Protein AF-A0A9D7GTZ3-F1 (afdb_monomer)

pLDDT: mean 78.83, std 20.71, range [21.31, 98.38]

Structure (mmCIF, N/CA/C/O backbone):
data_AF-A0A9D7GTZ3-F1
#
_entry.id   AF-A0A9D7GTZ3-F1
#
loop_
_atom_site.group_PDB
_atom_site.id
_atom_site.type_symbol
_atom_site.label_atom_id
_atom_site.label_alt_id
_atom_site.label_comp_id
_atom_site.label_asym_id
_atom_site.label_entity_id
_atom_site.label_seq_id
_atom_site.pdbx_PDB_ins_code
_atom_site.Cartn_x
_atom_site.Cartn_y
_atom_site.Cartn_z
_atom_site.occupancy
_atom_site.B_iso_or_equiv
_atom_site.auth_seq_id
_atom_site.auth_comp_id
_atom_site.auth_asym_id
_atom_site.auth_atom_id
_atom_site.pdbx_PDB_model_num
ATOM 1 N N . MET A 1 1 ? -19.240 57.177 21.775 1.00 29.88 1 MET A N 1
ATOM 2 C CA . MET A 1 1 ? -18.521 58.411 22.147 1.00 29.88 1 MET A CA 1
ATOM 3 C C . MET A 1 1 ? -17.030 58.165 21.947 1.00 29.88 1 MET A C 1
ATOM 5 O O . MET A 1 1 ? -16.512 57.206 22.497 1.00 29.88 1 MET A O 1
ATOM 9 N N . THR A 1 2 ? -16.426 58.945 21.044 1.00 29.31 2 THR A N 1
ATOM 10 C CA . THR A 1 2 ? -15.067 59.550 21.077 1.00 29.31 2 THR A CA 1
ATOM 11 C C . THR A 1 2 ? -14.258 59.345 22.376 1.00 29.31 2 THR A C 1
ATOM 13 O O . THR A 1 2 ? -14.855 59.404 23.440 1.00 29.31 2 THR A O 1
ATOM 16 N N . ALA A 1 3 ? -12.923 59.204 22.438 1.00 29.69 3 ALA A N 1
ATOM 17 C CA . ALA A 1 3 ? -11.792 59.521 21.546 1.00 29.69 3 ALA A CA 1
ATOM 18 C C . ALA A 1 3 ? -10.472 58.990 22.204 1.00 29.69 3 ALA A C 1
ATOM 20 O O . ALA A 1 3 ? -10.414 58.931 23.425 1.00 29.69 3 ALA A O 1
ATOM 21 N N . TYR A 1 4 ? -9.501 58.446 21.437 1.00 26.66 4 TYR A N 1
ATOM 22 C CA . TYR A 1 4 ? -8.110 58.944 21.180 1.00 26.66 4 TYR A CA 1
ATOM 23 C C . TYR A 1 4 ? -7.232 59.296 22.428 1.00 26.66 4 TYR A C 1
ATOM 25 O O . TYR A 1 4 ? -7.710 59.976 23.315 1.00 26.66 4 TYR A O 1
ATOM 33 N N . SER A 1 5 ? -5.912 59.031 22.561 1.00 33.28 5 SER A N 1
ATOM 34 C CA . SER A 1 5 ? -4.860 58.510 21.662 1.00 33.28 5 SER A CA 1
ATOM 35 C C . SER A 1 5 ? -3.433 58.562 22.273 1.00 33.28 5 SER A C 1
ATOM 37 O O . SER A 1 5 ? -3.200 59.406 23.129 1.00 33.28 5 SER A O 1
ATOM 39 N N . ARG A 1 6 ? -2.491 57.824 21.635 1.00 34.19 6 ARG A N 1
ATOM 40 C CA . ARG A 1 6 ? -1.047 58.124 21.352 1.00 34.19 6 ARG A CA 1
ATOM 41 C C . ARG A 1 6 ? -0.028 58.114 22.517 1.00 34.19 6 ARG A C 1
ATOM 43 O O . ARG A 1 6 ? -0.330 58.559 23.607 1.00 34.19 6 ARG A O 1
ATOM 50 N N . GLY A 1 7 ? 1.239 57.711 22.332 1.00 28.44 7 GLY A N 1
ATOM 51 C CA . GLY A 1 7 ? 1.984 57.286 21.134 1.00 28.44 7 GLY A CA 1
ATOM 52 C C . GLY A 1 7 ? 3.521 57.344 21.317 1.00 28.44 7 GLY A C 1
ATOM 53 O O . GLY A 1 7 ? 3.991 57.584 22.425 1.00 28.44 7 GLY A O 1
ATOM 54 N N . ARG A 1 8 ? 4.229 57.231 20.171 1.00 27.75 8 ARG A N 1
ATOM 55 C CA . ARG A 1 8 ? 5.656 57.502 19.803 1.00 27.75 8 ARG A CA 1
ATOM 56 C C . ARG A 1 8 ? 6.461 56.236 19.460 1.00 27.75 8 ARG A C 1
ATOM 58 O O . ARG A 1 8 ? 6.557 55.354 20.294 1.00 27.75 8 ARG A O 1
ATOM 65 N N . HIS A 1 9 ? 6.900 55.990 18.218 1.00 29.23 9 HIS A N 1
ATOM 66 C CA . HIS A 1 9 ? 7.729 56.714 17.217 1.00 29.23 9 HIS A CA 1
ATOM 67 C C . HIS A 1 9 ? 9.206 56.298 17.264 1.00 29.23 9 HIS A C 1
ATOM 69 O O . HIS A 1 9 ? 9.870 56.592 18.249 1.00 29.23 9 HIS A O 1
ATOM 75 N N . LEU A 1 10 ? 9.699 55.742 16.147 1.00 27.44 10 LEU A N 1
ATOM 76 C CA . LEU A 1 10 ? 10.904 56.171 15.418 1.00 27.44 10 LEU A CA 1
ATOM 77 C C . LEU A 1 10 ? 10.803 55.705 13.939 1.00 27.44 10 LEU A C 1
ATOM 79 O O . LEU A 1 10 ? 10.237 54.658 13.645 1.00 27.44 10 LEU A O 1
ATOM 83 N N . ASP A 1 11 ? 11.292 56.571 13.054 1.00 28.55 11 ASP A N 1
ATOM 84 C CA . ASP A 1 11 ? 11.279 56.668 11.569 1.00 28.55 11 ASP A CA 1
ATOM 85 C C . ASP A 1 11 ? 12.788 56.695 11.120 1.00 28.55 11 ASP A C 1
ATOM 87 O O . ASP A 1 11 ? 13.614 56.586 12.037 1.00 28.55 11 ASP A O 1
ATOM 91 N N . PRO A 1 12 ? 13.279 56.958 9.868 1.00 50.56 12 PRO A N 1
ATOM 92 C CA . PRO A 1 12 ? 12.653 57.120 8.536 1.00 50.56 12 PRO A CA 1
ATOM 93 C C . PRO A 1 12 ? 13.415 56.574 7.279 1.00 50.56 12 PRO A C 1
ATOM 95 O O . PRO A 1 12 ? 14.581 56.193 7.333 1.00 50.56 12 PRO A O 1
ATOM 98 N N . ARG A 1 13 ? 12.762 56.773 6.107 1.00 27.91 13 ARG A N 1
ATOM 99 C CA . ARG A 1 13 ? 13.237 56.873 4.684 1.00 27.91 13 ARG A CA 1
ATOM 100 C C . ARG A 1 13 ? 13.425 55.554 3.900 1.00 27.91 13 ARG A C 1
ATOM 102 O O . ARG A 1 13 ? 14.178 54.698 4.321 1.00 27.91 13 ARG A O 1
ATOM 109 N N . GLY A 1 14 ? 12.866 55.313 2.704 1.00 26.08 14 GLY A N 1
ATOM 110 C CA . GLY A 1 14 ? 12.036 56.105 1.782 1.00 26.08 14 GLY A CA 1
ATOM 111 C C . GLY A 1 14 ? 12.631 56.159 0.359 1.00 26.08 14 GLY A C 1
ATOM 112 O O . GLY A 1 14 ? 13.640 56.826 0.159 1.00 26.08 14 GLY A O 1
ATOM 113 N N . GLY A 1 15 ? 11.984 55.518 -0.627 1.00 24.06 15 GLY A N 1
ATOM 114 C CA . GLY A 1 15 ? 12.290 55.635 -2.066 1.00 24.06 15 GLY A CA 1
ATOM 115 C C . GLY A 1 15 ? 11.364 54.773 -2.943 1.00 24.06 15 GLY A C 1
ATOM 116 O O . GLY A 1 15 ? 11.439 53.553 -2.908 1.00 24.06 15 GLY A O 1
ATOM 117 N N . ALA A 1 16 ? 10.461 55.414 -3.691 1.00 31.44 16 ALA A N 1
ATOM 118 C CA . ALA A 1 16 ? 9.342 54.829 -4.443 1.00 31.44 16 ALA A CA 1
ATOM 119 C C . ALA A 1 16 ? 9.592 54.756 -5.964 1.00 31.44 16 ALA A C 1
ATOM 121 O O . ALA A 1 16 ? 10.418 55.518 -6.451 1.00 31.44 16 ALA A O 1
ATOM 122 N N . GLN A 1 17 ? 8.780 53.982 -6.715 1.00 25.81 17 GLN A N 1
ATOM 123 C CA . GLN A 1 17 ? 8.098 54.441 -7.951 1.00 25.81 17 GLN A CA 1
ATOM 124 C C . GLN A 1 17 ? 7.031 53.454 -8.504 1.00 25.81 17 GLN A C 1
ATOM 126 O O . GLN A 1 17 ? 7.331 52.337 -8.897 1.00 25.81 17 GLN A O 1
ATOM 131 N N . ARG A 1 18 ? 5.796 53.980 -8.562 1.00 26.61 18 ARG A N 1
ATOM 132 C CA . ARG A 1 18 ? 4.778 54.017 -9.644 1.00 26.61 18 ARG A CA 1
ATOM 133 C C . ARG A 1 18 ? 4.150 52.763 -10.301 1.00 26.61 18 ARG A C 1
ATOM 135 O O . ARG A 1 18 ? 4.780 51.863 -10.830 1.00 26.61 18 ARG A O 1
ATOM 142 N N . THR A 1 19 ? 2.823 52.890 -10.363 1.00 25.92 19 THR A N 1
ATOM 143 C CA . THR A 1 19 ? 1.714 52.132 -10.960 1.00 25.92 19 THR A CA 1
ATOM 144 C C . THR A 1 19 ? 1.722 52.031 -12.494 1.00 25.92 19 THR A C 1
ATOM 146 O O . THR A 1 19 ? 1.923 53.052 -13.145 1.00 25.92 19 THR A O 1
ATOM 149 N N . VAL A 1 20 ? 1.292 50.887 -13.059 1.00 24.05 20 VAL A N 1
ATOM 150 C CA . VAL A 1 20 ? 0.496 50.811 -14.310 1.00 24.05 20 VAL A CA 1
ATOM 151 C C . VAL A 1 20 ? -0.511 49.650 -14.233 1.00 24.05 20 VAL A C 1
ATOM 153 O O . VAL A 1 20 ? -0.171 48.519 -13.904 1.00 24.05 20 VAL A O 1
ATOM 156 N N . VAL A 1 21 ? -1.766 49.953 -14.562 1.00 25.61 21 VAL A N 1
ATOM 157 C CA . VAL A 1 21 ? -2.905 49.036 -14.728 1.00 25.61 21 VAL A CA 1
ATOM 158 C C . VAL A 1 21 ? -2.879 48.410 -16.128 1.00 25.61 21 VAL A C 1
ATOM 160 O O . VAL A 1 21 ? -2.779 49.162 -17.096 1.00 25.61 21 VAL A O 1
ATOM 163 N N . ARG A 1 22 ? -3.108 47.089 -16.268 1.00 23.92 22 ARG A N 1
ATOM 164 C CA . ARG A 1 22 ? -3.927 46.500 -17.359 1.00 23.92 22 ARG A CA 1
ATOM 165 C C . ARG A 1 22 ? -4.278 45.013 -17.144 1.00 23.92 22 ARG A C 1
ATOM 167 O O . ARG A 1 22 ? -3.445 44.193 -16.792 1.00 23.92 22 ARG A O 1
ATOM 174 N N . ARG A 1 23 ? -5.566 44.738 -17.391 1.00 23.34 23 ARG A N 1
ATOM 175 C CA . ARG A 1 23 ? -6.353 43.484 -17.378 1.00 23.34 23 ARG A CA 1
ATOM 176 C C . ARG A 1 23 ? -5.654 42.226 -17.906 1.00 23.34 23 ARG A C 1
ATOM 178 O O . ARG A 1 23 ? -5.116 42.306 -19.000 1.00 23.34 23 ARG A O 1
ATOM 185 N N . TRP A 1 24 ? -5.934 41.064 -17.295 1.00 22.38 24 TRP A N 1
ATOM 186 C CA . TRP A 1 24 ? -6.117 39.782 -18.004 1.00 22.38 24 TRP A CA 1
ATOM 187 C C . TRP A 1 24 ? -7.204 38.897 -17.361 1.00 22.38 24 TRP A C 1
ATOM 189 O O . TRP A 1 24 ? -7.456 38.939 -16.161 1.00 22.38 24 TRP A O 1
ATOM 199 N N . LYS A 1 25 ? -7.894 38.162 -18.240 1.00 24.05 25 LYS A N 1
ATOM 200 C CA . LYS A 1 25 ? -9.083 37.316 -18.052 1.00 24.05 25 LYS A CA 1
ATOM 201 C C . LYS A 1 25 ? -8.856 36.166 -17.056 1.00 24.05 25 LYS A C 1
ATOM 203 O O . LYS A 1 25 ? -7.951 35.368 -17.265 1.00 24.05 25 LYS A O 1
ATOM 208 N N . MET A 1 26 ? -9.762 35.987 -16.089 1.00 22.94 26 MET A N 1
ATOM 209 C CA . MET A 1 26 ? -9.951 34.704 -15.394 1.00 22.94 26 MET A CA 1
ATOM 210 C C . MET A 1 26 ? -11.082 33.914 -16.059 1.00 22.94 26 MET A C 1
ATOM 212 O O . MET A 1 26 ? -12.224 34.374 -16.112 1.00 22.94 26 MET A O 1
ATOM 216 N N . ARG A 1 27 ? -10.760 32.713 -16.553 1.00 24.64 27 ARG A N 1
ATOM 217 C CA . ARG A 1 27 ? -11.737 31.654 -16.825 1.00 24.64 27 ARG A CA 1
ATOM 218 C C . ARG A 1 27 ? -12.031 30.930 -15.510 1.00 24.64 27 ARG A C 1
ATOM 220 O O . ARG A 1 27 ? -11.111 30.485 -14.834 1.00 24.64 27 ARG A O 1
ATOM 227 N N . ARG A 1 28 ? -13.317 30.855 -15.166 1.00 24.70 28 ARG A N 1
ATOM 228 C CA . ARG A 1 28 ? -13.871 30.059 -14.066 1.00 24.70 28 ARG A CA 1
ATOM 229 C C . ARG A 1 28 ? -13.892 28.582 -14.466 1.00 24.70 28 ARG A C 1
ATOM 231 O O . ARG A 1 28 ? -14.376 28.276 -15.553 1.00 24.70 28 ARG A O 1
ATOM 238 N N . SER A 1 29 ? -13.463 27.703 -13.564 1.00 24.67 29 SER A N 1
ATOM 239 C CA . SER A 1 29 ? -13.856 26.291 -13.553 1.00 24.67 29 SER A CA 1
ATOM 240 C C . SER A 1 29 ? -14.623 26.016 -12.264 1.00 24.67 29 SER A C 1
ATOM 242 O O . SER A 1 29 ? -14.191 26.393 -11.176 1.00 24.67 29 SER A O 1
ATOM 244 N N . ASN A 1 30 ? -15.804 25.432 -12.445 1.00 24.86 30 ASN A N 1
ATOM 245 C CA . ASN A 1 30 ? -16.840 25.201 -11.451 1.00 24.86 30 ASN A CA 1
ATOM 246 C C . ASN A 1 30 ? -16.551 23.950 -10.607 1.00 24.86 30 ASN A C 1
ATOM 248 O O . ASN A 1 30 ? -16.283 22.885 -11.156 1.00 24.86 30 ASN A O 1
ATOM 252 N N . PHE A 1 31 ? -16.727 24.075 -9.291 1.00 23.77 31 PHE A N 1
ATOM 253 C CA . PHE A 1 31 ? -17.089 22.978 -8.392 1.00 23.77 31 PHE A CA 1
ATOM 254 C C . PHE A 1 31 ? -18.626 22.897 -8.350 1.00 23.77 31 PHE A C 1
ATOM 256 O O . PHE A 1 31 ? -19.276 23.903 -8.069 1.00 23.77 31 PHE A O 1
ATOM 263 N N . CYS A 1 32 ? -19.211 21.731 -8.637 1.00 22.72 32 CYS A N 1
ATOM 264 C CA . CYS A 1 32 ? -20.640 21.461 -8.446 1.00 22.72 32 CYS A CA 1
ATOM 265 C C . CYS A 1 32 ? -20.833 20.515 -7.259 1.00 22.72 32 CYS A C 1
ATOM 267 O O . CYS A 1 32 ? -20.429 19.356 -7.312 1.00 22.72 32 CYS A O 1
ATOM 269 N N . PHE A 1 33 ? -21.480 21.025 -6.211 1.00 23.94 33 PHE A N 1
ATOM 270 C CA . PHE A 1 33 ? -22.213 20.235 -5.228 1.00 23.94 33 PHE A CA 1
ATOM 271 C C . PHE A 1 33 ? -23.620 19.970 -5.774 1.00 23.94 33 PHE A C 1
ATOM 273 O O . PHE A 1 33 ? -24.271 20.880 -6.285 1.00 23.94 33 PHE A O 1
ATOM 280 N N . VAL A 1 34 ? -24.089 18.731 -5.642 1.00 23.81 34 VAL A N 1
ATOM 281 C CA . VAL A 1 34 ? -25.485 18.350 -5.874 1.00 23.81 34 VAL A CA 1
ATOM 282 C C . VAL A 1 34 ? -26.270 18.628 -4.592 1.00 23.81 34 VAL A C 1
ATOM 284 O O . VAL A 1 34 ? -26.026 17.995 -3.568 1.00 23.81 34 VAL A O 1
ATOM 287 N N . LEU A 1 35 ? -27.223 19.556 -4.663 1.00 23.62 35 LEU A N 1
ATOM 288 C CA . LEU A 1 35 ? -28.354 19.647 -3.741 1.00 23.62 35 LEU A CA 1
ATOM 289 C C . LEU A 1 35 ? -29.615 19.925 -4.577 1.00 23.62 35 LEU A C 1
ATOM 291 O O . LEU A 1 35 ? -29.715 20.956 -5.235 1.00 23.62 35 LEU A O 1
ATOM 295 N N . ALA A 1 36 ? -30.562 18.992 -4.557 1.00 26.09 36 ALA A N 1
ATOM 296 C CA . ALA A 1 36 ? -31.961 19.169 -4.953 1.00 26.09 36 ALA A CA 1
ATOM 297 C C . ALA A 1 36 ? -32.789 18.791 -3.706 1.00 26.09 36 ALA A C 1
ATOM 299 O O . ALA A 1 36 ? -32.384 17.886 -2.985 1.00 26.09 36 ALA A O 1
ATOM 300 N N . ALA A 1 37 ? -33.899 19.423 -3.328 1.00 25.03 37 ALA A N 1
ATOM 301 C CA . ALA A 1 37 ? -34.877 20.220 -4.057 1.00 25.03 37 ALA A CA 1
ATOM 302 C C . ALA A 1 37 ? -35.631 21.161 -3.085 1.00 25.03 37 ALA A C 1
ATOM 304 O O . ALA A 1 37 ? -35.521 20.978 -1.874 1.00 25.03 37 ALA A O 1
ATOM 305 N N . VAL A 1 38 ? -36.437 22.092 -3.628 1.00 24.27 38 VAL A N 1
ATOM 306 C CA . VAL A 1 38 ? -37.851 22.405 -3.268 1.00 24.27 38 VAL A CA 1
ATOM 307 C C . VAL A 1 38 ? -38.206 23.876 -3.611 1.00 24.27 38 VAL A C 1
ATOM 309 O O . VAL A 1 38 ? -37.494 24.795 -3.225 1.00 24.27 38 VAL A O 1
ATOM 312 N N . LEU A 1 39 ? -39.351 24.038 -4.309 1.00 25.73 39 LEU A N 1
ATOM 313 C CA . LEU A 1 39 ? -40.134 25.245 -4.695 1.00 25.73 39 LEU A CA 1
ATOM 314 C C . LEU A 1 39 ? -39.903 25.890 -6.087 1.00 25.73 39 LEU A C 1
ATOM 316 O O . LEU A 1 39 ? -39.113 26.806 -6.256 1.00 25.73 39 LEU A O 1
ATOM 320 N N . GLY A 1 40 ? -40.695 25.438 -7.073 1.00 23.89 40 GLY A N 1
ATOM 321 C CA . GLY A 1 40 ? -41.905 26.153 -7.528 1.00 23.89 40 GLY A CA 1
ATOM 322 C C . GLY A 1 40 ? -41.799 27.425 -8.397 1.00 23.89 40 GLY A C 1
ATOM 323 O O . GLY A 1 40 ? -41.656 28.512 -7.860 1.00 23.89 40 GLY A O 1
ATOM 324 N N . LEU A 1 41 ? -42.121 27.251 -9.693 1.00 25.55 41 LEU A N 1
ATOM 325 C CA . LEU A 1 41 ? -42.832 28.164 -10.625 1.00 25.55 41 LEU A CA 1
ATOM 326 C C . LEU A 1 41 ? -42.148 29.466 -11.117 1.00 25.55 41 LEU A C 1
ATOM 328 O O . LEU A 1 41 ? -41.934 30.396 -10.353 1.00 25.55 41 LEU A O 1
ATOM 332 N N . VAL A 1 42 ? -41.945 29.571 -12.444 1.00 24.73 42 VAL A N 1
ATOM 333 C CA . VAL A 1 42 ? -42.594 30.514 -13.404 1.00 24.73 42 VAL A CA 1
ATOM 334 C C . VAL A 1 42 ? -41.969 30.332 -14.809 1.00 24.73 42 VAL A C 1
ATOM 336 O O . VAL A 1 42 ? -40.791 30.018 -14.947 1.00 24.73 42 VAL A O 1
ATOM 339 N N . ALA A 1 43 ? -42.809 30.463 -15.842 1.00 23.75 43 ALA A N 1
ATOM 340 C CA . ALA A 1 43 ? -42.617 30.090 -17.247 1.00 23.75 43 ALA A CA 1
ATOM 341 C C . ALA A 1 43 ? -42.044 31.191 -18.175 1.00 23.75 43 ALA A C 1
ATOM 343 O O . ALA A 1 43 ? -42.173 32.372 -17.867 1.00 23.75 43 ALA A O 1
ATOM 344 N N . CYS A 1 44 ? -41.480 30.763 -19.323 1.00 21.31 44 CYS A N 1
ATOM 345 C CA . CYS A 1 44 ? -41.633 31.255 -20.724 1.00 21.31 44 CYS A CA 1
ATOM 346 C C . CYS A 1 44 ? -40.398 30.831 -21.559 1.00 21.31 44 CYS A C 1
ATOM 348 O O . CYS A 1 44 ? -39.279 31.176 -21.194 1.00 21.31 44 CYS A O 1
ATOM 350 N N . GLN A 1 45 ? -40.534 29.892 -22.513 1.00 24.42 45 GLN A N 1
ATOM 351 C CA . GLN A 1 45 ? -40.825 30.082 -23.961 1.00 24.42 45 GLN A CA 1
ATOM 352 C C . GLN A 1 45 ? -39.678 30.749 -24.750 1.00 24.42 45 GLN A C 1
ATOM 354 O O . GLN A 1 45 ? -39.109 31.721 -24.278 1.00 24.42 45 GLN A O 1
ATOM 359 N N . ASP A 1 46 ? -39.330 30.416 -25.995 1.00 25.42 46 ASP A N 1
ATOM 360 C CA . ASP A 1 46 ? -39.571 29.315 -26.952 1.00 25.42 46 ASP A CA 1
ATOM 361 C C . ASP A 1 46 ? -38.741 29.712 -28.206 1.00 25.42 46 ASP A C 1
ATOM 363 O O . ASP A 1 46 ? -38.564 30.906 -28.471 1.00 25.42 46 ASP A O 1
ATOM 367 N N . THR A 1 47 ? -38.098 28.808 -28.947 1.00 25.86 47 THR A N 1
ATOM 368 C CA . THR A 1 47 ? -38.404 28.395 -30.343 1.00 25.86 47 THR A CA 1
ATOM 369 C C . THR A 1 47 ? -37.064 27.932 -30.970 1.00 25.86 47 THR A C 1
ATOM 371 O O . THR A 1 47 ? -36.025 28.500 -30.636 1.00 25.86 47 THR A O 1
ATOM 374 N N . ARG A 1 48 ? -36.913 26.910 -31.830 1.00 25.53 48 ARG A N 1
ATOM 375 C CA . ARG A 1 48 ? -37.749 26.279 -32.879 1.00 25.53 48 ARG A CA 1
ATOM 376 C C . ARG A 1 48 ? -37.414 24.769 -32.971 1.00 25.53 48 ARG A C 1
ATOM 378 O O . ARG A 1 48 ? -36.239 24.423 -32.888 1.00 25.53 48 ARG A O 1
ATOM 385 N N . GLU A 1 49 ? -38.401 23.868 -32.877 1.00 26.05 49 GLU A N 1
ATOM 386 C CA . GLU A 1 49 ? -39.145 23.136 -33.948 1.00 26.05 49 GLU A CA 1
ATOM 387 C C . GLU A 1 49 ? -38.292 22.149 -34.795 1.00 26.05 49 GLU A C 1
ATOM 389 O O . GLU A 1 49 ? -37.386 22.599 -35.486 1.00 26.05 49 GLU A O 1
ATOM 394 N N . SER A 1 50 ? -38.395 20.801 -34.710 1.00 25.31 50 SER A N 1
ATOM 395 C CA . SER A 1 50 ? -39.504 19.807 -34.917 1.00 25.31 50 SER A CA 1
ATOM 396 C C . SER A 1 50 ? -39.567 19.270 -36.375 1.00 25.31 50 SER A C 1
ATOM 398 O O . SER A 1 50 ? -39.074 19.979 -37.248 1.00 25.31 50 SER A O 1
ATOM 400 N N . PRO A 1 51 ? -40.176 18.092 -36.716 1.00 37.41 51 PRO A N 1
ATOM 401 C CA . PRO A 1 51 ? -40.977 17.145 -35.903 1.00 37.41 51 PRO A CA 1
ATOM 402 C C . PRO A 1 51 ? -40.740 15.611 -36.146 1.00 37.41 51 PRO A C 1
ATOM 404 O O . PRO A 1 51 ? -40.066 15.213 -37.094 1.00 37.41 51 PRO A O 1
ATOM 407 N N . PRO A 1 52 ? -41.399 14.731 -35.353 1.00 32.31 52 PRO A N 1
ATOM 408 C CA . PRO A 1 52 ? -41.750 13.339 -35.682 1.00 32.31 52 PRO A CA 1
ATOM 409 C C . PRO A 1 52 ? -43.259 13.161 -36.020 1.00 32.31 52 PRO A C 1
ATOM 411 O O . PRO A 1 52 ? -44.082 14.015 -35.690 1.00 32.31 52 PRO A O 1
ATOM 414 N N . ARG A 1 53 ? -43.652 12.032 -36.637 1.00 26.33 53 ARG A N 1
ATOM 415 C CA . ARG A 1 53 ? -45.056 11.565 -36.811 1.00 26.33 53 ARG A CA 1
ATOM 416 C C . ARG A 1 53 ? -45.126 10.046 -36.559 1.00 26.33 53 ARG A C 1
ATOM 418 O O . ARG A 1 53 ? -44.322 9.326 -37.131 1.00 26.33 53 ARG A O 1
ATOM 425 N N . LEU A 1 54 ? -45.847 9.585 -35.529 1.00 25.56 54 LEU A N 1
ATOM 426 C CA . LEU A 1 54 ? -47.263 9.138 -35.448 1.00 25.56 54 LEU A CA 1
ATOM 427 C C . LEU A 1 54 ? -47.463 7.621 -35.689 1.00 25.56 54 LEU A C 1
ATOM 429 O O . LEU A 1 54 ? -47.176 7.114 -36.766 1.00 25.56 54 LEU A O 1
ATOM 433 N N . LEU A 1 55 ? -48.001 6.941 -34.663 1.00 29.25 55 LEU A N 1
ATOM 434 C CA . LEU A 1 55 ? -48.631 5.603 -34.689 1.00 29.25 55 LEU A CA 1
ATOM 435 C C . LEU A 1 55 ? -50.019 5.665 -35.366 1.00 29.25 55 LEU A C 1
ATOM 437 O O . LEU A 1 55 ? -50.552 6.772 -35.510 1.00 29.25 55 LEU A O 1
ATOM 441 N N . PRO A 1 56 ? -50.641 4.515 -35.723 1.00 36.16 56 PRO A N 1
ATOM 442 C CA . PRO A 1 56 ? -51.750 4.035 -34.870 1.00 36.16 56 PRO A CA 1
ATOM 443 C C . PRO A 1 56 ? -52.030 2.497 -34.823 1.00 36.16 56 PRO A C 1
ATOM 445 O O . PRO A 1 56 ? -51.831 1.778 -35.794 1.00 36.16 56 PRO A O 1
ATOM 448 N N . THR A 1 57 ? -52.553 2.075 -33.656 1.00 27.77 57 THR A N 1
ATOM 449 C CA . THR A 1 57 ? -53.667 1.128 -33.334 1.00 27.77 57 THR A CA 1
ATOM 450 C C . THR A 1 57 ? -53.737 -0.357 -33.763 1.00 27.77 57 THR A C 1
ATOM 452 O O . THR A 1 57 ? -53.766 -0.678 -34.943 1.00 27.77 57 THR A O 1
ATOM 455 N N . ASP A 1 58 ? -54.001 -1.174 -32.722 1.00 27.91 58 ASP A N 1
ATOM 456 C CA . ASP A 1 58 ? -54.901 -2.344 -32.571 1.00 27.91 58 ASP A CA 1
ATOM 457 C C . ASP A 1 58 ? -54.681 -3.672 -33.330 1.00 27.91 58 ASP A C 1
ATOM 459 O O . ASP A 1 58 ? -54.613 -3.711 -34.551 1.00 27.91 58 ASP A O 1
ATOM 463 N N . VAL A 1 59 ? -54.698 -4.792 -32.573 1.00 27.00 59 VAL A N 1
ATOM 464 C CA . VAL A 1 59 ? -55.694 -5.901 -32.633 1.00 27.00 59 VAL A CA 1
ATOM 465 C C . VAL A 1 59 ? -55.193 -7.170 -31.883 1.00 27.00 59 VAL A C 1
ATOM 467 O O . VAL A 1 59 ? -54.162 -7.742 -32.203 1.00 27.00 59 VAL A O 1
ATOM 470 N N . GLN A 1 60 ? -55.983 -7.576 -30.874 1.00 25.27 60 GLN A N 1
ATOM 471 C CA . GLN A 1 60 ? -56.357 -8.922 -30.363 1.00 25.27 60 GLN A CA 1
ATOM 472 C C . GLN A 1 60 ? -55.345 -10.077 -30.069 1.00 25.27 60 GLN A C 1
ATOM 474 O O . GLN A 1 60 ? -54.545 -10.508 -30.886 1.00 25.27 60 GLN A O 1
ATOM 479 N N . ARG A 1 61 ? -55.551 -10.653 -28.863 1.00 25.72 61 ARG A N 1
ATOM 480 C CA . ARG A 1 61 ? -55.250 -12.012 -28.312 1.00 25.72 61 ARG A CA 1
ATOM 481 C C . ARG A 1 61 ? -55.572 -13.193 -29.279 1.00 25.72 61 ARG A C 1
ATOM 483 O O . ARG A 1 61 ? -56.337 -12.931 -30.201 1.00 25.72 61 ARG A O 1
ATOM 490 N N . PRO A 1 62 ? -55.179 -14.487 -29.042 1.00 34.06 62 PRO A N 1
ATOM 491 C CA . PRO A 1 62 ? -55.013 -15.158 -27.730 1.00 34.06 62 PRO A CA 1
ATOM 492 C C . PRO A 1 62 ? -53.919 -16.256 -27.573 1.00 34.06 62 PRO A C 1
ATOM 494 O O . PRO A 1 62 ? -53.261 -16.691 -28.509 1.00 34.06 62 PRO A O 1
ATOM 497 N N . LEU A 1 63 ? -53.792 -16.720 -26.320 1.00 32.47 63 LEU A N 1
ATOM 498 C CA . LEU A 1 63 ? -53.177 -17.976 -25.855 1.00 32.47 63 LEU A CA 1
ATOM 499 C C . LEU A 1 63 ? -54.007 -19.213 -26.251 1.00 32.47 63 LEU A C 1
ATOM 501 O O . LEU A 1 63 ? -55.231 -19.113 -26.284 1.00 32.47 63 LEU A O 1
ATOM 505 N N . THR A 1 64 ? -53.347 -20.366 -26.442 1.00 27.59 64 THR A N 1
ATOM 506 C CA . THR A 1 64 ? -53.777 -21.788 -26.254 1.00 27.59 64 THR A CA 1
ATOM 507 C C . THR A 1 64 ? -52.738 -22.671 -26.980 1.00 27.59 64 THR A C 1
ATOM 509 O O . THR A 1 64 ? -52.186 -22.224 -27.974 1.00 27.59 64 THR A O 1
ATOM 512 N N . SER A 1 65 ? -52.344 -23.896 -26.622 1.00 26.56 65 SER A N 1
ATOM 513 C CA . SER A 1 65 ? -52.625 -24.870 -25.555 1.00 26.56 65 SER A CA 1
ATOM 514 C C . SER A 1 65 ? -51.794 -26.142 -25.872 1.00 26.56 65 SER A C 1
ATOM 516 O O . SER A 1 65 ? -51.348 -26.291 -27.006 1.00 26.56 65 SER A O 1
ATOM 518 N N . VAL A 1 66 ? -51.745 -27.091 -24.923 1.00 26.28 66 VAL A N 1
ATOM 519 C CA . VAL A 1 66 ? -51.524 -28.556 -25.084 1.00 26.28 66 VAL A CA 1
ATOM 520 C C . VAL A 1 66 ? -50.123 -29.120 -24.731 1.00 26.28 66 VAL A C 1
ATOM 522 O O . VAL A 1 66 ? -49.124 -28.853 -25.388 1.00 26.28 66 VAL A O 1
ATOM 525 N N . ALA A 1 67 ? -50.117 -29.953 -23.679 1.00 27.91 67 ALA A N 1
ATOM 526 C CA . ALA A 1 67 ? -49.168 -31.028 -23.309 1.00 27.91 67 ALA A CA 1
ATOM 527 C C . ALA A 1 67 ? -49.859 -32.402 -23.599 1.00 27.91 67 ALA A C 1
ATOM 529 O O . ALA A 1 67 ? -50.954 -32.334 -24.162 1.00 27.91 67 ALA A O 1
ATOM 530 N N . PRO A 1 68 ? -49.458 -33.615 -23.124 1.00 51.81 68 PRO A N 1
ATOM 531 C CA . PRO A 1 68 ? -48.198 -34.211 -22.610 1.00 51.81 68 PRO A CA 1
ATOM 532 C C . PRO A 1 68 ? -47.947 -35.679 -23.145 1.00 51.81 68 PRO A C 1
ATOM 534 O O . PRO A 1 68 ? -48.557 -36.074 -24.130 1.00 51.81 68 PRO A O 1
ATOM 537 N N . GLU A 1 69 ? -47.108 -36.466 -22.430 1.00 28.00 69 GLU A N 1
ATOM 538 C CA . GLU A 1 69 ? -46.973 -37.962 -22.364 1.00 28.00 69 GLU A CA 1
ATOM 539 C C . GLU A 1 69 ? -46.101 -38.687 -23.430 1.00 28.00 69 GLU A C 1
ATOM 541 O O . GLU A 1 69 ? -46.013 -38.238 -24.563 1.00 28.00 69 GLU A O 1
ATOM 546 N N . GLU A 1 70 ? -45.312 -39.747 -23.151 1.00 28.55 70 GLU A N 1
ATOM 547 C CA . GLU A 1 70 ? -45.455 -40.913 -22.241 1.00 28.55 70 GLU A CA 1
ATOM 548 C C . GLU A 1 70 ? -44.117 -41.465 -21.657 1.00 28.55 70 GLU A C 1
ATOM 550 O O . GLU A 1 70 ? -43.022 -41.169 -22.137 1.00 28.55 70 GLU A O 1
ATOM 555 N N . ALA A 1 71 ? -44.235 -42.335 -20.637 1.00 28.12 71 ALA A N 1
ATOM 556 C CA . ALA A 1 71 ? -43.199 -43.091 -19.912 1.00 28.12 71 ALA A CA 1
ATOM 557 C C . ALA A 1 71 ? -43.562 -44.595 -19.796 1.00 28.12 71 ALA A C 1
ATOM 559 O O . ALA A 1 71 ? -44.750 -44.882 -19.718 1.00 28.12 71 ALA A O 1
ATOM 560 N N . ILE A 1 72 ? -42.593 -45.534 -19.667 1.00 24.14 72 ILE A N 1
ATOM 561 C CA . ILE A 1 72 ? -42.773 -46.968 -19.252 1.00 24.14 72 ILE A CA 1
ATOM 562 C C . ILE A 1 72 ? -41.462 -47.486 -18.561 1.00 24.14 72 ILE A C 1
ATOM 564 O O . ILE A 1 72 ? -40.413 -47.412 -19.193 1.00 24.14 72 ILE A O 1
ATOM 568 N N . GLN A 1 73 ? -41.381 -47.701 -17.220 1.00 26.09 73 GLN A N 1
ATOM 569 C CA . GLN A 1 73 ? -41.529 -48.924 -16.342 1.00 26.09 73 GLN A CA 1
ATOM 570 C C . GLN A 1 73 ? -40.461 -50.067 -16.466 1.00 26.09 73 GLN A C 1
ATOM 572 O O . GLN A 1 73 ? -40.031 -50.320 -17.577 1.00 26.09 73 GLN A O 1
ATOM 577 N N . ILE A 1 74 ? -40.061 -50.938 -15.495 1.00 23.72 74 ILE A N 1
ATOM 578 C CA . ILE A 1 74 ? -39.845 -51.027 -14.009 1.00 23.72 74 ILE A CA 1
ATOM 579 C C . ILE A 1 74 ? -39.371 -52.498 -13.640 1.00 23.72 74 ILE A C 1
ATOM 581 O O . ILE A 1 74 ? -40.047 -53.426 -14.061 1.00 23.72 74 ILE A O 1
ATOM 585 N N . ILE A 1 75 ? -38.284 -52.680 -12.825 1.00 30.45 75 ILE A N 1
ATOM 586 C CA . ILE A 1 75 ? -37.964 -53.698 -11.724 1.00 30.45 75 ILE A CA 1
ATOM 587 C C . ILE A 1 75 ? -37.785 -55.236 -12.056 1.00 30.45 75 ILE A C 1
ATOM 589 O O . ILE A 1 75 ? -38.414 -55.642 -13.026 1.00 30.45 75 ILE A O 1
ATOM 593 N N . PRO A 1 76 ? -37.027 -56.150 -11.322 1.00 30.14 76 PRO A N 1
ATOM 594 C CA . PRO A 1 76 ? -36.519 -56.187 -9.903 1.00 30.14 76 PRO A CA 1
ATOM 595 C C . PRO A 1 76 ? -35.069 -56.696 -9.572 1.00 30.14 76 PRO A C 1
ATOM 597 O O . PRO A 1 76 ? -34.363 -57.247 -10.406 1.00 30.14 76 PRO A O 1
ATOM 600 N N . ALA A 1 77 ? -34.679 -56.581 -8.280 1.00 35.34 77 ALA A N 1
ATOM 601 C CA . ALA A 1 77 ? -33.507 -57.189 -7.583 1.00 35.34 77 ALA A CA 1
ATOM 602 C C . ALA A 1 77 ? -33.848 -58.532 -6.860 1.00 35.34 77 ALA A C 1
ATOM 604 O O . ALA A 1 77 ? -35.046 -58.816 -6.752 1.00 35.34 77 ALA A O 1
ATOM 605 N N . PRO A 1 78 ? -32.890 -59.353 -6.317 1.00 38.31 78 PRO A N 1
ATOM 606 C CA . PRO A 1 78 ? -32.544 -59.264 -4.863 1.00 38.31 78 PRO A CA 1
ATOM 607 C C . PRO A 1 78 ? -31.189 -59.864 -4.315 1.00 38.31 78 PRO A C 1
ATOM 609 O O . PRO A 1 78 ? -30.641 -60.802 -4.882 1.00 38.31 78 PRO A O 1
ATOM 612 N N . ARG A 1 79 ? -30.828 -59.429 -3.072 1.00 31.27 79 ARG A N 1
ATOM 613 C CA . ARG A 1 79 ? -30.166 -60.128 -1.900 1.00 31.27 79 ARG A CA 1
ATOM 614 C C . ARG A 1 79 ? -28.644 -60.429 -1.913 1.00 31.27 79 ARG A C 1
ATOM 616 O O . ARG A 1 79 ? -28.126 -60.810 -2.945 1.00 31.27 79 ARG A O 1
ATOM 623 N N . SER A 1 80 ? -27.830 -60.335 -0.837 1.00 29.92 80 SER A N 1
ATOM 624 C CA . SER A 1 80 ? -27.907 -60.251 0.658 1.00 29.92 80 SER A CA 1
ATOM 625 C C . SER A 1 80 ? -26.552 -59.679 1.185 1.00 29.92 80 SER A C 1
ATOM 627 O O . SER A 1 80 ? -25.573 -59.801 0.464 1.00 29.92 80 SER A O 1
ATOM 629 N N . GLY A 1 81 ? -26.320 -59.116 2.386 1.00 27.09 81 GLY A N 1
ATOM 630 C CA . GLY A 1 81 ? -27.117 -58.828 3.585 1.00 27.09 81 GLY A CA 1
ATOM 631 C C . GLY A 1 81 ? -26.258 -58.250 4.751 1.00 27.09 81 GLY A C 1
ATOM 632 O O . GLY A 1 81 ? -25.051 -58.449 4.754 1.00 27.09 81 GLY A O 1
ATOM 633 N N . VAL A 1 82 ? -26.945 -57.596 5.719 1.00 26.06 82 VAL A N 1
ATOM 634 C CA . VAL A 1 82 ? -26.730 -57.539 7.205 1.00 26.06 82 VAL A CA 1
ATOM 635 C C . VAL A 1 82 ? -25.420 -56.882 7.738 1.00 26.06 82 VAL A C 1
ATOM 637 O O . VAL A 1 82 ? -24.355 -57.173 7.228 1.00 26.06 82 VAL A O 1
ATOM 640 N N . ALA A 1 83 ? -25.332 -56.020 8.772 1.00 26.02 83 ALA A N 1
ATOM 641 C CA . ALA A 1 83 ? -26.217 -55.520 9.840 1.00 26.02 83 ALA A CA 1
ATOM 642 C C . ALA A 1 83 ? -25.816 -54.092 10.294 1.00 26.02 83 ALA A C 1
ATOM 644 O O . ALA A 1 83 ? -24.684 -53.648 10.127 1.00 26.02 83 ALA A O 1
ATOM 645 N N . VAL A 1 84 ? -26.777 -53.427 10.937 1.00 34.59 84 VAL A N 1
ATOM 646 C CA . VAL A 1 84 ? -26.706 -52.129 11.624 1.00 34.59 84 VAL A CA 1
ATOM 647 C C . VAL A 1 84 ? -26.000 -52.243 12.982 1.00 34.59 84 VAL A C 1
ATOM 649 O O . VAL A 1 84 ? -26.327 -53.130 13.767 1.00 34.59 84 VAL A O 1
ATOM 652 N N . VAL A 1 85 ? -25.150 -51.263 13.307 1.00 26.34 85 VAL A N 1
ATOM 653 C CA . VAL A 1 85 ? -24.920 -50.787 14.683 1.00 26.34 85 VAL A CA 1
ATOM 654 C C . VAL A 1 85 ? -25.063 -49.262 14.673 1.00 26.34 85 VAL A C 1
ATOM 656 O O . VAL A 1 85 ? -24.388 -48.573 13.916 1.00 26.34 85 VAL A O 1
ATOM 659 N N . ALA A 1 86 ? -25.942 -48.733 15.517 1.00 31.28 86 ALA A N 1
ATOM 660 C CA . ALA A 1 86 ? -25.968 -47.335 15.943 1.00 31.28 86 ALA A CA 1
ATOM 661 C C . ALA A 1 86 ? -26.047 -47.332 17.481 1.00 31.28 86 ALA A C 1
ATOM 663 O O . ALA A 1 86 ? -26.545 -48.313 18.035 1.00 31.28 86 ALA A O 1
ATOM 664 N N . PRO A 1 87 ? -25.729 -46.242 18.198 1.00 40.56 87 PRO A N 1
ATOM 665 C CA . PRO A 1 87 ? -24.785 -45.153 17.942 1.00 40.56 87 PRO A CA 1
ATOM 666 C C . PRO A 1 87 ? -23.738 -45.044 19.080 1.00 40.56 87 PRO A C 1
ATOM 668 O O . PRO A 1 87 ? -23.979 -45.479 20.202 1.00 40.56 87 PRO A O 1
ATOM 671 N N . VAL A 1 88 ? -22.619 -44.352 18.852 1.00 23.83 88 VAL A N 1
ATOM 672 C CA . VAL A 1 88 ? -21.879 -43.709 19.953 1.00 23.83 88 VAL A CA 1
ATOM 673 C C . VAL A 1 88 ? -21.915 -42.210 19.702 1.00 23.83 88 VAL A C 1
ATOM 675 O O . VAL A 1 88 ? -21.220 -41.681 18.841 1.00 23.83 88 VAL A O 1
ATOM 678 N N . ARG A 1 89 ? -22.785 -41.521 20.446 1.00 41.38 89 ARG A N 1
ATOM 679 C CA . ARG A 1 89 ? -22.590 -40.101 20.720 1.00 41.38 89 ARG A CA 1
ATOM 680 C C . ARG A 1 89 ? -21.437 -40.008 21.709 1.00 41.38 89 ARG A C 1
ATOM 682 O O . ARG A 1 89 ? -21.607 -40.370 22.868 1.00 41.38 89 ARG A O 1
ATOM 689 N N . THR A 1 90 ? -20.315 -39.460 21.275 1.00 27.22 90 THR A N 1
ATOM 690 C CA . THR A 1 90 ? -19.346 -38.832 22.173 1.00 27.22 90 THR A CA 1
ATOM 691 C C . THR A 1 90 ? -19.105 -37.416 21.685 1.00 27.22 90 THR A C 1
ATOM 693 O O . THR A 1 90 ? -18.460 -37.197 20.669 1.00 27.22 90 THR A O 1
ATOM 696 N N . SER A 1 91 ? -19.710 -36.488 22.429 1.00 31.66 91 SER A N 1
ATOM 697 C CA . SER A 1 91 ? -19.331 -35.085 22.579 1.00 31.66 91 SER A CA 1
ATOM 698 C C . SER A 1 91 ? -19.059 -34.300 21.293 1.00 31.66 91 SER A C 1
ATOM 700 O O . SER A 1 91 ? -17.915 -34.023 20.951 1.00 31.66 91 SER A O 1
ATOM 702 N N . ALA A 1 92 ? -20.130 -33.825 20.652 1.00 30.30 92 ALA A N 1
ATOM 703 C CA . ALA A 1 92 ? -20.030 -32.593 19.881 1.00 30.30 92 ALA A CA 1
ATOM 704 C C . ALA A 1 92 ? -19.622 -31.462 20.842 1.00 30.30 92 ALA A C 1
ATOM 706 O O . ALA A 1 92 ? -20.398 -31.106 21.734 1.00 30.30 92 ALA A O 1
ATOM 707 N N . ALA A 1 93 ? -18.415 -30.923 20.679 1.00 34.28 93 ALA A N 1
ATOM 708 C CA . ALA A 1 93 ? -18.108 -29.601 21.207 1.00 34.28 93 ALA A CA 1
ATOM 709 C C . ALA A 1 93 ? -18.996 -28.574 20.470 1.00 34.28 93 ALA A C 1
ATOM 711 O O . ALA A 1 93 ? -19.286 -28.757 19.282 1.00 34.28 93 ALA A O 1
ATOM 712 N N . PRO A 1 94 ? -19.515 -27.547 21.162 1.00 30.02 94 PRO A N 1
ATOM 713 C CA . PRO A 1 94 ? -20.481 -26.631 20.572 1.00 30.02 94 PRO A CA 1
ATOM 714 C C . PRO A 1 94 ? -19.857 -25.811 19.426 1.00 30.02 94 PRO A C 1
ATOM 716 O O . PRO A 1 94 ? -18.658 -25.536 19.445 1.00 30.02 94 PRO A O 1
ATOM 719 N N . PRO A 1 95 ? -20.667 -25.400 18.433 1.00 30.53 95 PRO A N 1
ATOM 720 C CA . PRO A 1 95 ? -20.205 -24.622 17.287 1.00 30.53 95 PRO A CA 1
ATOM 721 C C . PRO A 1 95 ? -19.612 -23.290 17.751 1.00 30.53 95 PRO A C 1
ATOM 723 O O . PRO A 1 95 ? -20.267 -22.562 18.501 1.00 30.53 95 PRO A O 1
ATOM 726 N N . ILE A 1 96 ? -18.414 -22.930 17.280 1.00 42.72 96 ILE A N 1
ATOM 727 C CA . ILE A 1 96 ? -17.863 -21.597 17.545 1.00 42.72 96 ILE A CA 1
ATOM 728 C C . ILE A 1 96 ? -18.539 -20.600 16.600 1.00 42.72 96 ILE A C 1
ATOM 730 O O . ILE A 1 96 ? -18.108 -20.334 15.481 1.00 42.72 96 ILE A O 1
ATOM 734 N N . ALA A 1 97 ? -19.661 -20.085 17.086 1.00 47.66 97 ALA A N 1
ATOM 735 C CA . ALA A 1 97 ? -20.262 -18.831 16.671 1.00 47.66 97 ALA A CA 1
ATOM 736 C C . ALA A 1 97 ? -19.407 -17.649 17.185 1.00 47.66 97 ALA A C 1
ATOM 738 O O . ALA A 1 97 ? -18.354 -17.838 17.796 1.00 47.66 97 ALA A O 1
ATOM 739 N N . LEU A 1 98 ? -19.882 -16.406 17.050 1.00 58.88 98 LEU A N 1
ATOM 740 C CA . LEU A 1 98 ? -19.552 -15.350 18.027 1.00 58.88 98 LEU A CA 1
ATOM 741 C C . LEU A 1 98 ? -20.135 -15.753 19.394 1.00 58.88 98 LEU A C 1
ATOM 743 O O . LEU A 1 98 ? -21.143 -15.214 19.849 1.00 58.88 98 LEU A O 1
ATOM 747 N N . SER A 1 99 ? -19.561 -16.795 19.977 1.00 64.31 99 SER A N 1
ATOM 748 C CA . SER A 1 99 ? -19.821 -17.348 21.294 1.00 64.31 99 SER A CA 1
ATOM 749 C C . SER A 1 99 ? -18.541 -17.193 22.097 1.00 64.31 99 SER A C 1
ATOM 751 O O . SER A 1 99 ? -17.449 -17.383 21.560 1.00 64.31 99 SER A O 1
ATOM 753 N N . GLY A 1 100 ? -18.667 -16.829 23.370 1.00 77.88 100 GLY A N 1
ATOM 754 C CA . GLY A 1 100 ? -17.504 -16.507 24.194 1.00 77.88 100 GLY A CA 1
ATOM 755 C C . GLY A 1 100 ? -16.870 -15.160 23.843 1.00 77.88 100 GLY A C 1
ATOM 756 O O . GLY A 1 100 ? -15.665 -15.010 23.999 1.00 77.88 100 GLY A O 1
ATOM 757 N N . ILE A 1 101 ? -17.651 -14.190 23.347 1.00 89.69 101 ILE A N 1
ATOM 758 C CA . ILE A 1 101 ? -17.206 -12.792 23.298 1.00 89.69 101 ILE A CA 1
ATOM 759 C C . ILE A 1 101 ? -17.061 -12.280 24.731 1.00 89.69 101 ILE A C 1
ATOM 761 O O . ILE A 1 101 ? -17.949 -12.489 25.557 1.00 89.69 101 ILE A O 1
ATOM 765 N N . VAL A 1 102 ? -15.928 -11.640 25.002 1.00 91.94 102 VAL A N 1
ATOM 766 C CA . VAL A 1 102 ? -15.532 -11.108 26.313 1.00 91.94 102 VAL A CA 1
ATOM 767 C C . VAL A 1 102 ? -15.278 -9.601 26.289 1.00 91.94 102 VAL A C 1
ATOM 769 O O . VAL A 1 102 ? -14.992 -9.038 27.335 1.00 91.94 102 VAL A O 1
ATOM 772 N N . GLY A 1 103 ? -15.363 -8.964 25.117 1.00 92.38 103 GLY A N 1
ATOM 773 C CA . GLY A 1 103 ? -15.222 -7.517 24.979 1.00 92.38 103 GLY A CA 1
ATOM 774 C C . GLY A 1 103 ? -15.820 -6.995 23.679 1.00 92.38 103 GLY A C 1
ATOM 775 O O . GLY A 1 103 ? -15.877 -7.721 22.679 1.00 92.38 103 GLY A O 1
ATOM 776 N N . VAL A 1 104 ? -16.260 -5.739 23.679 1.00 95.44 104 VAL A N 1
ATOM 777 C CA . VAL A 1 104 ? -16.802 -5.054 22.495 1.00 95.44 104 VAL A CA 1
ATOM 778 C C . VAL A 1 104 ? -16.235 -3.645 22.375 1.00 95.44 104 VAL A C 1
ATOM 780 O O . VAL A 1 104 ? -15.938 -2.989 23.362 1.00 95.44 104 VAL A O 1
ATOM 783 N N . GLY A 1 105 ? -16.098 -3.153 21.148 1.00 95.00 105 GLY A N 1
ATOM 784 C CA . GLY A 1 105 ? -15.656 -1.789 20.890 1.00 95.00 105 GLY A CA 1
ATOM 785 C C . GLY A 1 105 ? -16.342 -1.196 19.669 1.00 95.00 105 GLY A C 1
ATOM 786 O O . GLY A 1 105 ? -16.644 -1.904 18.708 1.00 95.00 105 GLY A O 1
ATOM 787 N N . SER A 1 106 ? -16.573 0.111 19.705 1.00 94.25 106 SER A N 1
ATOM 788 C CA . SER A 1 106 ? -17.277 0.851 18.658 1.00 94.25 106 SER A CA 1
ATOM 789 C C . SER A 1 106 ? -16.406 2.017 18.206 1.00 94.25 106 SER A C 1
ATOM 791 O O . SER A 1 106 ? -16.016 2.843 19.021 1.00 94.25 106 SER A O 1
ATOM 793 N N . GLY A 1 107 ? -16.092 2.076 16.915 1.00 92.56 107 GLY A N 1
ATOM 794 C CA . GLY A 1 107 ? -15.366 3.188 16.307 1.00 92.56 107 GLY A CA 1
ATOM 795 C C . GLY A 1 107 ? -16.310 4.198 15.656 1.00 92.56 107 GLY A C 1
ATOM 796 O O . GLY A 1 107 ? -17.480 4.322 16.022 1.00 92.56 107 GLY A O 1
ATOM 797 N N . ASN A 1 108 ? -15.825 4.905 14.633 1.00 90.31 108 ASN A N 1
ATOM 798 C CA . ASN A 1 108 ? -16.634 5.900 13.927 1.00 90.31 108 ASN A CA 1
ATOM 799 C C . ASN A 1 108 ? -17.781 5.246 13.134 1.00 90.31 108 ASN A C 1
ATOM 801 O O . ASN A 1 108 ? -18.952 5.478 13.410 1.00 90.31 108 ASN A O 1
ATOM 805 N N . ASN A 1 109 ? -17.425 4.383 12.179 1.00 92.62 109 ASN A N 1
ATOM 806 C CA . ASN A 1 109 ? -18.362 3.663 11.308 1.00 92.62 109 ASN A CA 1
ATOM 807 C C . ASN A 1 109 ? -18.025 2.166 11.247 1.00 92.62 109 ASN A C 1
ATOM 809 O O . ASN A 1 109 ? -18.244 1.515 10.227 1.00 92.62 109 ASN A O 1
ATOM 813 N N . PHE A 1 110 ? -17.411 1.634 12.301 1.00 96.62 110 PHE A N 1
ATOM 814 C CA . PHE A 1 110 ? -17.030 0.232 12.421 1.00 96.62 110 PHE A CA 1
ATOM 815 C C . PHE A 1 110 ? -17.138 -0.200 13.885 1.00 96.62 110 PHE A C 1
ATOM 817 O O . PHE A 1 110 ? -17.231 0.643 14.777 1.00 96.62 110 PHE A O 1
ATOM 824 N N . SER A 1 111 ? -17.132 -1.502 14.122 1.00 96.88 111 SER A N 1
ATOM 825 C CA . SER A 1 111 ? -17.221 -2.106 15.449 1.00 96.88 111 SER A CA 1
ATOM 826 C C . SER A 1 111 ? -16.311 -3.323 15.507 1.00 96.88 111 SER A C 1
ATOM 828 O O . SER A 1 111 ? -16.015 -3.922 14.471 1.00 96.88 111 SER A O 1
ATOM 830 N N . CYS A 1 112 ? -15.889 -3.701 16.707 1.00 96.69 112 CYS A N 1
ATOM 831 C CA . CYS A 1 112 ? -15.106 -4.899 16.951 1.00 96.69 112 CYS A CA 1
ATOM 832 C C . CYS A 1 112 ? -15.606 -5.661 18.182 1.00 96.69 112 CYS A C 1
ATOM 834 O O . CYS A 1 112 ? -16.252 -5.103 19.068 1.00 96.69 112 CYS A O 1
ATOM 836 N N . ALA A 1 113 ? -15.269 -6.943 18.248 1.00 94.56 113 ALA A N 1
ATOM 837 C CA . ALA A 1 113 ? -15.510 -7.820 19.380 1.00 94.56 113 ALA A CA 1
ATOM 838 C C . ALA A 1 113 ? -14.263 -8.666 19.661 1.00 94.56 113 ALA A C 1
ATOM 840 O O . ALA A 1 113 ? -13.636 -9.176 18.731 1.00 94.56 113 ALA A O 1
ATOM 841 N N . LEU A 1 114 ? -13.930 -8.828 20.940 1.00 93.94 114 LEU A N 1
ATOM 842 C CA . LEU A 1 114 ? -12.868 -9.699 21.433 1.00 93.94 114 LEU A CA 1
ATOM 843 C C . LEU A 1 114 ? -13.481 -11.012 21.918 1.00 93.94 114 LEU A C 1
ATOM 845 O O . LEU A 1 114 ? -14.381 -11.010 22.758 1.00 93.94 114 LEU A O 1
ATOM 849 N N . ARG A 1 115 ? -12.988 -12.137 21.413 1.00 89.75 115 ARG A N 1
ATOM 850 C CA . ARG A 1 115 ? -13.360 -13.473 21.877 1.00 89.75 115 ARG A CA 1
ATOM 851 C C . ARG A 1 115 ? -12.408 -13.936 22.979 1.00 89.75 115 ARG A C 1
ATOM 853 O O . ARG A 1 115 ? -11.259 -13.516 23.023 1.00 89.75 115 ARG A O 1
ATOM 860 N N . GLY A 1 116 ? -12.883 -14.788 23.885 1.00 86.31 116 GLY A N 1
ATOM 861 C CA . GLY A 1 116 ? -12.140 -15.226 25.073 1.00 86.31 116 GLY A CA 1
ATOM 862 C C . GLY A 1 116 ? -10.859 -16.020 24.792 1.00 86.31 116 GLY A C 1
ATOM 863 O O . GLY A 1 116 ? -10.033 -16.160 25.685 1.00 86.31 116 GLY A O 1
ATOM 864 N N . ASP A 1 117 ? -10.670 -16.507 23.566 1.00 82.94 117 ASP A N 1
ATOM 865 C CA . ASP A 1 117 ? -9.417 -17.107 23.085 1.00 82.94 117 ASP A CA 1
ATOM 866 C C . ASP A 1 117 ? -8.417 -16.070 22.538 1.00 82.94 117 ASP A C 1
ATOM 868 O O . ASP A 1 117 ? -7.314 -16.421 22.125 1.00 82.94 117 ASP A O 1
ATOM 872 N N . GLY A 1 118 ? -8.793 -14.792 22.541 1.00 87.81 118 GLY A N 1
ATOM 873 C CA . GLY A 1 118 ? -7.976 -13.656 22.144 1.00 87.81 118 GLY A CA 1
ATOM 874 C C . GLY A 1 118 ? -8.072 -13.262 20.673 1.00 87.81 118 GLY A C 1
ATOM 875 O O . GLY A 1 118 ? -7.310 -12.395 20.238 1.00 87.81 118 GLY A O 1
ATOM 876 N N . LEU A 1 119 ? -8.985 -13.859 19.902 1.00 88.06 119 LEU A N 1
ATOM 877 C CA . LEU A 1 119 ? -9.270 -13.413 18.538 1.00 88.06 119 LEU A CA 1
ATOM 878 C C . LEU A 1 119 ? -10.150 -12.165 18.521 1.00 88.06 119 LEU A C 1
ATOM 880 O O . LEU A 1 119 ? -11.076 -12.017 19.321 1.00 88.06 119 LEU A O 1
ATOM 884 N N . VAL A 1 120 ? -9.889 -11.285 17.558 1.00 91.62 120 VAL A N 1
ATOM 885 C CA . VAL A 1 120 ? -10.632 -10.038 17.370 1.00 91.62 120 VAL A CA 1
ATOM 886 C C . VAL A 1 120 ? -11.396 -10.107 16.061 1.00 91.62 120 VAL A C 1
ATOM 888 O O . VAL A 1 120 ? -10.830 -10.420 15.019 1.00 91.62 120 VAL A O 1
ATOM 891 N N . PHE A 1 121 ? -12.681 -9.775 16.106 1.00 92.38 121 PHE A N 1
ATOM 892 C CA . PHE A 1 121 ? -13.539 -9.689 14.933 1.00 92.38 121 PHE A CA 1
ATOM 893 C C . PHE A 1 121 ? -14.023 -8.260 14.767 1.00 92.38 121 PHE A C 1
ATOM 895 O O . PHE A 1 121 ? -14.643 -7.732 15.680 1.00 92.38 121 PHE A O 1
ATOM 902 N N . CYS A 1 122 ? -13.803 -7.656 13.606 1.00 95.88 122 CYS A N 1
ATOM 903 C CA . CYS A 1 122 ? -14.238 -6.302 13.290 1.00 95.88 122 CYS A CA 1
ATOM 904 C C . CYS A 1 122 ? -15.154 -6.277 12.056 1.00 95.88 122 CYS A C 1
ATOM 906 O O . CYS A 1 122 ? -15.058 -7.125 11.167 1.00 95.88 122 CYS A O 1
ATOM 908 N N . TRP A 1 123 ? -16.068 -5.312 11.997 1.00 95.94 123 TRP A N 1
ATOM 909 C CA . TRP A 1 123 ? -16.995 -5.094 10.883 1.00 95.94 123 TRP A CA 1
ATOM 910 C C . TRP A 1 123 ? -17.363 -3.619 10.731 1.00 95.94 123 TRP A C 1
ATOM 912 O O . TRP A 1 123 ? -17.119 -2.811 11.618 1.00 95.94 123 TRP A O 1
ATOM 922 N N . GLY A 1 124 ? -17.978 -3.270 9.609 1.00 96.12 124 GLY A N 1
ATOM 923 C CA . GLY A 1 124 ? -18.302 -1.911 9.194 1.00 96.12 124 GLY A CA 1
ATOM 924 C C . GLY A 1 124 ? -17.300 -1.365 8.176 1.00 96.12 124 GLY A C 1
ATOM 925 O O . GLY A 1 124 ? -16.761 -2.104 7.347 1.00 96.12 124 GLY A O 1
ATOM 926 N N . SER A 1 125 ? -17.051 -0.059 8.234 1.00 93.81 125 SER A N 1
ATOM 927 C CA . SER A 1 125 ? -16.087 0.643 7.382 1.00 93.81 125 SER A CA 1
ATOM 928 C C . SER A 1 125 ? -14.655 0.151 7.604 1.00 93.81 125 SER A C 1
ATOM 930 O O . SER A 1 125 ? -14.241 -0.102 8.733 1.00 93.81 125 SER A O 1
ATOM 932 N N . ASN A 1 126 ? -13.883 0.077 6.519 1.00 94.00 126 ASN A N 1
ATOM 933 C CA . ASN A 1 126 ? -12.487 -0.363 6.537 1.00 94.00 126 ASN A CA 1
ATOM 934 C C . ASN A 1 126 ? -11.556 0.535 5.701 1.00 94.00 126 ASN A C 1
ATOM 936 O O . ASN A 1 126 ? -10.453 0.135 5.342 1.00 94.00 126 ASN A O 1
ATOM 940 N N . ALA A 1 127 ? -11.980 1.762 5.378 1.00 88.50 127 ALA A N 1
ATOM 941 C CA . ALA A 1 127 ? -11.195 2.673 4.535 1.00 88.50 127 ALA A CA 1
ATOM 942 C C . ALA A 1 127 ? -9.823 3.043 5.142 1.00 88.50 127 ALA A C 1
ATOM 944 O O . ALA A 1 127 ? -8.901 3.396 4.409 1.00 88.50 127 ALA A O 1
ATOM 945 N N . SER A 1 128 ? -9.684 2.925 6.466 1.00 88.88 128 SER A N 1
ATOM 946 C CA . SER A 1 128 ? -8.424 3.129 7.188 1.00 88.88 128 SER A CA 1
ATOM 947 C C . SER A 1 128 ? -7.709 1.823 7.556 1.00 88.88 128 SER A C 1
ATOM 949 O O . SER A 1 128 ? -6.709 1.877 8.256 1.00 88.88 128 SER A O 1
ATOM 951 N N . GLY A 1 129 ? -8.193 0.650 7.128 1.00 91.75 129 GLY A N 1
ATOM 952 C CA . GLY A 1 129 ? -7.645 -0.648 7.548 1.00 91.75 129 GLY A CA 1
ATOM 953 C C . GLY A 1 129 ? -8.061 -1.090 8.955 1.00 91.75 129 GLY A C 1
ATOM 954 O O . GLY A 1 129 ? -7.441 -1.979 9.531 1.00 91.75 129 GLY A O 1
ATOM 955 N N . THR A 1 130 ? -9.100 -0.476 9.525 1.00 94.88 130 THR A N 1
ATOM 956 C CA . THR A 1 130 ? -9.597 -0.696 10.895 1.00 94.88 130 THR A CA 1
ATOM 957 C C . THR A 1 130 ? -10.050 -2.123 11.184 1.00 94.88 130 THR A C 1
ATOM 959 O O . THR A 1 130 ? -10.079 -2.513 12.349 1.00 94.88 130 THR A O 1
ATOM 962 N N . LEU A 1 131 ? -10.366 -2.930 10.164 1.00 93.38 131 LEU A N 1
ATOM 963 C CA . LEU A 1 131 ? -10.721 -4.333 10.394 1.00 93.38 131 LEU A CA 1
ATOM 964 C C . LEU A 1 131 ? -9.496 -5.234 10.593 1.00 93.38 131 LEU A C 1
ATOM 966 O O . LEU A 1 131 ? -9.656 -6.367 11.030 1.00 93.38 131 LEU A O 1
ATOM 970 N N . GLY A 1 132 ? -8.286 -4.756 10.280 1.00 88.00 132 GLY A N 1
ATOM 971 C CA . GLY A 1 132 ? -7.040 -5.471 10.571 1.00 88.00 132 GLY A CA 1
ATOM 972 C C . GLY A 1 132 ? -6.825 -6.751 9.759 1.00 88.00 132 GLY A C 1
ATOM 973 O O . GLY A 1 132 ? -5.957 -7.545 10.097 1.00 88.00 132 GLY A O 1
ATOM 974 N N . ASN A 1 133 ? -7.607 -6.985 8.704 1.00 79.81 133 ASN A N 1
ATOM 975 C CA . ASN A 1 133 ? -7.644 -8.243 7.949 1.00 79.81 133 ASN A CA 1
ATOM 976 C C . ASN A 1 133 ? -6.832 -8.222 6.638 1.00 79.81 133 ASN A C 1
ATOM 978 O O . ASN A 1 133 ? -7.071 -9.038 5.749 1.00 79.81 133 ASN A O 1
ATOM 982 N N . GLY A 1 134 ? -5.917 -7.263 6.476 1.00 81.06 134 GLY A N 1
ATOM 983 C CA . GLY A 1 134 ? -5.107 -7.098 5.264 1.00 81.06 134 GLY A CA 1
ATOM 984 C C . GLY A 1 134 ? -5.858 -6.504 4.066 1.00 81.06 134 GLY A C 1
ATOM 985 O O . GLY A 1 134 ? -5.287 -6.395 2.984 1.00 81.06 134 GLY A O 1
ATOM 986 N N . SER A 1 135 ? -7.119 -6.099 4.240 1.00 80.94 135 SER A N 1
ATOM 987 C CA . SER A 1 135 ? -7.956 -5.484 3.207 1.00 80.94 135 SER A CA 1
ATOM 988 C C . SER A 1 135 ? -8.361 -4.059 3.592 1.00 80.94 135 SER A C 1
ATOM 990 O O . SER A 1 135 ? -8.304 -3.677 4.757 1.00 80.94 135 SER A O 1
ATOM 992 N N . LEU A 1 136 ? -8.804 -3.284 2.600 1.00 82.44 136 LEU A N 1
ATOM 993 C CA . LEU A 1 136 ? -9.492 -1.994 2.767 1.00 82.44 136 LEU A CA 1
ATOM 994 C C . LEU A 1 136 ? -11.009 -2.105 2.535 1.00 82.44 136 LEU A C 1
ATOM 996 O O . LEU A 1 136 ? -11.743 -1.123 2.659 1.00 82.44 136 LEU A O 1
ATOM 1000 N N . ALA A 1 137 ? -11.499 -3.292 2.169 1.00 79.88 137 ALA A N 1
ATOM 1001 C CA . ALA A 1 137 ? -12.920 -3.529 1.965 1.00 79.88 137 ALA A CA 1
ATOM 1002 C C . ALA A 1 137 ? -13.649 -3.589 3.314 1.00 79.88 137 ALA A C 1
ATOM 1004 O O . ALA A 1 137 ? -13.228 -4.313 4.220 1.00 79.88 137 ALA A O 1
ATOM 1005 N N . GLY A 1 138 ? -14.734 -2.821 3.438 1.00 79.50 138 GLY A N 1
ATOM 1006 C CA . GLY A 1 138 ? -15.651 -2.909 4.574 1.00 79.50 138 GLY A CA 1
ATOM 1007 C C . GLY A 1 138 ? -16.386 -4.247 4.624 1.00 79.50 138 GLY A C 1
ATOM 1008 O O . GLY A 1 138 ? -16.360 -5.022 3.666 1.00 79.50 138 GLY A O 1
ATOM 1009 N N . SER A 1 139 ? -17.064 -4.518 5.737 1.00 87.62 139 SER A N 1
ATOM 1010 C CA . SER A 1 139 ? -17.826 -5.756 5.915 1.00 87.62 139 SER A CA 1
ATOM 1011 C C . SER A 1 139 ? -19.126 -5.521 6.674 1.00 87.62 139 SER A C 1
ATOM 1013 O O . SER A 1 139 ? -19.117 -4.923 7.740 1.00 87.62 139 SER A O 1
ATOM 1015 N N . LEU A 1 140 ? -20.243 -6.048 6.166 1.00 88.12 140 LEU A N 1
ATOM 1016 C CA . LEU A 1 140 ? -21.552 -5.977 6.840 1.00 88.12 140 LEU A CA 1
ATOM 1017 C C . LEU A 1 140 ? -21.716 -7.024 7.954 1.00 88.12 140 LEU A C 1
ATOM 1019 O O . LEU A 1 140 ? -22.722 -7.039 8.664 1.00 88.12 140 LEU A O 1
ATOM 1023 N N . THR A 1 141 ? -20.747 -7.927 8.079 1.00 86.75 141 THR A N 1
ATOM 1024 C CA . THR A 1 141 ? -20.681 -8.973 9.102 1.00 86.75 141 THR A CA 1
ATOM 1025 C C . THR A 1 141 ? -19.293 -8.987 9.739 1.00 86.75 141 THR A C 1
ATOM 1027 O O . THR A 1 141 ? -18.333 -8.572 9.082 1.00 86.75 141 THR A O 1
ATOM 1030 N N . PRO A 1 142 ? -19.139 -9.513 10.962 1.00 89.50 142 PRO A N 1
ATOM 1031 C CA . PRO A 1 142 ? -17.834 -9.676 11.610 1.00 89.50 142 PRO A CA 1
ATOM 1032 C C . PRO A 1 142 ? -16.811 -10.372 10.706 1.00 89.50 142 PRO A C 1
ATOM 1034 O O . PRO A 1 142 ? -17.154 -11.296 9.969 1.00 89.50 142 PRO A O 1
ATOM 1037 N N . LYS A 1 143 ? -15.563 -9.900 10.723 1.00 85.81 143 LYS A N 1
ATOM 1038 C CA . LYS A 1 143 ? -14.400 -10.500 10.058 1.00 85.81 143 LYS A CA 1
ATOM 1039 C C . LYS A 1 143 ? -13.231 -10.501 11.025 1.00 85.81 143 LYS A C 1
ATOM 1041 O O . LYS A 1 143 ? -13.014 -9.511 11.710 1.00 85.81 143 LYS A O 1
ATOM 1046 N N . GLU A 1 144 ? -12.504 -11.605 11.086 1.00 85.75 144 GLU A N 1
ATOM 1047 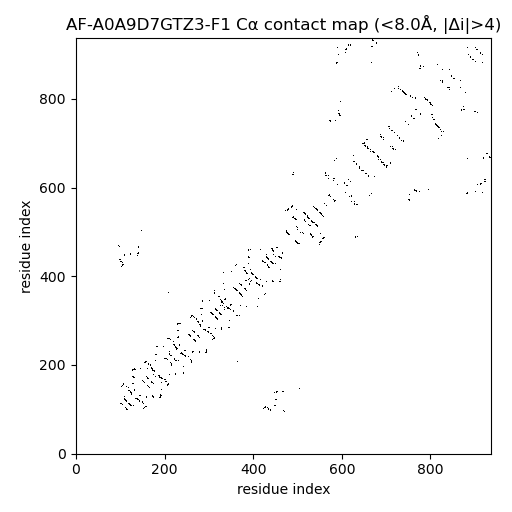C CA . GLU A 1 144 ? -11.332 -11.718 11.951 1.00 85.75 144 GLU A CA 1
ATOM 1048 C C . GLU A 1 144 ? -10.244 -10.720 11.522 1.00 85.75 144 GLU A C 1
ATOM 1050 O O . GLU A 1 144 ? -9.962 -10.584 10.327 1.00 85.75 144 GLU A O 1
ATOM 1055 N N . ALA A 1 145 ? -9.661 -10.015 12.491 1.00 80.56 145 ALA A N 1
ATOM 1056 C CA . ALA A 1 145 ? -8.438 -9.252 12.296 1.00 80.56 145 ALA A CA 1
ATOM 1057 C C . ALA A 1 145 ? -7.278 -10.244 12.117 1.00 80.56 145 ALA A C 1
ATOM 1059 O O . ALA A 1 145 ? -7.112 -11.161 12.912 1.00 80.56 145 ALA A O 1
ATOM 1060 N N . GLY A 1 146 ? -6.501 -10.094 11.048 1.00 67.25 146 GLY A N 1
ATOM 1061 C CA . GLY A 1 146 ? -5.446 -11.035 10.683 1.00 67.25 146 GLY A CA 1
ATOM 1062 C C . GLY A 1 146 ? -4.216 -10.965 11.593 1.00 67.25 146 GLY A C 1
ATOM 1063 O O . GLY A 1 146 ? -4.030 -10.026 12.363 1.00 67.25 146 GLY A O 1
ATOM 1064 N N . GLY A 1 147 ? -3.329 -11.949 11.441 1.00 63.50 147 GLY A N 1
ATOM 1065 C CA . GLY A 1 147 ? -2.061 -12.050 12.169 1.00 63.50 147 GLY A CA 1
ATOM 1066 C C . GLY A 1 147 ? -2.070 -13.126 13.266 1.00 63.50 147 GLY A C 1
ATOM 1067 O O . GLY A 1 147 ? -3.125 -13.625 13.645 1.00 63.50 147 GLY A O 1
ATOM 1068 N N . PRO A 1 148 ? -0.893 -13.517 13.787 1.00 72.31 148 PRO A N 1
ATOM 1069 C CA . PRO A 1 148 ? -0.780 -14.629 14.736 1.00 72.31 148 PRO A CA 1
ATOM 1070 C C . PRO A 1 148 ? -1.112 -14.242 16.187 1.00 72.31 148 PRO A C 1
ATOM 1072 O O . PRO A 1 148 ? -1.104 -15.094 17.070 1.00 72.31 148 PRO A O 1
ATOM 1075 N N . GLN A 1 149 ? -1.362 -12.961 16.467 1.00 82.88 149 GLN A N 1
ATOM 1076 C CA . GLN A 1 149 ? -1.477 -12.468 17.838 1.00 82.88 149 GLN A CA 1
ATOM 1077 C C . GLN A 1 149 ? -2.785 -12.916 18.502 1.00 82.88 149 GLN A C 1
ATOM 1079 O O . GLN A 1 149 ? -3.812 -13.108 17.848 1.00 82.88 149 GLN A O 1
ATOM 1084 N N . ARG A 1 150 ? -2.737 -13.070 19.827 1.00 89.44 150 ARG A N 1
ATOM 1085 C CA . ARG A 1 150 ? -3.904 -13.280 20.689 1.00 89.44 150 ARG A CA 1
ATOM 1086 C C . ARG A 1 150 ? -3.934 -12.184 21.739 1.00 89.44 150 ARG A C 1
ATOM 1088 O O . ARG A 1 150 ? -2.924 -11.925 22.399 1.00 89.44 150 ARG A O 1
ATOM 1095 N N . PHE A 1 151 ? -5.085 -11.542 21.875 1.00 94.94 151 PHE A N 1
ATOM 1096 C CA . PHE A 1 151 ? -5.254 -10.365 22.712 1.00 94.94 151 PHE A CA 1
ATOM 1097 C C . PHE A 1 151 ? -5.995 -10.698 24.009 1.00 94.94 151 PHE A C 1
ATOM 1099 O O . PHE A 1 151 ? -6.974 -11.431 24.008 1.00 94.94 151 PHE A O 1
ATOM 1106 N N . SER A 1 152 ? -5.527 -10.160 25.130 1.00 95.38 152 SER A N 1
ATOM 1107 C CA . SER A 1 152 ? -6.203 -10.213 26.429 1.00 95.38 152 SER A CA 1
ATOM 1108 C C . SER A 1 152 ? -7.156 -9.033 26.628 1.00 95.38 152 SER A C 1
ATOM 1110 O O . SER A 1 152 ? -8.104 -9.132 27.402 1.00 95.38 152 SER A O 1
ATOM 1112 N N . SER A 1 153 ? -6.924 -7.922 25.925 1.00 94.88 153 SER A N 1
ATOM 1113 C CA . SER A 1 153 ? -7.804 -6.757 25.913 1.00 94.88 153 SER A CA 1
ATOM 1114 C C . SER A 1 153 ? -7.757 -6.037 24.569 1.00 94.88 153 SER A C 1
ATOM 1116 O O . SER A 1 153 ? -6.798 -6.164 23.802 1.00 94.88 153 SER A O 1
ATOM 1118 N N . LEU A 1 154 ? -8.822 -5.288 24.284 1.00 95.31 154 LEU A N 1
ATOM 1119 C CA . LEU A 1 154 ? -9.023 -4.553 23.043 1.00 95.31 154 LEU A CA 1
ATOM 1120 C C . LEU A 1 154 ? -9.514 -3.144 23.369 1.00 95.31 154 LEU A C 1
ATOM 1122 O O . LEU A 1 154 ? -10.408 -2.970 24.191 1.00 95.31 154 LEU A O 1
ATOM 1126 N N . VAL A 1 155 ? -8.966 -2.152 22.680 1.00 94.44 155 VAL A N 1
ATOM 1127 C CA . VAL A 1 155 ? -9.457 -0.775 22.679 1.00 94.44 155 VAL A CA 1
ATOM 1128 C C . VAL A 1 155 ? -9.694 -0.333 21.244 1.00 94.44 155 VAL A C 1
ATOM 1130 O O . VAL A 1 155 ? -8.876 -0.573 20.354 1.00 94.44 155 VAL A O 1
ATOM 1133 N N . VAL A 1 156 ? -10.835 0.305 21.015 1.00 93.62 156 VAL A N 1
ATOM 1134 C CA . VAL A 1 156 ? -11.269 0.763 19.695 1.00 93.62 156 VAL A CA 1
ATOM 1135 C C . VAL A 1 156 ? -11.385 2.277 19.739 1.00 93.62 156 VAL A C 1
ATOM 1137 O O . VAL A 1 156 ? -12.097 2.816 20.579 1.00 93.62 156 VAL A O 1
ATOM 1140 N N . GLY A 1 157 ? -10.664 2.952 18.850 1.00 90.50 157 GLY A N 1
ATOM 1141 C CA . GLY A 1 157 ? -10.836 4.373 18.581 1.00 90.50 157 GLY A CA 1
ATOM 1142 C C . GLY A 1 157 ? -11.675 4.620 17.337 1.00 90.50 157 GLY A C 1
ATOM 1143 O O . GLY A 1 157 ? -12.123 3.702 16.649 1.00 90.50 157 GLY A O 1
ATOM 1144 N N . ASP A 1 158 ? -11.815 5.893 16.980 1.00 86.75 158 ASP A N 1
ATOM 1145 C CA . ASP A 1 158 ? -12.634 6.298 15.836 1.00 86.75 158 ASP A CA 1
ATOM 1146 C C . ASP A 1 158 ? -12.102 5.770 14.496 1.00 86.75 158 ASP A C 1
ATOM 1148 O O . ASP A 1 158 ? -12.895 5.487 13.594 1.00 86.75 158 ASP A O 1
ATOM 1152 N N . PHE A 1 159 ? -10.777 5.632 14.359 1.00 91.19 159 PHE A N 1
ATOM 1153 C CA . PHE A 1 159 ? -10.113 5.245 13.105 1.00 91.19 159 PHE A CA 1
ATOM 1154 C C . PHE A 1 159 ? -8.987 4.217 13.270 1.00 91.19 159 PHE A C 1
ATOM 1156 O O . PHE A 1 159 ? -8.298 3.896 12.300 1.00 91.19 159 PHE A O 1
ATOM 1163 N N . ASN A 1 160 ? -8.778 3.699 14.476 1.00 94.50 160 ASN A N 1
ATOM 1164 C CA . ASN A 1 160 ? -7.733 2.729 14.774 1.00 94.50 160 ASN A CA 1
ATOM 1165 C C . ASN A 1 160 ? -8.168 1.809 15.914 1.00 94.50 160 ASN A C 1
ATOM 1167 O O . ASN A 1 160 ? -9.082 2.120 16.675 1.00 94.50 160 ASN A O 1
ATOM 1171 N N . VAL A 1 161 ? -7.502 0.671 16.022 1.00 96.69 161 VAL A N 1
ATOM 1172 C CA . VAL A 1 161 ? -7.757 -0.347 17.039 1.00 96.69 161 VAL A CA 1
ATOM 1173 C C . VAL A 1 161 ? -6.418 -0.758 17.622 1.00 96.69 161 VAL A C 1
ATOM 1175 O O . VAL A 1 161 ? -5.437 -0.845 16.883 1.00 96.69 161 VAL A O 1
ATOM 1178 N N . CYS A 1 162 ? -6.367 -1.008 18.925 1.00 96.94 162 CYS A N 1
ATOM 1179 C CA . CYS A 1 162 ? -5.206 -1.626 19.546 1.00 96.94 162 CYS A CA 1
ATOM 1180 C C . CYS A 1 162 ? -5.617 -2.754 20.478 1.00 96.94 162 CYS A C 1
ATOM 1182 O O . CYS A 1 162 ? -6.637 -2.671 21.157 1.00 96.94 162 CYS A O 1
ATOM 1184 N N . GLY A 1 163 ? -4.796 -3.792 20.538 1.00 96.19 163 GLY A N 1
ATOM 1185 C CA . GLY A 1 163 ? -4.939 -4.887 21.483 1.00 96.19 163 GLY A CA 1
ATOM 1186 C C . GLY A 1 163 ? -3.674 -5.077 22.308 1.00 96.19 163 GLY A C 1
ATOM 1187 O O . GLY A 1 163 ? -2.565 -4.812 21.834 1.00 96.19 163 GLY A O 1
ATOM 1188 N N . LEU A 1 164 ? -3.846 -5.555 23.538 1.00 97.00 164 LEU A N 1
ATOM 1189 C CA . LEU A 1 164 ? -2.752 -6.023 24.386 1.00 97.00 164 LEU A CA 1
ATOM 1190 C C . LEU A 1 164 ? -2.705 -7.542 24.359 1.00 97.00 164 LEU A C 1
ATOM 1192 O O . LEU A 1 164 ? -3.744 -8.187 24.453 1.00 97.00 164 LEU A O 1
ATOM 1196 N N . THR A 1 165 ? -1.518 -8.127 24.247 1.00 96.12 165 THR A N 1
ATOM 1197 C CA . THR A 1 165 ? -1.345 -9.568 24.471 1.00 96.12 165 THR A CA 1
ATOM 1198 C C . THR A 1 165 ? -1.386 -9.887 25.966 1.00 96.12 165 THR A C 1
ATOM 1200 O O . THR A 1 165 ? -1.289 -8.999 26.814 1.00 96.12 165 THR A O 1
ATOM 1203 N N . ALA A 1 166 ? -1.458 -11.172 26.325 1.00 91.75 166 ALA A N 1
ATOM 1204 C CA . ALA A 1 166 ? -1.352 -11.599 27.725 1.00 91.75 166 ALA A CA 1
ATOM 1205 C C . ALA A 1 166 ? -0.041 -11.147 28.406 1.00 91.75 166 ALA A C 1
ATOM 1207 O O . ALA A 1 166 ? -0.014 -10.954 29.616 1.00 91.75 166 ALA A O 1
ATOM 1208 N N . ALA A 1 167 ? 1.029 -10.935 27.630 1.00 91.94 167 ALA A N 1
ATOM 1209 C CA . ALA A 1 167 ? 2.307 -10.413 28.118 1.00 91.94 167 ALA A CA 1
ATOM 1210 C C . ALA A 1 167 ? 2.344 -8.873 28.237 1.00 91.94 167 ALA A C 1
ATOM 1212 O O . ALA A 1 167 ? 3.370 -8.315 28.622 1.00 91.94 167 ALA A O 1
ATOM 1213 N N . GLY A 1 168 ? 1.259 -8.177 27.881 1.00 94.81 168 GLY A N 1
ATOM 1214 C CA . GLY A 1 168 ? 1.173 -6.715 27.884 1.00 94.81 168 GLY A CA 1
ATOM 1215 C C . GLY A 1 168 ? 1.764 -6.039 26.643 1.00 94.81 168 GLY A C 1
ATOM 1216 O O . GLY A 1 168 ? 1.820 -4.814 26.594 1.00 94.81 168 GLY A O 1
ATOM 1217 N N . ALA A 1 169 ? 2.193 -6.791 25.624 1.00 95.81 169 ALA A N 1
ATOM 1218 C CA . ALA A 1 169 ? 2.689 -6.194 24.384 1.00 95.81 169 ALA A CA 1
ATOM 1219 C C . ALA A 1 169 ? 1.529 -5.571 23.592 1.00 95.81 169 ALA A C 1
ATOM 1221 O O . ALA A 1 169 ? 0.525 -6.242 23.338 1.00 95.81 169 ALA A O 1
ATOM 1222 N N . ALA A 1 170 ? 1.673 -4.308 23.188 1.00 96.88 170 ALA A N 1
ATOM 1223 C CA . ALA A 1 170 ? 0.653 -3.585 22.437 1.00 96.88 170 ALA A CA 1
ATOM 1224 C C . ALA A 1 170 ? 0.833 -3.744 20.924 1.00 96.88 170 ALA A C 1
ATOM 1226 O O . ALA A 1 170 ? 1.931 -3.565 20.394 1.00 96.88 170 ALA A O 1
ATOM 1227 N N . TYR A 1 171 ? -0.269 -4.016 20.227 1.00 97.25 171 TYR A N 1
ATOM 1228 C CA . TYR A 1 171 ? -0.348 -3.979 18.770 1.00 97.25 171 TYR A CA 1
ATOM 1229 C C . TYR A 1 171 ? -1.484 -3.062 18.349 1.00 97.25 171 TYR A C 1
ATOM 1231 O O . TYR A 1 171 ? -2.582 -3.170 18.887 1.00 97.25 171 TYR A O 1
ATOM 1239 N N . CYS A 1 172 ? -1.240 -2.204 17.368 1.00 97.06 172 CYS A N 1
ATOM 1240 C CA . CYS A 1 172 ? -2.209 -1.250 16.849 1.00 97.06 172 CYS A CA 1
ATOM 1241 C C . CYS A 1 172 ? -2.377 -1.409 15.335 1.00 97.06 172 CYS A C 1
ATOM 1243 O O . CYS A 1 172 ? -1.445 -1.800 14.641 1.00 97.06 172 CYS A O 1
ATOM 1245 N N . TRP A 1 173 ? -3.555 -1.104 14.799 1.00 97.12 173 TRP A N 1
ATOM 1246 C CA . TRP A 1 173 ? -3.819 -1.049 13.359 1.00 97.12 173 TRP A CA 1
ATOM 1247 C C . TRP A 1 173 ? -4.885 -0.008 13.025 1.00 97.12 173 TRP A C 1
ATOM 1249 O O . TRP A 1 173 ? -5.557 0.516 13.914 1.00 97.12 173 TRP A O 1
ATOM 1259 N N . GLY A 1 174 ? -5.035 0.315 11.743 1.00 96.12 174 GLY A N 1
ATOM 1260 C CA . GLY A 1 174 ? -5.878 1.408 11.270 1.00 96.12 174 GLY A CA 1
ATOM 1261 C C . GLY A 1 174 ? -5.076 2.647 10.856 1.00 96.12 174 GLY A C 1
ATOM 1262 O O . GLY A 1 174 ? -3.969 2.540 10.327 1.00 96.12 174 GLY A O 1
ATOM 1263 N N . ASP A 1 175 ? -5.641 3.829 11.095 1.00 95.19 175 ASP A N 1
ATOM 1264 C CA . ASP A 1 175 ? -5.082 5.135 10.722 1.00 95.19 175 ASP A CA 1
ATOM 1265 C C . ASP A 1 175 ? -3.781 5.472 11.476 1.00 95.19 175 ASP A C 1
ATOM 1267 O O . ASP A 1 175 ? -3.725 5.336 12.698 1.00 95.19 175 ASP A O 1
ATOM 1271 N N . ASN A 1 176 ? -2.752 5.957 10.767 1.00 95.81 176 ASN A N 1
ATOM 1272 C CA . ASN A 1 176 ? -1.483 6.411 11.357 1.00 95.81 176 ASN A CA 1
ATOM 1273 C C . ASN A 1 176 ? -1.059 7.825 10.906 1.00 95.81 176 ASN A C 1
ATOM 1275 O O . ASN A 1 176 ? 0.119 8.194 10.990 1.00 95.81 176 ASN A O 1
ATOM 1279 N N . PHE A 1 177 ? -1.978 8.654 10.404 1.00 92.56 177 PHE A N 1
ATOM 1280 C CA . PHE A 1 177 ? -1.609 9.975 9.872 1.00 92.56 177 PHE A CA 1
ATOM 1281 C C . PHE A 1 177 ? -1.066 10.936 10.938 1.00 92.56 177 PHE A C 1
ATOM 1283 O O . PHE A 1 177 ? -0.324 11.859 10.605 1.00 92.56 177 PHE A O 1
ATOM 1290 N N . SER A 1 178 ? -1.387 10.711 12.213 1.00 93.06 178 SER A N 1
ATOM 1291 C CA . SER A 1 178 ? -0.868 11.472 13.354 1.00 93.06 178 SER A CA 1
ATOM 1292 C C . SER A 1 178 ? 0.101 10.666 14.222 1.00 93.06 178 SER A C 1
ATOM 1294 O O . SER A 1 178 ? 0.404 11.088 15.333 1.00 93.06 178 SER A O 1
ATOM 1296 N N . GLY A 1 179 ? 0.592 9.517 13.743 1.00 93.94 179 GLY A N 1
ATOM 1297 C CA . GLY A 1 179 ? 1.483 8.647 14.517 1.00 93.94 179 GLY A CA 1
ATOM 1298 C C . GLY A 1 179 ? 0.780 7.880 15.637 1.00 93.94 179 GLY A C 1
ATOM 1299 O O . GLY A 1 179 ? 1.448 7.372 16.536 1.00 93.94 179 GLY A O 1
ATOM 1300 N N . GLN A 1 180 ? -0.556 7.808 15.623 1.00 93.75 180 GLN A N 1
ATOM 1301 C CA . GLN A 1 180 ? -1.331 7.201 16.704 1.00 93.75 180 GLN A CA 1
ATOM 1302 C C . GLN A 1 180 ? -1.118 5.688 16.839 1.00 93.75 180 GLN A C 1
ATOM 1304 O O . GLN A 1 180 ? -1.430 5.145 17.888 1.00 93.75 180 GLN A O 1
ATOM 1309 N N . LEU A 1 181 ? -0.527 4.998 15.855 1.00 96.06 181 LEU A N 1
ATOM 1310 C CA . LEU A 1 181 ? -0.153 3.589 16.033 1.00 96.06 181 LEU A CA 1
ATOM 1311 C C . LEU A 1 181 ? 1.123 3.411 16.871 1.00 96.06 181 LEU A C 1
ATOM 1313 O O . LEU A 1 181 ? 1.403 2.300 17.302 1.00 96.06 181 LEU A O 1
ATOM 1317 N N . GLY A 1 182 ? 1.901 4.472 17.114 1.00 96.38 182 GLY A N 1
ATOM 1318 C CA . GLY A 1 182 ? 3.069 4.415 18.002 1.00 96.38 182 GLY A CA 1
ATOM 1319 C C . GLY A 1 182 ? 4.256 3.618 17.448 1.00 96.38 182 GLY A C 1
ATOM 1320 O O . GLY A 1 182 ? 5.098 3.158 18.214 1.00 96.38 182 GLY A O 1
ATOM 1321 N N . ILE A 1 183 ? 4.323 3.427 16.127 1.00 94.69 183 ILE A N 1
ATOM 1322 C CA . ILE A 1 183 ? 5.289 2.541 15.453 1.00 94.69 183 ILE A CA 1
ATOM 1323 C C . ILE A 1 183 ? 6.563 3.247 14.956 1.00 94.69 183 ILE A C 1
ATOM 1325 O O . ILE A 1 183 ? 7.320 2.691 14.164 1.00 94.69 183 ILE A O 1
ATOM 1329 N N . GLY A 1 184 ? 6.820 4.488 15.377 1.00 93.75 184 GLY A N 1
ATOM 1330 C CA . GLY A 1 184 ? 8.000 5.254 14.949 1.00 93.75 184 GLY A CA 1
ATOM 1331 C C . GLY A 1 184 ? 7.891 5.888 13.561 1.00 93.75 184 GLY A C 1
ATOM 1332 O O . GLY A 1 184 ? 8.872 6.420 13.046 1.00 93.75 184 GLY A O 1
ATOM 1333 N N . SER A 1 185 ? 6.700 5.895 12.960 1.00 89.50 185 SER A N 1
ATOM 1334 C CA . SER A 1 185 ? 6.413 6.568 11.689 1.00 89.50 185 SER A CA 1
ATOM 1335 C C . SER A 1 185 ? 5.078 7.314 11.735 1.00 89.50 185 SER A C 1
ATOM 1337 O O . SER A 1 185 ? 4.224 7.040 12.580 1.00 89.50 185 SER A O 1
ATOM 1339 N N . THR A 1 186 ? 4.914 8.290 10.845 1.00 90.25 186 THR A N 1
ATOM 1340 C CA . THR A 1 186 ? 3.647 8.988 10.588 1.00 90.25 186 THR A CA 1
ATOM 1341 C C . THR A 1 186 ? 3.282 8.848 9.113 1.00 90.25 186 THR A C 1
ATOM 1343 O O . THR A 1 186 ? 4.157 8.688 8.262 1.00 90.25 186 THR A O 1
ATOM 1346 N N . GLY A 1 187 ? 1.988 8.939 8.808 1.00 75.38 187 GLY A N 1
ATOM 1347 C CA . GLY A 1 187 ? 1.475 8.856 7.442 1.00 75.38 187 GLY A CA 1
ATOM 1348 C C . GLY A 1 187 ? 1.188 7.418 7.006 1.00 75.38 187 GLY A C 1
ATOM 1349 O O . GLY A 1 187 ? 2.002 6.517 7.188 1.00 75.38 187 GLY A O 1
ATOM 1350 N N . GLY A 1 188 ? 0.008 7.211 6.418 1.00 85.06 188 GLY A N 1
ATOM 1351 C CA . GLY A 1 188 ? -0.464 5.899 5.974 1.00 85.06 188 GLY A CA 1
ATOM 1352 C C . GLY A 1 188 ? -1.343 5.178 6.998 1.00 85.06 188 GLY A C 1
ATOM 1353 O O . GLY A 1 188 ? -1.634 5.698 8.073 1.00 85.06 188 GLY A O 1
ATOM 1354 N N . ASN A 1 189 ? -1.765 3.971 6.624 1.00 90.06 189 ASN A N 1
ATOM 1355 C CA . ASN A 1 189 ? -2.614 3.080 7.410 1.00 90.06 189 ASN A CA 1
ATOM 1356 C C . ASN A 1 189 ? -1.891 1.746 7.620 1.00 90.06 189 ASN A C 1
ATOM 1358 O O . ASN A 1 189 ? -1.153 1.311 6.733 1.00 90.06 189 ASN A O 1
ATOM 1362 N N . SER A 1 190 ? -2.168 1.057 8.724 1.00 91.19 190 SER A N 1
ATOM 1363 C CA . SER A 1 190 ? -1.826 -0.357 8.872 1.00 91.19 190 SER A CA 1
ATOM 1364 C C . SER A 1 190 ? -3.070 -1.216 8.691 1.00 91.19 190 SER A C 1
ATOM 1366 O O . SER A 1 190 ? -4.040 -1.065 9.430 1.00 91.19 190 SER A O 1
ATOM 1368 N N . LEU A 1 191 ? -3.039 -2.131 7.721 1.00 91.69 191 LEU A N 1
ATOM 1369 C CA . LEU A 1 191 ? -4.162 -3.033 7.430 1.00 91.69 191 LEU A CA 1
ATOM 1370 C C . LEU A 1 191 ? -4.153 -4.299 8.294 1.00 91.69 191 LEU A C 1
ATOM 1372 O O . LEU A 1 191 ? -5.041 -5.132 8.149 1.00 91.69 191 LEU A O 1
ATOM 1376 N N . VAL A 1 192 ? -3.141 -4.465 9.146 1.00 90.50 192 VAL A N 1
ATOM 1377 C CA . VAL A 1 192 ? -2.952 -5.595 10.066 1.00 90.50 192 VAL A CA 1
ATOM 1378 C C . VAL A 1 192 ? -2.396 -5.088 11.404 1.00 90.50 192 VAL A C 1
ATOM 1380 O O . VAL A 1 192 ? -1.773 -4.019 11.418 1.00 90.50 192 VAL A O 1
ATOM 1383 N N . PRO A 1 193 ? -2.583 -5.813 12.523 1.00 94.19 193 PRO A N 1
ATOM 1384 C CA . PRO A 1 193 ? -1.966 -5.478 13.807 1.00 94.19 193 PRO A CA 1
ATOM 1385 C C . PRO A 1 193 ? -0.440 -5.351 13.699 1.00 94.19 193 PRO A C 1
ATOM 1387 O O . PRO A 1 193 ? 0.242 -6.298 13.308 1.00 94.19 193 PRO A O 1
ATOM 1390 N N . VAL A 1 194 ? 0.105 -4.189 14.069 1.00 94.75 194 VAL A N 1
ATOM 1391 C CA . VAL A 1 194 ? 1.552 -3.922 14.117 1.00 94.75 194 VAL A CA 1
ATOM 1392 C C . VAL A 1 194 ? 1.989 -3.582 15.535 1.00 94.75 194 VAL A C 1
ATOM 1394 O O . VAL A 1 194 ? 1.275 -2.892 16.257 1.00 94.75 194 VAL A O 1
ATOM 1397 N N . ALA A 1 195 ? 3.151 -4.089 15.943 1.00 95.56 195 ALA A N 1
ATOM 1398 C CA . ALA A 1 195 ? 3.669 -3.884 17.291 1.00 95.56 195 ALA A CA 1
ATOM 1399 C C . ALA A 1 195 ? 3.994 -2.404 17.538 1.00 95.56 195 ALA A C 1
ATOM 1401 O O . ALA A 1 195 ? 4.646 -1.764 16.711 1.00 95.56 195 ALA A O 1
ATOM 1402 N N . VAL A 1 196 ? 3.569 -1.883 18.688 1.00 97.31 196 VAL A N 1
ATOM 1403 C CA . VAL A 1 196 ? 3.930 -0.538 19.152 1.00 97.31 196 VAL A CA 1
ATOM 1404 C C . VAL A 1 196 ? 5.426 -0.507 19.491 1.00 97.31 196 VAL A C 1
ATOM 1406 O O . VAL A 1 196 ? 5.950 -1.416 20.137 1.00 97.31 196 VAL A O 1
ATOM 1409 N N . SER A 1 197 ? 6.128 0.540 19.054 1.00 93.12 197 SER A N 1
ATOM 1410 C CA . SER A 1 197 ? 7.572 0.686 19.261 1.00 93.12 197 SER A CA 1
ATOM 1411 C C . SER A 1 197 ? 7.927 0.990 20.721 1.00 93.12 197 SER A C 1
ATOM 1413 O O . SER A 1 197 ? 7.105 1.458 21.503 1.00 93.12 197 SER A O 1
ATOM 1415 N N . GLY A 1 198 ? 9.189 0.756 21.091 1.00 88.06 198 GLY A N 1
ATOM 1416 C CA . GLY A 1 198 ? 9.729 1.100 22.416 1.00 88.06 198 GLY A CA 1
ATOM 1417 C C . GLY A 1 198 ? 9.756 -0.048 23.427 1.00 88.06 198 GLY A C 1
ATOM 1418 O O . GLY A 1 198 ? 10.396 0.085 24.462 1.00 88.06 198 GLY A O 1
ATOM 1419 N N . GLY A 1 199 ? 9.137 -1.196 23.123 1.00 87.44 199 GLY A N 1
ATOM 1420 C CA . GLY A 1 199 ? 9.269 -2.411 23.941 1.00 87.44 199 GLY A CA 1
ATOM 1421 C C . GLY A 1 199 ? 8.620 -2.327 25.328 1.00 87.44 199 GLY A C 1
ATOM 1422 O O . GLY A 1 199 ? 8.977 -3.099 26.213 1.00 87.44 199 GLY A O 1
ATOM 1423 N N . HIS A 1 200 ? 7.684 -1.397 25.525 1.00 93.38 200 HIS A N 1
ATOM 1424 C CA . HIS A 1 200 ? 6.927 -1.272 26.767 1.00 93.38 200 HIS A CA 1
ATOM 1425 C C . HIS A 1 200 ? 5.846 -2.354 26.866 1.00 93.38 200 HIS A C 1
ATOM 1427 O O . HIS A 1 200 ? 5.167 -2.662 25.883 1.00 93.38 200 HIS A O 1
ATOM 1433 N N . SER A 1 201 ? 5.649 -2.875 28.076 1.00 95.88 201 SER A N 1
ATOM 1434 C CA . SER A 1 201 ? 4.519 -3.739 28.416 1.00 95.88 201 SER A CA 1
ATOM 1435 C C . SER A 1 201 ? 3.462 -2.922 29.147 1.00 95.88 201 SER A C 1
ATOM 1437 O O . SER A 1 201 ? 3.769 -2.235 30.120 1.00 95.88 201 SER A O 1
ATOM 1439 N N . PHE A 1 202 ? 2.217 -2.999 28.692 1.00 97.38 202 PHE A N 1
ATOM 1440 C CA . PHE A 1 202 ? 1.093 -2.224 29.202 1.00 97.38 202 PHE A CA 1
ATOM 1441 C C . PHE A 1 202 ? 0.107 -3.096 29.975 1.00 97.38 202 PHE A C 1
ATOM 1443 O O . PHE A 1 202 ? -0.154 -4.240 29.61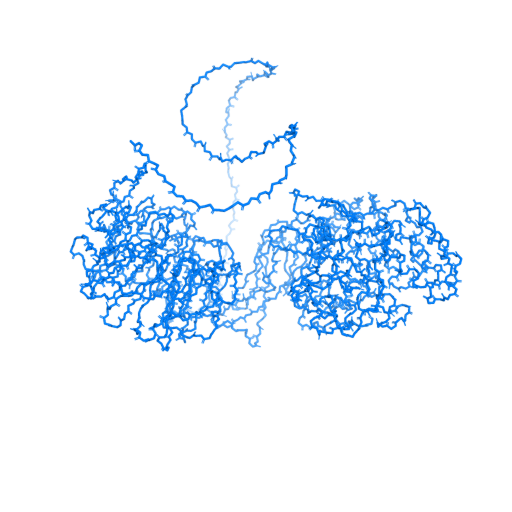0 1.00 97.38 202 PHE A O 1
ATOM 1450 N N . THR A 1 203 ? -0.468 -2.530 31.034 1.00 96.38 203 THR A N 1
ATOM 1451 C CA . THR A 1 203 ? -1.595 -3.118 31.776 1.00 96.38 203 THR A CA 1
ATOM 1452 C C . THR A 1 203 ? -2.934 -2.667 31.207 1.00 96.38 203 THR A C 1
ATOM 1454 O O . THR A 1 203 ? -3.924 -3.390 31.286 1.00 96.38 203 THR A O 1
ATOM 1457 N N . SER A 1 204 ? -2.974 -1.469 30.624 1.00 94.62 204 SER A N 1
ATOM 1458 C CA . SER A 1 204 ? -4.163 -0.896 30.003 1.00 94.62 204 SER A CA 1
ATOM 1459 C C . SER A 1 204 ? -3.786 0.109 28.921 1.00 94.62 204 SER A C 1
ATOM 1461 O O . SER A 1 204 ? -2.729 0.743 28.978 1.00 94.62 204 SER A O 1
ATOM 1463 N N . LEU A 1 205 ? -4.678 0.255 27.945 1.00 96.31 205 LEU A N 1
ATOM 1464 C CA . LEU A 1 205 ? -4.636 1.286 26.916 1.00 96.31 205 LEU A CA 1
ATOM 1465 C C . LEU A 1 205 ? -5.945 2.077 26.941 1.00 96.31 205 LEU A C 1
ATOM 1467 O O . LEU A 1 205 ? -6.974 1.591 27.404 1.00 96.31 205 LEU A O 1
ATOM 1471 N N . SER A 1 206 ? -5.905 3.281 26.392 1.00 94.06 206 SER A N 1
ATOM 1472 C CA . SER A 1 206 ? -7.060 4.110 26.086 1.00 94.06 206 SER A CA 1
ATOM 1473 C C . SER A 1 206 ? -6.786 4.878 24.800 1.00 94.06 206 SER A C 1
ATOM 1475 O O . SER A 1 206 ? -5.712 5.459 24.630 1.00 94.06 206 SER A O 1
ATOM 1477 N N . ILE A 1 207 ? -7.747 4.858 23.880 1.00 91.00 207 ILE A N 1
ATOM 1478 C CA . ILE A 1 207 ? -7.630 5.484 22.565 1.00 91.00 207 ILE A CA 1
ATOM 1479 C C . ILE A 1 207 ? -8.581 6.681 22.500 1.00 91.00 207 ILE A C 1
ATOM 1481 O O . ILE A 1 207 ? -9.783 6.523 22.679 1.00 91.00 207 ILE A O 1
ATOM 1485 N N . GLY A 1 208 ? -8.031 7.858 22.204 1.00 85.81 208 GLY A N 1
ATOM 1486 C CA . GLY A 1 208 ? -8.777 9.029 21.740 1.00 85.81 208 GLY A CA 1
ATOM 1487 C C . GLY A 1 208 ? -8.810 9.089 20.207 1.00 85.81 208 GLY A C 1
ATOM 1488 O O . GLY A 1 208 ? -8.420 8.146 19.530 1.00 85.81 208 GLY A O 1
ATOM 1489 N N . LEU A 1 209 ? -9.214 10.213 19.600 1.00 82.00 209 LEU A N 1
ATOM 1490 C CA . LEU A 1 209 ? -9.376 10.271 18.129 1.00 82.00 209 LEU A CA 1
ATOM 1491 C C . LEU A 1 209 ? -8.093 9.938 17.349 1.00 82.00 209 LEU A C 1
ATOM 1493 O O . LEU A 1 209 ? -8.117 9.269 16.320 1.00 82.00 209 LEU A O 1
ATOM 1497 N N . ARG A 1 210 ? -6.987 10.541 17.785 1.00 87.44 210 ARG A N 1
ATOM 1498 C CA . ARG A 1 210 ? -5.680 10.510 17.112 1.00 87.44 210 ARG A CA 1
ATOM 1499 C C . ARG A 1 210 ? -4.540 10.424 18.118 1.00 87.44 210 ARG A C 1
ATOM 1501 O O . ARG A 1 210 ? -3.415 10.790 17.797 1.00 87.44 210 ARG A O 1
ATOM 1508 N N . SER A 1 211 ? -4.838 10.012 19.341 1.00 91.62 211 SER A N 1
ATOM 1509 C CA . SER A 1 211 ? -3.882 9.873 20.433 1.00 91.62 211 SER A CA 1
ATOM 1510 C C . SER A 1 211 ? -4.215 8.625 21.228 1.00 91.62 211 SER A C 1
ATOM 1512 O O . SER A 1 211 ? -5.385 8.286 21.384 1.00 91.62 211 SER A O 1
ATOM 1514 N N . ILE A 1 212 ? -3.193 7.958 21.736 1.00 95.25 212 ILE A N 1
ATOM 1515 C CA . ILE A 1 212 ? -3.326 6.782 22.586 1.00 95.25 212 ILE A CA 1
ATOM 1516 C C . ILE A 1 212 ? -2.533 7.049 23.848 1.00 95.25 212 ILE A C 1
ATOM 1518 O O . ILE A 1 212 ? -1.433 7.595 23.782 1.00 95.25 212 ILE A O 1
ATOM 1522 N N . CYS A 1 213 ? -3.099 6.662 24.980 1.00 96.56 213 CYS A N 1
ATOM 1523 C CA . CYS A 1 213 ? -2.412 6.630 26.254 1.00 96.56 213 CYS A CA 1
ATOM 1524 C C . CYS A 1 213 ? -2.482 5.220 26.837 1.00 96.56 213 CYS A C 1
ATOM 1526 O O . CYS A 1 213 ? -3.458 4.505 26.629 1.00 96.56 213 CYS A O 1
ATOM 1528 N N . GLY A 1 214 ? -1.467 4.819 27.586 1.00 96.38 214 GLY A N 1
ATOM 1529 C CA . GLY A 1 214 ? -1.406 3.518 28.231 1.00 96.38 214 GLY A CA 1
ATOM 1530 C C . GLY A 1 214 ? -0.637 3.575 29.535 1.00 96.38 214 GLY A C 1
ATOM 1531 O O . GLY A 1 214 ? 0.293 4.367 29.675 1.00 96.38 214 GLY A O 1
ATOM 1532 N N . ILE A 1 215 ? -1.019 2.726 30.483 1.00 96.88 215 ILE A N 1
ATOM 1533 C CA . ILE A 1 215 ? -0.289 2.552 31.741 1.00 96.88 215 ILE A CA 1
ATOM 1534 C C . ILE A 1 215 ? 0.611 1.336 31.578 1.00 96.88 215 ILE A C 1
ATOM 1536 O O . ILE A 1 215 ? 0.133 0.228 31.321 1.00 96.88 215 ILE A O 1
ATOM 1540 N N . ALA A 1 216 ? 1.916 1.552 31.679 1.00 96.19 216 ALA A N 1
ATOM 1541 C CA . ALA A 1 216 ? 2.906 0.494 31.610 1.00 96.19 216 ALA A CA 1
ATOM 1542 C C . ALA A 1 216 ? 2.959 -0.309 32.922 1.00 96.19 216 ALA A C 1
ATOM 1544 O O . ALA A 1 216 ? 2.500 0.134 33.977 1.00 96.19 216 ALA A O 1
ATOM 1545 N N . THR A 1 217 ? 3.511 -1.520 32.867 1.00 92.94 217 THR A N 1
ATOM 1546 C CA . THR A 1 217 ? 3.660 -2.409 34.034 1.00 92.94 217 THR A CA 1
ATOM 1547 C C . THR A 1 217 ? 4.592 -1.850 35.111 1.00 92.94 217 THR A C 1
ATOM 1549 O O . THR A 1 217 ? 4.554 -2.312 36.247 1.00 92.94 217 THR A O 1
ATOM 1552 N N . ASP A 1 218 ? 5.417 -0.860 34.769 1.00 90.62 218 ASP A N 1
ATOM 1553 C CA . ASP A 1 218 ? 6.265 -0.101 35.695 1.00 90.62 218 ASP A CA 1
ATOM 1554 C C . ASP A 1 218 ? 5.528 1.072 36.382 1.00 90.62 218 ASP A C 1
ATOM 1556 O O . ASP A 1 218 ? 6.118 1.781 37.196 1.00 90.62 218 ASP A O 1
ATOM 1560 N N . GLY A 1 219 ? 4.239 1.273 36.079 1.00 89.88 219 GLY A N 1
ATOM 1561 C CA . GLY A 1 219 ? 3.402 2.343 36.627 1.00 89.88 219 GLY A CA 1
ATOM 1562 C C . GLY A 1 219 ? 3.536 3.690 35.910 1.00 89.88 219 GLY A C 1
ATOM 1563 O O . GLY A 1 219 ? 2.840 4.643 36.267 1.00 89.88 219 GLY A O 1
ATOM 1564 N N . VAL A 1 220 ? 4.392 3.800 34.889 1.00 95.94 220 VAL A N 1
ATOM 1565 C CA . VAL A 1 220 ? 4.518 5.016 34.079 1.00 95.94 220 VAL A CA 1
ATOM 1566 C C . VAL A 1 220 ? 3.368 5.070 33.074 1.00 95.94 220 VAL A C 1
ATOM 1568 O O . VAL A 1 220 ? 3.027 4.083 32.424 1.00 95.94 220 VAL A O 1
ATOM 1571 N N . THR A 1 221 ? 2.753 6.242 32.915 1.00 97.50 221 THR A N 1
ATOM 1572 C CA . THR A 1 221 ? 1.781 6.459 31.835 1.00 97.50 221 THR A CA 1
ATOM 1573 C C . THR A 1 221 ? 2.510 6.983 30.608 1.00 97.50 221 THR A C 1
ATOM 1575 O O . THR A 1 221 ? 3.236 7.970 30.702 1.00 97.50 221 THR A O 1
ATOM 1578 N N . TYR A 1 222 ? 2.294 6.355 29.458 1.00 97.62 222 TYR A N 1
ATOM 1579 C CA . TYR A 1 222 ? 2.818 6.796 28.170 1.00 97.62 222 TYR A CA 1
ATOM 1580 C C . TYR A 1 222 ? 1.681 7.250 27.269 1.00 97.62 222 TYR A C 1
ATOM 1582 O O . TYR A 1 222 ? 0.654 6.582 27.206 1.00 97.62 222 TYR A O 1
ATOM 1590 N N . CYS A 1 223 ? 1.881 8.338 26.532 1.00 97.25 223 CYS A N 1
ATOM 1591 C CA . CYS A 1 223 ? 0.961 8.794 25.499 1.00 97.25 223 CYS A CA 1
ATOM 1592 C C . CYS A 1 223 ? 1.701 9.066 24.182 1.00 97.25 223 CYS A C 1
ATOM 1594 O O . CYS A 1 223 ? 2.872 9.451 24.176 1.00 97.25 223 CYS A O 1
ATOM 1596 N N . TRP A 1 224 ? 1.019 8.858 23.059 1.00 97.12 224 TRP A N 1
ATOM 1597 C CA . TRP A 1 224 ? 1.523 9.114 21.708 1.00 97.12 224 TRP A CA 1
ATOM 1598 C C . TRP A 1 224 ? 0.381 9.480 20.749 1.00 97.12 224 TRP A C 1
ATOM 1600 O O . TRP A 1 224 ? -0.798 9.329 21.062 1.00 97.12 224 TRP A O 1
ATOM 1610 N N . GLY A 1 225 ? 0.729 9.992 19.575 1.00 95.62 225 GLY A N 1
ATOM 1611 C C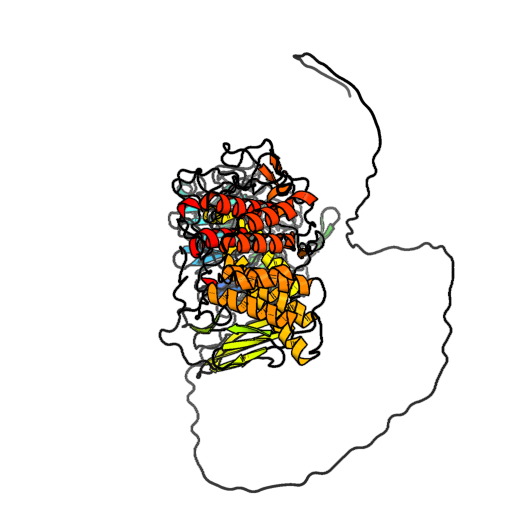A . GLY A 1 225 ? -0.159 10.474 18.524 1.00 95.62 225 GLY A CA 1
ATOM 1612 C C . GLY A 1 225 ? -0.153 12.000 18.394 1.00 95.62 225 GLY A C 1
ATOM 1613 O O . GLY A 1 225 ? 0.887 12.657 18.451 1.00 95.62 225 GLY A O 1
ATOM 1614 N N . ASN A 1 226 ? -1.332 12.584 18.197 1.00 93.00 226 ASN A N 1
ATOM 1615 C CA . ASN A 1 226 ? -1.533 14.022 18.052 1.00 93.00 226 ASN A CA 1
ATOM 1616 C C . ASN A 1 226 ? -1.269 14.778 19.362 1.00 93.00 226 ASN A C 1
ATOM 1618 O O . ASN A 1 226 ? -1.888 14.464 20.374 1.00 93.00 226 ASN A O 1
ATOM 1622 N N . ASN A 1 227 ? -0.435 15.824 19.314 1.00 93.44 227 ASN A N 1
ATOM 1623 C CA . ASN A 1 227 ? -0.125 16.681 20.463 1.00 93.44 227 ASN A CA 1
ATOM 1624 C C . ASN A 1 227 ? -0.458 18.169 20.238 1.00 93.44 227 ASN A C 1
ATOM 1626 O O . ASN A 1 227 ? 0.034 19.048 20.948 1.00 93.44 227 ASN A O 1
ATOM 1630 N N . GLY A 1 228 ? -1.284 18.491 19.237 1.00 90.50 228 GLY A N 1
ATOM 1631 C CA . GLY A 1 228 ? -1.607 19.878 18.877 1.00 90.50 228 GLY A CA 1
ATOM 1632 C C . GLY A 1 228 ? -2.216 20.726 20.005 1.00 90.50 228 GLY A C 1
ATOM 1633 O O . GLY A 1 228 ? -2.154 21.949 19.941 1.00 90.50 228 GLY A O 1
ATOM 1634 N N . SER A 1 229 ? -2.782 20.102 21.039 1.00 88.06 229 SER A N 1
ATOM 1635 C CA . SER A 1 229 ? -3.390 20.764 22.200 1.00 88.06 229 SER A CA 1
ATOM 1636 C C . SER A 1 229 ? -2.740 20.382 23.534 1.00 88.06 229 SER A C 1
ATOM 1638 O O . SER A 1 229 ? -3.287 20.721 24.578 1.00 88.06 229 SER A O 1
ATOM 1640 N N . GLY A 1 230 ? -1.611 19.664 23.517 1.00 91.56 230 GLY A N 1
ATOM 1641 C CA . GLY A 1 230 ? -0.982 19.129 24.729 1.00 91.56 230 GLY A CA 1
ATOM 1642 C C . GLY A 1 230 ? -1.666 17.878 25.287 1.00 91.56 230 GLY A C 1
ATOM 1643 O O . GLY A 1 230 ? -1.387 17.490 26.417 1.00 91.56 230 GLY A O 1
ATOM 1644 N N . GLN A 1 231 ? -2.564 17.229 24.530 1.00 90.94 231 GLN A N 1
ATOM 1645 C CA . GLN A 1 231 ? -3.362 16.079 24.997 1.00 90.94 231 GLN A CA 1
ATOM 1646 C C . GLN A 1 231 ? -2.540 14.819 25.320 1.00 90.94 231 GLN A C 1
ATOM 1648 O O . GLN A 1 231 ? -3.089 13.850 25.849 1.00 90.94 231 GLN A O 1
ATOM 1653 N N . LEU A 1 232 ? -1.235 14.829 25.029 1.00 94.94 232 LEU A N 1
ATOM 1654 C CA . LEU A 1 232 ? -0.318 13.763 25.422 1.00 94.94 232 LEU A CA 1
ATOM 1655 C C . LEU A 1 232 ? 0.310 13.986 26.802 1.00 94.94 232 LEU A C 1
ATOM 1657 O O . LEU A 1 232 ? 0.827 13.033 27.364 1.00 94.94 232 LEU A O 1
ATOM 1661 N N . GLY A 1 233 ? 0.269 15.194 27.374 1.00 95.25 233 GLY A N 1
ATOM 1662 C CA . GLY A 1 233 ? 0.719 15.414 28.757 1.00 95.25 233 GLY A CA 1
ATOM 1663 C C . GLY A 1 233 ? 2.237 15.308 28.953 1.00 95.25 233 GLY A C 1
ATOM 1664 O O . GLY A 1 233 ? 2.706 15.065 30.065 1.00 95.25 233 GLY A O 1
ATOM 1665 N N . VAL A 1 234 ? 3.007 15.440 27.869 1.00 96.06 234 VAL A N 1
ATOM 1666 C CA . VAL A 1 234 ? 4.465 15.229 27.832 1.00 96.06 234 VAL A CA 1
ATOM 1667 C C . VAL A 1 234 ? 5.282 16.512 28.074 1.00 96.06 234 VAL A C 1
ATOM 1669 O O . VAL A 1 234 ? 6.473 16.546 27.780 1.00 96.06 234 VAL A O 1
ATOM 1672 N N . GLY A 1 235 ? 4.660 17.591 28.563 1.00 94.88 235 GLY A N 1
ATOM 1673 C CA . GLY A 1 235 ? 5.332 18.875 28.820 1.00 94.88 235 GLY A CA 1
ATOM 1674 C C . GLY A 1 235 ? 5.698 19.656 27.556 1.00 94.88 235 GLY A C 1
ATOM 1675 O O . GLY A 1 235 ? 6.654 20.430 27.552 1.00 94.88 235 GLY A O 1
ATOM 1676 N N . SER A 1 236 ? 4.986 19.401 26.457 1.00 93.19 236 SER A N 1
ATOM 1677 C CA . SER A 1 236 ? 5.103 20.166 25.217 1.00 93.19 236 SER A CA 1
ATOM 1678 C C . SER A 1 236 ? 3.772 20.207 24.468 1.00 93.19 236 SER A C 1
ATOM 1680 O O . SER A 1 236 ? 2.913 19.340 24.650 1.00 93.19 236 SER A O 1
ATOM 1682 N N . THR A 1 237 ? 3.618 21.192 23.580 1.00 90.44 237 THR A N 1
ATOM 1683 C CA . THR A 1 237 ? 2.476 21.320 22.661 1.00 90.44 237 THR A CA 1
ATOM 1684 C C . THR A 1 237 ? 2.950 21.408 21.211 1.00 90.44 237 THR A C 1
ATOM 1686 O O . THR A 1 237 ? 4.049 21.884 20.929 1.00 90.44 237 THR A O 1
ATOM 1689 N N . GLY A 1 238 ? 2.100 20.971 20.279 1.00 84.12 238 GLY A N 1
ATOM 1690 C CA . GLY A 1 238 ? 2.369 21.014 18.841 1.00 84.12 238 GLY A CA 1
ATOM 1691 C C . GLY A 1 238 ? 2.971 19.718 18.285 1.00 84.12 238 GLY A C 1
ATOM 1692 O O . GLY A 1 238 ? 3.637 18.959 18.983 1.00 84.12 238 GLY A O 1
ATOM 1693 N N . GLY A 1 239 ? 2.715 19.463 16.999 1.00 87.94 239 GLY A N 1
ATOM 1694 C CA . GLY A 1 239 ? 3.241 18.301 16.277 1.00 87.94 239 GLY A CA 1
ATOM 1695 C C . GLY A 1 239 ? 2.579 16.959 16.617 1.00 87.94 239 GLY A C 1
ATOM 1696 O O . GLY A 1 239 ? 1.514 16.892 17.238 1.00 87.94 239 GLY A O 1
ATOM 1697 N N . PHE A 1 240 ? 3.224 15.888 16.152 1.00 93.69 240 PHE A N 1
ATOM 1698 C CA . PHE A 1 240 ? 2.843 14.492 16.365 1.00 93.69 240 PHE A CA 1
ATOM 1699 C C . PHE A 1 240 ? 3.995 13.758 17.051 1.00 93.69 240 PHE A C 1
ATOM 1701 O O . PHE A 1 240 ? 5.146 13.917 16.647 1.00 93.69 240 PHE A O 1
ATOM 1708 N N . ILE A 1 241 ? 3.684 12.938 18.049 1.00 95.69 241 ILE A N 1
ATOM 1709 C CA . ILE A 1 241 ? 4.644 12.075 18.736 1.00 95.69 241 ILE A CA 1
ATOM 1710 C C . ILE A 1 241 ? 4.311 10.640 18.354 1.00 95.69 241 ILE A C 1
ATOM 1712 O O . ILE A 1 241 ? 3.295 10.107 18.763 1.00 95.69 241 ILE A O 1
ATOM 1716 N N . ASN A 1 242 ? 5.131 10.004 17.534 1.00 95.56 242 ASN A N 1
ATOM 1717 C CA . ASN A 1 242 ? 4.809 8.727 16.889 1.00 95.56 242 ASN A CA 1
ATOM 1718 C C . ASN A 1 242 ? 5.371 7.489 17.608 1.00 95.56 242 ASN A C 1
ATOM 1720 O O . ASN A 1 242 ? 5.403 6.405 17.026 1.00 95.56 242 ASN A O 1
ATOM 1724 N N . VAL A 1 243 ? 5.818 7.648 18.853 1.00 96.31 243 VAL A N 1
ATOM 1725 C CA . VAL A 1 243 ? 6.271 6.576 19.749 1.00 96.31 243 VAL A CA 1
ATOM 1726 C C . VAL A 1 243 ? 5.764 6.852 21.166 1.00 96.31 243 VAL A C 1
ATOM 1728 O O . VAL A 1 243 ? 5.624 8.027 21.521 1.00 96.31 243 VAL A O 1
ATOM 1731 N N . PRO A 1 244 ? 5.509 5.820 21.990 1.00 97.62 244 PRO A N 1
ATOM 1732 C CA . PRO A 1 244 ? 5.132 6.012 23.387 1.00 97.62 244 PRO A CA 1
ATOM 1733 C C . PRO A 1 244 ? 6.092 6.959 24.112 1.00 97.62 244 PRO A C 1
ATOM 1735 O O . PRO A 1 244 ? 7.296 6.719 24.156 1.00 97.62 244 PRO A O 1
ATOM 1738 N N . SER A 1 245 ? 5.563 8.053 24.664 1.00 96.69 245 SER A N 1
ATOM 1739 C CA . SER A 1 245 ? 6.342 9.053 25.403 1.00 96.69 245 SER A CA 1
ATOM 1740 C C . SER A 1 245 ? 5.763 9.266 26.802 1.00 96.69 245 SER A C 1
ATOM 1742 O O . SER A 1 245 ? 4.539 9.295 26.946 1.00 96.69 245 SER A O 1
ATOM 1744 N N . PRO A 1 246 ? 6.603 9.377 27.846 1.00 97.25 246 PRO A N 1
ATOM 1745 C CA . PRO A 1 246 ? 6.135 9.397 29.226 1.00 97.25 246 PRO A CA 1
ATOM 1746 C C . PRO A 1 246 ? 5.387 10.693 29.553 1.00 97.25 246 PRO A C 1
ATOM 1748 O O . PRO A 1 246 ? 5.873 11.796 29.298 1.00 97.25 246 PRO A O 1
ATOM 1751 N N . VAL A 1 247 ? 4.218 10.553 30.175 1.00 97.81 247 VAL A N 1
ATOM 1752 C CA . VAL A 1 247 ? 3.437 11.661 30.732 1.00 97.81 247 VAL A CA 1
ATOM 1753 C C . VAL A 1 247 ? 4.170 12.224 31.947 1.00 97.81 247 VAL A C 1
ATOM 1755 O O . VAL A 1 247 ? 4.575 11.474 32.847 1.00 97.81 247 VAL A O 1
ATOM 1758 N N . VAL A 1 248 ? 4.305 13.549 31.997 1.00 97.25 248 VAL A N 1
ATOM 1759 C CA . VAL A 1 248 ? 5.036 14.265 33.049 1.00 97.25 248 VAL A CA 1
ATOM 1760 C C . VAL A 1 248 ? 4.468 13.922 34.428 1.00 97.25 248 VAL A C 1
ATOM 1762 O O . VAL A 1 248 ? 3.263 13.990 34.652 1.00 97.25 248 VAL A O 1
ATOM 1765 N N . ASN A 1 249 ? 5.350 13.554 35.364 1.00 93.94 249 ASN A N 1
ATOM 1766 C CA . ASN A 1 249 ? 5.034 13.211 36.760 1.00 93.94 249 ASN A CA 1
ATOM 1767 C C . ASN A 1 249 ? 4.055 12.033 36.961 1.00 93.94 249 ASN A C 1
ATOM 1769 O O . ASN A 1 249 ? 3.619 11.796 38.090 1.00 93.94 249 ASN A O 1
ATOM 1773 N N . SER A 1 250 ? 3.726 11.261 35.917 1.00 93.75 250 SER A N 1
ATOM 1774 C CA . SER A 1 250 ? 2.731 10.177 36.008 1.00 93.75 250 SER A CA 1
ATOM 1775 C C . SER A 1 250 ? 3.087 9.104 37.041 1.00 93.75 250 SER A C 1
ATOM 1777 O O . SER A 1 250 ? 2.235 8.727 37.842 1.00 93.75 250 SER A O 1
ATOM 1779 N N . ALA A 1 251 ? 4.355 8.685 37.102 1.00 90.31 251 ALA A N 1
ATOM 1780 C CA . ALA A 1 251 ? 4.822 7.705 38.084 1.00 90.31 251 ALA A CA 1
ATOM 1781 C C . ALA A 1 251 ? 4.707 8.216 39.531 1.00 90.31 251 ALA A C 1
ATOM 1783 O O . ALA A 1 251 ? 4.273 7.484 40.414 1.00 90.31 251 ALA A O 1
ATOM 1784 N N . SER A 1 252 ? 5.043 9.489 39.780 1.00 91.88 252 SER A N 1
ATOM 1785 C CA . SER A 1 252 ? 4.929 10.091 41.118 1.00 91.88 252 SER A CA 1
ATOM 1786 C C . SER A 1 252 ? 3.484 10.322 41.556 1.00 91.88 252 SER A C 1
ATOM 1788 O O . SER A 1 252 ? 3.193 10.275 42.747 1.00 91.88 252 SER A O 1
ATOM 1790 N N . LEU A 1 253 ? 2.580 10.576 40.604 1.00 92.69 253 LEU A N 1
ATOM 1791 C CA . LEU A 1 253 ? 1.150 10.725 40.873 1.00 92.69 253 LEU A CA 1
ATOM 1792 C C . LEU A 1 253 ? 0.454 9.364 41.049 1.00 92.69 253 LEU A C 1
ATOM 1794 O O . LEU A 1 253 ? -0.587 9.300 41.699 1.00 92.69 253 LEU A O 1
ATOM 1798 N N . GLY A 1 254 ? 1.032 8.284 40.512 1.00 92.88 254 GLY A N 1
ATOM 1799 C CA . GLY A 1 254 ? 0.553 6.915 40.702 1.00 92.88 254 GLY A CA 1
ATOM 1800 C C . GLY A 1 254 ? -0.781 6.653 40.004 1.00 92.88 254 GLY A C 1
ATOM 1801 O O . GLY A 1 254 ? -1.754 6.244 40.645 1.00 92.88 254 GLY A O 1
ATOM 1802 N N . PHE A 1 255 ? -0.851 6.933 38.701 1.00 95.06 255 PHE A N 1
ATOM 1803 C CA . PHE A 1 255 ? -2.058 6.684 37.914 1.00 95.06 255 PHE A CA 1
ATOM 1804 C C . PHE A 1 255 ? -2.339 5.185 37.754 1.00 95.06 255 PHE A C 1
ATOM 1806 O O . PHE A 1 255 ? -1.446 4.402 37.445 1.00 95.06 255 PHE A O 1
ATOM 1813 N N . VAL A 1 256 ? -3.604 4.800 37.936 1.00 93.81 256 VAL A N 1
ATOM 1814 C CA . VAL A 1 256 ? -4.091 3.414 37.794 1.00 93.81 256 VAL A CA 1
ATOM 1815 C C . VAL A 1 256 ? -5.112 3.254 36.667 1.00 93.81 256 VAL A C 1
ATOM 1817 O O . VAL A 1 256 ? -5.378 2.138 36.234 1.00 93.81 256 VAL A O 1
ATOM 1820 N N . THR A 1 257 ? -5.668 4.359 36.164 1.00 92.56 257 THR A N 1
ATOM 1821 C CA . THR A 1 257 ? -6.519 4.380 34.963 1.00 92.56 257 THR A CA 1
ATOM 1822 C C . THR A 1 257 ? -6.211 5.629 34.147 1.00 92.56 257 THR A C 1
ATOM 1824 O O . THR A 1 257 ? -5.947 6.683 34.732 1.00 92.56 257 THR A O 1
ATOM 1827 N N . VAL A 1 258 ? -6.304 5.532 32.822 1.00 94.75 258 VAL A N 1
ATOM 1828 C CA . VAL A 1 258 ? -6.206 6.668 31.901 1.00 94.75 258 VAL A CA 1
ATOM 1829 C C . VAL A 1 258 ? -7.341 6.609 30.881 1.00 94.75 258 VAL A C 1
ATOM 1831 O O . VAL A 1 258 ? -7.716 5.535 30.421 1.00 94.75 258 VAL A O 1
ATOM 1834 N N . SER A 1 259 ? -7.890 7.769 30.536 1.00 92.12 259 SER A N 1
ATOM 1835 C CA . SER A 1 259 ? -8.933 7.960 29.535 1.00 92.12 259 SER A CA 1
ATOM 1836 C C . SER A 1 259 ? -8.493 9.058 28.567 1.00 92.12 259 SER A C 1
ATOM 1838 O O . SER A 1 259 ? -8.387 10.227 28.949 1.00 92.12 259 SER A O 1
ATOM 1840 N N . ALA A 1 260 ? -8.199 8.674 27.327 1.00 91.06 260 ALA A N 1
ATOM 1841 C CA . ALA A 1 260 ? -7.801 9.577 26.256 1.00 91.06 260 ALA A CA 1
ATOM 1842 C C . ALA A 1 260 ? -9.037 10.059 25.481 1.00 91.06 260 ALA A C 1
ATOM 1844 O O . ALA A 1 260 ? -9.757 9.258 24.895 1.00 91.06 260 ALA A O 1
ATOM 1845 N N . GLY A 1 261 ? -9.271 11.370 25.461 1.00 85.75 261 GLY A N 1
ATOM 1846 C CA . GLY A 1 261 ? -10.308 12.007 24.648 1.00 85.75 261 GLY A CA 1
ATOM 1847 C C . GLY A 1 261 ? -9.742 12.617 23.363 1.00 85.75 261 GLY A C 1
ATOM 1848 O O . GLY A 1 261 ? -8.625 12.326 22.934 1.00 85.75 261 GLY A O 1
ATOM 1849 N N . PHE A 1 262 ? -10.508 13.502 22.719 1.00 81.06 262 PHE A N 1
ATOM 1850 C CA . PHE A 1 262 ? -10.062 14.144 21.471 1.00 81.06 262 PHE A CA 1
ATOM 1851 C C . PHE A 1 262 ? -9.017 15.243 21.688 1.00 81.06 262 PHE A C 1
ATOM 1853 O O . PHE A 1 262 ? -7.974 15.284 21.028 1.00 81.06 262 PHE A O 1
ATOM 1860 N N . PHE A 1 263 ? -9.326 16.156 22.604 1.00 83.19 263 PHE A N 1
ATOM 1861 C CA . PHE A 1 263 ? -8.501 17.326 22.897 1.00 83.19 263 PHE A CA 1
ATOM 1862 C C . PHE A 1 263 ? -7.869 17.295 24.282 1.00 83.19 263 PHE A C 1
ATOM 1864 O O . PHE A 1 263 ? -6.997 18.113 24.559 1.00 83.19 263 PHE A O 1
ATOM 1871 N N . ALA A 1 264 ? -8.321 16.395 25.146 1.00 87.75 264 ALA A N 1
ATOM 1872 C CA . ALA A 1 264 ? -7.853 16.260 26.508 1.00 87.75 264 ALA A CA 1
ATOM 1873 C C . ALA A 1 264 ? -7.803 14.786 26.885 1.00 87.75 264 ALA A C 1
ATOM 1875 O O . ALA A 1 264 ? -8.579 13.985 26.365 1.00 87.75 264 ALA A O 1
ATOM 1876 N N . SER A 1 265 ? -6.908 14.460 27.801 1.00 91.88 265 SER A N 1
ATOM 1877 C CA . SER A 1 265 ? -6.818 13.149 28.425 1.00 91.88 265 SER A CA 1
ATOM 1878 C C . SER A 1 265 ? -6.866 13.342 29.930 1.00 91.88 265 SER A C 1
ATOM 1880 O O . SER A 1 265 ? -6.453 14.382 30.447 1.00 91.88 265 SER A O 1
ATOM 1882 N N . CYS A 1 266 ? -7.378 12.344 30.632 1.00 91.94 266 CYS A N 1
ATOM 1883 C CA . CYS A 1 266 ? -7.465 12.374 32.077 1.00 91.94 266 CYS A CA 1
ATOM 1884 C C . CYS A 1 266 ? -7.071 11.026 32.672 1.00 91.94 266 CYS A C 1
ATOM 1886 O O . CYS A 1 266 ? -7.264 9.984 32.054 1.00 91.94 266 CYS A O 1
ATOM 1888 N N . ALA A 1 267 ? -6.551 11.037 33.890 1.00 93.62 267 ALA A N 1
ATOM 1889 C CA . ALA A 1 267 ? -6.146 9.856 34.629 1.00 93.62 267 ALA A CA 1
ATOM 1890 C C . ALA A 1 267 ? -6.636 9.910 36.075 1.00 93.62 267 ALA A C 1
ATOM 1892 O O . ALA A 1 267 ? -6.921 10.980 36.619 1.00 93.62 267 ALA A O 1
ATOM 1893 N N . LEU A 1 268 ? -6.726 8.734 36.692 1.00 93.25 268 LEU A N 1
ATOM 1894 C CA . LEU A 1 268 ? -7.128 8.559 38.084 1.00 93.25 268 LEU A CA 1
ATOM 1895 C C . LEU A 1 268 ? -5.992 7.933 38.882 1.00 93.25 268 LEU A C 1
ATOM 1897 O O . LEU A 1 268 ? -5.356 6.984 38.421 1.00 93.25 268 LEU A O 1
ATOM 1901 N N . THR A 1 269 ? -5.777 8.426 40.097 1.00 93.31 269 THR A N 1
ATOM 1902 C CA . THR A 1 269 ? -4.924 7.767 41.093 1.00 93.31 269 THR A CA 1
ATOM 1903 C C . THR A 1 269 ? -5.681 6.638 41.795 1.00 93.31 269 THR A C 1
ATOM 1905 O O . THR A 1 269 ? -6.912 6.581 41.761 1.00 93.31 269 THR A O 1
ATOM 1908 N N . ALA A 1 270 ? -4.967 5.769 42.515 1.00 89.75 270 ALA A N 1
ATOM 1909 C CA . ALA A 1 270 ? -5.582 4.715 43.333 1.00 89.75 270 ALA A CA 1
ATOM 1910 C C . ALA A 1 270 ? -6.545 5.245 44.420 1.00 89.75 270 ALA A C 1
ATOM 1912 O O . ALA A 1 270 ? -7.432 4.523 44.869 1.00 89.75 270 ALA A O 1
ATOM 1913 N N . THR A 1 271 ? -6.398 6.509 44.836 1.00 89.81 271 THR A N 1
ATOM 1914 C CA . THR A 1 271 ? -7.287 7.171 45.807 1.00 89.81 271 THR A CA 1
ATOM 1915 C C . THR A 1 271 ? -8.539 7.779 45.166 1.00 89.81 271 THR A C 1
ATOM 1917 O O . THR A 1 271 ? -9.351 8.376 45.870 1.00 89.81 271 THR A O 1
ATOM 1920 N N . GLY A 1 272 ? -8.696 7.665 43.843 1.00 88.31 272 GLY A N 1
ATOM 1921 C CA . GLY A 1 272 ? -9.818 8.232 43.093 1.00 88.31 272 GLY A CA 1
ATOM 1922 C C . GLY A 1 272 ? -9.697 9.731 42.810 1.00 88.31 272 GLY A C 1
ATOM 1923 O O . GLY A 1 272 ? -10.709 10.363 42.502 1.00 88.31 272 GLY A O 1
ATOM 1924 N N . SER A 1 273 ? -8.491 10.303 42.920 1.00 90.75 273 SER A N 1
ATOM 1925 C CA . SER A 1 273 ? -8.212 11.693 42.537 1.00 90.75 273 SER A CA 1
ATOM 1926 C C . SER A 1 273 ? -8.004 11.783 41.026 1.00 90.75 273 SER A C 1
ATOM 1928 O O . SER A 1 273 ? -7.234 10.998 40.470 1.00 90.75 273 SER A O 1
ATOM 1930 N N . ALA A 1 274 ? -8.659 12.739 40.362 1.00 91.06 274 ALA A N 1
ATOM 1931 C CA . ALA A 1 274 ? -8.555 12.920 38.917 1.00 91.06 274 ALA A CA 1
ATOM 1932 C C . ALA A 1 274 ? -7.543 13.999 38.530 1.00 91.06 274 ALA A C 1
ATOM 1934 O O . ALA A 1 274 ? -7.465 15.061 39.150 1.00 91.06 274 ALA A O 1
ATOM 1935 N N . TYR A 1 275 ? -6.814 13.731 37.452 1.00 92.25 275 TYR A N 1
ATOM 1936 C CA . TYR A 1 275 ? -5.910 14.673 36.810 1.00 92.25 275 TYR A CA 1
ATOM 1937 C C . TYR A 1 275 ? -6.202 14.711 35.317 1.00 92.25 275 TYR A C 1
ATOM 1939 O O . TYR A 1 275 ? -6.357 13.660 34.709 1.00 92.25 275 TYR A O 1
ATOM 1947 N N . CYS A 1 276 ? -6.260 15.895 34.718 1.00 91.75 276 CYS A N 1
ATOM 1948 C CA . CYS A 1 276 ? -6.496 16.075 33.288 1.00 91.75 276 CYS A CA 1
ATOM 1949 C C . CYS A 1 276 ? -5.416 16.957 32.661 1.00 91.75 276 CYS A C 1
ATOM 1951 O O . CYS A 1 276 ? -4.781 17.755 33.345 1.00 91.75 276 CYS A O 1
ATOM 1953 N N . TRP A 1 277 ? -5.214 16.810 31.357 1.00 92.88 277 TRP A N 1
ATOM 1954 C CA . TRP A 1 277 ? -4.322 17.627 30.536 1.00 92.88 277 TRP A CA 1
ATOM 1955 C C . TRP A 1 277 ? -4.871 17.721 29.104 1.00 92.88 277 TRP A C 1
ATOM 1957 O O . TRP A 1 277 ? -5.762 16.968 28.713 1.00 92.88 277 TRP A O 1
ATOM 1967 N N . GLY A 1 278 ? -4.366 18.662 28.316 1.00 90.94 278 GLY A N 1
ATOM 1968 C CA . GLY A 1 278 ? -4.801 18.995 26.963 1.00 90.94 278 GLY A CA 1
ATOM 1969 C C . GLY A 1 278 ? -5.472 20.367 26.859 1.00 90.94 278 GLY A C 1
ATOM 1970 O O . GLY A 1 278 ? -5.134 21.301 27.587 1.00 90.94 278 GLY A O 1
ATOM 1971 N N . ALA A 1 279 ? -6.413 20.505 25.922 1.00 82.62 279 ALA A N 1
ATOM 1972 C CA . ALA A 1 279 ? -7.024 21.782 25.557 1.00 82.62 279 ALA A CA 1
ATOM 1973 C C . ALA A 1 279 ? -7.803 22.460 26.697 1.00 82.62 279 ALA A C 1
ATOM 1975 O O . ALA A 1 279 ? -8.394 21.812 27.560 1.00 82.62 279 ALA A O 1
ATOM 1976 N N . ALA A 1 280 ? -7.855 23.792 26.618 1.00 65.75 280 ALA A N 1
ATOM 1977 C CA . ALA A 1 280 ? -8.557 24.667 27.551 1.00 65.75 280 ALA A CA 1
ATOM 1978 C C . ALA A 1 280 ? -10.080 24.427 27.571 1.00 65.75 280 ALA A C 1
ATOM 1980 O O . ALA A 1 280 ? -10.676 24.112 26.538 1.00 65.75 280 ALA A O 1
ATOM 1981 N N . GLY A 1 281 ? -10.731 24.679 28.712 1.00 69.31 281 GLY A N 1
ATOM 1982 C CA . GLY A 1 281 ? -12.190 24.783 28.808 1.00 69.31 281 GLY A CA 1
ATOM 1983 C C . GLY A 1 281 ? -12.808 24.156 30.058 1.00 69.31 281 GLY A C 1
ATOM 1984 O O . GLY A 1 281 ? -12.175 24.030 31.102 1.00 69.31 281 GLY A O 1
ATOM 1985 N N . ALA A 1 282 ? -14.083 23.776 29.941 1.00 67.25 282 ALA A N 1
ATOM 1986 C CA . ALA A 1 282 ? -14.875 23.180 31.020 1.00 67.25 282 ALA A CA 1
ATOM 1987 C C . ALA A 1 282 ? -14.575 21.685 31.261 1.00 67.25 282 ALA A C 1
ATOM 1989 O O . ALA A 1 282 ? -15.056 21.128 32.241 1.00 67.25 282 ALA A O 1
ATOM 1990 N N . ASN A 1 283 ? -13.766 21.041 30.411 1.00 75.06 283 ASN A N 1
ATOM 1991 C CA . ASN A 1 283 ? -13.528 19.587 30.396 1.00 75.06 283 ASN A CA 1
ATOM 1992 C C . ASN A 1 283 ? -12.807 19.048 31.637 1.00 75.06 283 ASN A C 1
ATOM 1994 O O . ASN A 1 283 ? -12.798 17.842 31.858 1.00 75.06 283 ASN A O 1
ATOM 1998 N N . PHE A 1 284 ? -12.198 19.911 32.454 1.00 85.00 284 PHE A N 1
ATOM 1999 C CA . PHE A 1 284 ? -11.483 19.479 33.661 1.00 85.00 284 PHE A CA 1
ATOM 2000 C C . PHE A 1 284 ? -12.388 19.439 34.898 1.00 85.00 284 PHE A C 1
ATOM 2002 O O . PHE A 1 284 ? -12.003 18.863 35.909 1.00 85.00 284 PHE A O 1
ATOM 2009 N N . GLY A 1 285 ? -13.588 20.027 34.861 1.00 81.75 285 GLY A N 1
ATOM 2010 C CA . GLY A 1 285 ? -14.535 19.907 35.975 1.00 81.75 285 GLY A CA 1
ATOM 2011 C C . GLY A 1 285 ? -14.059 20.562 37.283 1.00 81.75 285 GLY A C 1
ATOM 2012 O O . GLY A 1 285 ? -14.390 20.085 38.365 1.00 81.75 285 GLY A O 1
ATOM 2013 N N . ASN A 1 286 ? -13.238 21.613 37.226 1.00 80.88 286 ASN A N 1
ATOM 2014 C CA . ASN A 1 286 ? -12.674 22.276 38.411 1.00 80.88 286 ASN A CA 1
ATOM 2015 C C . ASN A 1 286 ? -13.303 23.652 38.712 1.00 80.88 286 ASN A C 1
ATOM 2017 O O . ASN A 1 286 ? -12.775 24.405 39.528 1.00 80.88 286 ASN A O 1
ATOM 2021 N N . GLY A 1 287 ? -14.446 23.973 38.096 1.00 72.88 287 GLY A N 1
ATOM 2022 C CA . GLY A 1 287 ? -15.244 25.169 38.389 1.00 72.88 287 GLY A CA 1
ATOM 2023 C C . GLY A 1 287 ? -14.801 26.457 37.697 1.00 72.88 287 GLY A C 1
ATOM 2024 O O . GLY A 1 287 ? -15.564 27.420 37.692 1.00 72.88 287 GLY A O 1
ATOM 2025 N N . ALA A 1 288 ? -13.634 26.469 37.049 1.00 69.31 288 ALA A N 1
ATOM 2026 C CA . ALA A 1 288 ? -13.191 27.544 36.165 1.00 69.31 288 ALA A CA 1
ATOM 2027 C C . ALA A 1 288 ? -13.010 27.015 34.732 1.00 69.31 288 ALA A C 1
ATOM 2029 O O . ALA A 1 288 ? -12.775 25.827 34.523 1.00 69.31 288 ALA A O 1
ATOM 2030 N N . LEU A 1 289 ? -13.094 27.895 33.727 1.00 72.88 289 LEU A N 1
ATOM 2031 C CA . LEU A 1 289 ? -12.585 27.572 32.392 1.00 72.88 289 LEU A CA 1
ATOM 2032 C C . LEU A 1 289 ? -11.058 27.483 32.501 1.00 72.88 289 LEU A C 1
ATOM 2034 O O . LEU A 1 289 ? -10.376 28.507 32.528 1.00 72.88 289 LEU A O 1
ATOM 2038 N N . HIS A 1 290 ? -10.533 26.268 32.648 1.00 69.94 290 HIS A N 1
ATOM 2039 C CA . HIS A 1 290 ? -9.105 26.058 32.854 1.00 69.94 290 HIS A CA 1
ATOM 2040 C C . HIS A 1 290 ? -8.345 26.330 31.543 1.00 69.94 290 HIS A C 1
ATOM 2042 O O . HIS A 1 290 ? -8.833 25.933 30.478 1.00 69.94 290 HIS A O 1
ATOM 2048 N N . PRO A 1 291 ? -7.174 26.998 31.570 1.00 78.00 291 PRO A N 1
ATOM 2049 C CA . PRO A 1 291 ? -6.324 27.117 30.387 1.00 78.00 291 PRO A CA 1
ATOM 2050 C C . PRO A 1 291 ? -5.852 25.737 29.906 1.00 78.00 291 PRO A C 1
ATOM 2052 O O . PRO A 1 291 ? -5.912 24.752 30.641 1.00 78.00 291 PRO A O 1
ATOM 2055 N N . ALA A 1 292 ? -5.376 25.649 28.665 1.00 83.81 292 ALA A N 1
ATOM 2056 C CA . ALA A 1 292 ? -4.778 24.411 28.178 1.00 83.81 292 ALA A CA 1
ATOM 2057 C C . ALA A 1 292 ? -3.556 24.064 29.041 1.00 83.81 292 ALA A C 1
ATOM 2059 O O . ALA A 1 292 ? -2.850 24.964 29.501 1.00 83.81 292 ALA A O 1
ATOM 2060 N N . SER A 1 293 ? -3.314 22.777 29.265 1.00 90.69 293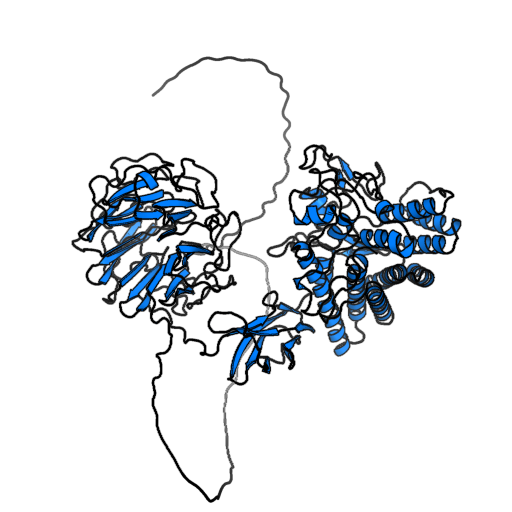 SER A N 1
ATOM 2061 C CA . SER A 1 293 ? -2.159 22.303 30.023 1.00 90.69 293 SER A CA 1
ATOM 2062 C C . SER A 1 293 ? -1.532 21.116 29.318 1.00 90.69 293 SER A C 1
ATOM 2064 O O . SER A 1 293 ? -2.220 20.172 28.962 1.00 90.69 293 SER A O 1
ATOM 2066 N N . ASP A 1 294 ? -0.229 21.148 29.107 1.00 92.56 294 ASP A N 1
ATOM 2067 C CA . ASP A 1 294 ? 0.550 20.057 28.523 1.00 92.56 294 ASP A CA 1
ATOM 2068 C C . ASP A 1 294 ? 1.135 19.109 29.577 1.00 92.56 294 ASP A C 1
ATOM 2070 O O . ASP A 1 294 ? 1.948 18.245 29.251 1.00 92.56 294 ASP A O 1
ATOM 2074 N N . VAL A 1 295 ? 0.701 19.246 30.831 1.00 94.12 295 VAL A N 1
ATOM 2075 C CA . VAL A 1 295 ? 1.059 18.392 31.965 1.00 94.12 295 VAL A CA 1
ATOM 2076 C C . VAL A 1 295 ? -0.188 18.087 32.805 1.00 94.12 295 VAL A C 1
ATOM 2078 O O . VAL A 1 295 ? -1.153 18.851 32.762 1.00 94.12 295 VAL A O 1
ATOM 2081 N N . PRO A 1 296 ? -0.213 16.991 33.583 1.00 94.38 296 PRO A N 1
ATOM 2082 C CA . PRO A 1 296 ? -1.367 16.669 34.420 1.00 94.38 296 PRO A CA 1
ATOM 2083 C C . PRO A 1 296 ? -1.668 17.741 35.481 1.00 94.38 296 PRO A C 1
ATOM 2085 O O . PRO A 1 296 ? -0.797 18.104 36.273 1.00 94.38 296 PRO A O 1
ATOM 2088 N N . VAL A 1 297 ? -2.927 18.186 35.556 1.00 91.62 297 VAL A N 1
ATOM 2089 C CA . VAL A 1 297 ? -3.440 19.098 36.595 1.00 91.62 297 VAL A CA 1
ATOM 2090 C C . VAL A 1 297 ? -4.667 18.518 37.290 1.00 91.62 297 VAL A C 1
ATOM 2092 O O . VAL A 1 297 ? -5.430 17.775 36.681 1.00 91.62 297 VAL A O 1
ATOM 2095 N N . ALA A 1 298 ? -4.874 18.858 38.564 1.00 90.19 298 ALA A N 1
ATOM 2096 C CA . ALA A 1 298 ? -6.012 18.362 39.337 1.00 90.19 298 ALA A CA 1
ATOM 2097 C C . ALA A 1 298 ? -7.362 18.751 38.696 1.00 90.19 298 ALA A C 1
ATOM 2099 O O . ALA A 1 298 ? -7.575 19.895 38.279 1.00 90.19 298 ALA A O 1
ATOM 2100 N N . ALA A 1 299 ? -8.270 17.779 38.635 1.00 88.69 299 ALA A N 1
ATOM 2101 C CA . ALA A 1 299 ? -9.549 17.847 37.941 1.00 88.69 299 ALA A CA 1
ATOM 2102 C C . ALA A 1 299 ? -10.684 17.246 38.792 1.00 88.69 299 ALA A C 1
ATOM 2104 O O . ALA A 1 299 ? -10.441 16.566 39.787 1.00 88.69 299 ALA A O 1
ATOM 2105 N N . ALA A 1 300 ? -11.933 17.495 38.385 1.00 82.94 300 ALA A N 1
ATOM 2106 C CA . ALA A 1 300 ? -13.156 16.974 39.007 1.00 82.94 300 ALA A CA 1
ATOM 2107 C C . ALA A 1 300 ? -13.236 17.197 40.534 1.00 82.94 300 ALA A C 1
ATOM 2109 O O . ALA A 1 300 ? -13.532 16.282 41.308 1.00 82.94 300 ALA A O 1
ATOM 2110 N N . ASN A 1 301 ? -12.968 18.434 40.967 1.00 76.38 301 ASN A N 1
ATOM 2111 C CA . ASN A 1 301 ? -12.888 18.798 42.383 1.00 76.38 301 ASN A CA 1
ATOM 2112 C C . ASN A 1 301 ? -14.147 18.369 43.159 1.00 76.38 301 ASN A C 1
ATOM 2114 O O . ASN A 1 301 ? -15.267 18.722 42.790 1.00 76.38 301 ASN A O 1
ATOM 2118 N N . GLY A 1 302 ? -13.947 17.655 44.271 1.00 70.62 302 GLY A N 1
ATOM 2119 C CA . GLY A 1 302 ? -15.022 17.251 45.184 1.00 70.62 302 GLY A CA 1
ATOM 2120 C C . GLY A 1 302 ? -15.648 15.879 44.910 1.00 70.62 302 GLY A C 1
ATOM 2121 O O . GLY A 1 302 ? -16.614 15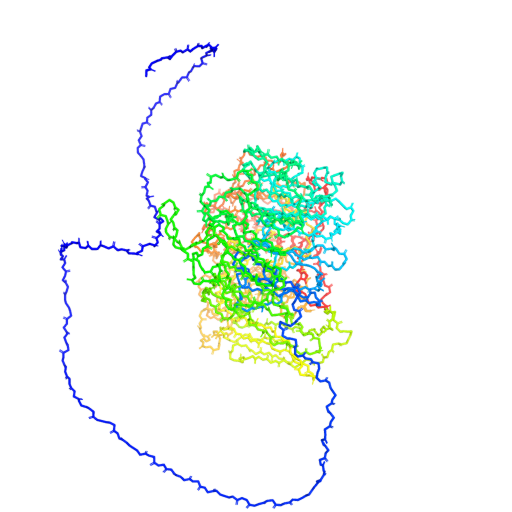.528 45.586 1.00 70.62 302 GLY A O 1
ATOM 2122 N N . LEU A 1 303 ? -15.109 15.088 43.973 1.00 75.75 303 LEU A N 1
ATOM 2123 C CA . LEU A 1 303 ? -15.533 13.706 43.731 1.00 75.75 303 LEU A CA 1
ATOM 2124 C C . LEU A 1 303 ? -14.407 12.702 44.003 1.00 75.75 303 LEU A C 1
ATOM 2126 O O . LEU A 1 303 ? -13.270 12.902 43.591 1.00 75.75 303 LEU A O 1
ATOM 2130 N N . THR A 1 304 ? -14.754 11.577 44.629 1.00 84.12 304 THR A N 1
ATOM 2131 C CA . THR A 1 304 ? -13.925 10.363 44.620 1.00 84.12 304 THR A CA 1
ATOM 2132 C C . THR A 1 304 ? -14.410 9.471 43.485 1.00 84.12 304 THR A C 1
ATOM 2134 O O . THR A 1 304 ? -15.521 8.929 43.538 1.00 84.12 304 THR A O 1
ATOM 2137 N N . ILE A 1 305 ? -13.600 9.369 42.435 1.00 88.62 305 ILE A N 1
ATOM 2138 C CA . ILE A 1 305 ? -13.990 8.760 41.163 1.00 88.62 305 ILE A CA 1
ATOM 2139 C C . ILE A 1 305 ? -13.475 7.320 41.086 1.00 88.62 305 ILE A C 1
ATOM 2141 O O . ILE A 1 305 ? -12.318 7.049 41.388 1.00 88.62 305 ILE A O 1
ATOM 2145 N N . ALA A 1 306 ? -14.348 6.406 40.666 1.00 89.00 306 ALA A N 1
ATOM 2146 C CA . ALA A 1 306 ? -14.037 5.005 40.394 1.00 89.00 306 ALA A CA 1
ATOM 2147 C C . ALA A 1 306 ? -13.838 4.719 38.894 1.00 89.00 306 ALA A C 1
ATOM 2149 O O . ALA A 1 306 ? -13.091 3.814 38.543 1.00 89.00 306 ALA A O 1
ATOM 2150 N N . GLN A 1 307 ? -14.481 5.490 38.012 1.00 90.50 307 GLN A N 1
ATOM 2151 C CA . GLN A 1 307 ? -14.296 5.402 36.561 1.00 90.50 307 GLN A CA 1
ATOM 2152 C C . GLN A 1 307 ? -14.423 6.785 35.930 1.00 90.50 307 GLN A C 1
ATOM 2154 O O . GLN A 1 307 ? -15.275 7.574 36.338 1.00 90.50 307 GLN A O 1
ATOM 2159 N N . LEU A 1 308 ? -13.619 7.050 34.905 1.00 90.56 308 LEU A N 1
ATOM 2160 C CA . LEU A 1 308 ? -13.661 8.271 34.112 1.00 90.56 308 LEU A CA 1
ATOM 2161 C C . LEU A 1 308 ? -13.732 7.917 32.622 1.00 90.56 308 LEU A C 1
ATOM 2163 O O . LEU A 1 308 ? -12.980 7.063 32.160 1.00 90.56 308 LEU A O 1
ATOM 2167 N N . SER A 1 309 ? -14.618 8.581 31.884 1.00 90.56 309 SER A N 1
ATOM 2168 C CA . SER A 1 309 ? -14.708 8.512 30.425 1.00 90.56 309 SER A CA 1
ATOM 2169 C C . SER A 1 309 ? -14.669 9.932 29.858 1.00 90.56 309 SER A C 1
ATOM 2171 O O . SER A 1 309 ? -15.520 10.771 30.171 1.00 90.56 309 SER A O 1
ATOM 2173 N N . THR A 1 310 ? -13.627 10.220 29.080 1.00 88.94 310 THR A N 1
ATOM 2174 C CA . THR A 1 310 ? -13.375 11.523 28.457 1.00 88.94 310 THR A CA 1
ATOM 2175 C C . THR A 1 310 ? -13.825 11.480 27.003 1.00 88.94 310 THR A C 1
ATOM 2177 O O . THR A 1 310 ? -13.228 10.787 26.184 1.00 88.94 310 THR A O 1
ATOM 2180 N N . GLY A 1 311 ? -14.865 12.243 26.673 1.00 84.44 311 GLY A N 1
ATOM 2181 C CA . GLY A 1 311 ? -15.388 12.358 25.317 1.00 84.44 311 GLY A CA 1
ATOM 2182 C C . GLY A 1 311 ? -14.677 13.430 24.482 1.00 84.44 311 GLY A C 1
ATOM 2183 O O . GLY A 1 311 ? -13.511 13.782 24.683 1.00 84.44 311 GLY A O 1
ATOM 2184 N N . SER A 1 312 ? -15.401 13.988 23.511 1.00 78.38 312 SER A N 1
ATOM 2185 C CA . SER A 1 312 ? -14.852 14.971 22.565 1.00 78.38 312 SER A CA 1
ATOM 2186 C C . SER A 1 312 ? -14.544 16.338 23.181 1.00 78.38 312 SER A C 1
ATOM 2188 O O . SER A 1 312 ? -13.533 16.969 22.866 1.00 78.38 312 SER A O 1
ATOM 2190 N N . SER A 1 313 ? -15.445 16.839 24.022 1.00 81.75 313 SER A N 1
ATOM 2191 C CA . SER A 1 313 ? -15.367 18.141 24.704 1.00 81.75 313 SER A CA 1
ATOM 2192 C C . SER A 1 313 ? -16.204 18.140 25.987 1.00 81.75 313 SER A C 1
ATOM 2194 O O . SER A 1 313 ? -16.791 19.152 26.357 1.00 81.75 313 SER A O 1
ATOM 2196 N N . TYR A 1 314 ? -16.328 16.976 26.614 1.00 87.56 314 TYR A N 1
ATOM 2197 C CA . TYR A 1 314 ? -16.984 16.767 27.897 1.00 87.56 314 TYR A CA 1
ATOM 2198 C C . TYR A 1 314 ? -16.441 15.474 28.506 1.00 87.56 314 TYR A C 1
ATOM 2200 O O . TYR A 1 314 ? -15.858 14.653 27.794 1.00 87.56 314 TYR A O 1
ATOM 2208 N N . SER A 1 315 ? -16.642 15.294 29.803 1.00 89.81 315 SER A N 1
ATOM 2209 C CA . SER A 1 315 ? -16.247 14.085 30.515 1.00 89.81 315 SER A CA 1
ATOM 2210 C C . SER A 1 315 ? -17.372 13.633 31.429 1.00 89.81 315 SER A C 1
ATOM 2212 O O . SER A 1 315 ? -18.141 14.445 31.950 1.00 89.81 315 SER A O 1
ATOM 2214 N N . CYS A 1 316 ? -17.442 12.328 31.641 1.00 92.06 316 CYS A N 1
ATOM 2215 C CA . CYS A 1 316 ? -18.327 11.698 32.602 1.00 92.06 316 CYS A CA 1
ATOM 2216 C C . CYS A 1 316 ? -17.508 10.846 33.563 1.00 92.06 316 CYS A C 1
ATOM 2218 O O . CYS A 1 316 ? -16.548 10.185 33.173 1.00 92.06 316 CYS A O 1
ATOM 2220 N N . ALA A 1 317 ? -17.909 10.836 34.824 1.00 92.06 317 ALA A N 1
ATOM 2221 C CA . ALA A 1 317 ? -17.303 10.015 35.851 1.00 92.06 317 ALA A CA 1
ATOM 2222 C C . ALA A 1 317 ? -18.351 9.251 36.643 1.00 92.06 317 ALA A C 1
ATOM 2224 O O . ALA A 1 317 ? -19.487 9.698 36.813 1.00 92.06 317 ALA A O 1
ATOM 2225 N N . LEU A 1 318 ? -17.923 8.120 37.184 1.00 92.69 318 LEU A N 1
ATOM 2226 C CA . LEU A 1 318 ? -18.671 7.309 38.122 1.00 92.69 318 LEU A CA 1
ATOM 2227 C C . LEU A 1 318 ? -18.003 7.391 39.493 1.00 92.69 318 LEU A C 1
ATOM 2229 O O . LEU A 1 318 ? -16.803 7.167 39.623 1.00 92.69 318 LEU A O 1
ATOM 2233 N N . THR A 1 319 ? -18.777 7.682 40.530 1.00 91.25 319 THR A N 1
ATOM 2234 C CA . THR A 1 319 ? -18.322 7.543 41.924 1.00 91.25 319 THR A CA 1
ATOM 2235 C C . THR A 1 319 ? -18.285 6.072 42.346 1.00 91.25 319 THR A C 1
ATOM 2237 O O . THR A 1 319 ? -18.968 5.235 41.757 1.00 91.25 319 THR A O 1
ATOM 2240 N N . SER A 1 320 ? -17.574 5.743 43.427 1.00 85.94 320 SER A N 1
ATOM 2241 C CA . SER A 1 320 ? -17.519 4.370 43.972 1.00 85.94 320 SER A CA 1
ATOM 2242 C C . SER A 1 320 ? -18.885 3.776 44.354 1.00 85.94 320 SER A C 1
ATOM 2244 O O . SER A 1 320 ? -19.045 2.561 44.396 1.00 85.94 320 SER A O 1
ATOM 2246 N N . VAL A 1 321 ? -19.897 4.619 44.592 1.00 88.00 321 VAL A N 1
ATOM 2247 C CA . VAL A 1 321 ? -21.280 4.201 44.891 1.00 88.00 321 VAL A CA 1
ATOM 2248 C C . VAL A 1 321 ? -22.174 4.081 43.647 1.00 88.00 321 VAL A C 1
ATOM 2250 O O . VAL A 1 321 ? -23.386 3.881 43.778 1.00 88.00 321 VAL A O 1
ATOM 2253 N N . GLY A 1 322 ? -21.603 4.224 42.447 1.00 90.62 322 GLY A N 1
ATOM 2254 C CA . GLY A 1 322 ? -22.299 4.077 41.168 1.00 90.62 322 GLY A CA 1
ATOM 2255 C C . GLY A 1 322 ? -23.099 5.305 40.723 1.00 90.62 322 GLY A C 1
ATOM 2256 O O . GLY A 1 322 ? -23.931 5.192 39.828 1.00 90.62 322 GLY A O 1
ATOM 2257 N N . ARG A 1 323 ? -22.902 6.483 41.334 1.00 91.69 323 ARG A N 1
ATOM 2258 C CA . ARG A 1 323 ? -23.526 7.729 40.844 1.00 91.69 323 ARG A CA 1
ATOM 2259 C C . ARG A 1 323 ? -22.679 8.330 39.731 1.00 91.69 323 ARG A C 1
ATOM 2261 O O . ARG A 1 323 ? -21.490 8.560 39.960 1.00 91.69 323 ARG A O 1
ATOM 2268 N N . ALA A 1 324 ? -23.298 8.585 38.580 1.00 93.25 324 ALA A N 1
ATOM 2269 C CA . ALA A 1 324 ? -22.660 9.233 37.443 1.00 93.25 324 ALA A CA 1
ATOM 2270 C C . ALA A 1 324 ? -22.779 10.762 37.537 1.00 93.25 324 ALA A C 1
ATOM 2272 O O . ALA A 1 324 ? -23.820 11.293 37.935 1.00 93.25 324 ALA A O 1
ATOM 2273 N N . GLY A 1 325 ? -21.720 11.466 37.154 1.00 92.56 325 GLY A N 1
ATOM 2274 C CA . GLY A 1 325 ? -21.717 12.913 36.986 1.00 92.56 325 GLY A CA 1
ATOM 2275 C C . GLY A 1 325 ? -20.917 13.304 35.753 1.00 92.56 325 GLY A C 1
ATOM 2276 O O . GLY A 1 325 ? -19.858 12.733 35.507 1.00 92.56 325 GLY A O 1
ATOM 2277 N N . CYS A 1 326 ? -21.422 14.265 34.988 1.00 92.69 326 CYS A N 1
ATOM 2278 C CA . CYS A 1 326 ? -20.809 14.718 33.745 1.00 92.69 326 CYS A CA 1
ATOM 2279 C C . CYS A 1 326 ? -20.617 16.241 33.753 1.00 92.69 326 CYS A C 1
ATOM 2281 O O . CYS A 1 326 ? -21.327 16.971 34.451 1.00 92.69 326 CYS A O 1
ATOM 2283 N N . TRP A 1 327 ? -19.631 16.721 33.000 1.00 91.00 327 TRP A N 1
ATOM 2284 C CA . TRP A 1 327 ? -19.274 18.136 32.878 1.00 91.00 327 TRP A CA 1
ATOM 2285 C C . TRP A 1 327 ? -18.612 18.410 31.524 1.00 91.00 327 TRP A C 1
ATOM 2287 O O . TRP A 1 327 ? -18.119 17.496 30.871 1.00 91.00 327 TRP A O 1
ATOM 2297 N N . GLY A 1 328 ? -18.563 19.672 31.111 1.00 89.31 328 GLY A N 1
ATOM 2298 C CA . GLY A 1 328 ? -18.001 20.121 29.840 1.00 89.31 328 GLY A CA 1
ATOM 2299 C C . GLY A 1 328 ? -19.052 20.748 28.928 1.00 89.31 328 GLY A C 1
ATOM 2300 O O . GLY A 1 328 ? -19.932 21.480 29.388 1.00 89.31 328 GLY A O 1
ATOM 2301 N N . ALA A 1 329 ? -18.927 20.507 27.625 1.00 85.88 329 ALA A N 1
ATOM 2302 C CA . ALA A 1 329 ? -19.892 20.950 26.628 1.00 85.88 329 ALA A CA 1
ATOM 2303 C C . ALA A 1 329 ? -21.232 20.209 26.771 1.00 85.88 329 ALA A C 1
ATOM 2305 O O . ALA A 1 329 ? -21.267 19.015 27.056 1.00 85.88 329 ALA A O 1
ATOM 2306 N N . GLN A 1 330 ? -22.327 20.935 26.546 1.00 85.88 330 GLN A N 1
ATOM 2307 C CA . GLN A 1 330 ? -23.686 20.402 26.565 1.00 85.88 330 GLN A CA 1
ATOM 2308 C C . GLN A 1 330 ? -24.498 20.983 25.398 1.00 85.88 330 GLN A C 1
ATOM 2310 O O . GLN A 1 330 ? -25.040 22.081 25.484 1.00 85.88 330 GLN A O 1
ATOM 2315 N N . ARG A 1 331 ? -24.561 20.281 24.266 1.00 81.62 331 ARG A N 1
ATOM 2316 C CA . ARG A 1 331 ? -25.276 20.724 23.053 1.00 81.62 331 ARG A CA 1
ATOM 2317 C C . ARG A 1 331 ? -26.609 20.012 22.838 1.00 81.62 331 ARG A C 1
ATOM 2319 O O . ARG A 1 331 ? -27.508 20.594 22.241 1.00 81.62 331 ARG A O 1
ATOM 2326 N N . ALA A 1 332 ? -26.745 18.781 23.320 1.00 81.12 332 ALA A N 1
ATOM 2327 C CA . ALA A 1 332 ? -27.944 17.953 23.169 1.00 81.12 332 ALA A CA 1
ATOM 2328 C C . ALA A 1 332 ? -28.307 17.166 24.427 1.00 81.12 332 ALA A C 1
ATOM 2330 O O . ALA A 1 332 ? -29.022 16.169 24.360 1.00 81.12 332 ALA A O 1
ATOM 2331 N N . GLY A 1 333 ? -27.824 17.618 25.581 1.00 89.06 333 GLY A N 1
ATOM 2332 C CA . GLY A 1 333 ? -28.130 16.967 26.843 1.00 89.06 333 GLY A CA 1
ATOM 2333 C C . GLY A 1 333 ? -27.257 15.746 27.127 1.00 89.06 333 GLY A C 1
ATOM 2334 O O . GLY A 1 333 ? -27.615 14.951 27.984 1.00 89.06 333 GLY A O 1
ATOM 2335 N N . GLU A 1 334 ? -26.098 15.626 26.475 1.00 89.88 334 GLU A N 1
ATOM 2336 C CA . GLU A 1 334 ? -25.077 14.584 26.665 1.00 89.88 334 GLU A CA 1
ATOM 2337 C C . GLU A 1 334 ? -24.545 14.478 28.107 1.00 89.88 334 GLU A C 1
ATOM 2339 O O . GLU A 1 334 ? -23.971 13.458 28.483 1.00 89.88 334 GLU A O 1
ATOM 2344 N N . LEU A 1 335 ? -24.787 15.484 28.956 1.00 92.94 335 LEU A N 1
ATOM 2345 C CA . LEU A 1 335 ? -24.483 15.408 30.390 1.00 92.94 335 LEU A CA 1
ATOM 2346 C C . LEU A 1 335 ? -25.586 14.724 31.214 1.00 92.94 335 LEU A C 1
ATOM 2348 O O . LEU A 1 335 ? -25.358 14.380 32.369 1.00 92.94 335 LEU A O 1
ATOM 2352 N N . GLY A 1 336 ? -26.784 14.536 30.656 1.00 94.19 336 GLY A N 1
ATOM 2353 C CA . GLY A 1 336 ? -27.858 13.753 31.272 1.00 94.19 336 GLY A CA 1
ATOM 2354 C C . GLY A 1 336 ? -28.519 14.394 32.495 1.00 94.19 336 GLY A C 1
ATOM 2355 O O . GLY A 1 336 ? -29.242 13.714 33.216 1.00 94.19 336 GLY A O 1
ATOM 2356 N N . ASN A 1 337 ? -28.282 15.680 32.765 1.00 93.25 337 ASN A N 1
ATOM 2357 C CA . ASN A 1 337 ? -28.721 16.391 33.977 1.00 93.25 337 ASN A CA 1
ATOM 2358 C C . ASN A 1 337 ? -30.132 17.019 33.889 1.00 93.25 337 ASN A C 1
ATOM 2360 O O . ASN A 1 337 ? -30.528 17.766 34.781 1.00 93.25 337 ASN A O 1
ATOM 2364 N N . GLY A 1 338 ? -30.889 16.758 32.821 1.00 91.94 338 GLY A N 1
ATOM 2365 C CA . GLY A 1 338 ? -32.211 17.349 32.574 1.00 91.94 338 GLY A CA 1
ATOM 2366 C C . GLY A 1 338 ? -32.192 18.810 32.112 1.00 91.94 338 GLY A C 1
ATOM 2367 O O . GLY A 1 338 ? -33.246 19.437 32.045 1.00 91.94 338 GLY A O 1
ATOM 2368 N N . SER A 1 339 ? -31.018 19.357 31.794 1.00 89.38 339 SER A N 1
ATOM 2369 C CA . SER A 1 339 ? -30.820 20.730 31.324 1.00 89.38 339 SER A CA 1
ATOM 2370 C C . SER A 1 339 ? -30.176 20.757 29.930 1.00 89.38 339 SER A C 1
ATOM 2372 O O . SER A 1 339 ? -29.734 19.738 29.406 1.00 89.38 339 SER A O 1
ATOM 2374 N N . PHE A 1 340 ? -30.105 21.944 29.330 1.00 87.38 340 PHE A N 1
ATOM 2375 C CA . PHE A 1 340 ? -29.302 22.242 28.135 1.00 87.38 340 PHE A CA 1
ATOM 2376 C C . PHE A 1 340 ? -28.340 23.421 28.382 1.00 87.38 340 PHE A C 1
ATOM 2378 O O . PHE A 1 340 ? -27.863 24.055 27.443 1.00 87.38 340 PHE A O 1
ATOM 2385 N N . ALA A 1 341 ? -28.082 23.754 29.652 1.00 86.31 341 ALA A N 1
ATOM 2386 C CA . ALA A 1 341 ? -27.139 24.803 30.029 1.00 86.31 341 ALA A CA 1
ATOM 2387 C C . ALA A 1 341 ? -25.713 24.436 29.587 1.00 86.31 341 ALA A C 1
ATOM 2389 O O . ALA A 1 341 ? -25.261 23.324 29.832 1.00 86.31 341 ALA A O 1
ATOM 2390 N N . ASN A 1 342 ? -25.005 25.373 28.950 1.00 85.88 342 ASN A N 1
ATOM 2391 C CA . ASN A 1 342 ? -23.718 25.115 28.304 1.00 85.88 342 ASN A CA 1
ATOM 2392 C C . ASN A 1 342 ? -22.767 26.322 28.415 1.00 85.88 342 ASN A C 1
ATOM 2394 O O . ASN A 1 342 ? -23.192 27.431 28.081 1.00 85.88 342 ASN A O 1
ATOM 2398 N N . PRO A 1 343 ? -21.480 26.135 28.767 1.00 86.69 343 PRO A N 1
ATOM 2399 C CA . PRO A 1 343 ? -20.855 24.905 29.265 1.00 86.69 343 PRO A CA 1
ATOM 2400 C C . PRO A 1 343 ? -21.102 24.685 30.767 1.00 86.69 343 PRO A C 1
ATOM 2402 O O . PRO A 1 343 ? -21.418 25.621 31.500 1.00 86.69 343 PRO A O 1
ATOM 2405 N N . VAL A 1 344 ? -20.889 23.457 31.240 1.00 89.69 344 VAL A N 1
ATOM 2406 C CA . VAL A 1 344 ? -20.980 23.084 32.660 1.00 89.69 344 VAL A CA 1
ATOM 2407 C C . VAL A 1 344 ? -19.578 22.774 33.186 1.00 89.69 344 VAL A C 1
ATOM 2409 O O . VAL A 1 344 ? -19.013 21.735 32.876 1.00 89.69 344 VAL A O 1
ATOM 2412 N N . ALA A 1 345 ? -18.982 23.681 33.962 1.00 87.25 345 ALA A N 1
ATOM 2413 C CA . ALA A 1 345 ? -17.573 23.587 34.376 1.00 87.25 345 ALA A CA 1
ATOM 2414 C C . ALA A 1 345 ? -17.319 22.772 35.661 1.00 87.25 345 ALA A C 1
ATOM 2416 O O . ALA A 1 345 ? -16.173 22.657 36.097 1.00 87.25 345 ALA A O 1
ATOM 2417 N N . THR A 1 346 ? -18.361 22.219 36.280 1.00 88.31 346 THR A N 1
ATOM 2418 C CA . THR A 1 346 ? -18.268 21.367 37.473 1.00 88.31 346 THR A CA 1
ATOM 2419 C C . THR A 1 346 ? -19.010 20.050 37.254 1.00 88.31 346 THR A C 1
ATOM 2421 O O . THR A 1 346 ? -20.038 20.042 36.570 1.00 88.31 346 THR A O 1
ATOM 2424 N N . PRO A 1 347 ? -18.539 18.936 37.843 1.00 90.00 347 PRO A N 1
ATOM 2425 C CA . PRO A 1 347 ? -19.236 17.663 37.785 1.00 90.00 347 PRO A CA 1
ATOM 2426 C C . PRO A 1 347 ? -20.682 17.803 38.253 1.00 90.00 347 PRO A C 1
ATOM 2428 O O . PRO A 1 347 ? -20.948 18.094 39.419 1.00 90.00 347 PRO A O 1
ATOM 2431 N N . THR A 1 348 ? -21.620 17.610 37.329 1.00 91.31 348 THR A N 1
ATOM 2432 C CA . THR A 1 348 ? -23.051 17.715 37.607 1.00 91.31 348 THR A CA 1
ATOM 2433 C C . THR A 1 348 ? -23.665 16.322 37.600 1.00 91.31 348 THR A C 1
ATOM 2435 O O . THR A 1 348 ? -23.410 15.566 36.659 1.00 91.31 348 THR A O 1
ATOM 2438 N N . PRO A 1 349 ? -24.457 15.948 38.621 1.00 92.69 349 PRO A N 1
ATOM 2439 C CA . PRO A 1 349 ? -25.102 14.643 38.662 1.00 92.69 349 PRO A CA 1
ATOM 2440 C C . PRO A 1 349 ? -25.967 14.386 37.426 1.00 92.69 349 PRO A C 1
ATOM 2442 O O . PRO A 1 349 ? -26.749 15.246 37.013 1.00 92.69 349 PRO A O 1
ATOM 2445 N N . VAL A 1 350 ? -25.857 13.178 36.875 1.00 95.06 350 VAL A N 1
ATOM 2446 C CA . VAL A 1 350 ? -26.813 12.671 35.887 1.00 95.06 350 VAL A CA 1
ATOM 2447 C C . VAL A 1 350 ? -28.180 12.534 36.568 1.00 95.06 350 VAL A C 1
ATOM 2449 O O . VAL A 1 350 ? -28.273 12.088 37.713 1.00 95.06 350 VAL A O 1
ATOM 2452 N N . SER A 1 351 ? -29.241 12.951 35.880 1.00 93.12 351 SER A N 1
ATOM 2453 C CA . SER A 1 351 ? -30.605 12.997 36.405 1.00 93.12 351 SER A CA 1
ATOM 2454 C C . SER A 1 351 ? -31.144 11.605 36.743 1.00 93.12 351 SER A C 1
ATOM 2456 O O . SER A 1 351 ? -30.848 10.611 36.076 1.00 93.12 351 SER A O 1
ATOM 2458 N N . GLY A 1 352 ? -31.989 11.548 37.772 1.00 90.69 352 GLY A N 1
ATOM 2459 C CA . GLY A 1 352 ? -32.603 10.321 38.268 1.00 90.69 352 GLY A CA 1
ATOM 2460 C C . GLY A 1 352 ? -31.802 9.634 39.376 1.00 90.69 352 GLY A C 1
ATOM 2461 O O . GLY A 1 352 ? -30.897 10.198 39.985 1.00 90.69 352 GLY A O 1
ATOM 2462 N N . THR A 1 353 ? -32.191 8.397 39.686 1.00 90.81 353 THR A N 1
ATOM 2463 C CA . THR A 1 353 ? -31.648 7.615 40.814 1.00 90.81 353 THR A CA 1
ATOM 2464 C C . THR A 1 353 ? -30.902 6.359 40.363 1.00 90.81 353 THR A C 1
ATOM 2466 O O . THR A 1 353 ? -30.651 5.463 41.172 1.00 90.81 353 THR A O 1
ATOM 2469 N N . ILE A 1 354 ? -30.590 6.257 39.069 1.00 93.56 354 ILE A N 1
ATOM 2470 C CA . ILE A 1 354 ? -29.956 5.076 38.481 1.00 93.56 354 ILE A CA 1
ATOM 2471 C C . ILE A 1 354 ? -28.516 4.985 38.988 1.00 93.56 354 ILE A C 1
ATOM 2473 O O . ILE A 1 354 ? -27.761 5.955 38.940 1.00 93.56 354 ILE A O 1
ATOM 2477 N N . LYS A 1 355 ? -28.141 3.800 39.474 1.00 94.62 355 LYS A N 1
ATOM 2478 C CA . LYS A 1 355 ? -26.752 3.473 39.793 1.00 94.62 355 LYS A CA 1
ATOM 2479 C C . LYS A 1 355 ? -26.139 2.700 38.639 1.00 94.62 355 LYS A C 1
ATOM 2481 O O . LYS A 1 355 ? -26.677 1.662 38.245 1.00 94.62 355 LYS A O 1
ATOM 2486 N N . PHE A 1 356 ? -25.020 3.193 38.135 1.00 95.75 356 PHE A N 1
ATOM 2487 C CA . PHE A 1 356 ? -24.301 2.621 37.007 1.00 95.75 356 PHE A CA 1
ATOM 2488 C C . PHE A 1 356 ? -23.104 1.787 37.474 1.00 95.75 356 PHE A C 1
ATOM 2490 O O . PHE A 1 356 ? -22.542 2.036 38.541 1.00 95.75 356 PHE A O 1
ATOM 2497 N N . THR A 1 357 ? -22.748 0.774 36.688 1.00 94.75 357 THR A N 1
ATOM 2498 C CA . THR A 1 357 ? -21.471 0.048 36.758 1.00 94.75 357 THR A CA 1
ATOM 2499 C C . THR A 1 357 ? -20.457 0.620 35.784 1.00 94.75 357 THR A C 1
ATOM 2501 O O . THR A 1 357 ? -19.266 0.526 36.051 1.00 94.75 357 THR A O 1
ATOM 2504 N N . MET A 1 358 ? -20.924 1.235 34.693 1.00 94.00 358 MET A N 1
ATOM 2505 C CA . MET A 1 358 ? -20.082 2.001 33.786 1.00 94.00 358 MET A CA 1
ATOM 2506 C C . MET A 1 358 ? -20.828 3.146 33.111 1.00 94.00 358 MET A C 1
ATOM 2508 O O . MET A 1 358 ? -22.049 3.093 32.950 1.00 94.00 358 MET A O 1
ATOM 2512 N N . VAL A 1 359 ? -20.069 4.161 32.699 1.00 94.94 359 VAL A N 1
ATOM 2513 C CA . VAL A 1 359 ? -20.508 5.250 31.821 1.00 94.94 359 VAL A CA 1
ATOM 2514 C C . VAL A 1 359 ? -19.491 5.418 30.698 1.00 94.94 359 VAL A C 1
ATOM 2516 O O . VAL A 1 359 ? -18.288 5.337 30.944 1.00 94.94 359 VAL A O 1
ATOM 2519 N N . ASP A 1 360 ? -19.975 5.640 29.484 1.00 92.75 360 ASP A N 1
ATOM 2520 C CA . ASP A 1 360 ? -19.151 5.796 28.296 1.00 92.75 360 ASP A CA 1
ATOM 2521 C C . ASP A 1 360 ? -19.617 6.986 27.446 1.00 92.75 360 ASP A C 1
ATOM 2523 O O . ASP A 1 360 ? -20.820 7.213 27.274 1.00 92.75 360 ASP A O 1
ATOM 2527 N N . ALA A 1 361 ? -18.650 7.767 26.968 1.00 89.94 361 ALA A N 1
ATOM 2528 C CA . ALA A 1 361 ? -18.829 9.081 26.367 1.00 89.94 361 ALA A CA 1
ATOM 2529 C C . ALA A 1 361 ? -18.203 9.124 24.966 1.00 89.94 361 ALA A C 1
ATOM 2531 O O . ALA A 1 361 ? -17.022 8.837 24.792 1.00 89.94 361 ALA A O 1
ATOM 2532 N N . SER A 1 362 ? -18.964 9.551 23.953 1.00 86.38 362 SER A N 1
ATOM 2533 C CA . SER A 1 362 ? -18.471 9.601 22.567 1.00 86.38 362 SER A CA 1
ATOM 2534 C C . SER A 1 362 ? -17.309 10.595 22.358 1.00 86.38 362 SER A C 1
ATOM 2536 O O . SER A 1 362 ? -17.383 11.752 22.799 1.00 86.38 362 SER A O 1
ATOM 2538 N N . ALA A 1 363 ? -16.291 10.195 21.588 1.00 73.00 363 ALA A N 1
ATOM 2539 C CA . ALA A 1 363 ? -15.010 10.902 21.481 1.00 73.00 363 ALA A CA 1
ATOM 2540 C C . ALA A 1 363 ? -14.861 11.924 20.324 1.00 73.00 363 ALA A C 1
ATOM 2542 O O . ALA A 1 363 ? -13.933 12.727 20.366 1.00 73.00 363 ALA A O 1
ATOM 2543 N N . MET A 1 364 ? -15.749 12.007 19.321 1.00 72.56 364 MET A N 1
ATOM 2544 C CA . MET A 1 364 ? -15.571 12.923 18.163 1.00 72.56 364 MET A CA 1
ATOM 2545 C C . MET A 1 364 ? -16.288 14.289 18.307 1.00 72.56 364 MET A C 1
ATOM 2547 O O . MET A 1 364 ? -17.416 14.358 18.783 1.00 72.56 364 MET A O 1
ATOM 2551 N N . ASN A 1 365 ? -15.675 15.399 17.852 1.00 67.06 365 ASN A N 1
ATOM 2552 C CA . ASN A 1 365 ? -16.221 16.777 17.987 1.00 67.06 365 ASN A CA 1
ATOM 2553 C C . ASN A 1 365 ? -17.100 17.256 16.803 1.00 67.06 365 ASN A C 1
ATOM 2555 O O . ASN A 1 365 ? -17.757 18.292 16.893 1.00 67.06 365 ASN A O 1
ATOM 2559 N N . ILE A 1 366 ? -17.107 16.554 15.664 1.00 64.88 366 ILE A N 1
ATOM 2560 C CA . ILE A 1 366 ? -17.850 17.012 14.467 1.00 64.88 366 ILE A CA 1
ATOM 2561 C C . ILE A 1 366 ? -19.358 16.742 14.601 1.00 64.88 366 ILE A C 1
ATOM 2563 O O . ILE A 1 366 ? -20.171 17.428 13.984 1.00 64.88 366 ILE A O 1
ATOM 2567 N N . VAL A 1 367 ? -19.737 15.766 15.426 1.00 69.50 367 VAL A N 1
ATOM 2568 C CA . VAL A 1 367 ? -21.124 15.348 15.646 1.00 69.50 367 VAL A CA 1
ATOM 2569 C C . VAL A 1 367 ? -21.525 15.668 17.083 1.00 69.50 367 VAL A C 1
ATOM 2571 O O . VAL A 1 367 ? -20.687 15.748 17.979 1.00 69.50 367 VAL A O 1
ATOM 2574 N N . ILE A 1 368 ? -22.819 15.885 17.298 1.00 78.00 368 ILE A N 1
ATOM 2575 C CA . ILE A 1 368 ? -23.388 16.060 18.629 1.00 78.00 368 ILE A CA 1
ATOM 2576 C C . ILE A 1 368 ? -23.247 14.733 19.408 1.00 78.00 368 ILE A C 1
ATOM 2578 O O . ILE A 1 368 ? -23.693 13.697 18.902 1.00 78.00 368 ILE A O 1
ATOM 2582 N N . PRO A 1 369 ? -22.628 14.751 20.603 1.00 85.75 369 PRO A N 1
ATOM 2583 C CA . PRO A 1 369 ? -22.230 13.542 21.314 1.00 85.75 369 PRO A CA 1
ATOM 2584 C C . PRO A 1 369 ? -23.404 12.757 21.911 1.00 85.75 369 PRO A C 1
ATOM 2586 O O . PRO A 1 369 ? -24.499 13.279 22.142 1.00 85.75 369 PRO A O 1
ATOM 2589 N N . THR A 1 370 ? -23.136 11.479 22.168 1.00 91.12 370 THR A N 1
ATOM 2590 C CA . THR A 1 370 ? -24.032 10.542 22.857 1.00 91.12 370 THR A CA 1
ATOM 2591 C C . THR A 1 370 ? -23.299 9.949 24.049 1.00 91.12 370 THR A C 1
ATOM 2593 O O . THR A 1 370 ? -22.089 9.714 23.981 1.00 91.12 370 THR A O 1
ATOM 2596 N N . THR A 1 371 ? -24.042 9.696 25.119 1.00 94.31 371 THR A N 1
ATOM 2597 C CA . THR A 1 371 ? -23.530 9.092 26.345 1.00 94.31 371 THR A CA 1
ATOM 2598 C C . THR A 1 371 ? -24.421 7.921 26.709 1.00 94.31 371 THR A C 1
ATOM 2600 O O . THR A 1 371 ? -25.649 8.032 26.660 1.00 94.31 371 THR A O 1
ATOM 2603 N N . CYS A 1 372 ? -23.820 6.807 27.102 1.00 96.12 372 CYS A N 1
ATOM 2604 C CA . CYS A 1 372 ? -24.557 5.661 27.611 1.00 96.12 372 CYS A CA 1
ATOM 2605 C C . CYS A 1 372 ? -23.950 5.176 28.921 1.00 96.12 372 CYS A C 1
ATOM 2607 O O . CYS A 1 372 ? -22.756 5.309 29.171 1.00 96.12 372 CYS A O 1
ATOM 2609 N N . GLY A 1 373 ? -24.781 4.584 29.766 1.00 95.94 373 GLY A N 1
ATOM 2610 C CA . GLY A 1 373 ? -24.365 3.941 30.997 1.00 95.94 373 GLY A CA 1
ATOM 2611 C C . GLY A 1 373 ? -25.053 2.599 31.178 1.00 95.94 373 GLY A C 1
ATOM 2612 O O . GLY A 1 373 ? -26.217 2.417 30.815 1.00 95.94 373 GLY A O 1
ATOM 2613 N N . LEU A 1 374 ? -24.329 1.654 31.769 1.00 96.25 374 LEU A N 1
ATOM 2614 C CA . LEU A 1 374 ? -24.863 0.352 32.148 1.00 96.25 374 LEU A CA 1
ATOM 2615 C C . LEU A 1 374 ? -25.269 0.396 33.618 1.00 96.25 374 LEU A C 1
ATOM 2617 O O . LEU A 1 374 ? -24.441 0.678 34.481 1.00 96.25 374 LEU A O 1
ATOM 2621 N N . ALA A 1 375 ? -26.543 0.167 33.922 1.00 96.12 375 ALA A N 1
ATOM 2622 C CA . ALA A 1 375 ? -27.019 0.134 35.300 1.00 96.12 375 ALA A CA 1
ATOM 2623 C C . ALA A 1 375 ? -26.504 -1.116 36.036 1.00 96.12 375 ALA A C 1
ATOM 2625 O O . ALA A 1 375 ? -26.295 -2.159 35.423 1.00 96.12 375 ALA A O 1
ATOM 2626 N N . GLN A 1 376 ? -26.439 -1.075 37.370 1.00 93.44 376 GLN A N 1
ATOM 2627 C CA . GLN A 1 376 ? -26.149 -2.255 38.212 1.00 93.44 376 GLN A CA 1
ATOM 2628 C C . GLN A 1 376 ? -27.135 -3.417 38.002 1.00 93.44 376 GLN A C 1
ATOM 2630 O O . GLN A 1 376 ? -26.827 -4.563 38.310 1.00 93.44 376 GLN A O 1
ATOM 2635 N N . SER A 1 377 ? -28.319 -3.136 37.455 1.00 92.06 377 SER A N 1
ATOM 2636 C CA . SER A 1 377 ? -29.301 -4.149 37.058 1.00 92.06 377 SER A CA 1
ATOM 2637 C C . SER A 1 377 ? -28.992 -4.832 35.714 1.00 92.06 377 SER A C 1
ATOM 2639 O O . SER A 1 377 ? -29.724 -5.741 35.321 1.00 92.06 377 SER A O 1
ATOM 2641 N N . GLY A 1 378 ? -27.964 -4.374 34.994 1.00 93.25 378 GLY A N 1
ATOM 2642 C CA . GLY A 1 378 ? -27.597 -4.791 33.640 1.00 93.25 378 GLY A CA 1
ATOM 2643 C C . GLY A 1 378 ? -28.346 -4.058 32.522 1.00 93.25 378 GLY A C 1
ATOM 2644 O O . GLY A 1 378 ? -28.076 -4.308 31.356 1.00 93.25 378 GLY A O 1
ATOM 2645 N N . HIS A 1 379 ? -29.291 -3.162 32.815 1.00 95.44 379 HIS A N 1
ATOM 2646 C CA . HIS A 1 379 ? -30.000 -2.424 31.761 1.00 95.44 379 HIS A CA 1
ATOM 2647 C C . HIS A 1 379 ? -29.160 -1.247 31.256 1.00 95.44 379 HIS A C 1
ATOM 2649 O O . HIS A 1 379 ? -28.620 -0.490 32.064 1.00 95.44 379 HIS A O 1
ATOM 2655 N N . ALA A 1 380 ? -29.084 -1.072 29.937 1.00 96.38 380 ALA A N 1
ATOM 2656 C CA . ALA A 1 380 ? -28.430 0.080 29.326 1.00 96.38 380 ALA A CA 1
ATOM 2657 C C . ALA A 1 380 ? -29.362 1.302 29.306 1.00 96.38 380 ALA A C 1
ATOM 2659 O O . ALA A 1 380 ? -30.562 1.182 29.040 1.00 96.38 380 ALA A O 1
ATOM 2660 N N . TRP A 1 381 ? -28.791 2.474 29.570 1.00 97.00 381 TRP A N 1
ATOM 2661 C CA . TRP A 1 381 ? -29.464 3.765 29.488 1.00 97.00 381 TRP A CA 1
ATOM 2662 C C . TRP A 1 381 ? -28.613 4.730 28.680 1.00 97.00 381 TRP A C 1
ATOM 2664 O O . TRP A 1 381 ? -27.423 4.850 28.953 1.00 97.00 381 TRP A O 1
ATOM 2674 N N . CYS A 1 382 ? -29.212 5.436 27.729 1.00 96.31 382 CYS A N 1
ATOM 2675 C CA . CYS A 1 382 ? -28.508 6.376 26.863 1.00 96.31 382 CYS A CA 1
ATOM 2676 C C . CYS A 1 382 ? -29.182 7.751 26.875 1.00 96.31 382 CYS A C 1
ATOM 2678 O O . CYS A 1 382 ? -30.396 7.863 27.061 1.00 96.31 382 CYS A O 1
ATOM 2680 N N . TRP A 1 383 ? -28.390 8.802 26.689 1.00 94.94 383 TRP A N 1
ATOM 2681 C CA . TRP A 1 383 ? -28.834 10.192 26.591 1.00 94.94 383 TRP A CA 1
ATOM 2682 C C . TRP A 1 383 ? -27.909 10.999 25.665 1.00 94.94 383 TRP A C 1
ATOM 2684 O O . TRP A 1 383 ? -26.857 10.524 25.236 1.00 94.94 383 TRP A O 1
ATOM 2694 N N . GLY A 1 384 ? -28.307 12.223 25.326 1.00 92.62 384 GLY A N 1
ATOM 2695 C CA . GLY A 1 384 ? -27.668 13.034 24.292 1.00 92.62 384 GLY A CA 1
ATOM 2696 C C . GLY A 1 384 ? -28.367 12.903 22.938 1.00 92.62 384 GLY A C 1
ATOM 2697 O O . GLY A 1 384 ? -29.594 12.840 22.869 1.00 92.62 384 GLY A O 1
ATOM 2698 N N . ASN A 1 385 ? -27.588 12.899 21.858 1.00 91.00 385 ASN A N 1
ATOM 2699 C CA . ASN A 1 385 ? -28.076 12.873 20.477 1.00 91.00 385 ASN A CA 1
ATOM 2700 C C . ASN A 1 385 ? -28.762 11.544 20.091 1.00 91.00 385 ASN A C 1
ATOM 2702 O O . ASN A 1 385 ? -28.296 10.473 20.464 1.00 91.00 385 ASN A O 1
ATOM 2706 N N . ASN A 1 386 ? -29.830 11.607 19.289 1.00 92.06 386 ASN A N 1
ATOM 2707 C CA . ASN A 1 386 ? -30.539 10.456 18.719 1.00 92.06 386 ASN A CA 1
ATOM 2708 C C . ASN A 1 386 ? -30.837 10.593 17.212 1.00 92.06 386 ASN A C 1
ATOM 2710 O O . ASN A 1 386 ? -31.717 9.901 16.700 1.00 92.06 386 ASN A O 1
ATOM 2714 N N . ASP A 1 387 ? -30.127 11.457 16.479 1.00 89.25 387 ASP A N 1
ATOM 2715 C CA . ASP A 1 387 ? -30.362 11.713 15.046 1.00 89.25 387 ASP A CA 1
ATOM 2716 C C . ASP A 1 387 ? -30.278 10.471 14.134 1.00 89.25 387 ASP A C 1
ATOM 2718 O O . ASP A 1 387 ? -30.761 10.496 13.000 1.00 89.25 387 ASP A O 1
ATOM 2722 N N . ARG A 1 388 ? -29.668 9.380 14.610 1.00 91.19 388 ARG A N 1
ATOM 2723 C CA . ARG A 1 388 ? -29.540 8.087 13.922 1.00 91.19 388 ARG A CA 1
ATOM 2724 C C . ARG A 1 388 ? -30.079 6.904 14.732 1.00 91.19 388 ARG A C 1
ATOM 2726 O O . ARG A 1 388 ? -29.890 5.763 14.320 1.00 91.19 388 ARG A O 1
ATOM 2733 N N . GLY A 1 389 ? -30.762 7.144 15.853 1.00 92.38 389 GLY A N 1
ATOM 2734 C CA . GLY A 1 389 ? -31.283 6.081 16.721 1.00 92.38 389 GLY A CA 1
ATOM 2735 C C . GLY A 1 389 ? -30.290 5.530 17.749 1.00 92.38 389 GLY A C 1
ATOM 2736 O O . GLY A 1 389 ? -30.534 4.473 18.330 1.00 92.38 389 GLY A O 1
ATOM 2737 N N . GLN A 1 390 ? -29.164 6.206 17.977 1.00 93.25 390 GLN A N 1
ATOM 2738 C CA . GLN A 1 390 ? -28.084 5.755 18.859 1.00 93.25 390 GLN A CA 1
ATOM 2739 C C . GLN A 1 390 ? -28.441 5.717 20.356 1.00 93.25 390 GLN A C 1
ATOM 2741 O O . GLN A 1 390 ? -27.726 5.081 21.128 1.00 93.25 390 GLN A O 1
ATOM 2746 N N . LEU A 1 391 ? -29.580 6.283 20.775 1.00 94.94 391 LEU A N 1
ATOM 2747 C CA . LEU A 1 391 ? -30.115 6.063 22.126 1.00 94.94 391 LEU A CA 1
ATOM 2748 C C . LEU A 1 391 ? -30.759 4.680 22.299 1.00 94.94 391 LEU A C 1
ATOM 2750 O O . LEU A 1 391 ? -31.059 4.285 23.423 1.00 94.94 391 LEU A O 1
ATOM 2754 N N . GLY A 1 392 ? -30.998 3.942 21.210 1.00 95.19 392 GLY A N 1
ATOM 2755 C CA . GLY A 1 392 ? -31.568 2.594 21.271 1.00 95.19 392 GLY A CA 1
ATOM 2756 C C . GLY A 1 392 ? -33.022 2.576 21.740 1.00 95.19 392 GLY A C 1
ATOM 2757 O O . GLY A 1 392 ? -33.484 1.585 22.312 1.00 95.19 392 GLY A O 1
ATOM 2758 N N . THR A 1 393 ? -33.742 3.682 21.542 1.00 92.62 393 THR A N 1
ATOM 2759 C CA . THR A 1 393 ? -35.146 3.830 21.915 1.00 92.62 393 THR A CA 1
ATOM 2760 C C . THR A 1 393 ? -35.921 4.702 20.933 1.00 92.62 393 THR A C 1
ATOM 2762 O O . THR A 1 393 ? -35.367 5.604 20.303 1.00 92.62 393 THR A O 1
ATOM 2765 N N . THR A 1 394 ? -37.227 4.450 20.844 1.00 87.81 394 THR A N 1
ATOM 2766 C CA . THR A 1 394 ? -38.191 5.264 20.088 1.00 87.81 394 THR A CA 1
ATOM 2767 C C . THR A 1 394 ? -38.792 6.398 20.926 1.00 87.81 394 THR A C 1
ATOM 2769 O O . THR A 1 394 ? -39.586 7.176 20.413 1.00 87.81 394 THR A O 1
ATOM 2772 N N . SER A 1 395 ? -38.449 6.489 22.215 1.00 87.75 395 SER A N 1
ATOM 2773 C CA . SER A 1 395 ? -39.023 7.459 23.165 1.00 87.75 395 SER A CA 1
ATOM 2774 C C . SER A 1 395 ? -38.213 8.755 23.297 1.00 87.75 395 SER A C 1
ATOM 2776 O O . SER A 1 395 ? -38.343 9.452 24.302 1.00 87.75 395 SER A O 1
ATOM 2778 N N . ALA A 1 396 ? -37.327 9.053 22.345 1.00 87.31 396 ALA A N 1
ATOM 2779 C CA . ALA A 1 396 ? -36.537 10.280 22.375 1.00 87.31 396 ALA A CA 1
ATOM 2780 C C . ALA A 1 396 ? -37.419 11.514 22.136 1.00 87.31 396 ALA A C 1
ATOM 2782 O O . ALA A 1 396 ? -38.394 11.466 21.389 1.00 87.31 396 ALA A O 1
ATOM 2783 N N . SER A 1 397 ? -37.059 12.623 22.776 1.00 86.88 397 SER A N 1
ATOM 2784 C CA . SER A 1 397 ? -37.727 13.910 22.583 1.00 86.88 397 SER A CA 1
ATOM 2785 C C . SER A 1 397 ? -37.141 14.627 21.371 1.00 86.88 397 SER A C 1
ATOM 2787 O O . SER A 1 397 ? -35.985 14.417 21.024 1.00 86.88 397 SER A O 1
ATOM 2789 N N . THR A 1 398 ? -37.887 15.546 20.765 1.00 87.56 398 THR A N 1
ATOM 2790 C CA . THR A 1 398 ? -37.327 16.439 19.742 1.00 87.56 398 THR A CA 1
ATOM 2791 C C . THR A 1 398 ? -36.623 17.626 20.397 1.00 87.56 398 THR A C 1
ATOM 2793 O O . THR A 1 398 ? -37.175 18.281 21.283 1.00 87.56 398 THR A O 1
ATOM 2796 N N . CYS A 1 399 ? -35.410 17.920 19.941 1.00 84.69 399 CYS A N 1
ATOM 2797 C CA . CYS A 1 399 ? -34.552 18.979 20.449 1.00 84.69 399 CYS A CA 1
ATOM 2798 C C . CYS A 1 399 ? -34.150 19.941 19.331 1.00 84.69 399 CYS A C 1
ATOM 2800 O O . CYS A 1 399 ? -34.026 19.556 18.167 1.00 84.69 399 CYS A O 1
ATOM 2802 N N . THR A 1 400 ? -33.898 21.197 19.699 1.00 80.44 400 THR A N 1
ATOM 2803 C CA . THR A 1 400 ? -33.436 22.229 18.766 1.00 80.44 400 THR A CA 1
ATOM 2804 C C . THR A 1 400 ? -32.123 22.807 19.265 1.00 80.44 400 THR A C 1
ATOM 2806 O O . THR A 1 400 ? -32.070 23.387 20.348 1.00 80.44 400 THR A O 1
ATOM 2809 N N . PHE A 1 401 ? -31.067 22.686 18.460 1.00 71.75 401 PHE A N 1
ATOM 2810 C CA . PHE A 1 401 ? -29.787 23.344 18.711 1.00 71.75 401 PHE A CA 1
ATOM 2811 C C . PHE A 1 401 ? -29.496 24.332 17.584 1.00 71.75 401 PHE A C 1
ATOM 2813 O O . PHE A 1 401 ? -29.321 23.943 16.427 1.00 71.75 401 PHE A O 1
ATOM 2820 N N . SER A 1 402 ? -29.444 25.624 17.920 1.00 75.31 402 SER A N 1
ATOM 2821 C CA . SER A 1 402 ? -29.404 26.710 16.934 1.00 75.31 402 SER A CA 1
ATOM 2822 C C . SER A 1 402 ? -30.574 26.590 15.939 1.00 75.31 402 SER A C 1
ATOM 2824 O O . SER A 1 402 ? -31.718 26.792 16.336 1.00 75.31 402 SER A O 1
ATOM 2826 N N . THR A 1 403 ? -30.317 26.242 14.676 1.00 78.81 403 THR A N 1
ATOM 2827 C CA . THR A 1 403 ? -31.332 26.042 13.626 1.00 78.81 403 THR A CA 1
ATOM 2828 C C . THR A 1 403 ? -31.602 24.572 13.293 1.00 78.81 403 THR A C 1
ATOM 2830 O O . THR A 1 403 ? -32.450 24.289 12.451 1.00 78.81 403 THR A O 1
ATOM 2833 N N . THR A 1 404 ? -30.889 23.628 13.914 1.00 78.75 404 THR A N 1
ATOM 2834 C CA . THR A 1 404 ? -31.013 22.194 13.607 1.00 78.75 404 THR A CA 1
ATOM 2835 C C . THR A 1 404 ? -31.987 21.527 14.571 1.00 78.75 404 THR A C 1
ATOM 2837 O O . THR A 1 404 ? -31.830 21.650 15.786 1.00 78.75 404 THR A O 1
ATOM 2840 N N . VAL A 1 405 ? -32.968 20.808 14.024 1.00 85.50 405 VAL A N 1
ATOM 2841 C CA . VAL A 1 405 ? -33.950 20.010 14.771 1.00 85.50 405 VAL A CA 1
ATOM 2842 C C . VAL A 1 405 ? -33.594 18.535 14.626 1.00 85.50 405 VAL A C 1
ATOM 2844 O O . VAL A 1 405 ? -33.389 18.063 13.508 1.00 85.50 405 VAL A O 1
ATOM 2847 N N . PHE A 1 406 ? -33.488 17.821 15.742 1.00 87.19 406 PHE A N 1
ATOM 2848 C CA . PHE A 1 406 ? -33.136 16.401 15.786 1.00 87.19 406 PHE A CA 1
ATOM 2849 C C . PHE A 1 406 ? -33.639 15.773 17.089 1.00 87.19 406 PHE A C 1
ATOM 2851 O O . PHE A 1 406 ? -33.897 16.477 18.065 1.00 87.19 406 PHE A O 1
ATOM 2858 N N . ASP A 1 407 ? -33.770 14.451 17.120 1.00 91.44 407 ASP A N 1
ATOM 2859 C CA . ASP A 1 407 ? -34.180 13.749 18.333 1.00 91.44 407 ASP A CA 1
ATOM 2860 C C . ASP A 1 407 ? -33.019 13.672 19.330 1.00 91.44 407 ASP A C 1
ATOM 2862 O O . ASP A 1 407 ? -31.871 13.440 18.950 1.00 91.44 407 ASP A O 1
ATOM 2866 N N . CYS A 1 408 ? -33.298 13.878 20.613 1.00 92.19 408 CYS A N 1
ATOM 2867 C CA . CYS A 1 408 ? -32.313 13.845 21.683 1.00 92.19 408 CYS A CA 1
ATOM 2868 C C . CYS A 1 408 ? -32.957 13.546 23.050 1.00 92.19 408 CYS A C 1
ATOM 2870 O O . CYS A 1 408 ? -34.179 13.443 23.189 1.00 92.19 408 CYS A O 1
ATOM 2872 N N . SER A 1 409 ? -32.134 13.416 24.091 1.00 93.75 409 SER A N 1
ATOM 2873 C CA . SER A 1 409 ? -32.611 13.411 25.473 1.00 93.75 409 SER A CA 1
ATOM 2874 C C . SER A 1 409 ? -31.604 14.034 26.431 1.00 93.75 409 SER A C 1
ATOM 2876 O O . SER A 1 409 ? -30.451 13.620 26.478 1.00 93.75 409 SER A O 1
ATOM 2878 N N . ALA A 1 410 ? -32.060 14.968 27.269 1.00 93.12 410 ALA A N 1
ATOM 2879 C CA . ALA A 1 410 ? -31.265 15.515 28.370 1.00 93.12 410 ALA A CA 1
ATOM 2880 C C . ALA A 1 410 ? -31.307 14.669 29.648 1.00 93.12 410 ALA A C 1
ATOM 2882 O O . ALA A 1 410 ? -30.677 15.036 30.636 1.00 93.12 410 ALA A O 1
ATOM 2883 N N . VAL A 1 411 ? -32.042 13.556 29.656 1.00 94.38 411 VAL A N 1
ATOM 2884 C CA . VAL A 1 411 ? -32.099 12.601 30.772 1.00 94.38 411 VAL A CA 1
ATOM 2885 C C . VAL A 1 411 ? -31.842 11.178 30.266 1.00 94.38 411 VAL A C 1
ATOM 2887 O O . VAL A 1 411 ? -32.148 10.893 29.105 1.00 94.38 411 VAL A O 1
ATOM 2890 N N . PRO A 1 412 ? -31.318 10.265 31.100 1.00 95.94 412 PRO A N 1
ATOM 2891 C CA . PRO A 1 412 ? -31.146 8.869 30.709 1.00 95.94 412 PRO A CA 1
ATOM 2892 C C . PRO A 1 412 ? -32.464 8.229 30.261 1.00 95.94 412 PRO A C 1
ATOM 2894 O O . PRO A 1 412 ? -33.438 8.207 31.014 1.00 95.94 412 PRO A O 1
ATOM 2897 N N . LEU A 1 413 ? -32.480 7.664 29.053 1.00 95.81 413 LEU A N 1
ATOM 2898 C CA . LEU A 1 413 ? -33.578 6.844 28.544 1.00 95.81 413 LEU A CA 1
ATOM 2899 C C . LEU A 1 413 ? -33.168 5.377 28.527 1.00 95.81 413 LEU A C 1
ATOM 2901 O O . LEU A 1 413 ? -32.055 5.044 28.124 1.00 95.81 413 LEU A O 1
ATOM 2905 N N . ALA A 1 414 ? -34.073 4.496 28.948 1.00 95.31 414 ALA A N 1
ATOM 2906 C CA . ALA A 1 414 ? -33.832 3.063 28.892 1.00 95.31 414 ALA A CA 1
ATOM 2907 C C . ALA A 1 414 ? -33.754 2.598 27.432 1.00 95.31 414 ALA A C 1
ATOM 2909 O O . ALA A 1 414 ? -34.630 2.916 26.620 1.00 95.31 414 ALA A O 1
ATOM 2910 N N . VAL A 1 415 ? -32.730 1.803 27.122 1.00 96.38 415 VAL A N 1
ATOM 2911 C CA . VAL A 1 415 ? -32.616 1.120 25.832 1.00 96.38 415 VAL A CA 1
ATOM 2912 C C . VAL A 1 415 ? -33.753 0.099 25.698 1.00 96.38 415 VAL A C 1
ATOM 2914 O O . VAL A 1 415 ? -34.093 -0.626 26.639 1.00 96.38 415 VAL A O 1
ATOM 2917 N N . SER A 1 416 ? -34.362 0.046 24.516 1.00 91.31 416 SER A N 1
ATOM 2918 C CA . SER A 1 416 ? -35.545 -0.771 24.241 1.00 91.31 416 SER A CA 1
ATOM 2919 C C . SER A 1 416 ? -35.273 -2.272 24.346 1.00 91.31 416 SER A C 1
ATOM 2921 O O . SER A 1 416 ? -34.179 -2.761 24.068 1.00 91.31 416 SER A O 1
ATOM 2923 N N . GLY A 1 417 ? -36.310 -3.028 24.714 1.00 86.62 417 GLY A N 1
ATOM 2924 C CA . GLY A 1 417 ? -36.280 -4.494 24.759 1.00 86.62 417 GLY A CA 1
ATOM 2925 C C . GLY A 1 417 ? -35.868 -5.107 26.100 1.00 86.62 417 GLY A C 1
ATOM 2926 O O . GLY A 1 417 ? -35.862 -6.329 26.210 1.00 86.62 417 GLY A O 1
ATOM 2927 N N . GLY A 1 418 ? -35.540 -4.299 27.119 1.00 85.06 418 GLY A N 1
ATOM 2928 C CA . GLY A 1 418 ? -35.322 -4.779 28.495 1.00 85.06 418 GLY A CA 1
ATOM 2929 C C . GLY A 1 418 ? -34.166 -5.776 28.650 1.00 85.06 418 GLY A C 1
ATOM 2930 O O . GLY A 1 418 ? -34.135 -6.556 29.602 1.00 85.06 418 GLY A O 1
ATOM 2931 N N . ARG A 1 419 ? -33.233 -5.798 27.692 1.00 90.75 419 ARG A N 1
ATOM 2932 C CA . ARG A 1 419 ? -32.102 -6.725 27.695 1.00 90.75 419 ARG A CA 1
ATOM 2933 C C . ARG A 1 419 ? -31.078 -6.311 28.747 1.00 90.75 419 ARG A C 1
ATOM 2935 O O . ARG A 1 419 ? -30.866 -5.124 28.992 1.00 90.75 419 ARG A O 1
ATOM 2942 N N . ARG A 1 420 ? -30.441 -7.314 29.350 1.00 94.00 420 ARG A N 1
ATOM 2943 C CA . ARG A 1 420 ? -29.337 -7.121 30.287 1.00 94.00 420 ARG A CA 1
ATOM 2944 C C . ARG A 1 420 ? -28.005 -7.320 29.581 1.00 94.00 420 ARG A C 1
ATOM 2946 O O . ARG A 1 420 ? -27.801 -8.351 28.943 1.00 94.00 420 ARG A O 1
ATOM 2953 N N . PHE A 1 421 ? -27.124 -6.349 29.738 1.00 95.44 421 PHE A N 1
ATOM 2954 C CA . PHE A 1 421 ? -25.777 -6.327 29.200 1.00 95.44 421 PHE A CA 1
ATOM 2955 C C . PHE A 1 421 ? -24.751 -6.389 30.334 1.00 95.44 421 PHE A C 1
ATOM 2957 O O . PHE A 1 421 ? -25.053 -6.038 31.477 1.00 95.44 421 PHE A O 1
ATOM 2964 N N . SER A 1 422 ? -23.558 -6.875 30.017 1.00 93.75 422 SER A N 1
ATOM 2965 C CA . SER A 1 422 ? -22.379 -6.872 30.886 1.00 93.75 422 SER A CA 1
ATOM 2966 C C . SER A 1 422 ? -21.381 -5.780 30.504 1.00 93.75 422 SER A C 1
ATOM 2968 O O . SER A 1 422 ? -20.596 -5.368 31.350 1.00 93.75 422 SER A O 1
ATOM 2970 N N . GLU A 1 423 ? -21.435 -5.294 29.262 1.00 93.88 423 GLU A N 1
ATOM 2971 C CA . GLU A 1 423 ? -20.542 -4.269 28.718 1.00 93.88 423 GLU A CA 1
ATOM 2972 C C . GLU A 1 423 ? -21.245 -3.498 27.593 1.00 93.88 423 GLU A C 1
ATOM 2974 O O . GLU A 1 423 ? -22.128 -4.042 26.919 1.00 93.88 423 GLU A O 1
ATOM 2979 N N . LEU A 1 424 ? -20.855 -2.240 27.384 1.00 95.56 424 LEU A N 1
ATOM 2980 C CA . LEU A 1 424 ? -21.261 -1.430 26.237 1.00 95.56 424 LEU A CA 1
ATOM 2981 C C . LEU A 1 424 ? -20.098 -0.567 25.742 1.00 95.56 424 LEU A C 1
ATOM 2983 O O . LEU A 1 424 ? -19.222 -0.215 26.525 1.00 95.56 424 LEU A O 1
ATOM 2987 N N . ALA A 1 425 ? -20.132 -0.209 24.462 1.00 94.94 425 ALA A N 1
ATOM 2988 C CA . ALA A 1 425 ? -19.168 0.671 23.818 1.00 94.94 425 ALA A CA 1
ATOM 2989 C C . ALA A 1 425 ? -19.889 1.668 22.904 1.00 94.94 425 ALA A C 1
ATOM 2991 O O . ALA A 1 425 ? -20.612 1.274 21.975 1.00 94.94 425 ALA A O 1
ATOM 2992 N N . VAL A 1 426 ? -19.682 2.957 23.160 1.00 93.44 426 VAL A N 1
ATOM 2993 C CA . VAL A 1 426 ? -20.293 4.072 22.431 1.00 93.44 426 VAL A CA 1
ATOM 2994 C C . VAL A 1 426 ? -19.379 4.504 21.286 1.00 93.44 426 VAL A C 1
ATOM 2996 O O . VAL A 1 426 ? -18.273 4.983 21.505 1.00 93.44 426 VAL A O 1
ATOM 2999 N N . GLY A 1 427 ? -19.855 4.348 20.049 1.00 91.38 427 GLY A N 1
ATOM 3000 C CA . GLY A 1 427 ? -19.198 4.868 18.849 1.00 91.38 427 GLY A CA 1
ATOM 3001 C C . GLY A 1 427 ? -19.648 6.292 18.518 1.00 91.38 427 GLY A C 1
ATOM 3002 O O . GLY A 1 427 ? -20.240 6.995 19.340 1.00 91.38 427 GLY A O 1
ATOM 3003 N N . LEU A 1 428 ? -19.417 6.733 17.277 1.00 87.75 428 LEU A N 1
ATOM 3004 C CA . LEU A 1 428 ? -19.814 8.086 16.861 1.00 87.75 428 LEU A CA 1
ATOM 3005 C C . LEU A 1 428 ? -21.339 8.267 16.813 1.00 87.75 428 LEU A C 1
ATOM 3007 O O . LEU A 1 428 ? -21.877 9.259 17.305 1.00 87.75 428 LEU A O 1
ATOM 3011 N N . ARG A 1 429 ? -22.027 7.334 16.151 1.00 90.81 429 ARG A N 1
ATOM 3012 C CA . ARG A 1 429 ? -23.477 7.374 15.881 1.00 90.81 429 ARG A CA 1
ATOM 3013 C C . ARG A 1 429 ? -24.143 6.008 16.045 1.00 90.81 429 ARG A C 1
ATOM 3015 O O . ARG A 1 429 ? -25.269 5.814 15.595 1.00 90.81 429 ARG A O 1
ATOM 3022 N N . HIS A 1 430 ? -23.463 5.062 16.680 1.00 95.25 430 HIS A N 1
ATOM 3023 C CA . HIS A 1 430 ? -23.982 3.741 17.014 1.00 95.25 430 HIS A CA 1
ATOM 3024 C C . HIS A 1 430 ? -23.387 3.272 18.340 1.00 95.25 430 HIS A C 1
ATOM 3026 O O . HIS A 1 430 ? -22.368 3.787 18.800 1.00 95.25 430 HIS A O 1
ATOM 3032 N N . VAL A 1 431 ? -24.039 2.300 18.963 1.00 96.50 431 VAL A N 1
ATOM 3033 C CA . VAL A 1 431 ? -23.613 1.698 20.227 1.00 96.50 431 VAL A CA 1
ATOM 3034 C C . VAL A 1 431 ? -23.677 0.191 20.062 1.00 96.50 431 VAL A C 1
ATOM 3036 O O . VAL A 1 431 ? -24.621 -0.320 19.457 1.00 96.50 431 VAL A O 1
ATOM 3039 N N . CYS A 1 432 ? -22.687 -0.513 20.601 1.00 96.88 432 CYS A N 1
ATOM 3040 C CA . CYS A 1 432 ? -22.685 -1.966 20.697 1.00 96.88 432 CYS A CA 1
ATOM 3041 C C . CYS A 1 432 ? -22.610 -2.388 22.166 1.00 96.88 432 CYS A C 1
ATOM 3043 O O . CYS A 1 432 ? -21.988 -1.714 22.981 1.00 96.88 432 CYS A O 1
ATOM 3045 N N . ALA A 1 433 ? -23.250 -3.498 22.511 1.00 95.94 433 ALA A N 1
ATOM 3046 C CA . ALA A 1 433 ? -23.294 -4.033 23.862 1.00 95.94 433 ALA A CA 1
ATOM 3047 C C . ALA A 1 433 ? -23.229 -5.563 23.864 1.00 95.94 433 ALA A C 1
ATOM 3049 O O . ALA A 1 433 ? -23.747 -6.229 22.961 1.00 95.94 433 ALA A O 1
ATOM 3050 N N . LEU A 1 434 ? -22.601 -6.105 24.904 1.00 94.19 434 LEU A N 1
ATOM 3051 C CA . LEU A 1 434 ? -22.414 -7.533 25.140 1.00 94.19 434 LEU A CA 1
ATOM 3052 C C . LEU A 1 434 ? -23.408 -8.010 26.199 1.00 94.19 434 LEU A C 1
ATOM 3054 O O . LEU A 1 434 ? -23.486 -7.421 27.276 1.00 94.19 434 LEU A O 1
ATOM 3058 N N . ASP A 1 435 ? -24.189 -9.051 25.911 1.00 90.38 435 ASP A N 1
ATOM 3059 C CA . ASP A 1 435 ? -25.061 -9.680 26.907 1.00 90.38 435 ASP A CA 1
ATOM 3060 C C . ASP A 1 435 ? -24.331 -10.743 27.742 1.00 90.38 435 ASP A C 1
ATOM 3062 O O . ASP A 1 435 ? -23.268 -11.239 27.373 1.00 90.38 435 ASP A O 1
ATOM 3066 N N . GLY A 1 436 ? -24.929 -11.134 28.872 1.00 83.50 436 GLY A N 1
ATOM 3067 C CA . GLY A 1 436 ? -24.342 -12.134 29.774 1.00 83.50 436 GLY A CA 1
ATOM 3068 C C . GLY A 1 436 ? -24.200 -13.547 29.184 1.00 83.50 436 GLY A C 1
ATOM 3069 O O . GLY A 1 436 ? -23.626 -14.411 29.837 1.00 83.50 436 GLY A O 1
ATOM 3070 N N . ASN A 1 437 ? -24.708 -13.796 27.972 1.00 81.19 437 ASN A N 1
ATOM 3071 C CA . ASN A 1 437 ? -24.530 -15.052 27.239 1.00 81.19 437 ASN A CA 1
ATOM 3072 C C . ASN A 1 437 ? -23.451 -14.937 26.147 1.00 81.19 437 ASN A C 1
ATOM 3074 O O . ASN A 1 437 ? -23.322 -15.836 25.313 1.00 81.19 437 ASN A O 1
ATOM 3078 N N . GLY A 1 438 ? -22.708 -13.828 26.109 1.00 80.94 438 GLY A N 1
ATOM 3079 C CA . GLY A 1 438 ? -21.664 -13.585 25.122 1.00 80.94 438 GLY A CA 1
ATOM 3080 C C . GLY A 1 438 ? -22.190 -13.176 23.744 1.00 80.94 438 GLY A C 1
ATOM 3081 O O . GLY A 1 438 ? -21.465 -13.330 22.761 1.00 80.94 438 GLY A O 1
ATOM 3082 N N . LYS A 1 439 ? -23.441 -12.699 23.631 1.00 87.50 439 LYS A N 1
ATOM 3083 C CA . LYS A 1 439 ? -24.004 -12.201 22.364 1.00 87.50 439 LYS A CA 1
ATOM 3084 C C . LYS A 1 439 ? -23.842 -10.692 22.247 1.00 87.50 439 LYS A C 1
ATOM 3086 O O . LYS A 1 439 ? -24.125 -9.956 23.189 1.00 87.50 439 LYS A O 1
ATOM 3091 N N . VAL A 1 440 ? -23.477 -10.238 21.051 1.00 93.50 440 VAL A N 1
ATOM 3092 C CA . VAL A 1 440 ? -23.311 -8.815 20.738 1.00 93.50 440 VAL A CA 1
ATOM 3093 C C . VAL A 1 440 ? -24.566 -8.264 20.067 1.00 93.50 440 VAL A C 1
ATOM 3095 O O . VAL A 1 440 ? -25.112 -8.873 19.141 1.00 93.50 440 VAL A O 1
ATOM 3098 N N . TYR A 1 441 ? -24.999 -7.093 20.522 1.00 95.06 441 TYR A N 1
ATOM 3099 C CA . TYR A 1 441 ? -26.082 -6.318 19.928 1.00 95.06 441 TYR A CA 1
ATOM 3100 C C . TYR A 1 441 ? -25.590 -4.913 19.629 1.00 95.06 441 TYR A C 1
ATOM 3102 O O . TYR A 1 441 ? -24.896 -4.334 20.454 1.00 95.06 441 TYR A O 1
ATOM 3110 N N . CYS A 1 442 ? -25.993 -4.351 18.497 1.00 97.25 442 CYS A N 1
ATOM 3111 C CA . CYS A 1 442 ? -25.678 -2.974 18.139 1.00 97.25 442 CYS A CA 1
ATOM 3112 C C . CYS A 1 442 ? -26.946 -2.213 17.729 1.00 97.25 442 CYS A C 1
ATOM 3114 O O . CYS A 1 442 ? -27.929 -2.822 17.307 1.00 97.25 442 CYS A O 1
ATOM 3116 N N . TRP A 1 443 ? -26.949 -0.888 17.856 1.00 97.38 443 TRP A N 1
ATOM 3117 C CA . TRP A 1 443 ? -28.024 -0.003 17.387 1.00 97.38 443 TRP A CA 1
ATOM 3118 C C . TRP A 1 443 ? -27.483 1.382 17.018 1.00 97.38 443 TRP A C 1
ATOM 3120 O O . TRP A 1 443 ? -26.360 1.730 17.367 1.00 97.38 443 TRP A O 1
ATOM 3130 N N . GLY A 1 444 ? -28.287 2.177 16.321 1.00 96.12 444 GLY A N 1
ATOM 3131 C CA . GLY A 1 444 ? -27.938 3.479 15.763 1.00 96.12 444 GLY A CA 1
ATOM 3132 C C . GLY A 1 444 ? -27.707 3.424 14.254 1.00 96.12 444 GLY A C 1
ATOM 3133 O O . GLY A 1 444 ? -28.379 2.680 13.531 1.00 96.12 444 GLY A O 1
ATOM 3134 N N . ASP A 1 445 ? -26.756 4.226 13.780 1.00 94.81 445 ASP A N 1
ATOM 3135 C CA . ASP A 1 445 ? -26.380 4.310 12.372 1.00 94.81 445 ASP A CA 1
ATOM 3136 C C . ASP A 1 445 ? -25.830 2.984 11.832 1.00 94.81 445 ASP A C 1
ATOM 3138 O O . ASP A 1 445 ? -25.144 2.248 12.536 1.00 94.81 445 ASP A O 1
ATOM 3142 N N . ASN A 1 446 ? -26.110 2.692 10.560 1.00 94.94 446 ASN A N 1
ATOM 3143 C CA . ASN A 1 446 ? -25.657 1.459 9.908 1.00 94.94 446 ASN A CA 1
ATOM 3144 C C . ASN A 1 446 ? -25.221 1.660 8.449 1.00 94.94 446 ASN A C 1
ATOM 3146 O O . ASN A 1 446 ? -25.112 0.692 7.702 1.00 94.94 446 ASN A O 1
ATOM 3150 N N . GLY A 1 447 ? -24.982 2.900 8.006 1.00 90.75 447 GLY A N 1
ATOM 3151 C CA . GLY A 1 447 ? -24.679 3.182 6.597 1.00 90.75 447 GLY A CA 1
ATOM 3152 C C . GLY A 1 447 ? -23.428 2.471 6.055 1.00 90.75 447 GLY A C 1
ATOM 3153 O O . GLY A 1 447 ? -23.303 2.303 4.845 1.00 90.75 447 GLY A O 1
ATOM 3154 N N . ALA A 1 448 ? -22.525 2.027 6.935 1.00 88.31 448 ALA A N 1
ATOM 3155 C CA . ALA A 1 448 ? -21.330 1.258 6.597 1.00 88.31 448 ALA A CA 1
ATOM 3156 C C . ALA A 1 448 ? -21.413 -0.224 7.012 1.00 88.31 448 ALA A C 1
ATOM 3158 O O . ALA A 1 448 ? -20.432 -0.950 6.859 1.00 88.31 448 ALA A O 1
ATOM 3159 N N . GLY A 1 449 ? -22.549 -0.678 7.552 1.00 93.56 449 GLY A N 1
ATOM 3160 C CA . GLY A 1 449 ? -22.704 -2.023 8.109 1.00 93.56 449 GLY A CA 1
ATOM 3161 C C . GLY A 1 449 ? -22.166 -2.188 9.532 1.00 93.56 449 GLY A C 1
ATOM 3162 O O . GLY A 1 449 ? -21.953 -3.319 9.965 1.00 93.56 449 GLY A O 1
ATOM 3163 N N . GLN A 1 450 ? -21.921 -1.098 10.269 1.00 95.25 450 GLN A N 1
ATOM 3164 C CA . GLN A 1 450 ? -21.341 -1.118 11.620 1.00 95.25 450 GLN A CA 1
ATOM 3165 C C . GLN A 1 450 ? -22.204 -1.820 12.685 1.00 95.25 450 GLN A C 1
ATOM 3167 O O . GLN A 1 450 ? -21.703 -2.133 13.768 1.00 95.25 450 GLN A O 1
ATOM 3172 N N . LEU A 1 451 ? -23.469 -2.136 12.383 1.00 96.00 451 LEU A N 1
ATOM 3173 C CA . LEU A 1 451 ? -24.307 -2.977 13.244 1.00 96.00 451 LEU A CA 1
ATOM 3174 C C . LEU A 1 451 ? -24.050 -4.479 13.055 1.00 96.00 451 LEU A C 1
ATOM 3176 O O . LEU A 1 451 ? -24.522 -5.276 13.858 1.00 96.00 451 LEU A O 1
ATOM 3180 N N . GLY A 1 452 ? -23.320 -4.886 12.010 1.00 92.88 452 GLY A N 1
ATOM 3181 C CA . GLY A 1 452 ? -22.864 -6.269 11.825 1.00 92.88 452 GLY A CA 1
ATOM 3182 C C . GLY A 1 452 ? -23.983 -7.281 11.569 1.00 92.88 452 GLY A C 1
ATOM 3183 O O . GLY A 1 452 ? -23.777 -8.487 11.704 1.00 92.88 452 GLY A O 1
ATOM 3184 N N . ASN A 1 453 ? -25.179 -6.800 11.229 1.00 87.31 453 ASN A N 1
ATOM 3185 C CA . ASN A 1 453 ? -26.394 -7.589 11.049 1.00 87.31 453 ASN A CA 1
ATOM 3186 C C . ASN A 1 453 ? -26.652 -7.964 9.573 1.00 87.31 453 ASN A C 1
ATOM 3188 O O . ASN A 1 453 ? -27.790 -8.251 9.203 1.00 87.31 453 ASN A O 1
ATOM 3192 N N . ASN A 1 454 ? -25.610 -7.941 8.727 1.00 86.25 454 ASN A N 1
ATOM 3193 C CA . ASN A 1 454 ? -25.693 -8.162 7.278 1.00 86.25 454 ASN A CA 1
ATOM 3194 C C . ASN A 1 454 ? -26.685 -7.216 6.568 1.00 86.25 454 ASN A C 1
ATOM 3196 O O . ASN A 1 454 ? -27.366 -7.587 5.614 1.00 86.25 454 ASN A O 1
ATOM 3200 N N . SER A 1 455 ? -26.791 -5.986 7.064 1.00 86.44 455 SER A N 1
ATOM 3201 C CA . SER A 1 455 ? -27.642 -4.930 6.523 1.00 86.44 455 SER A CA 1
ATOM 3202 C C . SER A 1 455 ? -26.904 -3.597 6.601 1.00 86.44 455 SER A C 1
ATOM 3204 O O . SER A 1 455 ? -25.938 -3.459 7.348 1.00 86.44 455 SER A O 1
ATOM 3206 N N . VAL A 1 456 ? -27.382 -2.616 5.838 1.00 90.19 456 VAL A N 1
ATOM 3207 C CA . VAL A 1 456 ? -26.970 -1.202 5.923 1.00 90.19 456 VAL A CA 1
ATOM 3208 C C . VAL A 1 456 ? -28.070 -0.308 6.508 1.00 90.19 456 VAL A C 1
ATOM 3210 O O . VAL A 1 456 ? -27.984 0.917 6.484 1.00 90.19 456 VAL A O 1
ATOM 3213 N N . THR A 1 457 ? -29.150 -0.913 7.007 1.00 91.81 457 THR A N 1
ATOM 3214 C CA . THR A 1 457 ? -30.306 -0.186 7.548 1.00 91.81 457 THR A CA 1
ATOM 3215 C C . THR A 1 457 ? -30.036 0.206 9.001 1.00 91.81 457 THR A C 1
ATOM 3217 O O . THR A 1 457 ? -29.752 -0.697 9.798 1.00 91.81 457 THR A O 1
ATOM 3220 N N . PRO A 1 458 ? -30.094 1.505 9.363 1.00 91.56 458 PRO A N 1
ATOM 3221 C CA . PRO A 1 458 ? -30.002 1.952 10.752 1.00 91.56 458 PRO A CA 1
ATOM 3222 C C . PRO A 1 458 ? -31.075 1.303 11.629 1.00 91.56 458 PRO A C 1
ATOM 3224 O O . PRO A 1 458 ? -32.145 0.942 11.139 1.00 91.56 458 PRO A O 1
ATOM 3227 N N . SER A 1 459 ? -30.816 1.186 12.929 1.00 94.06 459 SER A N 1
ATOM 3228 C CA . SER A 1 459 ? -31.777 0.613 13.873 1.00 94.06 459 SER A CA 1
ATOM 3229 C C . SER A 1 459 ? -31.914 1.472 15.119 1.00 94.06 459 SER A C 1
ATOM 3231 O O . SER A 1 459 ? -30.939 1.708 15.818 1.00 94.06 459 SER A O 1
ATOM 3233 N N . GLN A 1 460 ? -33.137 1.874 15.457 1.00 92.94 460 GLN A N 1
ATOM 3234 C CA . GLN A 1 460 ? -33.425 2.600 16.699 1.00 92.94 460 GLN A CA 1
ATOM 3235 C C . GLN A 1 460 ? -33.527 1.683 17.925 1.00 92.94 460 GLN A C 1
ATOM 3237 O O . GLN A 1 460 ? -33.785 2.158 19.023 1.00 92.94 460 GLN A O 1
ATOM 3242 N N . VAL A 1 461 ? -33.361 0.371 17.757 1.00 94.00 461 VAL A N 1
ATOM 3243 C CA . VAL A 1 461 ? -33.400 -0.624 18.838 1.00 94.00 461 VAL A CA 1
ATOM 3244 C C . VAL A 1 461 ? -32.250 -1.626 18.680 1.00 94.00 461 VAL A C 1
ATOM 3246 O O . VAL A 1 461 ? -31.764 -1.806 17.558 1.00 94.00 461 VAL A O 1
ATOM 3249 N N . PRO A 1 462 ? -31.806 -2.305 19.754 1.00 95.88 462 PRO A N 1
ATOM 3250 C CA . PRO A 1 462 ? -30.732 -3.296 19.664 1.00 95.88 462 PRO A CA 1
ATOM 3251 C C . PRO A 1 462 ? -31.039 -4.418 18.664 1.00 95.88 462 PRO A C 1
ATOM 3253 O O . PRO A 1 462 ? -32.012 -5.156 18.826 1.00 95.88 462 PRO A O 1
ATOM 3256 N N . VAL A 1 463 ? -30.174 -4.584 17.662 1.00 95.06 463 VAL A N 1
ATOM 3257 C CA . VAL A 1 463 ? -30.179 -5.719 16.727 1.00 95.06 463 VAL A CA 1
ATOM 3258 C C . VAL A 1 463 ? -28.991 -6.623 17.007 1.00 95.06 463 VAL A C 1
ATOM 3260 O O . VAL A 1 463 ? -27.904 -6.152 17.329 1.00 95.06 463 VAL A O 1
ATOM 3263 N N . GLN A 1 464 ? -29.193 -7.935 16.912 1.00 92.38 464 GLN A N 1
ATOM 3264 C CA . GLN A 1 464 ? -28.116 -8.892 17.143 1.00 92.38 464 GLN A CA 1
ATOM 3265 C C . GLN A 1 464 ? -27.143 -8.895 15.955 1.00 92.38 464 GLN A C 1
ATOM 3267 O O . GLN A 1 464 ? -27.569 -8.931 14.798 1.00 92.38 464 GLN A O 1
ATOM 3272 N N . VAL A 1 465 ? -25.844 -8.904 16.246 1.00 92.06 465 VAL A N 1
ATOM 3273 C CA . VAL A 1 465 ? -24.785 -9.097 15.246 1.00 92.06 465 VAL A CA 1
ATOM 3274 C C . VAL A 1 465 ? -24.872 -10.524 14.679 1.00 92.06 465 VAL A C 1
ATOM 3276 O O . VAL A 1 465 ? -25.086 -11.478 15.437 1.00 92.06 465 VAL A O 1
ATOM 3279 N N . VAL A 1 466 ? -24.709 -10.697 13.358 1.00 82.56 466 VAL A N 1
ATOM 3280 C CA . VAL A 1 466 ? -24.742 -12.030 12.724 1.00 82.56 466 VAL A CA 1
ATOM 3281 C C . VAL A 1 466 ? -23.613 -12.893 13.274 1.00 82.56 466 VAL A C 1
ATOM 3283 O O . VAL A 1 466 ? -22.446 -12.512 13.221 1.00 82.56 466 VAL A O 1
ATOM 3286 N N . GLN A 1 467 ? -23.956 -14.090 13.751 1.00 65.50 467 GLN A N 1
ATOM 3287 C CA . GLN A 1 467 ? -22.975 -15.102 14.126 1.00 65.50 467 GLN A CA 1
ATOM 3288 C C . GLN A 1 467 ? -22.425 -15.775 12.864 1.00 65.50 467 GLN A C 1
ATOM 3290 O O . GLN A 1 467 ? -23.179 -16.365 12.092 1.00 65.50 467 GLN A O 1
ATOM 3295 N N . LEU A 1 468 ? -21.111 -15.688 12.652 1.00 49.56 468 LEU A N 1
ATOM 3296 C CA . LEU A 1 468 ? -20.434 -16.509 11.651 1.00 49.56 468 LEU A CA 1
ATOM 3297 C C . LEU A 1 468 ? -20.428 -17.970 12.118 1.00 49.56 468 LEU A C 1
ATOM 3299 O O . LEU A 1 468 ? -20.134 -18.235 13.280 1.00 49.56 468 LEU A O 1
ATOM 3303 N N . ALA A 1 469 ? -20.722 -18.912 11.222 1.00 37.41 469 ALA A N 1
ATOM 3304 C CA . ALA A 1 469 ? -20.361 -20.311 11.428 1.00 37.41 469 ALA A CA 1
ATOM 3305 C C . ALA A 1 469 ? -18.836 -20.456 11.265 1.00 37.41 469 ALA A C 1
ATOM 3307 O O . ALA A 1 469 ? -18.278 -19.915 10.307 1.00 37.41 469 ALA A O 1
ATOM 3308 N N . ALA A 1 470 ? -18.165 -21.146 12.192 1.00 41.25 470 ALA A N 1
ATOM 3309 C CA . ALA A 1 470 ? -16.723 -21.375 12.107 1.00 41.25 470 ALA A CA 1
ATOM 3310 C C . ALA A 1 470 ? -16.319 -22.252 10.897 1.00 41.25 470 ALA A C 1
ATOM 3312 O O . ALA A 1 470 ? -17.068 -23.158 10.516 1.00 41.25 470 ALA A O 1
ATOM 3313 N N . PRO A 1 471 ? -15.122 -22.015 10.325 1.00 38.38 471 PRO A N 1
ATOM 3314 C CA . PRO A 1 471 ? -14.426 -22.947 9.435 1.00 38.38 471 PRO A CA 1
ATOM 3315 C C . PRO A 1 471 ? -13.827 -24.149 10.210 1.00 38.38 471 PRO A C 1
ATOM 3317 O O . PRO A 1 471 ? -13.624 -24.069 11.417 1.00 38.38 471 PRO A O 1
ATOM 3320 N N . ALA A 1 472 ? -13.604 -25.274 9.516 1.00 34.56 472 ALA A N 1
ATOM 3321 C CA . ALA A 1 472 ? -13.331 -26.618 10.064 1.00 34.56 472 ALA A CA 1
ATOM 3322 C C . ALA A 1 472 ? -11.933 -26.831 10.712 1.00 34.56 472 ALA A C 1
ATOM 3324 O O . ALA A 1 472 ? -10.977 -26.152 10.360 1.00 34.56 472 ALA A O 1
ATOM 3325 N N . GLU A 1 473 ? -11.842 -27.826 11.612 1.00 38.66 473 GLU A N 1
ATOM 3326 C CA . GLU A 1 473 ? -10.788 -28.129 12.616 1.00 38.66 473 GLU A CA 1
ATOM 3327 C C . GLU A 1 473 ? -9.349 -28.455 12.161 1.00 38.66 473 GLU A C 1
ATOM 3329 O O . GLU A 1 473 ? -8.519 -28.808 12.989 1.00 38.66 473 GLU A O 1
ATOM 3334 N N . ASP A 1 474 ? -8.981 -28.360 10.895 1.00 45.44 474 ASP A N 1
ATOM 3335 C CA . ASP A 1 474 ? -7.836 -29.151 10.411 1.00 45.44 474 ASP A CA 1
ATOM 3336 C C . ASP A 1 474 ? -6.586 -28.280 10.090 1.00 45.44 474 ASP A C 1
ATOM 3338 O O . ASP A 1 474 ? -5.665 -28.644 9.355 1.00 45.44 474 ASP A O 1
ATOM 3342 N N . GLY A 1 475 ? -6.519 -27.103 10.723 1.00 53.91 475 GLY A N 1
ATOM 3343 C CA . GLY A 1 475 ? -5.584 -26.035 10.373 1.00 53.91 475 GLY A CA 1
ATOM 3344 C C . GLY A 1 475 ? -6.128 -25.177 9.228 1.00 53.91 475 GLY A C 1
ATOM 3345 O O . GLY A 1 475 ? -7.304 -25.255 8.872 1.00 53.91 475 GLY A O 1
ATOM 3346 N N . SER A 1 476 ? -5.299 -24.316 8.642 1.00 61.84 476 SER A N 1
ATOM 3347 C CA . SER A 1 476 ? -5.710 -23.497 7.491 1.00 61.84 476 SER A CA 1
ATOM 3348 C C . SER A 1 476 ? -4.803 -23.745 6.300 1.00 61.84 476 SER A C 1
ATOM 3350 O O . SER A 1 476 ? -3.621 -24.028 6.453 1.00 61.84 476 SER A O 1
ATOM 3352 N N . ILE A 1 477 ? -5.350 -23.645 5.092 1.00 72.50 477 ILE A N 1
ATOM 3353 C CA . ILE A 1 477 ? -4.551 -23.693 3.870 1.00 72.50 477 ILE A CA 1
ATOM 3354 C C . ILE A 1 477 ? -4.403 -22.261 3.377 1.00 72.50 477 ILE A C 1
ATOM 3356 O O . ILE A 1 477 ? -5.371 -21.647 2.923 1.00 72.50 477 ILE A O 1
ATOM 3360 N N . VAL A 1 478 ? -3.185 -21.736 3.449 1.00 73.56 478 VAL A N 1
ATOM 3361 C CA . VAL A 1 478 ? -2.842 -20.451 2.843 1.00 73.56 478 VAL A CA 1
ATOM 3362 C C . VAL A 1 478 ? -2.384 -20.700 1.419 1.00 73.56 478 VAL A C 1
ATOM 3364 O O . VAL A 1 478 ? -1.565 -21.579 1.165 1.00 73.56 478 VAL A O 1
ATOM 3367 N N . ILE A 1 479 ? -2.921 -19.919 0.487 1.00 76.12 479 ILE A N 1
ATOM 3368 C CA . ILE A 1 479 ? -2.513 -19.941 -0.913 1.00 76.12 479 ILE A CA 1
ATOM 3369 C C . ILE A 1 479 ? -1.720 -18.663 -1.208 1.00 76.12 479 ILE A C 1
ATOM 3371 O O . ILE A 1 479 ? -2.204 -17.565 -0.939 1.00 76.12 479 ILE A O 1
ATOM 3375 N N . ALA A 1 480 ? -0.511 -18.806 -1.748 1.00 70.06 480 ALA A N 1
ATOM 3376 C CA . ALA A 1 480 ? 0.407 -17.716 -2.080 1.00 70.06 480 ALA A CA 1
ATOM 3377 C C . ALA A 1 480 ? 0.801 -17.744 -3.574 1.00 70.06 480 ALA A C 1
ATOM 3379 O O . ALA A 1 480 ? 0.797 -18.828 -4.158 1.00 70.06 480 ALA A O 1
ATOM 3380 N N . PRO A 1 481 ? 1.185 -16.603 -4.186 1.00 50.75 481 PRO A N 1
ATOM 3381 C CA . PRO A 1 481 ? 1.299 -15.266 -3.587 1.00 50.75 481 PRO A CA 1
ATOM 3382 C C . PRO A 1 481 ? -0.068 -14.610 -3.304 1.00 50.75 481 PRO A C 1
ATOM 3384 O O . PRO A 1 481 ? -1.002 -14.765 -4.077 1.00 50.75 481 PRO A O 1
ATOM 3387 N N . LEU A 1 482 ? -0.178 -13.873 -2.185 1.00 48.38 482 LEU A N 1
ATOM 3388 C CA . LEU A 1 482 ? -1.384 -13.105 -1.802 1.00 48.38 482 LEU A CA 1
ATOM 3389 C C . LEU A 1 482 ? -1.433 -11.711 -2.461 1.00 48.38 482 LEU A C 1
ATOM 3391 O O . LEU A 1 482 ? -2.489 -11.085 -2.558 1.00 48.38 482 LEU A O 1
ATOM 3395 N N . SER A 1 483 ? -0.276 -11.213 -2.900 1.00 38.44 483 SER A N 1
ATOM 3396 C CA . SER A 1 483 ? -0.119 -9.929 -3.579 1.00 38.44 483 SER A CA 1
ATOM 3397 C C . SER A 1 483 ? -0.417 -10.092 -5.066 1.00 38.44 483 SER A C 1
ATOM 3399 O O . SER A 1 483 ? 0.257 -10.861 -5.746 1.00 38.44 483 SER A O 1
ATOM 3401 N N . GLY A 1 484 ? -1.363 -9.315 -5.597 1.00 49.84 484 GLY A N 1
ATOM 3402 C CA . GLY A 1 484 ? -1.552 -9.226 -7.045 1.00 49.84 484 GLY A CA 1
ATOM 3403 C C . GLY A 1 484 ? -2.407 -10.333 -7.658 1.00 49.84 484 GLY A C 1
ATOM 3404 O O . GLY A 1 484 ? -2.182 -10.693 -8.806 1.00 49.84 484 GLY A O 1
ATOM 3405 N N . ASN A 1 485 ? -3.457 -10.791 -6.968 1.00 54.12 485 ASN A N 1
ATOM 3406 C CA . ASN A 1 485 ? -4.452 -11.710 -7.539 1.00 54.12 485 ASN A CA 1
ATOM 3407 C C . ASN A 1 485 ? -5.219 -11.150 -8.755 1.00 54.12 485 ASN A C 1
ATOM 3409 O O . ASN A 1 485 ? -6.164 -11.772 -9.226 1.00 54.12 485 ASN A O 1
ATOM 3413 N N . ILE A 1 486 ? -4.844 -9.978 -9.267 1.00 50.53 486 ILE A N 1
ATOM 3414 C CA . ILE A 1 486 ? -5.251 -9.538 -10.590 1.00 50.53 486 ILE A CA 1
ATOM 3415 C C . ILE A 1 486 ? -4.283 -10.165 -11.593 1.00 50.53 486 ILE A C 1
ATOM 3417 O O . ILE A 1 486 ? -3.163 -9.684 -11.757 1.00 50.53 486 ILE A O 1
ATOM 3421 N N . ILE A 1 487 ? -4.721 -11.224 -12.263 1.00 55.31 487 ILE A N 1
ATOM 3422 C CA . ILE A 1 487 ? -4.012 -11.771 -13.418 1.00 55.31 487 ILE A CA 1
ATOM 3423 C C . ILE A 1 487 ? -4.644 -11.193 -14.675 1.00 55.31 487 ILE A C 1
ATOM 3425 O O . ILE A 1 487 ? -5.835 -10.894 -14.727 1.00 55.31 487 ILE A O 1
ATOM 3429 N N . PHE A 1 488 ? -3.854 -10.970 -15.707 1.00 61.03 488 PHE A N 1
ATOM 3430 C CA . PHE A 1 488 ? -4.391 -10.436 -16.952 1.00 61.03 488 PHE A CA 1
ATOM 3431 C C . PHE A 1 488 ? -4.928 -11.585 -17.761 1.00 61.03 488 PHE A C 1
ATOM 3433 O O . PHE A 1 488 ? -4.441 -12.709 -17.621 1.00 61.03 488 PHE A O 1
ATOM 3440 N N . ARG A 1 489 ? -5.946 -11.319 -18.579 1.00 59.81 489 ARG A N 1
ATOM 3441 C CA . ARG A 1 489 ? -6.425 -12.309 -19.543 1.00 59.81 489 ARG A CA 1
ATOM 3442 C C . ARG A 1 489 ? -5.187 -12.918 -20.227 1.00 59.81 489 ARG A C 1
ATOM 3444 O O . ARG A 1 489 ? -4.341 -12.148 -20.672 1.00 59.81 489 ARG A O 1
ATOM 3451 N N . GLY A 1 490 ? -5.017 -14.244 -20.155 1.00 53.47 490 GLY A N 1
ATOM 3452 C CA . GLY A 1 490 ? -3.849 -14.962 -20.674 1.00 53.47 490 GLY A CA 1
ATOM 3453 C C . GLY A 1 490 ? -2.604 -15.187 -19.869 1.00 53.47 490 GLY A C 1
ATOM 3454 O O . GLY A 1 490 ? -1.778 -16.009 -20.261 1.00 53.47 490 GLY A O 1
ATOM 3455 N N . ALA A 1 491 ? -2.424 -14.425 -18.803 1.00 59.75 491 ALA A N 1
ATOM 3456 C CA . ALA A 1 491 ? -1.307 -14.648 -17.916 1.00 59.75 491 ALA A CA 1
ATOM 3457 C C . ALA A 1 491 ? -1.514 -15.966 -17.164 1.00 59.75 491 ALA A C 1
ATOM 3459 O O . ALA A 1 491 ? -2.649 -16.396 -16.912 1.00 59.75 491 ALA A O 1
ATOM 3460 N N . THR A 1 492 ? -0.403 -16.573 -16.763 1.00 71.88 492 THR A N 1
ATOM 3461 C CA . THR A 1 492 ? -0.417 -17.647 -15.779 1.00 71.88 492 THR A CA 1
ATOM 3462 C C . THR A 1 492 ? 0.008 -17.128 -14.411 1.00 71.88 492 THR A C 1
ATOM 3464 O O . THR A 1 492 ? 0.858 -16.244 -14.316 1.00 71.88 492 THR A O 1
ATOM 3467 N N . LEU A 1 493 ? -0.562 -17.687 -13.347 1.00 72.50 493 LEU A N 1
ATOM 3468 C CA . LEU A 1 493 ? -0.186 -17.406 -11.963 1.00 72.50 493 LEU A CA 1
ATOM 3469 C C . LEU A 1 493 ? 0.085 -18.721 -11.251 1.00 72.50 493 LEU A C 1
ATOM 3471 O O . LEU A 1 493 ? -0.812 -19.546 -11.106 1.00 72.50 493 LEU A O 1
ATOM 3475 N N . GLN A 1 494 ? 1.324 -18.905 -10.805 1.00 83.12 494 GLN A N 1
ATOM 3476 C CA . GLN A 1 494 ? 1.678 -20.049 -9.983 1.00 83.12 494 GLN A CA 1
ATOM 3477 C C . GLN A 1 494 ? 1.182 -19.811 -8.560 1.00 83.12 494 GLN A C 1
ATOM 3479 O O . GLN A 1 494 ? 1.657 -18.903 -7.878 1.00 83.12 494 GLN A O 1
ATOM 3484 N N . LEU A 1 495 ? 0.250 -20.647 -8.115 1.00 79.56 495 LEU A N 1
ATOM 3485 C CA . LEU A 1 495 ? -0.186 -20.693 -6.731 1.00 79.56 495 LEU A CA 1
ATOM 3486 C C . LEU A 1 495 ? 0.509 -21.845 -6.006 1.00 79.56 495 LEU A C 1
ATOM 3488 O O . LEU A 1 495 ? 0.668 -22.938 -6.548 1.00 79.56 495 LEU A O 1
ATOM 3492 N N . ALA A 1 496 ? 0.910 -21.595 -4.767 1.00 82.19 496 ALA A N 1
ATOM 3493 C CA . ALA A 1 496 ? 1.399 -22.597 -3.835 1.00 82.19 496 ALA A CA 1
ATOM 3494 C C . ALA A 1 496 ? 0.462 -22.637 -2.629 1.00 82.19 496 ALA A C 1
ATOM 3496 O O . ALA A 1 496 ? 0.090 -21.591 -2.099 1.00 82.19 496 ALA A O 1
ATOM 3497 N N . ALA A 1 497 ? 0.070 -23.838 -2.213 1.00 82.31 497 ALA A N 1
ATOM 3498 C CA . ALA A 1 497 ? -0.724 -24.054 -1.014 1.00 82.31 497 ALA A CA 1
ATOM 3499 C C . ALA A 1 497 ? 0.188 -24.533 0.117 1.00 82.31 497 ALA A C 1
ATOM 3501 O O . ALA A 1 497 ? 0.986 -25.450 -0.076 1.00 82.31 497 ALA A O 1
ATOM 3502 N N . THR A 1 498 ? 0.034 -23.930 1.290 1.00 82.06 498 THR A N 1
ATOM 3503 C CA . THR A 1 498 ? 0.720 -24.322 2.518 1.00 82.06 498 THR A CA 1
ATOM 3504 C C . THR A 1 498 ? -0.333 -24.562 3.587 1.00 82.06 498 THR A C 1
ATOM 3506 O O . THR A 1 498 ? -1.075 -23.647 3.943 1.00 82.06 498 THR A O 1
ATOM 3509 N N . GLN A 1 499 ? -0.407 -25.788 4.097 1.00 81.44 499 GLN A N 1
ATOM 3510 C CA . GLN A 1 499 ? -1.183 -26.096 5.287 1.00 81.44 499 GLN A CA 1
ATOM 3511 C C . GLN A 1 499 ? -0.412 -25.619 6.519 1.00 81.44 499 GLN A C 1
ATOM 3513 O O . GLN A 1 499 ? 0.756 -25.972 6.727 1.00 81.44 499 GLN A O 1
ATOM 3518 N N . LEU A 1 500 ? -1.095 -24.806 7.311 1.00 65.88 500 LEU A N 1
ATOM 3519 C CA . LEU A 1 500 ? -0.682 -24.338 8.618 1.00 65.88 500 LEU A CA 1
ATOM 3520 C C . LEU A 1 500 ? -1.378 -25.168 9.696 1.00 65.88 500 LEU A C 1
ATOM 3522 O O . LEU A 1 500 ? -2.519 -25.591 9.499 1.00 65.88 500 LEU A O 1
ATOM 3526 N N . ASP A 1 501 ? -0.709 -25.369 10.825 1.00 61.97 501 ASP A N 1
ATOM 3527 C CA . ASP A 1 501 ? -1.319 -25.912 12.034 1.00 61.97 501 ASP A CA 1
ATOM 3528 C C . ASP A 1 501 ? -2.289 -24.913 12.695 1.00 61.97 501 ASP A C 1
ATOM 3530 O O . ASP A 1 501 ? -2.510 -23.792 12.222 1.00 61.97 501 ASP A O 1
ATOM 3534 N N . GLU A 1 502 ? -2.882 -25.331 13.811 1.00 50.94 502 GLU A N 1
ATOM 3535 C CA . GLU A 1 502 ? -3.810 -24.535 14.625 1.00 50.94 502 GLU A CA 1
ATOM 3536 C C . GLU A 1 502 ? -3.202 -23.228 15.183 1.00 50.94 502 GLU A C 1
ATOM 3538 O O . GLU A 1 502 ? -3.936 -22.315 15.570 1.00 50.94 502 GLU A O 1
ATOM 3543 N N . TYR A 1 503 ? -1.870 -23.107 15.183 1.00 46.50 503 TYR A N 1
ATOM 3544 C CA . TYR A 1 503 ? -1.124 -21.944 15.664 1.00 46.50 503 TYR A CA 1
ATOM 3545 C C . TYR A 1 503 ? -0.620 -21.042 14.526 1.00 46.50 503 TYR A C 1
ATOM 3547 O O . TYR A 1 503 ? -0.018 -19.998 14.788 1.00 46.50 503 TYR A O 1
ATOM 3555 N N . GLY A 1 504 ? -0.894 -21.395 13.265 1.00 47.94 504 GLY A N 1
ATOM 3556 C CA . GLY A 1 504 ? -0.479 -20.628 12.091 1.00 47.94 504 GLY A CA 1
ATOM 3557 C C . GLY A 1 504 ? 0.958 -20.901 11.637 1.00 47.94 504 GLY A C 1
ATOM 3558 O O . GLY A 1 504 ? 1.479 -20.149 10.810 1.00 47.94 504 GLY A O 1
ATOM 3559 N N . ALA A 1 505 ? 1.604 -21.958 12.139 1.00 54.31 505 ALA A N 1
ATOM 3560 C CA . ALA A 1 505 ? 2.912 -22.396 11.666 1.00 54.31 505 ALA A CA 1
ATOM 3561 C C . ALA A 1 505 ? 2.764 -23.420 10.522 1.00 54.31 505 ALA A C 1
ATOM 3563 O O . ALA A 1 505 ? 1.866 -24.260 10.564 1.00 54.31 505 ALA A O 1
ATOM 3564 N N . PRO A 1 506 ? 3.617 -23.393 9.479 1.00 64.69 506 PRO A N 1
ATOM 3565 C CA . PRO A 1 506 ? 3.579 -24.404 8.424 1.00 64.69 506 PRO A CA 1
ATOM 3566 C C . PRO A 1 506 ? 3.810 -25.809 8.979 1.00 64.69 506 PRO A C 1
ATOM 3568 O O . PRO A 1 506 ? 4.769 -26.032 9.719 1.00 64.69 506 PRO A O 1
ATOM 3571 N N . LEU A 1 507 ? 2.987 -26.776 8.566 1.00 68.38 507 LEU A N 1
ATOM 3572 C CA . LEU A 1 507 ? 3.246 -28.176 8.895 1.00 68.38 507 LEU A CA 1
ATOM 3573 C C . LEU A 1 507 ? 4.616 -28.609 8.365 1.00 68.38 507 LEU A C 1
ATOM 3575 O O . LEU A 1 507 ? 4.965 -28.336 7.212 1.00 68.38 507 LEU A O 1
ATOM 3579 N N . ALA A 1 508 ? 5.352 -29.355 9.193 1.00 69.44 508 ALA A N 1
ATOM 3580 C CA . ALA A 1 508 ? 6.665 -29.900 8.848 1.00 69.44 508 ALA A CA 1
ATOM 3581 C C . ALA A 1 508 ? 6.629 -30.808 7.603 1.00 69.44 508 ALA A C 1
ATOM 3583 O O . ALA A 1 508 ? 7.619 -30.915 6.883 1.00 69.44 508 ALA A O 1
ATOM 3584 N N . VAL A 1 509 ? 5.481 -31.440 7.331 1.00 74.06 509 VAL A N 1
ATOM 3585 C CA . VAL A 1 509 ? 5.221 -32.217 6.115 1.00 74.06 509 VAL A CA 1
ATOM 3586 C C . VAL A 1 509 ? 3.928 -31.714 5.484 1.00 74.06 509 VAL A C 1
ATOM 3588 O O . VAL A 1 509 ? 2.862 -31.800 6.089 1.00 74.06 509 VAL A O 1
ATOM 3591 N N . GLN A 1 510 ? 4.021 -31.195 4.261 1.00 83.19 510 GLN A N 1
ATOM 3592 C CA . GLN A 1 510 ? 2.867 -30.680 3.526 1.00 83.19 510 GLN A CA 1
ATOM 3593 C C . GLN A 1 510 ? 2.073 -31.823 2.871 1.00 83.19 510 GLN A C 1
ATOM 3595 O O . GLN A 1 510 ? 2.676 -32.739 2.299 1.00 83.19 510 GLN A O 1
ATOM 3600 N N . PRO A 1 511 ? 0.729 -31.804 2.926 1.00 79.94 511 PRO A N 1
ATOM 3601 C CA . PRO A 1 511 ? -0.091 -32.799 2.244 1.00 79.94 511 PRO A CA 1
ATOM 3602 C C . PRO A 1 511 ? -0.101 -32.570 0.725 1.00 79.94 511 PRO A C 1
ATOM 3604 O O . PRO A 1 511 ? 0.241 -31.504 0.219 1.00 79.94 511 PRO A O 1
ATOM 3607 N N . ALA A 1 512 ? -0.587 -33.562 -0.023 1.00 83.75 512 ALA A N 1
ATOM 3608 C CA . ALA A 1 512 ? -0.914 -33.362 -1.432 1.00 83.75 512 ALA A CA 1
ATOM 3609 C C . ALA A 1 512 ? -2.209 -32.542 -1.577 1.00 83.75 512 ALA A C 1
ATOM 3611 O O . ALA A 1 512 ? -3.235 -32.894 -0.983 1.00 83.75 512 ALA A O 1
ATOM 3612 N N . PHE A 1 513 ? -2.175 -31.510 -2.421 1.00 88.31 513 PHE A N 1
ATOM 3613 C CA . PHE A 1 513 ? -3.317 -30.638 -2.696 1.00 88.31 513 PHE A CA 1
ATOM 3614 C C . PHE A 1 513 ? -3.983 -30.976 -4.033 1.00 88.31 513 PHE A C 1
ATOM 3616 O O . PHE A 1 513 ? -3.325 -31.260 -5.031 1.00 88.31 513 PHE A O 1
ATOM 3623 N N . ARG A 1 514 ? -5.313 -30.926 -4.059 1.00 92.31 514 ARG A N 1
ATOM 3624 C CA . ARG A 1 514 ? -6.137 -30.993 -5.267 1.00 92.31 514 ARG A CA 1
ATOM 3625 C C . ARG A 1 514 ? -6.649 -29.601 -5.596 1.00 92.31 514 ARG A C 1
ATOM 3627 O O . ARG A 1 514 ? -7.364 -29.011 -4.791 1.00 92.31 514 ARG A O 1
ATOM 3634 N N . TRP A 1 515 ? -6.325 -29.111 -6.783 1.00 92.12 515 TRP A N 1
ATOM 3635 C CA . TRP A 1 515 ? -6.687 -27.769 -7.222 1.00 92.12 515 TRP A CA 1
ATOM 3636 C C . TRP A 1 515 ? -7.971 -27.758 -8.049 1.00 92.12 515 TRP A C 1
ATOM 3638 O O . TRP A 1 515 ? -8.239 -28.684 -8.818 1.00 92.12 515 TRP A O 1
ATOM 3648 N N . ARG A 1 516 ? -8.784 -26.712 -7.880 1.00 91.50 516 ARG A N 1
ATOM 3649 C CA . ARG A 1 516 ? -10.005 -26.464 -8.659 1.00 91.50 516 ARG A CA 1
ATOM 3650 C C . ARG A 1 516 ? -10.219 -24.978 -8.896 1.00 91.50 516 ARG A C 1
ATOM 3652 O O . ARG A 1 516 ? -9.903 -24.160 -8.043 1.00 91.50 516 ARG A O 1
ATOM 3659 N N . THR A 1 517 ? -10.816 -24.657 -10.034 1.00 90.56 517 THR A N 1
ATOM 3660 C CA . THR A 1 517 ? -11.306 -23.318 -10.369 1.00 90.56 517 THR A CA 1
ATOM 3661 C C . THR A 1 517 ? -12.824 -23.264 -10.194 1.00 90.56 517 THR A C 1
ATOM 3663 O O . THR A 1 517 ? -13.504 -24.257 -10.464 1.00 90.56 517 THR A O 1
ATOM 3666 N N . SER A 1 518 ? -13.361 -22.135 -9.723 1.00 85.06 518 SER A N 1
ATOM 3667 C CA . SER A 1 518 ? -14.812 -21.932 -9.614 1.00 85.06 518 SER A CA 1
ATOM 3668 C C . SER A 1 518 ? -15.486 -21.695 -10.965 1.00 85.06 518 SER A C 1
ATOM 3670 O O . SER A 1 518 ? -16.684 -21.928 -11.085 1.00 85.06 518 SER A O 1
ATOM 3672 N N . ASP A 1 519 ? -14.733 -21.228 -11.962 1.00 86.75 519 ASP A N 1
ATOM 3673 C CA . ASP A 1 519 ? -15.223 -20.990 -13.316 1.00 86.75 519 ASP A CA 1
ATOM 3674 C C . ASP A 1 519 ? -14.091 -21.217 -14.337 1.00 86.75 519 ASP 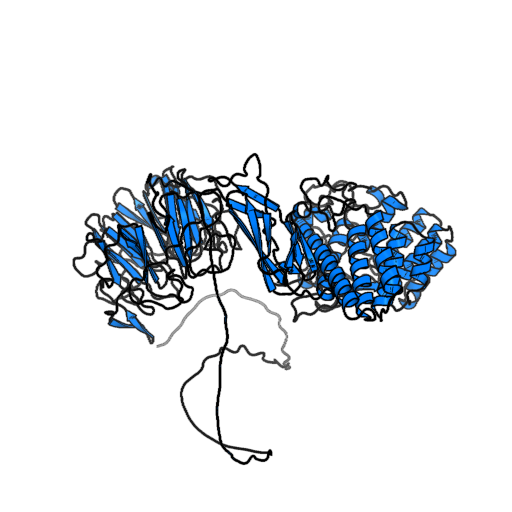A C 1
ATOM 3676 O O . ASP A 1 519 ? -13.238 -20.341 -14.533 1.00 86.75 519 ASP A O 1
ATOM 3680 N N . PRO A 1 520 ? -14.060 -22.387 -15.002 1.00 88.25 520 PRO A N 1
ATOM 3681 C CA . PRO A 1 520 ? -13.050 -22.690 -16.006 1.00 88.25 520 PRO A CA 1
ATOM 3682 C C . PRO A 1 520 ? -13.185 -21.847 -17.280 1.00 88.25 520 PRO A C 1
ATOM 3684 O O . PRO A 1 520 ? -12.274 -21.889 -18.099 1.00 88.25 520 PRO A O 1
ATOM 3687 N N . ALA A 1 521 ? -14.268 -21.082 -17.473 1.00 79.56 521 ALA A N 1
ATOM 3688 C CA . ALA A 1 521 ? -14.360 -20.120 -18.569 1.00 79.56 521 ALA A CA 1
ATOM 3689 C C . ALA A 1 521 ? -13.569 -18.831 -18.279 1.00 79.56 521 ALA A C 1
ATOM 3691 O O . ALA A 1 521 ? -13.115 -18.182 -19.218 1.00 79.56 521 ALA A O 1
ATOM 3692 N N . ILE A 1 522 ? -13.365 -18.482 -17.000 1.00 72.94 522 ILE A N 1
ATOM 3693 C CA . ILE A 1 522 ? -12.614 -17.292 -16.562 1.00 72.94 522 ILE A CA 1
ATOM 3694 C C . ILE A 1 522 ? -11.132 -17.621 -16.358 1.00 72.94 522 ILE A C 1
ATOM 3696 O O . ILE A 1 522 ? -10.282 -16.893 -16.872 1.00 72.94 522 ILE A O 1
ATOM 3700 N N . ALA A 1 523 ? -10.801 -18.715 -15.661 1.00 82.19 523 ALA A N 1
ATOM 3701 C CA . ALA A 1 523 ? -9.434 -19.238 -15.571 1.00 82.19 523 ALA A CA 1
ATOM 3702 C C . ALA A 1 523 ? -9.412 -20.739 -15.241 1.00 82.19 523 ALA A C 1
ATOM 3704 O O . ALA A 1 523 ? -10.228 -21.213 -14.451 1.00 82.19 523 ALA A O 1
ATOM 3705 N N . THR A 1 524 ? -8.443 -21.485 -15.770 1.00 91.12 524 THR A N 1
ATOM 3706 C CA . THR A 1 524 ? -8.172 -22.885 -15.383 1.00 91.12 524 THR A CA 1
ATOM 3707 C C . THR A 1 524 ? -7.086 -22.967 -14.317 1.00 91.12 524 THR A C 1
ATOM 3709 O O . THR A 1 524 ? -6.316 -22.029 -14.167 1.00 91.12 524 THR A O 1
ATOM 3712 N N . VAL A 1 525 ? -6.988 -24.090 -13.601 1.00 93.00 525 VAL A N 1
ATOM 3713 C CA . VAL A 1 525 ? -5.863 -24.394 -12.701 1.00 93.00 525 VAL A CA 1
ATOM 3714 C C . VAL A 1 525 ? -5.438 -25.850 -12.878 1.00 93.00 525 VAL A C 1
ATOM 3716 O O . VAL A 1 525 ? -6.302 -26.724 -12.990 1.00 93.00 525 VAL A O 1
ATOM 3719 N N . ASP A 1 526 ? -4.134 -26.110 -12.941 1.00 88.81 526 ASP A N 1
ATOM 3720 C CA . ASP A 1 526 ? -3.589 -27.465 -13.064 1.00 88.81 526 ASP A CA 1
ATOM 3721 C C . ASP A 1 526 ? -3.348 -28.145 -11.700 1.00 88.81 526 ASP A C 1
ATOM 3723 O O . ASP A 1 526 ? -3.599 -27.583 -10.634 1.00 88.81 526 ASP A O 1
ATOM 3727 N N . GLN A 1 527 ? -2.850 -29.385 -11.722 1.00 86.69 527 GLN A N 1
ATOM 3728 C CA . GLN A 1 527 ? -2.576 -30.165 -10.507 1.00 86.69 527 GLN A CA 1
ATOM 3729 C C . GLN A 1 527 ? -1.453 -29.597 -9.621 1.00 86.69 527 GLN A C 1
ATOM 3731 O O . GLN A 1 527 ? -1.357 -29.980 -8.457 1.00 86.69 527 GLN A O 1
ATOM 3736 N N . ASN A 1 528 ? -0.630 -28.694 -10.154 1.00 83.38 528 ASN A N 1
ATOM 3737 C CA . ASN A 1 528 ? 0.482 -28.057 -9.457 1.00 83.38 528 ASN A CA 1
ATOM 3738 C C . ASN A 1 528 ? 0.117 -26.650 -8.952 1.00 83.38 528 ASN A C 1
ATOM 3740 O O . ASN A 1 528 ? 0.969 -25.986 -8.371 1.00 83.38 528 ASN A O 1
ATOM 3744 N N . GLY A 1 529 ? -1.122 -26.189 -9.156 1.00 81.06 529 GLY A N 1
ATOM 3745 C CA . GLY A 1 529 ? -1.568 -24.854 -8.759 1.00 81.06 529 GLY A CA 1
ATOM 3746 C C . GLY A 1 529 ? -1.263 -23.758 -9.782 1.00 81.06 529 GLY A C 1
ATOM 3747 O O . GLY A 1 529 ? -1.391 -22.580 -9.456 1.00 81.06 529 GLY A O 1
ATOM 3748 N N . LEU A 1 530 ? -0.885 -24.100 -11.018 1.00 85.44 530 LEU A N 1
ATOM 3749 C CA . LEU A 1 530 ? -0.689 -23.120 -12.085 1.00 85.44 530 LEU A CA 1
ATOM 3750 C C . LEU A 1 530 ? -2.043 -22.695 -12.658 1.00 85.44 530 LEU A C 1
ATOM 3752 O O . LEU A 1 530 ? -2.742 -23.479 -13.302 1.00 85.44 530 LEU A O 1
ATOM 3756 N N . VAL A 1 531 ? -2.415 -21.443 -12.420 1.00 82.75 531 VAL A N 1
ATOM 3757 C CA . VAL A 1 531 ? -3.646 -20.824 -12.918 1.00 82.75 531 VAL A CA 1
ATOM 3758 C C . VAL A 1 531 ? -3.392 -20.237 -14.301 1.00 82.75 531 VAL A C 1
ATOM 3760 O O . VAL A 1 531 ? -2.376 -19.578 -14.475 1.00 82.75 531 VAL A O 1
ATOM 3763 N N . ALA A 1 532 ? -4.304 -20.405 -15.259 1.00 80.19 532 ALA A N 1
ATOM 3764 C CA . ALA A 1 532 ? -4.237 -19.787 -16.586 1.00 80.19 532 ALA A CA 1
ATOM 3765 C C . ALA A 1 532 ? -5.511 -18.981 -16.876 1.00 80.19 532 ALA A C 1
ATOM 3767 O O . ALA A 1 532 ? -6.608 -19.538 -16.899 1.00 80.19 532 ALA A O 1
ATOM 3768 N N . ALA A 1 533 ? -5.376 -17.670 -17.085 1.00 78.56 533 ALA A N 1
ATOM 3769 C CA . ALA A 1 533 ? -6.501 -16.772 -17.342 1.00 78.56 533 ALA A CA 1
ATOM 3770 C C . ALA A 1 533 ? -7.063 -16.892 -18.765 1.00 78.56 533 ALA A C 1
ATOM 3772 O O . ALA A 1 533 ? -6.320 -16.850 -19.743 1.00 78.56 533 ALA A O 1
ATOM 3773 N N . ILE A 1 534 ? -8.391 -16.925 -18.890 1.00 73.19 534 ILE A N 1
ATOM 3774 C CA . ILE A 1 534 ? -9.116 -17.149 -20.151 1.00 73.19 534 ILE A CA 1
ATOM 3775 C C . ILE A 1 534 ? -9.985 -15.944 -20.533 1.00 73.19 534 ILE A C 1
ATOM 3777 O O . ILE A 1 534 ? -9.904 -15.462 -21.670 1.00 73.19 534 ILE A O 1
ATOM 3781 N N . SER A 1 535 ? -10.790 -15.404 -19.614 1.00 67.44 535 SER A N 1
ATOM 3782 C CA . SER A 1 535 ? -11.667 -14.249 -19.866 1.00 67.44 535 SER A CA 1
ATOM 3783 C C . SER A 1 535 ? -11.788 -13.352 -18.644 1.00 67.44 535 SER A C 1
ATOM 3785 O O . SER A 1 535 ? -11.544 -13.800 -17.534 1.00 67.44 535 SER A O 1
ATOM 3787 N N . ASN A 1 536 ? -12.191 -12.094 -18.831 1.00 69.94 536 ASN A N 1
ATOM 3788 C CA . ASN A 1 536 ? -12.384 -11.180 -17.707 1.00 69.94 536 ASN A CA 1
ATOM 3789 C C . ASN A 1 536 ? -13.413 -11.710 -16.714 1.00 69.94 536 ASN A C 1
ATOM 3791 O O . ASN A 1 536 ? -14.463 -12.214 -17.113 1.00 69.94 536 ASN A O 1
ATOM 3795 N N . GLY A 1 537 ? -13.148 -11.489 -15.435 1.00 64.69 537 GLY A N 1
ATOM 3796 C CA . GLY A 1 537 ? -14.053 -11.869 -14.365 1.00 64.69 537 GLY A CA 1
ATOM 3797 C C . GLY A 1 537 ? -13.297 -12.275 -13.114 1.00 64.69 537 GLY A C 1
ATOM 3798 O O . GLY A 1 537 ? -12.081 -12.420 -13.119 1.00 64.69 537 GLY A O 1
ATOM 3799 N N . LEU A 1 538 ? -14.023 -12.434 -12.020 1.00 71.94 538 LEU A N 1
ATOM 3800 C CA . LEU A 1 538 ? -13.474 -12.936 -10.770 1.00 71.94 538 LEU A CA 1
ATOM 3801 C C . LEU A 1 538 ? -13.688 -14.449 -10.715 1.00 71.94 538 LEU A C 1
ATOM 3803 O O . LEU A 1 538 ? -14.808 -14.917 -10.899 1.00 71.94 538 LEU A O 1
ATOM 3807 N N . VAL A 1 539 ? -12.633 -15.200 -10.424 1.00 81.69 539 VAL A N 1
ATOM 3808 C CA . VAL A 1 539 ? -12.679 -16.649 -10.215 1.00 81.69 539 VAL A CA 1
ATOM 3809 C C . VAL A 1 539 ? -12.036 -16.992 -8.880 1.00 81.69 539 VAL A C 1
ATOM 3811 O O . VAL A 1 539 ? -11.152 -16.286 -8.416 1.00 81.69 539 VAL A O 1
ATOM 3814 N N . VAL A 1 540 ? -12.470 -18.059 -8.223 1.00 82.94 540 VAL A N 1
ATOM 3815 C CA . VAL A 1 540 ? -11.864 -18.533 -6.976 1.00 82.94 540 VAL A CA 1
ATOM 3816 C C . VAL A 1 540 ? -11.115 -19.823 -7.260 1.00 82.94 540 VAL A C 1
ATOM 3818 O O . VAL A 1 540 ? -11.705 -20.811 -7.703 1.00 82.94 540 VAL A O 1
ATOM 3821 N N . ILE A 1 541 ? -9.815 -19.823 -6.983 1.00 85.00 541 ILE A N 1
ATOM 3822 C CA . ILE A 1 541 ? -8.977 -21.014 -7.057 1.00 85.00 541 ILE A CA 1
ATOM 3823 C C . ILE A 1 541 ? -8.930 -21.666 -5.681 1.00 85.00 541 ILE A C 1
ATOM 3825 O O . ILE A 1 541 ? -8.647 -21.011 -4.684 1.00 85.00 541 ILE A O 1
ATOM 3829 N N . THR A 1 542 ? -9.245 -22.955 -5.624 1.00 86.69 542 THR A N 1
ATOM 3830 C CA . THR A 1 542 ? -9.364 -23.731 -4.388 1.00 86.69 542 THR A CA 1
ATOM 3831 C C . THR A 1 542 ? -8.313 -24.835 -4.359 1.00 86.69 542 THR A C 1
ATOM 3833 O O . THR A 1 542 ? -8.273 -25.646 -5.281 1.00 86.69 542 THR A O 1
ATOM 3836 N N . ALA A 1 543 ? -7.510 -24.904 -3.297 1.00 84.62 543 ALA A N 1
ATOM 3837 C CA . ALA A 1 543 ? -6.631 -26.035 -2.988 1.00 84.62 543 ALA A CA 1
ATOM 3838 C C . ALA A 1 543 ? -7.278 -26.896 -1.899 1.00 84.62 543 ALA A C 1
ATOM 3840 O O . ALA A 1 543 ? -7.692 -26.358 -0.875 1.00 84.62 543 ALA A O 1
ATOM 3841 N N . ARG A 1 544 ? -7.373 -28.215 -2.104 1.00 86.44 544 ARG A N 1
ATOM 3842 C CA . ARG A 1 544 ? -8.061 -29.143 -1.193 1.00 86.44 544 ARG A CA 1
ATOM 3843 C C . ARG A 1 544 ? -7.183 -30.314 -0.749 1.00 86.44 544 ARG A C 1
ATOM 3845 O O . ARG A 1 544 ? -6.548 -30.931 -1.601 1.00 86.44 544 ARG A O 1
ATOM 3852 N N . THR A 1 545 ? -7.165 -30.671 0.534 1.00 82.81 545 THR A N 1
ATOM 3853 C CA . THR A 1 545 ? -6.448 -31.867 1.038 1.00 82.81 545 THR A CA 1
ATOM 3854 C C . THR A 1 545 ? -7.303 -33.140 0.934 1.00 82.81 545 THR A C 1
ATOM 3856 O O . THR A 1 545 ? -8.468 -33.100 0.540 1.00 82.81 545 THR A O 1
ATOM 3859 N N . ARG A 1 546 ? -6.739 -34.307 1.294 1.00 70.19 546 ARG A N 1
ATOM 3860 C CA . ARG A 1 546 ? -7.488 -35.582 1.382 1.00 70.19 546 ARG A CA 1
ATOM 3861 C C . ARG A 1 546 ? -8.491 -35.629 2.539 1.00 70.19 546 ARG A C 1
ATOM 3863 O O . ARG A 1 546 ? -9.445 -36.390 2.449 1.00 70.19 546 ARG A O 1
ATOM 3870 N N . SER A 1 547 ? -8.272 -34.834 3.586 1.00 63.66 547 SER A N 1
ATOM 3871 C CA . SER A 1 547 ? -9.202 -34.627 4.704 1.00 63.66 547 SER A CA 1
ATOM 3872 C C . SER A 1 547 ? -10.286 -33.589 4.388 1.00 63.66 547 SER A C 1
ATOM 3874 O O . SER A 1 547 ? -11.032 -33.179 5.268 1.00 63.66 547 SER A O 1
ATOM 3876 N N . ASP A 1 548 ? -10.403 -33.186 3.117 1.00 65.94 548 ASP A N 1
ATOM 3877 C CA . ASP A 1 548 ? -11.429 -32.289 2.589 1.00 65.94 548 ASP A CA 1
ATOM 3878 C C . ASP A 1 548 ? -11.345 -30.812 3.023 1.00 65.94 548 ASP A C 1
ATOM 3880 O O . ASP A 1 548 ? -12.203 -30.025 2.602 1.00 65.94 548 ASP A O 1
ATOM 3884 N N . MET A 1 549 ? -10.278 -30.399 3.721 1.00 68.25 549 MET A N 1
ATOM 3885 C CA . MET A 1 549 ? -9.967 -28.981 3.956 1.00 68.25 549 MET A CA 1
ATOM 3886 C C . MET A 1 549 ? -9.722 -28.213 2.675 1.00 68.25 549 MET A C 1
ATOM 3888 O O . MET A 1 549 ? -9.110 -28.745 1.752 1.00 68.25 549 MET A O 1
ATOM 3892 N N . ILE A 1 550 ? -10.096 -26.933 2.669 1.00 73.56 550 ILE A N 1
ATOM 3893 C CA . ILE A 1 550 ? -9.939 -26.045 1.521 1.00 73.56 550 ILE A CA 1
ATOM 3894 C C . ILE A 1 550 ? -9.215 -24.745 1.888 1.00 73.56 550 ILE A C 1
ATOM 3896 O O . ILE A 1 550 ? -9.519 -24.111 2.892 1.00 73.56 550 ILE A O 1
ATOM 3900 N N . GLY A 1 551 ? -8.284 -24.329 1.034 1.00 74.06 551 GLY A N 1
ATOM 3901 C CA . GLY A 1 551 ? -7.765 -22.966 0.950 1.00 74.06 551 GLY A CA 1
ATOM 3902 C C . GLY A 1 551 ? -8.297 -22.327 -0.318 1.00 74.06 551 GLY A C 1
ATOM 3903 O O . GLY A 1 551 ? -8.479 -23.022 -1.320 1.00 74.06 551 GLY A O 1
ATOM 3904 N N . GLN A 1 552 ? -8.570 -21.026 -0.294 1.00 79.06 552 GLN A N 1
ATOM 3905 C CA . GLN A 1 552 ? -9.123 -20.319 -1.447 1.00 79.06 552 GLN A CA 1
ATOM 3906 C C . GLN A 1 552 ? -8.347 -19.038 -1.738 1.00 79.06 552 GLN A C 1
ATOM 3908 O O . GLN A 1 552 ? -8.042 -18.267 -0.833 1.00 79.06 552 GLN A O 1
ATOM 3913 N N . ALA A 1 553 ? -8.075 -18.803 -3.017 1.00 75.12 553 ALA A N 1
ATOM 3914 C CA . ALA A 1 553 ? -7.493 -17.576 -3.534 1.00 75.12 553 ALA A CA 1
ATOM 3915 C C . ALA A 1 553 ? -8.448 -16.979 -4.581 1.00 75.12 553 ALA A C 1
ATOM 3917 O O . ALA A 1 553 ? -8.636 -17.582 -5.642 1.00 75.12 553 ALA A O 1
ATOM 3918 N N . PRO A 1 554 ? -9.087 -15.823 -4.312 1.00 71.38 554 PRO A N 1
ATOM 3919 C CA . PRO A 1 554 ? -9.839 -15.108 -5.334 1.00 71.38 554 PRO A CA 1
ATOM 3920 C C . PRO A 1 554 ? -8.856 -14.508 -6.335 1.00 71.38 554 PRO A C 1
ATOM 3922 O O . PRO A 1 554 ? -7.964 -13.780 -5.925 1.00 71.38 554 PRO A O 1
ATOM 3925 N N . VAL A 1 555 ? -9.032 -14.791 -7.617 1.00 69.56 555 VAL A N 1
ATOM 3926 C CA . VAL A 1 555 ? -8.217 -14.343 -8.745 1.00 69.56 555 VAL A CA 1
ATOM 3927 C C . VAL A 1 555 ? -9.095 -13.504 -9.677 1.00 69.56 555 VAL A C 1
ATOM 3929 O O . VAL A 1 555 ? -10.064 -13.990 -10.251 1.00 69.56 555 VAL A O 1
ATOM 3932 N N . THR A 1 556 ? -8.782 -12.222 -9.823 1.00 71.44 556 THR A N 1
ATOM 3933 C CA . THR A 1 556 ? -9.444 -11.311 -10.760 1.00 71.44 556 THR A CA 1
ATOM 3934 C C . THR A 1 556 ? -8.729 -11.365 -12.100 1.00 71.44 556 THR A C 1
ATOM 3936 O O . THR A 1 556 ? -7.571 -10.984 -12.206 1.00 71.44 556 THR A O 1
ATOM 3939 N N . VAL A 1 557 ? -9.427 -11.765 -13.151 1.00 68.56 557 VAL A N 1
ATOM 3940 C CA . VAL A 1 557 ? -8.944 -11.648 -14.521 1.00 68.56 557 VAL A CA 1
ATOM 3941 C C . VAL A 1 557 ? -9.378 -10.298 -15.088 1.00 68.56 557 VAL A C 1
ATOM 3943 O O . VAL A 1 557 ? -10.576 -10.036 -15.216 1.00 68.56 557 VAL A O 1
ATOM 3946 N N . SER A 1 558 ? -8.421 -9.426 -15.416 1.00 62.53 558 SER A N 1
ATOM 3947 C CA . SER A 1 558 ? -8.694 -8.097 -15.989 1.00 62.53 558 SER A CA 1
ATOM 3948 C C . SER A 1 558 ? -8.136 -7.945 -17.406 1.00 62.53 558 SER A C 1
ATOM 3950 O O . SER A 1 558 ? -7.099 -8.521 -17.749 1.00 62.53 558 SER A O 1
ATOM 3952 N N . LEU A 1 559 ? -8.804 -7.122 -18.219 1.00 61.22 559 LEU A N 1
ATOM 3953 C CA . LEU A 1 559 ? -8.284 -6.659 -19.504 1.00 61.22 559 LEU A CA 1
ATOM 3954 C C . LEU A 1 559 ? -7.329 -5.499 -19.223 1.00 61.22 559 LEU A C 1
ATOM 3956 O O . LEU A 1 559 ? -7.754 -4.404 -18.857 1.00 61.22 559 LEU A O 1
ATOM 3960 N N . VAL A 1 560 ? -6.035 -5.749 -19.381 1.00 63.62 560 VAL A N 1
ATOM 3961 C CA . VAL A 1 560 ? -5.046 -4.680 -19.499 1.00 63.62 560 VAL A CA 1
ATOM 3962 C C . VAL A 1 560 ? -4.914 -4.316 -20.963 1.00 63.62 560 VAL A C 1
ATOM 3964 O O . VAL A 1 560 ? -4.793 -5.198 -21.807 1.00 63.62 560 VAL A O 1
ATOM 3967 N N . ASP A 1 561 ? -4.930 -3.015 -21.243 1.00 74.69 561 ASP A N 1
ATOM 3968 C CA . ASP A 1 561 ? -4.429 -2.498 -22.510 1.00 74.69 561 ASP A CA 1
ATOM 3969 C C . ASP A 1 561 ? -2.913 -2.781 -22.554 1.00 74.69 561 ASP A C 1
ATOM 3971 O O . ASP A 1 561 ? -2.158 -2.215 -21.749 1.00 74.69 561 ASP A O 1
ATOM 3975 N N . PRO A 1 562 ? -2.460 -3.699 -23.424 1.00 79.62 562 PRO A N 1
ATOM 3976 C CA . PRO A 1 562 ? -1.082 -4.173 -23.411 1.00 79.62 562 PRO A CA 1
ATOM 3977 C C . PRO A 1 562 ? -0.096 -3.076 -23.841 1.00 79.62 562 PRO A C 1
ATOM 3979 O O . PRO A 1 562 ? 1.022 -3.007 -23.322 1.00 79.62 562 PRO A O 1
ATOM 3982 N N . THR A 1 563 ? -0.527 -2.151 -24.702 1.00 83.38 563 THR A N 1
ATOM 3983 C CA . THR A 1 563 ? 0.272 -1.000 -25.132 1.00 83.38 563 THR A CA 1
ATOM 3984 C C . THR A 1 563 ? 0.432 -0.008 -23.983 1.00 83.38 563 THR A C 1
ATOM 3986 O O . THR A 1 563 ? 1.541 0.463 -23.719 1.00 83.38 563 THR A O 1
ATOM 3989 N N . LEU A 1 564 ? -0.627 0.248 -23.210 1.00 80.19 564 LEU A N 1
ATOM 3990 C CA . LEU A 1 564 ? -0.531 1.081 -22.007 1.00 80.19 564 LEU A CA 1
ATOM 3991 C C . LEU A 1 564 ? 0.369 0.450 -20.931 1.00 80.19 564 LEU A C 1
ATOM 3993 O O . LEU A 1 564 ? 1.134 1.161 -20.279 1.00 80.19 564 LEU A O 1
ATOM 3997 N N . ALA A 1 565 ? 0.318 -0.872 -20.743 1.00 80.06 565 ALA A N 1
ATOM 3998 C CA . ALA A 1 565 ? 1.196 -1.564 -19.796 1.00 80.06 565 ALA A CA 1
ATOM 3999 C C . ALA A 1 565 ? 2.678 -1.398 -20.151 1.00 80.06 565 ALA A C 1
ATOM 4001 O O . ALA A 1 565 ? 3.482 -1.077 -19.272 1.00 80.06 565 ALA A O 1
ATOM 4002 N N . PHE A 1 566 ? 3.026 -1.532 -21.435 1.00 88.81 566 PHE A N 1
ATOM 4003 C CA . PHE A 1 566 ? 4.374 -1.250 -21.926 1.00 88.81 566 PHE A CA 1
ATOM 4004 C C . PHE A 1 566 ? 4.811 0.181 -21.596 1.00 88.81 566 PHE A C 1
ATOM 4006 O O . PHE A 1 566 ? 5.870 0.394 -21.002 1.00 88.81 566 PHE A O 1
ATOM 4013 N N . GLN A 1 567 ? 3.976 1.169 -21.928 1.00 86.25 567 GLN A N 1
ATOM 4014 C CA . GLN A 1 567 ? 4.305 2.576 -21.705 1.00 86.25 567 GLN A CA 1
ATOM 4015 C C . GLN A 1 567 ? 4.554 2.881 -20.215 1.00 86.25 567 GLN A C 1
ATOM 4017 O O . GLN A 1 567 ? 5.505 3.600 -19.883 1.00 86.25 567 GLN A O 1
ATOM 4022 N N . ARG A 1 568 ? 3.756 2.289 -19.314 1.00 80.75 568 ARG A N 1
ATOM 4023 C CA . ARG A 1 568 ? 3.921 2.403 -17.854 1.00 80.75 568 ARG A CA 1
ATOM 4024 C C . ARG A 1 568 ? 5.221 1.786 -17.360 1.00 80.75 568 ARG A C 1
ATOM 4026 O O . ARG A 1 568 ? 5.942 2.434 -16.608 1.00 80.75 568 ARG A O 1
ATOM 4033 N N . ALA A 1 569 ? 5.538 0.572 -17.806 1.00 84.62 569 ALA A N 1
ATOM 4034 C CA . ALA A 1 569 ? 6.777 -0.104 -17.430 1.00 84.62 569 ALA A CA 1
ATOM 4035 C C . ALA A 1 569 ? 8.019 0.691 -17.869 1.00 84.62 569 ALA A C 1
ATOM 4037 O O . ALA A 1 569 ? 9.002 0.790 -17.131 1.00 84.62 569 ALA A O 1
ATOM 4038 N N . TRP A 1 570 ? 7.959 1.302 -19.055 1.00 86.00 570 TRP A N 1
ATOM 4039 C CA . TRP A 1 570 ? 9.083 2.042 -19.615 1.00 86.00 570 TRP A CA 1
ATOM 4040 C C . TRP A 1 570 ? 9.279 3.418 -18.964 1.00 86.00 570 TRP A C 1
ATOM 4042 O O . TRP A 1 570 ? 10.399 3.770 -18.595 1.00 86.00 570 TRP A O 1
ATOM 4052 N N . SER A 1 571 ? 8.201 4.195 -18.803 1.00 80.19 571 SER A N 1
ATOM 4053 C CA . SER A 1 571 ? 8.280 5.628 -18.461 1.00 80.19 571 SER A CA 1
ATOM 4054 C C . SER A 1 571 ? 7.694 6.056 -17.108 1.00 80.19 571 SER A C 1
ATOM 4056 O O . SER A 1 571 ? 7.843 7.224 -16.758 1.00 80.19 571 SER A O 1
ATOM 4058 N N . GLY A 1 572 ? 7.098 5.142 -16.332 1.00 78.19 572 GLY A N 1
ATOM 4059 C CA . GLY A 1 572 ? 6.613 5.409 -14.967 1.00 78.19 572 GLY A CA 1
ATOM 4060 C C . GLY A 1 572 ? 5.179 5.957 -14.874 1.00 78.19 572 GLY A C 1
ATOM 4061 O O . GLY A 1 572 ? 4.536 6.203 -15.886 1.00 78.19 572 GLY A O 1
ATOM 4062 N N . VAL A 1 573 ? 4.633 6.112 -13.658 1.00 69.44 573 VAL A N 1
ATOM 4063 C CA . VAL A 1 573 ? 3.234 6.556 -13.403 1.00 69.44 573 VAL A CA 1
ATOM 4064 C C . VAL A 1 573 ? 3.106 7.458 -12.166 1.00 69.44 573 VAL A C 1
ATOM 4066 O O . VAL A 1 573 ? 3.801 7.251 -11.173 1.00 69.44 573 VAL A O 1
ATOM 4069 N N . ALA A 1 574 ? 2.151 8.404 -12.191 1.00 57.34 574 ALA A N 1
ATOM 4070 C CA . ALA A 1 574 ? 1.960 9.422 -11.146 1.00 57.34 574 ALA A CA 1
ATOM 4071 C C . ALA A 1 574 ? 0.738 9.213 -10.219 1.00 57.34 574 ALA A C 1
ATOM 4073 O O . ALA A 1 574 ? 0.562 9.977 -9.269 1.00 57.34 574 ALA A O 1
ATOM 4074 N N . SER A 1 575 ? -0.134 8.221 -10.457 1.00 43.25 575 SER A N 1
ATOM 4075 C CA . SER A 1 575 ? -1.440 8.145 -9.774 1.00 43.25 575 SER A CA 1
ATOM 4076 C C . SER A 1 575 ? -1.587 7.045 -8.706 1.00 43.25 575 SER A C 1
ATOM 4078 O O . SER A 1 575 ? -1.414 5.850 -8.943 1.00 43.25 575 SER A O 1
ATOM 4080 N N . GLY A 1 576 ? -2.021 7.479 -7.517 1.00 41.75 576 GLY A N 1
ATOM 4081 C CA . GLY A 1 576 ? -3.028 6.801 -6.691 1.00 41.75 576 GLY A CA 1
ATOM 4082 C C . GLY A 1 576 ? -2.584 5.691 -5.743 1.00 41.75 576 GLY A C 1
ATOM 4083 O O . GLY A 1 576 ? -2.906 5.772 -4.564 1.00 41.75 576 GLY A O 1
ATOM 4084 N N . THR A 1 577 ? -1.888 4.655 -6.210 1.00 37.28 577 THR A N 1
ATOM 4085 C CA . THR A 1 577 ? -1.596 3.468 -5.367 1.00 37.28 577 THR A CA 1
ATOM 4086 C C . THR A 1 577 ? -0.312 2.714 -5.735 1.00 37.28 577 THR A C 1
ATOM 4088 O O . THR A 1 577 ? 0.049 1.763 -5.047 1.00 37.28 577 THR A O 1
ATOM 4091 N N . SER A 1 578 ? 0.413 3.125 -6.779 1.00 47.16 578 SER A N 1
ATOM 4092 C CA . SER A 1 578 ? 1.729 2.570 -7.131 1.00 47.16 578 SER A CA 1
ATOM 4093 C C . SER A 1 578 ? 2.539 3.606 -7.912 1.00 47.16 578 SER A C 1
ATOM 4095 O O . SER A 1 578 ? 2.270 3.832 -9.090 1.00 47.16 578 SER A O 1
ATOM 4097 N N . VAL A 1 579 ? 3.507 4.256 -7.266 1.00 57.41 579 VAL A N 1
ATOM 4098 C CA . VAL A 1 579 ? 4.435 5.182 -7.933 1.00 57.41 579 VAL A CA 1
ATOM 4099 C C . VAL A 1 579 ? 5.643 4.372 -8.386 1.00 57.41 579 VAL A C 1
ATOM 4101 O O . VAL A 1 579 ? 6.432 3.971 -7.536 1.00 57.41 579 VAL A O 1
ATOM 4104 N N . SER A 1 580 ? 5.773 4.125 -9.692 1.00 71.50 580 SER A N 1
ATOM 4105 C CA . SER A 1 580 ? 6.989 3.560 -10.285 1.00 71.50 580 SER A CA 1
ATOM 4106 C C . SER A 1 580 ? 7.679 4.629 -11.122 1.00 71.50 580 SER A C 1
ATOM 4108 O O . SER A 1 580 ? 7.030 5.269 -11.951 1.00 71.50 580 SER A O 1
ATOM 4110 N N . ASP A 1 581 ? 8.988 4.792 -10.925 1.00 76.19 581 ASP A N 1
ATOM 4111 C CA . ASP A 1 581 ? 9.807 5.751 -11.675 1.00 76.19 581 ASP A CA 1
ATOM 4112 C C . ASP A 1 581 ? 10.058 5.318 -13.146 1.00 76.19 581 ASP A C 1
ATOM 4114 O O . ASP A 1 581 ? 10.561 6.109 -13.945 1.00 76.19 581 ASP A O 1
ATOM 4118 N N . GLY A 1 582 ? 9.680 4.086 -13.521 1.00 81.75 582 GLY A N 1
ATOM 4119 C CA . GLY A 1 582 ? 9.897 3.512 -14.853 1.00 81.75 582 GLY A CA 1
ATOM 4120 C C . GLY A 1 582 ? 11.358 3.141 -15.139 1.00 81.75 582 GLY A C 1
ATOM 4121 O O . GLY A 1 582 ? 12.293 3.622 -14.492 1.00 81.75 582 GLY A O 1
ATOM 4122 N N . LEU A 1 583 ? 11.575 2.277 -16.135 1.00 85.62 583 LEU A N 1
ATOM 4123 C CA . LEU A 1 583 ? 12.919 1.811 -16.499 1.00 85.62 583 LEU A CA 1
ATOM 4124 C C . LEU A 1 583 ? 13.837 2.948 -16.991 1.00 85.62 583 LEU A C 1
ATOM 4126 O O . LEU A 1 583 ? 15.032 2.947 -16.694 1.00 85.62 583 LEU A O 1
ATOM 4130 N N . VAL A 1 584 ? 13.284 3.933 -17.711 1.00 82.12 584 VAL A N 1
ATOM 4131 C CA . VAL A 1 584 ? 14.047 5.055 -18.293 1.00 82.12 584 VAL A CA 1
ATOM 4132 C C . VAL A 1 584 ? 14.759 5.893 -17.232 1.00 82.12 584 VAL A C 1
ATOM 4134 O O . VAL A 1 584 ? 15.896 6.307 -17.460 1.00 82.12 584 VAL A O 1
ATOM 4137 N N . ALA A 1 585 ? 14.118 6.143 -16.088 1.00 77.12 585 ALA A N 1
ATOM 4138 C CA . ALA A 1 585 ? 14.723 6.915 -15.007 1.00 77.12 585 ALA A CA 1
ATOM 4139 C C . ALA A 1 585 ? 15.796 6.093 -14.275 1.00 77.12 585 ALA A C 1
ATOM 4141 O O . ALA A 1 585 ? 16.908 6.569 -14.068 1.00 77.12 585 ALA A O 1
ATOM 4142 N N . TRP A 1 586 ? 15.493 4.834 -13.946 1.00 77.94 586 TRP A N 1
ATOM 4143 C CA . TRP A 1 586 ? 16.366 3.981 -13.132 1.00 77.94 586 TRP A CA 1
ATOM 4144 C C . TRP A 1 586 ? 17.640 3.522 -13.837 1.00 77.94 586 TRP A C 1
ATOM 4146 O O . TRP A 1 586 ? 18.709 3.528 -13.230 1.00 77.94 586 TRP A O 1
ATOM 4156 N N . GLY A 1 587 ? 17.564 3.185 -15.128 1.00 70.94 587 GLY A N 1
ATOM 4157 C CA . GLY A 1 587 ? 18.754 2.822 -15.903 1.00 70.94 587 GLY A CA 1
ATOM 4158 C C . GLY A 1 587 ? 19.779 3.961 -16.010 1.00 70.94 587 GLY A C 1
ATOM 4159 O O . GLY A 1 587 ? 20.958 3.707 -16.239 1.00 70.94 587 GLY A O 1
ATOM 4160 N N . GLY A 1 588 ? 19.349 5.217 -15.837 1.00 69.19 588 GLY A N 1
ATOM 4161 C CA . GLY A 1 588 ? 20.229 6.385 -15.829 1.00 69.19 588 GLY A CA 1
ATOM 4162 C C . GLY A 1 588 ? 20.951 6.632 -14.500 1.00 69.19 588 GLY A C 1
ATOM 4163 O O . GLY A 1 588 ? 22.034 7.207 -14.531 1.00 69.19 588 GLY A O 1
ATOM 4164 N N . LEU A 1 589 ? 20.384 6.197 -13.369 1.00 68.81 589 LEU A N 1
ATOM 4165 C CA . LEU A 1 589 ? 20.929 6.427 -12.019 1.00 68.81 589 LEU A CA 1
ATOM 4166 C C . LEU A 1 589 ? 22.141 5.537 -11.700 1.00 68.81 589 LEU A C 1
ATOM 4168 O O . LEU A 1 589 ? 23.070 5.965 -11.033 1.00 68.81 589 LEU A O 1
ATOM 4172 N N . LEU A 1 590 ? 22.174 4.304 -12.222 1.00 68.00 590 LEU A N 1
ATOM 4173 C CA . LEU A 1 590 ? 23.342 3.419 -12.073 1.00 68.00 590 LEU A CA 1
ATOM 4174 C C . LEU A 1 590 ? 24.553 3.858 -12.911 1.00 68.00 590 LEU A C 1
ATOM 4176 O O . LEU A 1 590 ? 25.653 3.344 -12.715 1.00 68.00 590 LEU A O 1
ATOM 4180 N N . ALA A 1 591 ? 24.338 4.722 -13.903 1.00 59.12 591 ALA A N 1
ATOM 4181 C CA . ALA A 1 591 ? 25.306 4.995 -14.955 1.00 59.12 591 ALA A CA 1
ATOM 4182 C C . ALA A 1 591 ? 26.233 6.180 -14.670 1.00 59.12 591 ALA A C 1
ATOM 4184 O O . ALA A 1 591 ? 27.306 6.269 -15.263 1.00 59.12 591 ALA A O 1
ATOM 4185 N N . ASP A 1 592 ? 25.806 7.108 -13.826 1.00 58.53 592 ASP A N 1
ATOM 4186 C CA . ASP A 1 592 ? 26.581 8.260 -13.380 1.00 58.53 592 ASP A CA 1
ATOM 4187 C C . ASP A 1 592 ? 25.849 8.891 -12.188 1.00 58.53 592 ASP A C 1
ATOM 4189 O O . ASP A 1 592 ? 24.653 8.667 -11.986 1.00 58.53 592 ASP A O 1
ATOM 4193 N N . GLU A 1 593 ? 26.571 9.685 -11.417 1.00 56.09 593 GLU A N 1
ATOM 4194 C CA . GLU A 1 593 ? 26.071 10.441 -10.287 1.00 56.09 593 GLU A CA 1
ATOM 4195 C C . GLU A 1 593 ? 25.045 11.478 -10.738 1.00 56.09 593 GLU A C 1
ATOM 4197 O O . GLU A 1 593 ? 25.365 12.507 -11.339 1.00 56.09 593 GLU A O 1
ATOM 4202 N N . TRP A 1 594 ? 23.772 11.238 -10.434 1.00 60.34 594 TRP A N 1
ATOM 4203 C CA . TRP A 1 594 ? 22.827 12.338 -10.435 1.00 60.34 594 TRP A CA 1
ATOM 4204 C C . TRP A 1 594 ? 23.161 13.147 -9.181 1.00 60.34 594 TRP A C 1
ATOM 4206 O O . TRP A 1 594 ? 22.902 12.711 -8.061 1.00 60.34 594 TRP A O 1
ATOM 4216 N N . ILE A 1 595 ? 23.737 14.336 -9.391 1.00 54.50 595 ILE A N 1
ATOM 4217 C CA . ILE A 1 595 ? 24.074 15.378 -8.396 1.00 54.50 595 ILE A CA 1
ATOM 4218 C C . ILE A 1 595 ? 23.064 15.496 -7.237 1.00 54.50 595 ILE A C 1
ATOM 4220 O O . ILE A 1 595 ? 23.404 15.941 -6.145 1.00 54.50 595 ILE A O 1
ATOM 4224 N N . HIS A 1 596 ? 21.816 15.052 -7.399 1.00 59.06 596 HIS A N 1
ATOM 4225 C CA . HIS A 1 596 ? 20.813 15.031 -6.350 1.00 59.06 596 HIS A CA 1
ATOM 4226 C C . HIS A 1 596 ? 20.116 13.669 -6.096 1.00 59.06 596 HIS A C 1
ATOM 4228 O O . HIS A 1 596 ? 18.892 13.577 -6.177 1.00 59.06 596 HIS A O 1
ATOM 4234 N N . SER A 1 597 ? 20.804 12.645 -5.578 1.00 54.12 597 SER A N 1
ATOM 4235 C CA . SER A 1 597 ? 20.098 11.605 -4.796 1.00 54.12 597 SER A CA 1
ATOM 4236 C C . SER A 1 597 ? 19.532 12.222 -3.503 1.00 54.12 597 SER A C 1
ATOM 4238 O O . SER A 1 597 ? 20.297 12.670 -2.648 1.00 54.12 597 SER A O 1
ATOM 4240 N N . GLY A 1 598 ? 18.208 12.299 -3.331 1.00 54.91 598 GLY A N 1
ATOM 4241 C CA . GLY A 1 598 ? 17.607 12.695 -2.043 1.00 54.91 598 GLY A CA 1
ATOM 4242 C C . GLY A 1 598 ? 18.012 11.762 -0.883 1.00 54.91 598 GLY A C 1
ATOM 4243 O O . GLY A 1 598 ? 18.635 10.729 -1.102 1.00 54.91 598 GLY A O 1
ATOM 4244 N N . THR A 1 599 ? 17.596 12.052 0.355 1.00 52.16 599 THR A N 1
ATOM 4245 C CA . THR A 1 599 ? 17.844 11.180 1.533 1.00 52.16 599 THR A CA 1
ATOM 4246 C C . THR A 1 599 ? 17.056 9.861 1.515 1.00 52.16 599 THR A C 1
ATOM 4248 O O . THR A 1 599 ? 17.059 9.122 2.496 1.00 52.16 599 THR A O 1
ATOM 4251 N N . PHE A 1 600 ? 16.366 9.550 0.413 1.00 63.47 600 PHE A N 1
ATOM 4252 C CA . PHE A 1 600 ? 15.603 8.317 0.266 1.00 63.47 600 PHE A CA 1
ATOM 4253 C C . PHE A 1 600 ? 16.563 7.132 0.116 1.00 63.47 600 PHE A C 1
ATOM 4255 O O . PHE A 1 600 ? 17.277 7.073 -0.892 1.00 63.47 600 PHE A O 1
ATOM 4262 N N . PRO A 1 601 ? 16.548 6.166 1.052 1.00 69.44 601 PRO A N 1
ATOM 4263 C CA . PRO A 1 601 ? 17.474 5.036 1.034 1.00 69.44 601 PRO A CA 1
ATOM 4264 C C . PRO A 1 601 ? 17.485 4.294 -0.306 1.00 69.44 601 PRO A C 1
ATOM 4266 O O . PRO A 1 601 ? 18.547 4.002 -0.842 1.00 69.44 601 PRO A O 1
ATOM 4269 N N . THR A 1 602 ? 16.312 4.109 -0.918 1.00 72.12 602 THR A N 1
ATOM 4270 C CA . THR A 1 602 ? 16.159 3.375 -2.180 1.00 72.12 602 THR A CA 1
ATOM 4271 C C . THR A 1 602 ? 16.822 4.029 -3.385 1.00 72.12 602 THR A C 1
ATOM 4273 O O . THR A 1 602 ? 17.183 3.304 -4.300 1.00 72.12 602 THR A O 1
ATOM 4276 N N . ARG A 1 603 ? 16.965 5.360 -3.423 1.00 74.06 603 ARG A N 1
ATOM 4277 C CA . ARG A 1 603 ? 17.636 6.073 -4.529 1.00 74.06 603 ARG A CA 1
ATOM 4278 C C . ARG A 1 603 ? 19.125 6.222 -4.268 1.00 74.06 603 ARG A C 1
ATOM 4280 O O . ARG A 1 603 ? 19.923 6.048 -5.178 1.00 74.06 603 ARG A O 1
ATOM 4287 N N . LEU A 1 604 ? 19.490 6.447 -3.007 1.00 76.81 604 LEU A N 1
ATOM 4288 C CA . LEU A 1 604 ? 20.881 6.423 -2.570 1.00 76.81 604 LEU A CA 1
ATOM 4289 C C . LEU A 1 604 ? 21.543 5.065 -2.864 1.00 76.81 604 LEU A C 1
ATOM 4291 O O . LEU A 1 604 ? 22.711 5.026 -3.230 1.00 76.81 604 LEU A O 1
ATOM 4295 N N . GLU A 1 605 ? 20.806 3.960 -2.730 1.00 83.69 605 GLU A N 1
ATOM 4296 C CA . GLU A 1 605 ? 21.265 2.620 -3.116 1.00 83.69 605 GLU A CA 1
ATOM 4297 C C . GLU A 1 605 ? 21.636 2.511 -4.603 1.00 83.69 605 GLU A C 1
ATOM 4299 O O . GLU A 1 605 ? 22.623 1.860 -4.945 1.00 83.69 605 GLU A O 1
ATOM 4304 N N . VAL A 1 606 ? 20.853 3.142 -5.481 1.00 80.38 606 VAL A N 1
ATOM 4305 C CA . VAL A 1 606 ? 21.024 3.064 -6.938 1.00 80.38 606 VAL A CA 1
ATOM 4306 C C . VAL A 1 606 ? 22.191 3.921 -7.386 1.00 80.38 606 VAL A C 1
ATOM 4308 O O . VAL A 1 606 ? 23.087 3.400 -8.037 1.00 80.38 606 VAL A O 1
ATOM 4311 N N . ASP A 1 607 ? 22.255 5.178 -6.957 1.00 77.62 607 ASP A N 1
ATOM 4312 C CA . ASP A 1 607 ? 23.362 6.077 -7.310 1.00 77.62 607 ASP A CA 1
ATOM 4313 C C . ASP A 1 607 ? 24.705 5.540 -6.793 1.00 77.62 607 ASP A C 1
ATOM 4315 O O . ASP A 1 607 ? 25.741 5.646 -7.447 1.00 77.62 607 ASP A O 1
ATOM 4319 N N . ARG A 1 608 ? 24.689 4.867 -5.636 1.00 81.50 608 ARG A N 1
ATOM 4320 C CA . ARG A 1 608 ? 25.872 4.203 -5.081 1.00 81.50 608 ARG A CA 1
ATOM 4321 C C . ARG A 1 608 ? 26.142 2.821 -5.664 1.00 81.50 608 ARG A C 1
ATOM 4323 O O . ARG A 1 608 ? 27.154 2.238 -5.292 1.00 81.50 608 ARG A O 1
ATOM 4330 N N . ARG A 1 609 ? 25.296 2.278 -6.542 1.00 84.69 609 ARG A N 1
ATOM 4331 C CA . ARG A 1 609 ? 25.466 0.946 -7.158 1.00 84.69 609 ARG A CA 1
ATOM 4332 C C . ARG A 1 609 ? 25.566 -0.193 -6.129 1.00 84.69 609 ARG A C 1
ATOM 4334 O O . ARG A 1 609 ? 26.459 -1.037 -6.199 1.00 84.69 609 ARG A O 1
ATOM 4341 N N . ILE A 1 610 ? 24.663 -0.168 -5.148 1.00 86.00 610 ILE A N 1
ATOM 4342 C CA . ILE A 1 610 ? 24.505 -1.177 -4.085 1.00 86.00 610 ILE A CA 1
ATOM 4343 C C . ILE A 1 610 ? 23.025 -1.540 -3.901 1.00 86.00 610 ILE A C 1
ATOM 4345 O O . ILE A 1 610 ? 22.486 -1.521 -2.792 1.00 86.00 610 ILE A O 1
ATOM 4349 N N . VAL A 1 611 ? 22.330 -1.805 -5.006 1.00 87.12 611 VAL A N 1
ATOM 4350 C CA . VAL A 1 611 ? 20.870 -1.943 -4.992 1.00 87.12 611 VAL A CA 1
ATOM 4351 C C . VAL A 1 611 ? 20.465 -3.226 -4.275 1.00 87.12 611 VAL A C 1
ATOM 4353 O O . VAL A 1 611 ? 20.904 -4.326 -4.634 1.00 87.12 611 VAL A O 1
ATOM 4356 N N . SER A 1 612 ? 19.602 -3.087 -3.267 1.00 86.31 612 SER A N 1
ATOM 4357 C CA . SER A 1 612 ? 19.043 -4.226 -2.545 1.00 86.31 612 SER A CA 1
ATOM 4358 C C . SER A 1 612 ? 17.999 -4.958 -3.389 1.00 86.31 612 SER A C 1
ATOM 4360 O O . SER A 1 612 ? 17.152 -4.350 -4.042 1.00 86.31 612 SER A O 1
ATOM 4362 N N . GLU A 1 613 ? 17.993 -6.288 -3.320 1.00 85.81 613 GLU A N 1
ATOM 4363 C CA . GLU A 1 613 ? 16.993 -7.126 -3.998 1.00 85.81 613 GLU A CA 1
ATOM 4364 C C . GLU A 1 613 ? 15.573 -6.942 -3.425 1.00 85.81 613 GLU A C 1
ATOM 4366 O O . GLU A 1 613 ? 14.587 -7.276 -4.082 1.00 85.81 613 GLU A O 1
ATOM 4371 N N . GLY A 1 614 ? 15.460 -6.404 -2.204 1.00 81.62 614 GLY A N 1
ATOM 4372 C CA . GLY A 1 614 ? 14.193 -6.048 -1.557 1.00 81.62 614 GLY A CA 1
ATOM 4373 C C . GLY A 1 614 ? 13.725 -4.618 -1.844 1.00 81.62 614 GLY A C 1
ATOM 4374 O O . GLY A 1 614 ? 12.741 -4.169 -1.255 1.00 81.62 614 GLY A O 1
ATOM 4375 N N . ASN A 1 615 ? 14.425 -3.875 -2.708 1.00 84.50 615 ASN A N 1
ATOM 4376 C CA . ASN A 1 615 ? 14.094 -2.489 -3.012 1.00 84.50 615 ASN A CA 1
ATOM 4377 C C . ASN A 1 615 ? 12.704 -2.394 -3.667 1.00 84.50 615 ASN A C 1
ATOM 4379 O O . ASN A 1 615 ? 12.459 -2.930 -4.748 1.00 84.50 615 ASN A O 1
ATOM 4383 N N . SER A 1 616 ? 11.774 -1.702 -3.007 1.00 79.38 616 SER A N 1
ATOM 4384 C CA . SER A 1 616 ? 10.361 -1.675 -3.404 1.00 79.38 616 SER A CA 1
ATOM 4385 C C . SER A 1 616 ? 10.118 -1.036 -4.773 1.00 79.38 616 SER A C 1
ATOM 4387 O O . SER A 1 616 ? 9.210 -1.455 -5.490 1.00 79.38 616 SER A O 1
ATOM 4389 N N . GLN A 1 617 ? 10.939 -0.062 -5.169 1.00 80.00 617 GLN A N 1
ATOM 4390 C CA . GLN A 1 617 ? 10.857 0.568 -6.488 1.00 80.00 617 GLN A CA 1
ATOM 4391 C C . GLN A 1 617 ? 11.358 -0.376 -7.583 1.00 80.00 617 GLN A C 1
ATOM 4393 O O . GLN A 1 617 ? 10.706 -0.527 -8.617 1.00 80.00 617 GLN A O 1
ATOM 4398 N N . LEU A 1 618 ? 12.457 -1.087 -7.323 1.00 84.75 618 LEU A N 1
ATOM 4399 C CA . LEU A 1 618 ? 12.972 -2.115 -8.223 1.00 84.75 618 LEU A CA 1
ATOM 4400 C C . LEU A 1 618 ? 11.961 -3.255 -8.431 1.00 84.75 618 LEU A C 1
ATOM 4402 O O . LEU A 1 618 ? 11.719 -3.661 -9.569 1.00 84.75 618 LEU A O 1
ATOM 4406 N N . VAL A 1 619 ? 11.327 -3.724 -7.347 1.00 83.81 619 VAL A N 1
ATOM 4407 C CA . VAL A 1 619 ? 10.244 -4.725 -7.390 1.00 83.81 619 VAL A CA 1
ATOM 4408 C C . VAL A 1 619 ? 9.125 -4.264 -8.324 1.00 83.81 619 VAL A C 1
ATOM 4410 O O . VAL A 1 619 ? 8.666 -5.035 -9.164 1.00 83.81 619 VAL A O 1
ATOM 4413 N N . GLN A 1 620 ? 8.704 -3.003 -8.216 1.00 82.19 620 GLN A N 1
ATOM 4414 C CA . GLN A 1 620 ? 7.623 -2.452 -9.034 1.00 82.19 620 GLN A CA 1
ATOM 4415 C C . GLN A 1 620 ? 8.000 -2.312 -10.511 1.00 82.19 620 GLN A C 1
ATOM 4417 O O . GLN A 1 620 ? 7.174 -2.619 -11.372 1.00 82.19 620 GLN A O 1
ATOM 4422 N N . ILE A 1 621 ? 9.225 -1.877 -10.823 1.00 84.88 621 ILE A N 1
ATOM 4423 C CA . ILE A 1 621 ? 9.706 -1.769 -12.210 1.00 84.88 621 ILE A CA 1
ATOM 4424 C C . ILE A 1 621 ? 9.764 -3.155 -12.851 1.00 84.88 621 ILE A C 1
ATOM 4426 O O . ILE A 1 621 ? 9.214 -3.356 -13.934 1.00 84.88 621 ILE A O 1
ATOM 4430 N N . PHE A 1 622 ? 10.367 -4.127 -12.162 1.00 88.44 622 PHE A N 1
ATOM 4431 C CA . PHE A 1 622 ? 10.455 -5.499 -12.653 1.00 88.44 622 PHE A CA 1
ATOM 4432 C C . PHE A 1 622 ? 9.064 -6.109 -12.859 1.00 88.44 622 PHE A C 1
ATOM 4434 O O . PHE A 1 622 ? 8.778 -6.652 -13.925 1.00 88.44 622 PHE A O 1
ATOM 4441 N N . ALA A 1 623 ? 8.167 -5.958 -11.881 1.00 83.25 623 ALA A N 1
ATOM 4442 C CA . ALA A 1 623 ? 6.790 -6.430 -11.992 1.00 83.25 623 ALA A CA 1
ATOM 4443 C C . ALA A 1 623 ? 6.043 -5.768 -13.161 1.00 83.25 623 ALA A C 1
ATOM 4445 O O . ALA A 1 623 ? 5.312 -6.444 -13.879 1.00 83.25 623 ALA A O 1
ATOM 4446 N N . SER A 1 624 ? 6.259 -4.471 -13.399 1.00 84.25 624 SER A N 1
ATOM 4447 C CA . SER A 1 624 ? 5.633 -3.746 -14.512 1.00 84.25 624 SER A CA 1
ATOM 4448 C C . SER A 1 624 ? 6.135 -4.227 -15.876 1.00 84.25 624 SER A C 1
ATOM 4450 O O . SER A 1 624 ? 5.341 -4.352 -16.806 1.00 84.25 624 SER A O 1
ATOM 4452 N N . LEU A 1 625 ? 7.428 -4.543 -16.002 1.00 89.19 625 LEU A N 1
ATOM 4453 C CA . LEU A 1 625 ? 7.991 -5.134 -17.221 1.00 89.19 625 LEU A CA 1
ATOM 4454 C C . LEU A 1 625 ? 7.416 -6.532 -17.472 1.00 89.19 625 LEU A C 1
ATOM 4456 O O . LEU A 1 625 ? 6.943 -6.812 -18.571 1.00 89.19 625 LEU A O 1
ATOM 4460 N N . GLN A 1 626 ? 7.378 -7.391 -16.452 1.00 87.56 626 GLN A N 1
ATOM 4461 C CA . GLN A 1 626 ? 6.798 -8.734 -16.576 1.00 87.56 626 GLN A CA 1
ATOM 4462 C C . GLN A 1 626 ? 5.305 -8.692 -16.915 1.00 87.56 626 GLN A C 1
ATOM 4464 O O . GLN A 1 626 ? 4.827 -9.464 -17.745 1.00 87.56 626 GLN A O 1
ATOM 4469 N N . LEU A 1 627 ? 4.578 -7.741 -16.330 1.00 81.50 627 LEU A N 1
ATOM 4470 C CA . LEU A 1 627 ? 3.195 -7.448 -16.676 1.00 81.50 627 LEU A CA 1
ATOM 4471 C C . LEU A 1 627 ? 3.052 -7.088 -18.159 1.00 81.50 627 LEU A C 1
ATOM 4473 O O . LEU A 1 627 ? 2.263 -7.717 -18.864 1.00 81.50 627 LEU A O 1
ATOM 4477 N N . ALA A 1 628 ? 3.817 -6.106 -18.639 1.00 86.94 628 ALA A N 1
ATOM 4478 C CA . ALA A 1 628 ? 3.770 -5.692 -20.037 1.00 86.94 628 ALA A CA 1
ATOM 4479 C C . ALA A 1 628 ? 4.038 -6.877 -20.979 1.00 86.94 628 ALA A C 1
ATOM 4481 O O . ALA A 1 628 ? 3.249 -7.109 -21.892 1.00 86.94 628 ALA A O 1
ATOM 4482 N N . ARG A 1 629 ? 5.083 -7.673 -20.705 1.00 90.94 629 ARG A N 1
ATOM 4483 C CA . ARG A 1 629 ? 5.412 -8.896 -21.455 1.00 90.94 629 ARG A CA 1
ATOM 4484 C C . ARG A 1 629 ? 4.214 -9.839 -21.546 1.00 90.94 629 ARG A C 1
ATOM 4486 O O . ARG A 1 629 ? 3.782 -10.168 -22.645 1.00 90.94 629 ARG A O 1
ATOM 4493 N N . ASN A 1 630 ? 3.651 -10.222 -20.403 1.00 83.06 630 ASN A N 1
ATOM 4494 C CA . ASN A 1 630 ? 2.558 -11.190 -20.343 1.00 83.06 630 ASN A CA 1
ATOM 4495 C C . ASN A 1 630 ? 1.293 -10.682 -21.053 1.00 83.06 630 ASN A C 1
ATOM 4497 O O . ASN A 1 630 ? 0.637 -11.445 -21.759 1.00 83.06 630 ASN A O 1
ATOM 4501 N N . ALA A 1 631 ? 0.956 -9.397 -20.896 1.00 77.12 631 ALA A N 1
ATOM 4502 C CA . ALA A 1 631 ? -0.213 -8.803 -21.543 1.00 77.12 631 ALA A CA 1
ATOM 4503 C C . ALA A 1 631 ? -0.072 -8.772 -23.075 1.00 77.12 631 ALA A C 1
ATOM 4505 O O . ALA A 1 631 ? -1.019 -9.099 -23.789 1.00 77.12 631 ALA A O 1
ATOM 4506 N N . LEU A 1 632 ? 1.116 -8.416 -23.574 1.00 88.44 632 LEU A N 1
ATOM 4507 C CA . LEU A 1 632 ? 1.425 -8.379 -25.006 1.00 88.44 632 LEU A CA 1
ATOM 4508 C C . LEU A 1 632 ? 1.385 -9.781 -25.626 1.00 88.44 632 LEU A C 1
ATOM 4510 O O . LEU A 1 632 ? 0.729 -9.990 -26.644 1.00 88.44 632 LEU A O 1
ATOM 4514 N N . GLU A 1 633 ? 2.054 -10.751 -24.998 1.00 88.19 633 GLU A N 1
ATOM 4515 C CA . GLU A 1 633 ? 2.130 -12.129 -25.500 1.00 88.19 633 GLU A CA 1
ATOM 4516 C C . GLU A 1 633 ? 0.772 -12.827 -25.485 1.00 88.19 633 GLU A C 1
ATOM 4518 O O . GLU A 1 633 ? 0.458 -13.609 -26.386 1.00 88.19 633 GLU A O 1
ATOM 4523 N N . PHE A 1 634 ? -0.073 -12.523 -24.501 1.00 80.88 634 PHE A N 1
ATOM 4524 C CA . PHE A 1 634 ? -1.425 -13.044 -24.520 1.00 80.88 634 PHE A CA 1
ATOM 4525 C C . PHE A 1 634 ? -2.272 -12.459 -25.645 1.00 80.88 634 PHE A C 1
ATOM 4527 O O . PHE A 1 634 ? -2.943 -13.212 -26.355 1.00 80.88 634 PHE A O 1
ATOM 4534 N N . GLU A 1 635 ? -2.301 -11.132 -25.782 1.00 79.88 635 GLU A N 1
ATOM 4535 C CA . GLU A 1 635 ? -3.145 -10.496 -26.792 1.00 79.88 635 GLU A CA 1
ATOM 4536 C C . GLU A 1 635 ? -2.705 -10.912 -28.202 1.00 79.88 635 GLU A C 1
ATOM 4538 O O . GLU A 1 635 ? -3.553 -11.157 -29.061 1.00 79.88 635 GLU A O 1
ATOM 4543 N N . GLU A 1 636 ? -1.399 -11.119 -28.410 1.00 86.44 636 GLU A N 1
ATOM 4544 C CA . GLU A 1 636 ? -0.853 -11.783 -29.596 1.00 86.44 636 GLU A CA 1
ATOM 4545 C C . GLU A 1 636 ? -1.502 -13.160 -29.821 1.00 86.44 636 GLU A C 1
ATOM 4547 O O . GLU A 1 636 ? -2.072 -13.407 -30.886 1.00 86.44 636 GLU A O 1
ATOM 4552 N N . GLY A 1 637 ? -1.459 -14.050 -28.822 1.00 79.75 637 GLY A N 1
ATOM 4553 C CA . GLY A 1 637 ? -2.047 -15.392 -28.902 1.00 79.75 637 GLY A CA 1
ATOM 4554 C C . GLY A 1 637 ? -3.554 -15.373 -29.174 1.00 79.75 637 GLY A C 1
ATOM 4555 O O . GLY A 1 637 ? -4.058 -16.146 -29.993 1.00 79.75 637 GLY A O 1
ATOM 4556 N N . ARG A 1 638 ? -4.281 -14.441 -28.549 1.00 80.56 638 ARG A N 1
ATOM 4557 C CA . ARG A 1 638 ? -5.718 -14.249 -28.768 1.00 80.56 638 ARG A CA 1
ATOM 4558 C C . ARG A 1 638 ? -6.015 -13.804 -30.200 1.00 80.56 638 ARG A C 1
ATOM 4560 O O . ARG A 1 638 ? -6.943 -14.326 -30.817 1.00 80.56 638 ARG A O 1
ATOM 4567 N N . LEU A 1 639 ? -5.264 -12.839 -30.726 1.00 75.12 639 LEU A N 1
ATOM 4568 C CA . LEU A 1 639 ? -5.431 -12.352 -32.096 1.00 75.12 639 LEU A CA 1
ATOM 4569 C C . LEU A 1 639 ? -5.072 -13.428 -33.120 1.00 75.12 639 LEU A C 1
ATOM 4571 O O . LEU A 1 639 ? -5.815 -13.604 -34.081 1.00 75.12 639 LEU A O 1
ATOM 4575 N N . LEU A 1 640 ? -4.021 -14.214 -32.881 1.00 81.62 640 LEU A N 1
ATOM 4576 C CA . LEU A 1 640 ? -3.673 -15.362 -33.723 1.00 81.62 640 LEU A CA 1
ATOM 4577 C C . LEU A 1 640 ? -4.798 -16.403 -33.799 1.00 81.62 640 LEU A C 1
ATOM 4579 O O . LEU A 1 640 ? -4.971 -17.024 -34.841 1.00 81.62 640 LEU A O 1
ATOM 4583 N N . GLY A 1 641 ? -5.578 -16.584 -32.729 1.00 69.38 641 GLY A N 1
ATOM 4584 C CA . GLY A 1 641 ? -6.702 -17.524 -32.707 1.00 69.38 641 GLY A CA 1
ATOM 4585 C C . GLY A 1 641 ? -7.990 -17.023 -33.373 1.00 69.38 641 GLY A C 1
ATOM 4586 O O . GLY A 1 641 ? -8.850 -17.835 -33.702 1.00 69.38 641 GLY A O 1
ATOM 4587 N N . VAL A 1 642 ? -8.148 -15.708 -33.562 1.00 69.38 642 VAL A N 1
ATOM 4588 C CA . VAL A 1 642 ? -9.408 -15.098 -34.041 1.00 69.38 642 VAL A CA 1
ATOM 4589 C C . VAL A 1 642 ? -9.239 -14.415 -35.399 1.00 69.38 642 VAL A C 1
ATOM 4591 O O . VAL A 1 642 ? -10.069 -14.584 -36.289 1.00 69.38 642 VAL A O 1
ATOM 4594 N N . THR A 1 643 ? -8.155 -13.664 -35.573 1.00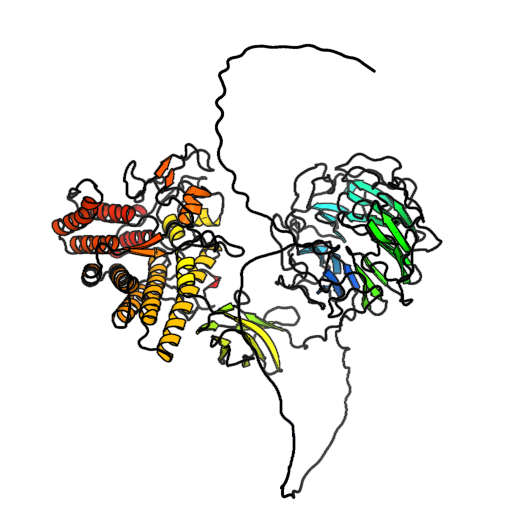 78.81 643 THR A N 1
ATOM 4595 C CA . THR A 1 643 ? -7.844 -12.893 -36.782 1.00 78.81 643 THR A CA 1
ATOM 4596 C C . THR A 1 643 ? -6.332 -12.956 -37.070 1.00 78.81 643 THR A C 1
ATOM 4598 O O . THR A 1 643 ? -5.615 -11.979 -36.857 1.00 78.81 643 THR A O 1
ATOM 4601 N N . PRO A 1 644 ? -5.812 -14.086 -37.596 1.00 81.00 644 PRO A N 1
ATOM 4602 C CA . PRO A 1 644 ? -4.371 -14.291 -37.805 1.00 81.00 644 PRO A CA 1
ATOM 4603 C C . PRO A 1 644 ? -3.673 -13.260 -38.715 1.00 81.00 644 PRO A C 1
ATOM 4605 O O . PRO A 1 644 ? -2.451 -13.148 -38.690 1.00 81.00 644 PRO A O 1
ATOM 4608 N N . GLY A 1 645 ? -4.431 -12.527 -39.539 1.00 84.31 645 GLY A N 1
ATOM 4609 C CA . GLY A 1 645 ? -3.925 -11.477 -40.432 1.00 84.31 645 GLY A CA 1
ATOM 4610 C C . GLY A 1 645 ? -3.937 -10.060 -39.842 1.00 84.31 645 GLY A C 1
ATOM 4611 O O . GLY A 1 645 ? -3.694 -9.103 -40.575 1.00 84.31 645 GLY A O 1
ATOM 4612 N N . ASP A 1 646 ? -4.267 -9.897 -38.560 1.00 86.25 646 ASP A N 1
ATOM 4613 C CA . ASP A 1 646 ? -4.380 -8.587 -37.914 1.00 86.25 646 ASP A CA 1
ATOM 4614 C C . ASP A 1 646 ? -3.006 -7.936 -37.686 1.00 86.25 646 ASP A C 1
ATOM 4616 O O . ASP A 1 646 ? -2.109 -8.540 -37.097 1.00 86.25 646 ASP A O 1
ATOM 4620 N N . GLN A 1 647 ? -2.848 -6.674 -38.101 1.00 89.50 647 GLN A N 1
ATOM 4621 C CA . GLN A 1 647 ? -1.597 -5.922 -37.931 1.00 89.50 647 GLN A CA 1
ATOM 4622 C C . GLN A 1 647 ? -1.208 -5.711 -36.460 1.00 89.50 647 GLN A C 1
ATOM 4624 O O . GLN A 1 647 ? -0.026 -5.528 -36.155 1.00 89.50 647 GLN A O 1
ATOM 4629 N N . ARG A 1 648 ? -2.176 -5.789 -35.537 1.00 86.69 648 ARG A N 1
ATOM 4630 C CA . ARG A 1 648 ? -1.925 -5.713 -34.092 1.00 86.69 648 ARG A CA 1
ATOM 4631 C C . ARG A 1 648 ? -1.070 -6.871 -33.579 1.00 86.69 648 ARG A C 1
ATOM 4633 O O . ARG A 1 648 ? -0.393 -6.715 -32.574 1.00 86.69 648 ARG A O 1
ATOM 4640 N N . ILE A 1 649 ? -1.026 -8.015 -34.268 1.00 88.75 649 ILE A N 1
ATOM 4641 C CA . ILE A 1 649 ? -0.124 -9.123 -33.902 1.00 88.75 649 ILE A CA 1
ATOM 4642 C C . ILE A 1 649 ? 1.338 -8.670 -34.015 1.00 88.75 649 ILE A C 1
ATOM 4644 O O . ILE A 1 649 ? 2.135 -8.892 -33.101 1.00 88.75 649 ILE A O 1
ATOM 4648 N N . GLY A 1 650 ? 1.687 -8.000 -35.117 1.00 93.06 650 GLY A N 1
ATOM 4649 C CA . GLY A 1 650 ? 3.014 -7.423 -35.317 1.00 93.06 650 GLY A CA 1
ATOM 4650 C C . GLY A 1 650 ? 3.350 -6.337 -34.292 1.00 93.06 650 GLY A C 1
ATOM 4651 O O . GLY A 1 650 ? 4.476 -6.295 -33.798 1.00 93.06 650 GLY A O 1
ATOM 4652 N N . GLU A 1 651 ? 2.365 -5.517 -33.914 1.00 94.12 651 GLU A N 1
ATOM 4653 C CA . GLU A 1 651 ? 2.485 -4.535 -32.826 1.00 94.12 651 GLU A CA 1
ATOM 4654 C C . GLU A 1 651 ? 2.834 -5.201 -31.487 1.00 94.12 651 GLU A C 1
ATOM 4656 O O . GLU A 1 651 ? 3.846 -4.847 -30.874 1.00 94.12 651 GLU A O 1
ATOM 4661 N N . MET A 1 652 ? 2.044 -6.195 -31.056 1.00 94.31 652 MET A N 1
ATOM 4662 C CA . MET A 1 652 ? 2.257 -6.888 -29.779 1.00 94.31 652 MET A CA 1
ATOM 4663 C C . MET A 1 652 ? 3.656 -7.514 -29.714 1.00 94.31 652 MET A C 1
ATOM 4665 O O . MET A 1 652 ? 4.361 -7.369 -28.715 1.00 94.31 652 MET A O 1
ATOM 4669 N N . ARG A 1 653 ? 4.103 -8.147 -30.807 1.00 96.75 653 ARG A N 1
ATOM 4670 C CA . ARG A 1 653 ? 5.446 -8.741 -30.917 1.00 96.75 653 ARG A CA 1
ATOM 4671 C C . ARG A 1 653 ? 6.562 -7.705 -30.836 1.00 96.75 653 ARG A C 1
ATOM 4673 O O . ARG A 1 653 ? 7.553 -7.940 -30.147 1.00 96.75 653 ARG A O 1
ATOM 4680 N N . ALA A 1 654 ? 6.416 -6.573 -31.527 1.00 97.00 654 ALA A N 1
ATOM 4681 C CA . ALA A 1 654 ? 7.413 -5.505 -31.509 1.00 97.00 654 ALA A CA 1
ATOM 4682 C C . ALA A 1 654 ? 7.571 -4.916 -30.098 1.00 97.00 654 ALA A C 1
ATOM 4684 O O . ALA A 1 654 ? 8.688 -4.754 -29.609 1.00 97.00 654 ALA A O 1
ATOM 4685 N N . LEU A 1 655 ? 6.462 -4.656 -29.406 1.00 96.81 655 LEU A N 1
ATOM 4686 C CA . LEU A 1 655 ? 6.488 -4.166 -28.028 1.00 96.81 655 LEU A CA 1
ATOM 4687 C C . LEU A 1 655 ? 7.044 -5.217 -27.056 1.00 96.81 655 LEU A C 1
ATOM 4689 O O . LEU A 1 655 ? 7.872 -4.880 -26.210 1.00 96.81 655 LEU A O 1
ATOM 4693 N N . ALA A 1 656 ? 6.666 -6.493 -27.205 1.00 96.06 656 ALA A N 1
ATOM 4694 C CA . ALA A 1 656 ? 7.175 -7.573 -26.358 1.00 96.06 656 ALA A CA 1
ATOM 4695 C C . ALA A 1 656 ? 8.694 -7.725 -26.512 1.00 96.06 656 ALA A C 1
ATOM 4697 O O . ALA A 1 656 ? 9.406 -7.838 -25.514 1.00 96.06 656 ALA A O 1
ATOM 4698 N N . GLY A 1 657 ? 9.208 -7.636 -27.744 1.00 97.44 657 GLY A N 1
ATOM 4699 C CA . GLY A 1 657 ? 10.646 -7.613 -28.021 1.00 97.44 657 GLY A CA 1
ATOM 4700 C C . GLY A 1 657 ? 11.380 -6.501 -27.265 1.00 97.44 657 GLY A C 1
ATOM 4701 O O . GLY A 1 657 ? 12.451 -6.743 -26.711 1.00 97.44 657 GLY A O 1
ATOM 4702 N N . TYR A 1 658 ? 10.789 -5.305 -27.154 1.00 95.69 658 TYR A N 1
ATOM 4703 C CA . TYR A 1 658 ? 11.370 -4.213 -26.361 1.00 95.69 658 TYR A CA 1
ATOM 4704 C C . TYR A 1 658 ? 11.355 -4.476 -24.855 1.00 95.69 658 TYR A C 1
ATOM 4706 O O . TYR A 1 658 ? 12.286 -4.068 -24.162 1.00 95.69 658 TYR A O 1
ATOM 4714 N N . VAL A 1 659 ? 10.354 -5.189 -24.334 1.00 95.81 659 VAL A N 1
ATOM 4715 C CA . VAL A 1 659 ? 10.367 -5.614 -22.927 1.00 95.81 659 VAL A CA 1
ATOM 4716 C C . VAL A 1 659 ? 11.535 -6.569 -22.663 1.00 95.81 659 VAL A C 1
ATOM 4718 O O . VAL A 1 659 ? 12.269 -6.375 -21.694 1.00 95.81 659 VAL A O 1
ATOM 4721 N N . TYR A 1 660 ? 11.766 -7.543 -23.551 1.00 97.19 660 TYR A N 1
ATOM 4722 C CA . TYR A 1 660 ? 12.927 -8.437 -23.464 1.00 97.19 660 TYR A CA 1
ATOM 4723 C C . TYR A 1 660 ? 14.260 -7.683 -23.550 1.00 97.19 660 TYR A C 1
ATOM 4725 O O . TYR A 1 660 ? 15.163 -7.971 -22.766 1.00 97.19 660 TYR A O 1
ATOM 4733 N N . LEU A 1 661 ? 14.372 -6.681 -24.432 1.00 95.06 661 LEU A N 1
ATOM 4734 C CA . LEU A 1 661 ? 15.543 -5.794 -24.493 1.00 95.06 661 LEU A CA 1
ATOM 4735 C C . LEU A 1 661 ? 15.792 -5.073 -23.165 1.00 95.06 661 LEU A C 1
ATOM 4737 O O . LEU A 1 661 ? 16.914 -5.085 -22.667 1.00 95.06 661 LEU A O 1
ATOM 4741 N N . GLY A 1 662 ? 14.752 -4.476 -22.576 1.00 92.50 662 GLY A N 1
ATOM 4742 C CA . GLY A 1 662 ? 14.866 -3.768 -21.300 1.00 92.50 662 GLY A CA 1
ATOM 4743 C C . GLY A 1 662 ? 15.326 -4.682 -20.161 1.00 92.50 662 GLY A C 1
ATOM 4744 O O . GLY A 1 662 ? 16.180 -4.291 -19.365 1.00 92.50 662 GLY A O 1
ATOM 4745 N N . LEU A 1 663 ? 14.821 -5.920 -20.118 1.00 93.50 663 LEU A N 1
ATOM 4746 C CA . LEU A 1 663 ? 15.283 -6.936 -19.169 1.00 93.50 663 LEU A CA 1
ATOM 4747 C C . LEU A 1 663 ? 16.758 -7.294 -19.404 1.00 93.50 663 LEU A C 1
ATOM 4749 O O . LEU A 1 663 ? 17.535 -7.295 -18.452 1.00 93.50 663 LEU A O 1
ATOM 4753 N N . ALA A 1 664 ? 17.152 -7.533 -20.659 1.00 93.38 664 ALA A N 1
ATOM 4754 C CA . ALA A 1 664 ? 18.518 -7.907 -21.019 1.00 93.38 664 ALA A CA 1
ATOM 4755 C C . ALA A 1 664 ? 19.535 -6.810 -20.677 1.00 93.38 664 ALA A C 1
ATOM 4757 O O . ALA A 1 664 ? 20.614 -7.098 -20.166 1.00 93.38 664 ALA A O 1
ATOM 4758 N N . GLU A 1 665 ? 19.198 -5.547 -20.931 1.00 90.62 665 GLU A N 1
ATOM 4759 C CA . GLU A 1 665 ? 20.122 -4.420 -20.786 1.00 90.62 665 GLU A CA 1
ATOM 4760 C C . GLU A 1 665 ? 20.204 -3.861 -19.370 1.00 90.62 665 GLU A C 1
ATOM 4762 O O . GLU A 1 665 ? 21.257 -3.341 -18.990 1.00 90.62 665 GLU A O 1
ATOM 4767 N N . ALA A 1 666 ? 19.142 -3.985 -18.574 1.00 90.12 666 ALA A N 1
ATOM 4768 C CA . ALA A 1 666 ? 19.106 -3.384 -17.247 1.00 90.12 666 ALA A CA 1
ATOM 4769 C C . ALA A 1 666 ? 19.380 -4.367 -16.107 1.00 90.12 666 ALA A C 1
ATOM 4771 O O . ALA A 1 666 ? 20.035 -3.985 -15.137 1.00 90.12 666 ALA A O 1
ATOM 4772 N N . PHE A 1 667 ? 18.908 -5.611 -16.207 1.00 91.31 667 PHE A N 1
ATOM 4773 C CA . PHE A 1 667 ? 18.986 -6.576 -15.112 1.00 91.31 667 PHE A CA 1
ATOM 4774 C C . PHE A 1 667 ? 20.194 -7.511 -15.234 1.00 91.31 667 PHE A C 1
ATOM 4776 O O . PHE A 1 667 ? 20.763 -7.707 -16.311 1.00 91.31 667 PHE A O 1
ATOM 4783 N N . CYS A 1 668 ? 20.599 -8.063 -14.092 1.00 90.50 668 CYS A N 1
ATOM 4784 C CA . CYS A 1 668 ? 21.622 -9.093 -13.977 1.00 90.50 668 CYS A CA 1
ATOM 4785 C C . CYS A 1 668 ? 21.248 -10.358 -14.768 1.00 90.50 668 CYS A C 1
ATOM 4787 O O . CYS A 1 668 ? 20.073 -10.620 -15.033 1.00 90.50 668 CYS A O 1
ATOM 4789 N N . SER A 1 669 ? 22.244 -11.181 -15.107 1.00 89.50 669 SER A N 1
ATOM 4790 C CA . SER A 1 669 ? 21.980 -12.490 -15.717 1.00 89.50 669 SER A CA 1
ATOM 4791 C C . SER A 1 669 ? 21.230 -13.397 -14.734 1.00 89.50 669 SER A C 1
ATOM 4793 O O . SER A 1 669 ? 21.540 -13.403 -13.541 1.00 89.50 669 SER A O 1
ATOM 4795 N N . GLY A 1 670 ? 20.263 -14.172 -15.230 1.00 88.50 670 GLY A N 1
ATOM 4796 C CA . GLY A 1 670 ? 19.393 -15.027 -14.421 1.00 88.50 670 GLY A CA 1
ATOM 4797 C C . GLY A 1 670 ? 17.951 -14.529 -14.322 1.00 88.50 670 GLY A C 1
ATOM 4798 O O . GLY A 1 670 ? 17.234 -14.959 -13.440 1.00 88.50 670 GLY A O 1
ATOM 4799 N N . VAL A 1 671 ? 17.470 -13.649 -15.197 1.00 91.12 671 VAL A N 1
ATOM 4800 C CA . VAL A 1 671 ? 16.099 -13.117 -15.110 1.00 91.12 671 VAL A CA 1
ATOM 4801 C C . VAL A 1 671 ? 15.055 -14.233 -15.268 1.00 91.12 671 VAL A C 1
ATOM 4803 O O . VAL A 1 671 ? 14.997 -14.855 -16.331 1.00 91.12 671 VAL A O 1
ATOM 4806 N N . PRO A 1 672 ? 14.186 -14.474 -14.271 1.00 88.00 672 PRO A N 1
ATOM 4807 C CA . PRO A 1 672 ? 13.087 -15.413 -14.430 1.00 88.00 672 PRO A CA 1
ATOM 4808 C C . PRO A 1 672 ? 12.018 -14.832 -15.363 1.00 88.00 672 PRO A C 1
ATOM 4810 O O . PRO A 1 672 ? 11.703 -13.639 -15.305 1.00 88.00 672 PRO A O 1
ATOM 4813 N N . LEU A 1 673 ? 11.455 -15.679 -16.225 1.00 85.31 673 LEU A N 1
ATOM 4814 C CA . LEU A 1 673 ? 10.340 -15.327 -17.107 1.00 85.31 673 LEU A CA 1
ATOM 4815 C C . LEU A 1 673 ? 9.048 -15.995 -16.621 1.00 85.31 673 LEU A C 1
ATOM 4817 O O . LEU A 1 673 ? 8.410 -15.498 -15.699 1.00 85.31 673 LEU A O 1
ATOM 4821 N N . ASN A 1 674 ? 8.645 -17.104 -17.245 1.00 71.44 674 ASN A N 1
ATOM 4822 C CA . ASN A 1 674 ? 7.405 -17.815 -16.910 1.00 71.44 674 ASN A CA 1
ATOM 4823 C C . ASN A 1 674 ? 7.590 -18.816 -15.760 1.00 71.44 674 ASN A C 1
ATOM 4825 O O . ASN A 1 674 ? 6.636 -19.092 -15.040 1.00 71.44 674 ASN A O 1
ATOM 4829 N N . ASP A 1 675 ? 8.807 -19.332 -15.577 1.00 69.50 675 ASP A N 1
ATOM 4830 C CA . ASP A 1 675 ? 9.181 -20.172 -14.443 1.00 69.50 675 ASP A CA 1
ATOM 4831 C C . ASP A 1 675 ? 10.102 -19.373 -13.518 1.00 69.50 675 ASP A C 1
ATOM 4833 O O . ASP A 1 675 ? 11.218 -19.007 -13.888 1.00 69.50 675 ASP A O 1
ATOM 4837 N N . ALA A 1 676 ? 9.628 -19.098 -12.303 1.00 66.75 676 ALA A N 1
ATOM 4838 C CA . ALA A 1 676 ? 10.377 -18.336 -11.310 1.00 66.75 676 ALA A CA 1
ATOM 4839 C C . ALA A 1 676 ? 11.631 -19.073 -10.795 1.00 66.75 676 ALA A C 1
ATOM 4841 O O . ALA A 1 676 ? 12.450 -18.465 -10.104 1.00 66.75 676 ALA A O 1
ATOM 4842 N N . ASN A 1 677 ? 11.791 -20.363 -11.111 1.00 71.06 677 ASN A N 1
ATOM 4843 C CA . ASN A 1 677 ? 12.957 -21.170 -10.749 1.00 71.06 677 ASN A CA 1
ATOM 4844 C C . ASN A 1 677 ? 14.023 -21.221 -11.853 1.00 71.06 677 ASN A C 1
ATOM 4846 O O . ASN A 1 677 ? 15.156 -21.605 -11.569 1.00 71.06 677 ASN A O 1
ATOM 4850 N N . VAL A 1 678 ? 13.689 -20.838 -13.091 1.00 78.50 678 VAL A N 1
ATOM 4851 C CA . VAL A 1 678 ? 14.609 -20.888 -14.235 1.00 78.50 678 VAL A CA 1
ATOM 4852 C C . VAL A 1 678 ? 14.985 -19.469 -14.646 1.00 78.50 678 VAL A C 1
ATOM 4854 O O . VAL A 1 678 ? 14.197 -18.737 -15.243 1.00 78.50 678 VAL A O 1
ATOM 4857 N N . GLY A 1 679 ? 16.210 -19.072 -14.306 1.00 83.38 679 GLY A N 1
ATOM 4858 C CA . GLY A 1 679 ? 16.767 -17.784 -14.702 1.00 83.38 679 GLY A CA 1
ATOM 4859 C C . GLY A 1 679 ? 17.324 -17.817 -16.124 1.00 83.38 679 GLY A C 1
ATOM 4860 O O . GLY A 1 679 ? 18.164 -18.657 -16.433 1.00 83.38 679 GLY A O 1
ATOM 4861 N N . HIS A 1 680 ? 16.903 -16.875 -16.968 1.00 90.88 680 HIS A N 1
ATOM 4862 C CA . HIS A 1 680 ? 17.461 -16.677 -18.303 1.00 90.88 680 HIS A CA 1
ATOM 4863 C C . HIS A 1 680 ? 18.691 -15.771 -18.255 1.00 90.88 680 HIS A C 1
ATOM 4865 O O . HIS A 1 680 ? 18.707 -14.718 -17.607 1.00 90.88 680 HIS A O 1
ATOM 4871 N N . SER A 1 681 ? 19.729 -16.163 -18.979 1.00 92.38 681 SER A N 1
ATOM 4872 C CA . SER A 1 681 ? 20.922 -15.352 -19.175 1.00 92.38 681 SER A CA 1
ATOM 4873 C C . SER A 1 681 ? 20.638 -14.105 -20.012 1.00 92.38 681 SER A C 1
ATOM 4875 O O . SER A 1 681 ? 19.702 -14.048 -20.814 1.00 92.38 681 SER A O 1
ATOM 4877 N N . THR A 1 682 ? 21.502 -13.099 -19.877 1.00 92.38 682 THR A N 1
ATOM 4878 C CA . THR A 1 682 ? 21.447 -11.875 -20.691 1.00 92.38 682 THR A CA 1
ATOM 4879 C C . THR A 1 682 ? 21.422 -12.181 -22.198 1.00 92.38 682 THR A C 1
ATOM 4881 O O . THR A 1 682 ? 20.652 -11.578 -22.945 1.00 92.38 682 THR A O 1
ATOM 4884 N N . ALA A 1 683 ? 22.231 -13.144 -22.654 1.00 93.88 683 ALA A N 1
ATOM 4885 C CA . ALA A 1 683 ? 22.296 -13.536 -24.063 1.00 93.88 683 ALA A CA 1
ATOM 4886 C C . ALA A 1 683 ? 21.005 -14.227 -24.540 1.00 93.88 683 ALA A C 1
ATOM 4888 O O . ALA A 1 683 ? 20.533 -13.965 -25.649 1.00 93.88 683 ALA A O 1
ATOM 4889 N N . GLU A 1 684 ? 20.392 -15.066 -23.703 1.00 95.56 684 GLU A N 1
ATOM 4890 C CA . GLU A 1 684 ? 19.098 -15.681 -24.016 1.00 95.56 684 GLU A CA 1
ATOM 4891 C C . GLU A 1 684 ? 17.998 -14.627 -24.144 1.00 95.56 684 GLU A C 1
ATOM 4893 O O . GLU A 1 684 ? 17.217 -14.679 -25.092 1.00 95.56 684 GLU A O 1
ATOM 4898 N N . LEU A 1 685 ? 17.965 -13.624 -23.262 1.00 96.31 685 LEU A N 1
ATOM 4899 C CA . LEU A 1 685 ? 16.993 -12.532 -23.355 1.00 96.31 685 LEU A CA 1
ATOM 4900 C C . LEU A 1 685 ? 17.160 -11.700 -24.633 1.00 96.31 685 LEU A C 1
ATOM 4902 O O . LEU A 1 685 ? 16.165 -11.398 -25.294 1.00 96.31 685 LEU A O 1
ATOM 4906 N N . PHE A 1 686 ? 18.394 -11.365 -25.029 1.00 97.56 686 PHE A N 1
ATOM 4907 C CA . PHE A 1 686 ? 18.629 -10.696 -26.314 1.00 97.56 686 PHE A CA 1
ATOM 4908 C C . PHE A 1 686 ? 18.210 -11.565 -27.505 1.00 97.56 686 PHE A C 1
ATOM 4910 O O . PHE A 1 686 ? 17.651 -11.055 -28.477 1.00 97.56 686 PHE A O 1
ATOM 4917 N N . THR A 1 687 ? 18.434 -12.876 -27.428 1.00 98.19 687 THR A N 1
ATOM 4918 C CA . THR A 1 687 ? 18.002 -13.822 -28.465 1.00 98.19 687 THR A CA 1
ATOM 4919 C C . THR A 1 687 ? 16.479 -13.863 -28.571 1.00 98.19 687 THR A C 1
ATOM 4921 O O . THR A 1 687 ? 15.933 -13.761 -29.669 1.00 98.19 687 THR A O 1
ATOM 4924 N N . LEU A 1 688 ? 15.776 -13.942 -27.438 1.00 97.44 688 LEU A N 1
ATOM 4925 C CA . LEU A 1 688 ? 14.314 -13.886 -27.388 1.00 97.44 688 LEU A CA 1
ATOM 4926 C C . LEU A 1 688 ? 13.784 -12.567 -27.962 1.00 97.44 688 LEU A C 1
ATOM 4928 O O . LEU A 1 688 ? 12.820 -12.581 -28.728 1.00 97.44 688 LEU A O 1
ATOM 4932 N N . ALA A 1 689 ? 14.443 -11.442 -27.669 1.00 98.25 689 ALA A N 1
ATOM 4933 C CA . ALA A 1 689 ? 14.109 -10.159 -28.275 1.00 98.25 689 ALA A CA 1
ATOM 4934 C C . ALA A 1 689 ? 14.243 -10.190 -29.813 1.00 98.25 689 ALA A C 1
ATOM 4936 O O . ALA A 1 689 ? 13.281 -9.847 -30.503 1.00 98.25 689 ALA A O 1
ATOM 4937 N N . ASP A 1 690 ? 15.380 -10.647 -30.368 1.00 98.38 690 ASP A N 1
ATOM 4938 C CA . ASP A 1 690 ? 15.584 -10.766 -31.830 1.00 98.38 690 ASP A CA 1
ATOM 4939 C C . ASP A 1 690 ? 14.508 -11.651 -32.474 1.00 98.38 690 ASP A C 1
ATOM 4941 O O . ASP A 1 690 ? 13.928 -11.272 -33.494 1.00 98.38 690 ASP A O 1
ATOM 4945 N N . VAL A 1 691 ? 14.173 -12.784 -31.845 1.00 98.00 691 VAL A N 1
ATOM 4946 C CA . VAL A 1 691 ? 13.112 -13.691 -32.311 1.00 98.00 691 VAL A CA 1
ATOM 4947 C C . VAL A 1 691 ? 11.769 -12.969 -32.405 1.00 98.00 691 VAL A C 1
ATOM 4949 O O . VAL A 1 691 ? 11.106 -13.057 -33.442 1.00 98.00 691 VAL A O 1
ATOM 4952 N N . ARG A 1 692 ? 11.374 -12.214 -31.374 1.00 97.62 692 ARG A N 1
ATOM 4953 C CA . ARG A 1 692 ? 10.114 -11.452 -31.385 1.00 97.62 692 ARG A CA 1
ATOM 4954 C C . ARG A 1 692 ? 10.083 -10.420 -32.509 1.00 97.62 692 ARG A C 1
ATOM 4956 O O . ARG A 1 692 ? 9.082 -10.322 -33.218 1.00 97.62 692 ARG A O 1
ATOM 4963 N N . PHE A 1 693 ? 11.181 -9.703 -32.741 1.00 98.25 693 PHE A N 1
ATOM 4964 C CA . PHE A 1 693 ? 11.260 -8.731 -33.833 1.00 98.25 693 PHE A CA 1
ATOM 4965 C C . PHE A 1 693 ? 11.219 -9.376 -35.219 1.00 98.25 693 PHE A C 1
ATOM 4967 O O . PHE A 1 693 ? 10.543 -8.869 -36.115 1.00 98.25 693 PHE A O 1
ATOM 4974 N N . VAL A 1 694 ? 11.892 -10.514 -35.404 1.00 97.69 694 VAL A N 1
ATOM 4975 C CA . VAL A 1 694 ? 11.813 -11.295 -36.647 1.00 97.69 694 VAL A CA 1
ATOM 4976 C C . VAL A 1 694 ? 10.378 -11.751 -36.900 1.00 97.69 694 VAL A C 1
ATOM 4978 O O . VAL A 1 694 ? 9.872 -11.588 -38.008 1.00 97.69 694 VAL A O 1
ATOM 4981 N N . GLN A 1 695 ? 9.694 -12.258 -35.874 1.00 95.62 695 GLN A N 1
ATOM 4982 C CA . GLN A 1 695 ? 8.293 -12.671 -35.971 1.00 95.62 695 GLN A CA 1
ATOM 4983 C C . GLN A 1 695 ? 7.345 -11.500 -36.255 1.00 95.62 695 GLN A C 1
ATOM 4985 O O . GLN A 1 695 ? 6.344 -11.691 -36.948 1.00 95.62 695 GLN A O 1
ATOM 4990 N N . ALA A 1 696 ? 7.624 -10.305 -35.725 1.00 96.44 696 ALA A N 1
ATOM 4991 C CA . ALA A 1 696 ? 6.847 -9.102 -36.017 1.00 96.44 696 ALA A CA 1
ATOM 4992 C C . ALA A 1 696 ? 6.959 -8.724 -37.501 1.00 96.44 696 ALA A C 1
ATOM 4994 O O . ALA A 1 696 ? 5.950 -8.501 -38.160 1.00 96.44 696 ALA A O 1
ATOM 4995 N N . LEU A 1 697 ? 8.184 -8.721 -38.037 1.00 96.38 697 LEU A N 1
ATOM 4996 C CA . LEU A 1 697 ? 8.482 -8.326 -39.419 1.00 96.38 697 LEU A CA 1
ATOM 4997 C C . LEU A 1 697 ? 8.100 -9.381 -40.464 1.00 96.38 697 LEU A C 1
ATOM 4999 O O . LEU A 1 697 ? 7.945 -9.047 -41.635 1.00 96.38 697 LEU A O 1
ATOM 5003 N N . ALA A 1 698 ? 7.973 -10.646 -40.061 1.00 94.06 698 ALA A N 1
ATOM 5004 C CA . ALA A 1 698 ? 7.509 -11.722 -40.933 1.00 94.06 698 ALA A CA 1
ATOM 5005 C C . ALA A 1 698 ? 5.986 -11.693 -41.167 1.00 94.06 698 ALA A C 1
ATOM 5007 O O . ALA A 1 698 ? 5.508 -12.308 -42.119 1.00 94.06 698 ALA A O 1
ATOM 5008 N N . GLY A 1 699 ? 5.226 -11.021 -40.295 1.00 85.94 699 GLY A N 1
ATOM 5009 C CA . GLY A 1 699 ? 3.769 -10.914 -40.368 1.00 85.94 699 GLY A CA 1
ATOM 5010 C C . GLY A 1 699 ? 3.278 -9.506 -40.727 1.00 85.94 699 GLY A C 1
ATOM 5011 O O . GLY A 1 699 ? 4.078 -8.601 -40.965 1.00 85.94 699 GLY A O 1
ATOM 5012 N N . PRO A 1 700 ? 1.950 -9.295 -40.759 1.00 87.19 700 PRO A N 1
ATOM 5013 C CA . PRO A 1 700 ? 1.369 -7.969 -40.929 1.00 87.19 700 PRO A CA 1
ATOM 5014 C C . PRO A 1 700 ? 1.769 -7.065 -39.756 1.00 87.19 700 PRO A C 1
ATOM 5016 O O . PRO A 1 700 ? 1.432 -7.340 -38.606 1.00 87.19 700 PRO A O 1
ATOM 5019 N N . VAL A 1 701 ? 2.479 -5.977 -40.049 1.00 93.19 701 VAL A N 1
ATOM 5020 C CA . VAL A 1 701 ? 2.842 -4.943 -39.076 1.00 93.19 701 VAL A CA 1
ATOM 5021 C C . VAL A 1 701 ? 2.788 -3.577 -39.755 1.00 93.19 701 VAL A C 1
ATOM 5023 O O . VAL A 1 701 ? 3.323 -3.393 -40.848 1.00 93.19 701 VAL A O 1
ATOM 5026 N N . GLY A 1 702 ? 2.080 -2.634 -39.138 1.00 89.69 702 GLY A N 1
ATOM 5027 C CA . GLY A 1 702 ? 1.966 -1.259 -39.622 1.00 89.69 702 GLY A CA 1
ATOM 5028 C C . GLY A 1 702 ? 2.973 -0.324 -38.953 1.00 89.69 702 GLY A C 1
ATOM 5029 O O . GLY A 1 702 ? 3.506 -0.623 -37.882 1.00 89.69 702 GLY A O 1
ATOM 5030 N N . ALA A 1 703 ? 3.190 0.845 -39.556 1.00 89.25 703 ALA A N 1
ATOM 5031 C CA . ALA A 1 703 ? 3.909 1.930 -38.897 1.00 89.25 703 ALA A CA 1
ATOM 5032 C C . ALA A 1 703 ? 3.135 2.417 -37.653 1.00 89.25 703 ALA A C 1
ATOM 5034 O O . ALA A 1 703 ? 1.905 2.492 -37.701 1.00 89.25 703 ALA A O 1
ATOM 5035 N N . PRO A 1 704 ? 3.818 2.773 -36.548 1.00 92.94 704 PRO A N 1
ATOM 5036 C CA . PRO A 1 704 ? 5.278 2.862 -36.396 1.00 92.94 704 PRO A CA 1
ATOM 5037 C C . PRO A 1 704 ? 5.970 1.554 -35.948 1.00 92.94 704 PRO A C 1
ATOM 5039 O O . PRO A 1 704 ? 7.173 1.554 -35.687 1.00 92.94 704 PRO A O 1
ATOM 5042 N N . PHE A 1 705 ? 5.245 0.445 -35.802 1.00 95.31 705 PHE A N 1
ATOM 5043 C CA . PHE A 1 705 ? 5.755 -0.769 -35.153 1.00 95.31 705 PHE A CA 1
ATOM 5044 C C . PHE A 1 705 ? 6.712 -1.593 -36.021 1.00 95.31 705 PHE A C 1
ATOM 5046 O O . PHE A 1 705 ? 7.552 -2.317 -35.489 1.00 95.31 705 PHE A O 1
ATOM 5053 N N . ASP A 1 706 ? 6.652 -1.444 -37.342 1.00 95.00 706 ASP A N 1
ATOM 5054 C CA . ASP A 1 706 ? 7.623 -2.032 -38.265 1.00 95.00 706 ASP A CA 1
ATOM 5055 C C . ASP A 1 706 ? 9.020 -1.410 -38.076 1.00 95.00 706 ASP A C 1
ATOM 5057 O O . ASP A 1 706 ? 10.021 -2.122 -37.965 1.00 95.00 706 ASP A O 1
ATOM 5061 N N . GLY A 1 707 ? 9.089 -0.081 -37.958 1.00 95.56 707 GLY A N 1
ATOM 5062 C CA . GLY A 1 707 ? 10.307 0.651 -37.625 1.00 95.56 707 GLY A CA 1
ATOM 5063 C C . GLY A 1 707 ? 10.807 0.313 -36.222 1.00 95.56 707 GLY A C 1
ATOM 5064 O O . GLY A 1 707 ? 12.009 0.102 -36.041 1.00 95.56 707 GLY A O 1
ATOM 5065 N N . LEU A 1 708 ? 9.889 0.169 -35.255 1.00 96.31 708 LEU A N 1
ATOM 5066 C CA . LEU A 1 708 ? 10.219 -0.251 -33.890 1.00 96.31 708 LEU A CA 1
ATOM 5067 C C . LEU A 1 708 ? 10.883 -1.626 -33.908 1.00 96.31 708 LEU A C 1
ATOM 5069 O O . LEU A 1 708 ? 11.960 -1.793 -33.343 1.00 96.31 708 LEU A O 1
ATOM 5073 N N . ALA A 1 709 ? 10.297 -2.590 -34.618 1.00 97.50 709 ALA A N 1
ATOM 5074 C CA . ALA A 1 709 ? 10.852 -3.930 -34.708 1.00 97.50 709 ALA A CA 1
ATOM 5075 C C . ALA A 1 709 ? 12.241 -3.948 -35.362 1.00 97.50 709 ALA A C 1
ATOM 5077 O O . ALA A 1 709 ? 13.135 -4.630 -34.869 1.00 97.50 709 ALA A O 1
ATOM 5078 N N . ARG A 1 710 ? 12.470 -3.170 -36.429 1.00 97.56 710 ARG A N 1
ATOM 5079 C CA . ARG A 1 710 ? 13.794 -3.076 -37.078 1.00 97.56 710 ARG A CA 1
ATOM 5080 C C . ARG A 1 710 ? 14.849 -2.452 -36.160 1.00 97.56 710 ARG A C 1
ATOM 5082 O O . ARG A 1 710 ? 15.955 -2.983 -36.068 1.00 97.56 710 ARG A O 1
ATOM 5089 N N . ALA A 1 711 ? 14.507 -1.368 -35.463 1.00 97.12 711 ALA A N 1
ATOM 5090 C CA . ALA A 1 711 ? 15.409 -0.705 -34.521 1.00 97.12 711 ALA A CA 1
ATOM 5091 C C . ALA A 1 711 ? 15.739 -1.610 -33.321 1.00 97.12 711 ALA A C 1
ATOM 5093 O O . ALA A 1 711 ? 16.910 -1.792 -32.983 1.00 97.12 711 ALA A O 1
ATOM 5094 N N . GLY A 1 712 ? 14.725 -2.257 -32.744 1.00 97.00 712 GLY A N 1
ATOM 5095 C CA . GLY A 1 712 ? 14.893 -3.205 -31.645 1.00 97.00 712 GLY A CA 1
ATOM 5096 C C . GLY A 1 712 ? 15.726 -4.421 -32.042 1.00 97.00 712 GLY A C 1
ATOM 5097 O O . GLY A 1 712 ? 16.612 -4.835 -31.297 1.00 97.00 712 GLY A O 1
ATOM 5098 N N . ARG A 1 713 ? 15.528 -4.944 -33.257 1.00 98.00 713 ARG A N 1
ATOM 5099 C CA . ARG A 1 713 ? 16.336 -6.035 -33.816 1.00 98.00 713 ARG A CA 1
ATOM 5100 C C . ARG A 1 713 ? 17.815 -5.665 -33.918 1.00 98.00 713 ARG A C 1
ATOM 5102 O O . ARG A 1 713 ? 18.678 -6.444 -33.520 1.00 98.00 713 ARG A O 1
ATOM 5109 N N . ALA A 1 714 ? 18.110 -4.466 -34.424 1.00 98.06 714 ALA A N 1
ATOM 5110 C CA . ALA A 1 714 ? 19.478 -3.964 -34.505 1.00 98.06 714 ALA A CA 1
ATOM 5111 C C . ALA A 1 714 ? 20.134 -3.892 -33.118 1.00 98.06 714 ALA A C 1
ATOM 5113 O O . ALA A 1 714 ? 21.273 -4.325 -32.944 1.00 98.06 714 ALA A O 1
ATOM 5114 N N . ARG A 1 715 ? 19.390 -3.412 -32.117 1.00 96.19 715 ARG A N 1
ATOM 5115 C CA . ARG A 1 715 ? 19.845 -3.320 -30.725 1.00 96.19 715 ARG A CA 1
ATOM 5116 C C . ARG A 1 715 ? 20.056 -4.688 -30.074 1.00 96.19 715 ARG A C 1
ATOM 5118 O O . ARG A 1 715 ? 21.088 -4.894 -29.443 1.00 96.19 715 ARG A O 1
ATOM 5125 N N . ALA A 1 716 ? 19.142 -5.639 -30.278 1.00 97.69 716 ALA A N 1
ATOM 5126 C CA . ALA A 1 716 ? 19.259 -7.001 -29.752 1.00 97.69 716 ALA A CA 1
ATOM 5127 C C . ALA A 1 716 ? 20.533 -7.690 -30.257 1.00 97.69 716 ALA A C 1
ATOM 5129 O O . ALA A 1 716 ? 21.318 -8.229 -29.477 1.00 97.69 716 ALA A O 1
ATOM 5130 N N . ARG A 1 717 ? 20.780 -7.604 -31.568 1.00 97.56 717 ARG A N 1
ATOM 5131 C CA . ARG A 1 717 ? 21.975 -8.173 -32.205 1.00 97.56 717 ARG A CA 1
ATOM 5132 C C . ARG A 1 717 ? 23.256 -7.484 -31.771 1.00 97.56 717 ARG A C 1
ATOM 5134 O O . ARG A 1 717 ? 24.258 -8.159 -31.550 1.00 97.56 717 ARG A O 1
ATOM 5141 N N . LEU A 1 718 ? 23.212 -6.167 -31.570 1.00 95.56 718 LEU A N 1
ATOM 5142 C CA . LEU A 1 718 ? 24.336 -5.442 -30.989 1.00 95.56 718 LEU A CA 1
ATOM 5143 C C . LEU A 1 718 ? 24.648 -5.953 -29.573 1.00 95.56 718 LEU A C 1
ATOM 5145 O O . LEU A 1 718 ? 25.812 -6.186 -29.253 1.00 95.56 718 LEU A O 1
ATOM 5149 N N . GLY A 1 719 ? 23.625 -6.195 -28.748 1.00 93.56 719 GLY A N 1
ATOM 5150 C CA . GLY A 1 719 ? 23.759 -6.796 -27.416 1.00 93.56 719 GLY A CA 1
ATOM 5151 C C . GLY A 1 719 ? 24.374 -8.201 -27.427 1.00 93.56 719 GLY A C 1
ATOM 5152 O O . GLY A 1 719 ? 25.179 -8.523 -26.555 1.00 93.56 719 GLY A O 1
ATOM 5153 N N . LEU A 1 720 ? 24.082 -8.998 -28.460 1.00 94.94 720 LEU A N 1
ATOM 5154 C CA . LEU A 1 720 ? 24.682 -10.322 -28.697 1.00 94.94 720 LEU A CA 1
ATOM 5155 C C . LEU A 1 720 ? 26.116 -10.270 -29.250 1.00 94.94 720 LEU A C 1
ATOM 5157 O O . LEU A 1 720 ? 26.772 -11.304 -29.338 1.00 94.94 720 LEU A O 1
ATOM 5161 N N . GLY A 1 721 ? 26.599 -9.096 -29.662 1.00 93.44 721 GLY A N 1
ATOM 5162 C CA . GLY A 1 721 ? 27.874 -8.959 -30.367 1.00 93.44 721 GLY A CA 1
ATOM 5163 C C . GLY A 1 721 ? 27.825 -9.381 -31.844 1.00 93.44 721 GLY A C 1
ATOM 5164 O O . GLY A 1 721 ? 28.872 -9.423 -32.490 1.00 93.44 721 GLY A O 1
ATOM 5165 N N . ASP A 1 722 ? 26.638 -9.642 -32.410 1.00 95.88 722 ASP A N 1
ATOM 5166 C CA . ASP A 1 722 ? 26.421 -9.854 -33.851 1.00 95.88 722 ASP A CA 1
ATOM 5167 C C . ASP A 1 722 ? 26.462 -8.505 -34.586 1.00 95.88 722 ASP A C 1
ATOM 5169 O O . ASP A 1 722 ? 25.444 -7.935 -34.984 1.00 95.88 722 ASP A O 1
ATOM 5173 N N . ILE A 1 723 ? 27.672 -7.960 -34.728 1.00 94.94 723 ILE A N 1
ATOM 5174 C CA . ILE A 1 723 ? 27.901 -6.649 -35.342 1.00 94.94 723 ILE A CA 1
ATOM 5175 C C . ILE A 1 723 ? 27.390 -6.577 -36.796 1.00 94.94 723 ILE A C 1
ATOM 5177 O O . ILE A 1 723 ? 26.693 -5.610 -37.121 1.00 94.94 723 ILE A O 1
ATOM 5181 N N . PRO A 1 724 ? 27.666 -7.558 -37.684 1.00 95.38 724 PRO A N 1
ATOM 5182 C CA . PRO A 1 724 ? 27.163 -7.513 -39.056 1.00 95.38 724 PRO A CA 1
ATOM 5183 C C . PRO A 1 724 ? 25.633 -7.570 -39.123 1.00 95.38 724 PRO A C 1
ATOM 5185 O O . PRO A 1 724 ? 25.021 -6.814 -39.881 1.00 95.38 724 PRO A O 1
ATOM 5188 N N . GLY A 1 725 ? 24.998 -8.424 -38.315 1.00 96.19 725 GLY A N 1
ATOM 5189 C CA . GLY A 1 725 ? 23.543 -8.521 -38.272 1.00 96.19 725 GLY A CA 1
ATOM 5190 C C . GLY A 1 725 ? 22.878 -7.283 -37.672 1.00 96.19 725 GLY A C 1
ATOM 5191 O O . GLY A 1 725 ? 21.825 -6.866 -38.160 1.00 96.19 725 GLY A O 1
ATOM 5192 N N . ALA A 1 726 ? 23.498 -6.659 -36.667 1.00 97.12 726 ALA A N 1
ATOM 5193 C CA . ALA A 1 726 ? 23.044 -5.391 -36.103 1.00 97.12 726 ALA A CA 1
ATOM 5194 C C . ALA A 1 726 ? 23.057 -4.271 -37.153 1.00 97.12 726 ALA A C 1
ATOM 5196 O O . ALA A 1 726 ? 22.050 -3.582 -37.327 1.00 97.12 726 ALA A O 1
ATOM 5197 N N . ALA A 1 727 ? 24.153 -4.137 -37.908 1.00 96.75 727 ALA A N 1
ATOM 5198 C CA . ALA A 1 727 ? 24.274 -3.159 -38.989 1.00 96.75 727 ALA A CA 1
ATOM 5199 C C . ALA A 1 727 ? 23.245 -3.395 -40.106 1.00 96.75 727 ALA A C 1
ATOM 5201 O O . ALA A 1 727 ? 22.592 -2.458 -40.561 1.00 96.75 727 ALA A O 1
ATOM 5202 N N . ALA A 1 728 ? 23.049 -4.653 -40.512 1.00 96.81 728 ALA A N 1
ATOM 5203 C CA . ALA A 1 728 ? 22.079 -5.009 -41.544 1.00 96.81 728 ALA A CA 1
ATOM 5204 C C . ALA A 1 728 ? 20.631 -4.689 -41.132 1.00 96.81 728 ALA A C 1
ATOM 5206 O O . ALA A 1 728 ? 19.844 -4.229 -41.959 1.00 96.81 728 ALA A O 1
ATOM 5207 N N . ALA A 1 729 ? 20.271 -4.908 -39.863 1.00 96.94 729 ALA A N 1
ATOM 5208 C CA . ALA A 1 729 ? 18.962 -4.528 -39.336 1.00 96.94 729 ALA A CA 1
ATOM 5209 C C . ALA A 1 729 ? 18.814 -2.999 -39.226 1.00 96.94 729 ALA A C 1
ATOM 5211 O O . ALA A 1 729 ? 17.789 -2.451 -39.638 1.00 96.94 729 ALA A O 1
ATOM 5212 N N . ALA A 1 730 ? 19.850 -2.306 -38.741 1.00 97.25 730 ALA A N 1
ATOM 5213 C CA . ALA A 1 730 ? 19.871 -0.851 -38.603 1.00 97.25 730 ALA A CA 1
ATOM 5214 C C . ALA A 1 730 ? 19.709 -0.129 -39.949 1.00 97.25 730 ALA A C 1
ATOM 5216 O O . ALA A 1 730 ? 18.962 0.848 -40.030 1.00 97.25 730 ALA A O 1
ATOM 5217 N N . ALA A 1 731 ? 20.328 -0.649 -41.014 1.00 96.56 731 ALA A N 1
ATOM 5218 C CA . ALA A 1 731 ? 20.234 -0.120 -42.376 1.00 96.56 731 ALA A CA 1
ATOM 5219 C C . ALA A 1 731 ? 18.799 -0.022 -42.903 1.00 96.56 731 ALA A C 1
ATOM 5221 O O . ALA A 1 731 ? 18.509 0.818 -43.752 1.00 96.56 731 ALA A O 1
ATOM 5222 N N . GLN A 1 732 ? 17.892 -0.841 -42.372 1.00 95.94 732 GLN A N 1
ATOM 5223 C CA . GLN A 1 732 ? 16.490 -0.859 -42.772 1.00 95.94 732 GLN A CA 1
ATOM 5224 C C . GLN A 1 732 ? 15.610 0.125 -41.985 1.00 95.94 732 GLN A C 1
ATOM 5226 O O . GLN A 1 732 ? 14.419 0.231 -42.273 1.00 95.94 732 GLN A O 1
ATOM 5231 N N . VAL A 1 733 ? 16.155 0.819 -40.982 1.00 97.06 733 VAL A N 1
ATOM 5232 C CA . VAL A 1 733 ? 15.422 1.806 -40.180 1.00 97.06 733 VAL A CA 1
ATOM 5233 C C . VAL A 1 733 ? 15.486 3.173 -40.873 1.00 97.06 733 VAL A C 1
ATOM 5235 O O . VAL A 1 733 ? 16.588 3.690 -41.075 1.00 97.06 733 VAL A O 1
ATOM 5238 N N . PRO A 1 734 ? 14.342 3.801 -41.209 1.00 93.56 734 PRO A N 1
ATOM 5239 C CA . PRO A 1 734 ? 14.334 5.137 -41.797 1.00 93.56 734 PRO A CA 1
ATOM 5240 C C . PRO A 1 734 ? 15.012 6.172 -40.881 1.00 93.56 734 PRO A C 1
ATOM 5242 O O . PRO A 1 734 ? 14.753 6.161 -39.677 1.00 93.56 734 PRO A O 1
ATOM 5245 N N . PRO A 1 735 ? 15.801 7.131 -41.406 1.00 89.19 735 PRO A N 1
ATOM 5246 C CA . PRO A 1 735 ? 16.458 8.143 -40.572 1.00 89.19 735 PRO A CA 1
ATOM 5247 C C . PRO A 1 735 ? 15.492 8.981 -39.721 1.00 89.19 735 PRO A C 1
ATOM 5249 O O . PRO A 1 735 ? 15.814 9.330 -38.591 1.00 89.19 735 PRO A O 1
ATOM 5252 N N . ALA A 1 736 ? 14.294 9.265 -40.242 1.00 90.31 736 ALA A N 1
ATOM 5253 C CA . ALA A 1 736 ? 13.258 10.037 -39.551 1.00 90.31 736 ALA A CA 1
ATOM 5254 C C . ALA A 1 736 ? 12.385 9.200 -38.595 1.00 90.31 736 ALA A C 1
ATOM 5256 O O . ALA A 1 736 ? 11.454 9.733 -37.994 1.00 90.31 736 ALA A O 1
ATOM 5257 N N . PHE A 1 737 ? 12.634 7.892 -38.476 1.00 95.50 737 PHE A N 1
ATOM 5258 C CA . PHE A 1 737 ? 11.845 7.023 -37.612 1.00 95.50 737 PHE A CA 1
ATOM 5259 C C . PHE A 1 737 ? 11.973 7.445 -36.142 1.00 95.50 737 PHE A C 1
ATOM 5261 O O . PHE A 1 737 ? 13.078 7.654 -35.640 1.00 95.50 737 PHE A O 1
ATOM 5268 N N . ALA A 1 738 ? 10.841 7.507 -35.445 1.00 93.56 738 ALA A N 1
ATOM 5269 C CA . ALA A 1 738 ? 10.783 7.639 -34.000 1.00 93.56 738 ALA A CA 1
ATOM 5270 C C . ALA A 1 738 ? 9.541 6.918 -33.472 1.00 93.56 738 ALA A C 1
ATOM 5272 O O . ALA A 1 738 ? 8.428 7.153 -33.943 1.00 93.56 738 ALA A O 1
ATOM 5273 N N . TYR A 1 739 ? 9.734 6.068 -32.469 1.00 94.44 739 TYR A N 1
ATOM 5274 C CA . TYR A 1 739 ? 8.655 5.532 -31.651 1.00 94.44 739 TYR A CA 1
ATOM 5275 C C . TYR A 1 739 ? 8.762 6.123 -30.251 1.00 94.44 739 TYR A C 1
ATOM 5277 O O . TYR A 1 739 ? 9.833 6.077 -29.637 1.00 94.44 739 TYR A O 1
ATOM 5285 N N . ALA A 1 740 ? 7.662 6.679 -29.749 1.00 91.50 740 ALA A N 1
ATOM 5286 C CA . ALA A 1 740 ? 7.629 7.358 -28.465 1.00 91.50 740 ALA A CA 1
ATOM 5287 C C . ALA A 1 740 ? 6.453 6.891 -27.605 1.00 91.50 740 ALA A C 1
ATOM 5289 O O . ALA A 1 740 ? 5.377 6.588 -28.122 1.00 91.50 740 ALA A O 1
ATOM 5290 N N . THR A 1 741 ? 6.655 6.857 -26.287 1.00 88.25 741 THR A N 1
ATOM 5291 C CA . THR A 1 741 ? 5.555 6.684 -25.334 1.00 88.25 741 THR A CA 1
ATOM 5292 C C . THR A 1 741 ? 4.741 7.971 -25.242 1.00 88.25 741 THR A C 1
ATOM 5294 O O . THR A 1 741 ? 5.276 9.067 -25.402 1.00 88.25 741 THR A O 1
ATOM 5297 N N . THR A 1 742 ? 3.436 7.840 -25.012 1.00 84.44 742 THR A N 1
ATOM 5298 C CA . THR A 1 742 ? 2.492 8.965 -25.007 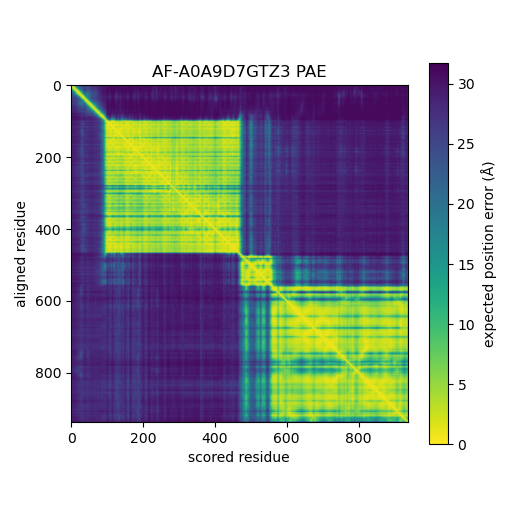1.00 84.44 742 THR A CA 1
ATOM 5299 C C . THR A 1 742 ? 2.014 9.277 -23.601 1.00 84.44 742 THR A C 1
ATOM 5301 O O . THR A 1 742 ? 1.471 8.393 -22.953 1.00 84.44 742 THR A O 1
ATOM 5304 N N . HIS A 1 743 ? 2.112 10.525 -23.153 1.00 83.06 743 HIS A N 1
ATOM 5305 C CA . HIS A 1 743 ? 1.712 10.925 -21.800 1.00 83.06 743 HIS A CA 1
ATOM 5306 C C . HIS A 1 743 ? 0.498 11.857 -21.809 1.00 83.06 743 HIS A C 1
ATOM 5308 O O . HIS A 1 743 ? 0.218 12.550 -22.786 1.00 83.06 743 HIS A O 1
ATOM 5314 N N . SER A 1 744 ? -0.256 11.871 -20.711 1.00 74.19 744 SER A N 1
ATOM 5315 C CA . SER A 1 744 ? -1.438 12.714 -20.542 1.00 74.19 744 SER A CA 1
ATOM 5316 C C . SER A 1 744 ? -1.687 13.052 -19.077 1.00 74.19 744 SER A C 1
ATOM 5318 O O . SER A 1 744 ? -1.930 12.168 -18.248 1.00 74.19 744 SER A O 1
ATOM 5320 N N . SER A 1 745 ? -1.763 14.355 -18.796 1.00 67.06 745 SER A N 1
ATOM 5321 C CA . SER A 1 745 ? -2.130 14.906 -17.486 1.00 67.06 745 SER A CA 1
ATOM 5322 C C . SER A 1 745 ? -3.568 14.581 -17.065 1.00 67.06 745 SER A C 1
ATOM 5324 O O . SER A 1 745 ? -3.883 14.614 -15.882 1.00 67.06 745 SER A O 1
ATOM 5326 N N . MET A 1 746 ? -4.454 14.226 -18.006 1.00 62.62 746 MET A N 1
ATOM 5327 C CA . MET A 1 746 ? -5.839 13.840 -17.693 1.00 62.62 746 MET A CA 1
ATOM 5328 C C . MET A 1 746 ? -5.948 12.400 -17.187 1.00 62.62 746 MET A C 1
ATOM 5330 O O . MET A 1 746 ? -6.865 12.074 -16.441 1.00 62.62 746 MET A O 1
ATOM 5334 N N . SER A 1 747 ? -5.027 11.534 -17.616 1.00 59.62 747 SER A N 1
ATOM 5335 C CA . SER A 1 747 ? -5.042 10.098 -17.302 1.00 59.62 747 SER A CA 1
ATOM 5336 C C . SER A 1 747 ? -4.171 9.718 -16.099 1.00 59.62 747 SER A C 1
ATOM 5338 O O . SER A 1 747 ? -4.147 8.554 -15.707 1.00 59.62 747 SER A O 1
ATOM 5340 N N . GLY A 1 748 ? -3.424 10.675 -15.530 1.00 60.97 748 GLY A N 1
ATOM 5341 C CA . GLY A 1 748 ? -2.433 10.421 -14.476 1.00 60.97 748 GLY A CA 1
ATOM 5342 C C . GLY A 1 748 ? -1.193 9.645 -14.948 1.00 60.97 748 GLY A C 1
ATOM 5343 O O . GLY A 1 748 ? -0.400 9.192 -14.118 1.00 60.97 748 GLY A O 1
ATOM 5344 N N . PHE A 1 749 ? -1.034 9.469 -16.265 1.00 72.50 749 PHE A N 1
ATOM 5345 C CA . PHE A 1 749 ? 0.146 8.897 -16.908 1.00 72.50 749 PHE A CA 1
ATOM 5346 C C . PHE A 1 749 ? 1.019 10.027 -17.458 1.00 72.50 749 PHE A C 1
ATOM 5348 O O . PHE A 1 749 ? 0.881 10.447 -18.603 1.00 72.50 749 PHE A O 1
ATOM 5355 N N . GLU A 1 750 ? 1.868 10.568 -16.593 1.00 78.31 750 GLU A N 1
ATOM 5356 C CA . GLU A 1 750 ? 2.696 11.745 -16.855 1.00 78.31 750 GLU A CA 1
ATOM 5357 C C . GLU A 1 750 ? 4.123 11.350 -17.254 1.00 78.31 750 GLU A C 1
ATOM 5359 O O . GLU A 1 750 ? 4.636 10.322 -16.814 1.00 78.31 750 GLU A O 1
ATOM 5364 N N . ASN A 1 751 ? 4.786 12.186 -18.054 1.00 82.94 751 ASN A N 1
ATOM 5365 C CA . ASN A 1 751 ? 6.210 12.086 -18.336 1.00 82.94 751 ASN A CA 1
ATOM 5366 C C . ASN A 1 751 ? 6.969 12.262 -17.020 1.00 82.94 751 ASN A C 1
ATOM 5368 O O . ASN A 1 751 ? 7.121 13.368 -16.480 1.00 82.94 751 ASN A O 1
ATOM 5372 N N . TRP A 1 752 ? 7.431 11.139 -16.487 1.00 77.62 752 TRP A N 1
ATOM 5373 C CA . TRP A 1 752 ? 8.045 11.117 -15.174 1.00 77.62 752 TRP A CA 1
ATOM 5374 C C . TRP A 1 752 ? 9.470 11.672 -15.178 1.00 77.62 752 TRP A C 1
ATOM 5376 O O . TRP A 1 752 ? 9.913 12.229 -14.178 1.00 77.62 752 TRP A O 1
ATOM 5386 N N . VAL A 1 753 ? 10.156 11.647 -16.326 1.00 78.50 753 VAL A N 1
ATOM 5387 C CA . VAL A 1 753 ? 11.461 12.304 -16.494 1.00 78.50 753 VAL A CA 1
ATOM 5388 C C . VAL A 1 753 ? 11.318 13.822 -16.345 1.00 78.50 753 VAL A C 1
ATOM 5390 O O . VAL A 1 753 ? 12.094 14.442 -15.622 1.00 78.50 753 VAL A O 1
ATOM 5393 N N . TYR A 1 754 ? 10.297 14.428 -16.960 1.00 81.81 754 TYR A N 1
ATOM 5394 C CA . TYR A 1 754 ? 9.966 15.844 -16.758 1.00 81.81 754 TYR A CA 1
ATOM 5395 C C . TYR A 1 754 ? 9.558 16.127 -15.309 1.00 81.81 754 TYR A C 1
ATOM 5397 O O . TYR A 1 754 ? 10.039 17.076 -14.685 1.00 81.81 754 TYR A O 1
ATOM 5405 N N . SER A 1 755 ? 8.693 15.279 -14.750 1.00 79.88 755 SER A N 1
ATOM 5406 C CA . SER A 1 755 ? 8.183 15.457 -13.390 1.00 79.88 755 SER A CA 1
ATOM 5407 C C . SER A 1 755 ? 9.307 15.425 -12.359 1.00 79.88 755 SER A C 1
ATOM 5409 O O . SER A 1 755 ? 9.355 16.293 -11.491 1.00 79.88 755 SER A O 1
ATOM 5411 N N . LEU A 1 756 ? 10.244 14.482 -12.464 1.00 76.69 756 LEU A N 1
ATOM 5412 C CA . LEU A 1 756 ? 11.373 14.367 -11.544 1.00 76.69 756 LEU A CA 1
ATOM 5413 C C . LEU A 1 756 ? 12.426 15.457 -11.772 1.00 76.69 756 LEU A C 1
ATOM 5415 O O . LEU A 1 756 ? 12.902 16.035 -10.797 1.00 76.69 756 LEU A O 1
ATOM 5419 N N . ASN A 1 757 ? 12.769 15.784 -13.018 1.00 74.06 757 ASN A N 1
ATOM 5420 C CA . ASN A 1 757 ? 13.874 16.708 -13.298 1.00 74.06 757 ASN A CA 1
ATOM 5421 C C . ASN A 1 757 ? 13.449 18.171 -13.188 1.00 74.06 757 ASN A C 1
ATOM 5423 O O . ASN A 1 757 ? 14.173 18.992 -12.631 1.00 74.06 757 ASN A O 1
ATOM 5427 N N . THR A 1 758 ? 12.265 18.502 -13.699 1.00 75.31 758 THR A N 1
ATOM 5428 C CA . THR A 1 758 ? 11.837 19.886 -13.919 1.00 75.31 758 THR A CA 1
ATOM 5429 C C . THR A 1 758 ? 10.813 20.347 -12.880 1.00 75.31 758 THR A C 1
ATOM 5431 O O . THR A 1 758 ? 10.963 21.432 -12.316 1.00 75.31 758 THR A O 1
ATOM 5434 N N . THR A 1 759 ? 9.778 19.545 -12.593 1.00 75.19 759 THR A N 1
ATOM 5435 C CA . THR A 1 759 ? 8.678 19.956 -11.694 1.00 75.19 759 THR A CA 1
ATOM 5436 C C . THR A 1 759 ? 9.001 19.741 -10.222 1.00 75.19 759 THR A C 1
ATOM 5438 O O . THR A 1 759 ? 8.992 20.683 -9.434 1.00 75.19 759 THR A O 1
ATOM 5441 N N . GLN A 1 760 ? 9.263 18.493 -9.840 1.00 74.56 760 GLN A N 1
ATOM 5442 C CA . GLN A 1 760 ? 9.556 18.106 -8.462 1.00 74.56 760 GLN A CA 1
ATOM 5443 C C . GLN A 1 760 ? 10.973 18.481 -8.078 1.00 74.56 760 GLN A C 1
ATOM 5445 O O . GLN A 1 760 ? 11.249 18.582 -6.886 1.00 74.56 760 GLN A O 1
ATOM 5450 N N . ARG A 1 761 ? 11.835 18.666 -9.088 1.00 70.50 761 ARG A N 1
ATOM 5451 C CA . ARG A 1 761 ? 13.249 18.951 -8.930 1.00 70.50 761 ARG A CA 1
ATOM 5452 C C . ARG A 1 761 ? 13.817 17.950 -7.913 1.00 70.50 761 ARG A C 1
ATOM 5454 O O . ARG A 1 761 ? 14.077 18.246 -6.757 1.00 70.50 761 ARG A O 1
ATOM 5461 N N . ARG A 1 762 ? 13.911 16.694 -8.315 1.00 69.25 762 ARG A N 1
ATOM 5462 C CA . ARG A 1 762 ? 14.439 15.601 -7.486 1.00 69.25 762 ARG A CA 1
ATOM 5463 C C . ARG A 1 762 ? 15.675 14.960 -8.080 1.00 69.25 762 ARG A C 1
ATOM 5465 O O . ARG A 1 762 ? 16.266 14.116 -7.430 1.00 69.25 762 ARG A O 1
ATOM 5472 N N . LEU A 1 763 ? 15.997 15.324 -9.314 1.00 69.12 763 LEU A N 1
ATOM 5473 C CA . LEU A 1 763 ? 16.933 14.642 -10.177 1.00 69.12 763 LEU A CA 1
ATOM 5474 C C . LEU A 1 763 ? 17.612 15.685 -11.094 1.00 69.12 763 LEU A C 1
ATOM 5476 O O . LEU A 1 763 ? 17.003 16.682 -11.491 1.00 69.12 763 LEU A O 1
ATOM 5480 N N . THR A 1 764 ? 18.895 15.478 -11.378 1.00 66.50 764 THR A N 1
ATOM 5481 C CA . THR A 1 764 ? 19.819 16.376 -12.085 1.00 66.50 764 THR A CA 1
ATOM 5482 C C . THR A 1 764 ? 20.621 15.665 -13.157 1.00 66.50 764 THR A C 1
ATOM 5484 O O . THR A 1 764 ? 20.935 14.493 -13.020 1.00 66.50 764 THR A O 1
ATOM 5487 N N . ILE A 1 765 ? 21.033 16.381 -14.199 1.00 70.25 765 ILE A N 1
ATOM 5488 C CA . ILE A 1 765 ? 21.836 15.764 -15.261 1.00 70.25 765 ILE A CA 1
ATOM 5489 C C . ILE A 1 765 ? 23.217 15.374 -14.716 1.00 70.25 765 ILE A C 1
ATOM 5491 O O . ILE A 1 765 ? 23.841 16.217 -14.071 1.00 70.25 765 ILE A O 1
ATOM 5495 N N . PRO A 1 766 ? 23.710 14.165 -15.027 1.00 67.25 766 PRO A N 1
ATOM 5496 C CA . PRO A 1 766 ? 25.040 13.744 -14.612 1.00 67.25 766 PRO A CA 1
ATOM 5497 C C . PRO A 1 766 ? 26.172 14.557 -15.252 1.00 67.25 766 PRO A C 1
ATOM 5499 O O . PRO A 1 766 ? 26.132 14.841 -16.458 1.00 67.25 766 PRO A O 1
ATOM 5502 N N . ASP A 1 767 ? 27.181 14.938 -14.466 1.00 65.25 767 ASP A N 1
ATOM 5503 C CA . ASP A 1 767 ? 28.222 15.880 -14.883 1.00 65.25 767 ASP A CA 1
ATOM 5504 C C . ASP A 1 767 ? 29.678 15.529 -14.530 1.00 65.25 767 ASP A C 1
ATOM 5506 O O . ASP A 1 767 ? 30.559 16.371 -14.741 1.00 65.25 767 ASP A O 1
ATOM 5510 N N . GLY A 1 768 ? 29.944 14.294 -14.097 1.00 61.44 768 GLY A N 1
ATOM 5511 C CA . GLY A 1 768 ? 31.295 13.790 -13.824 1.00 61.44 768 GLY A CA 1
ATOM 5512 C C . GLY A 1 768 ? 31.834 14.067 -12.413 1.00 61.44 768 GLY A C 1
ATOM 5513 O O . GLY A 1 768 ? 33.028 13.861 -12.166 1.00 61.44 768 GLY A O 1
ATOM 5514 N N . GLU A 1 769 ? 30.992 14.522 -11.486 1.00 55.03 769 GLU A N 1
ATOM 5515 C CA . GLU A 1 769 ? 31.274 14.471 -10.049 1.00 55.03 769 GLU A CA 1
ATOM 5516 C C . GLU A 1 769 ? 31.452 12.984 -9.644 1.00 55.03 769 GLU A C 1
ATOM 5518 O O . GLU A 1 769 ? 30.657 12.126 -10.010 1.00 55.03 769 GLU A O 1
ATOM 5523 N N . GLY A 1 770 ? 32.615 12.625 -9.081 1.00 52.91 770 GLY A N 1
ATOM 5524 C CA . GLY A 1 770 ? 33.048 11.223 -8.891 1.00 52.91 770 GLY A CA 1
ATOM 5525 C C . GLY A 1 770 ? 34.319 10.818 -9.658 1.00 52.91 770 GLY A C 1
ATOM 5526 O O . GLY A 1 770 ? 34.911 9.773 -9.380 1.00 52.91 770 GLY A O 1
ATOM 5527 N N . GLY A 1 771 ? 34.804 11.659 -10.579 1.00 55.94 771 GLY A N 1
ATOM 5528 C CA . GLY A 1 771 ? 36.148 11.565 -11.171 1.00 55.94 771 GLY A CA 1
ATOM 5529 C C . GLY A 1 771 ? 36.344 10.515 -12.277 1.00 55.94 771 GLY A C 1
ATOM 5530 O O . GLY A 1 771 ? 37.287 10.660 -13.050 1.00 55.94 771 GLY A O 1
ATOM 5531 N N . ASN A 1 772 ? 35.457 9.519 -12.402 1.00 60.19 772 ASN A N 1
ATOM 5532 C CA . ASN A 1 772 ? 35.425 8.512 -13.474 1.00 60.19 772 ASN A CA 1
ATOM 5533 C C . ASN A 1 772 ? 33.971 8.246 -13.922 1.00 60.19 772 ASN A C 1
ATOM 5535 O O . ASN A 1 772 ? 33.076 8.204 -13.088 1.00 60.19 772 ASN A O 1
ATOM 5539 N N . GLY A 1 773 ? 33.748 8.021 -15.223 1.00 64.94 773 GLY A N 1
ATOM 5540 C CA . GLY A 1 773 ? 32.421 7.881 -15.854 1.00 64.94 773 GLY A CA 1
ATOM 5541 C C . GLY A 1 773 ? 32.333 8.710 -17.144 1.00 64.94 773 GLY A C 1
ATOM 5542 O O . GLY A 1 773 ? 33.158 9.604 -17.335 1.00 64.94 773 GLY A O 1
ATOM 5543 N N . PHE A 1 774 ? 31.384 8.438 -18.061 1.00 67.69 774 PHE A N 1
ATOM 5544 C CA . PHE A 1 774 ? 31.168 9.391 -19.173 1.00 67.69 774 PHE A CA 1
ATOM 5545 C C . PHE A 1 774 ? 30.127 10.439 -18.783 1.00 67.69 774 PHE A C 1
ATOM 5547 O O . PHE A 1 774 ? 28.973 10.050 -18.569 1.00 67.69 774 PHE A O 1
ATOM 5554 N N . PRO A 1 775 ? 30.494 11.732 -18.776 1.00 69.81 775 PRO A N 1
ATOM 5555 C CA . PRO A 1 775 ? 29.585 12.801 -18.402 1.00 69.81 775 PRO A CA 1
ATOM 5556 C C . PRO A 1 775 ? 28.514 13.011 -19.477 1.00 69.81 775 PRO A C 1
ATOM 5558 O O . PRO A 1 775 ? 28.789 12.948 -20.679 1.00 69.81 775 PRO A O 1
ATOM 5561 N N . PHE A 1 776 ? 27.292 13.317 -19.044 1.00 67.75 776 PHE A N 1
ATOM 5562 C CA . PHE A 1 776 ? 26.189 13.707 -19.931 1.00 67.75 776 PHE A CA 1
ATOM 5563 C C . PHE A 1 776 ? 26.063 15.217 -20.084 1.00 67.75 776 PHE A C 1
ATOM 5565 O O . PHE A 1 776 ? 25.604 15.711 -21.116 1.00 67.75 776 PHE A O 1
ATOM 5572 N N . ARG A 1 777 ? 26.463 15.963 -19.055 1.00 68.56 777 ARG A N 1
ATOM 5573 C CA . ARG A 1 777 ? 26.476 17.415 -19.090 1.00 68.56 777 ARG A CA 1
ATOM 5574 C C . ARG A 1 777 ? 27.695 17.886 -19.870 1.00 68.56 777 ARG A C 1
ATOM 5576 O O . ARG A 1 777 ? 28.813 17.903 -19.363 1.00 68.56 777 ARG A O 1
ATOM 5583 N N . SER A 1 778 ? 27.464 18.350 -21.089 1.00 67.19 778 SER A N 1
ATOM 5584 C CA . SER A 1 778 ? 28.391 19.266 -21.743 1.00 67.19 778 SER A CA 1
ATOM 5585 C C . SER A 1 778 ? 27.850 20.686 -21.589 1.00 67.19 778 SER A C 1
ATOM 5587 O O . SER A 1 778 ? 26.635 20.901 -21.569 1.00 67.19 778 SER A O 1
ATOM 5589 N N . ALA A 1 779 ? 28.735 21.672 -21.442 1.00 57.19 779 ALA A N 1
ATOM 5590 C CA . ALA A 1 779 ? 28.305 22.998 -21.021 1.00 57.19 779 ALA A CA 1
ATOM 5591 C C . A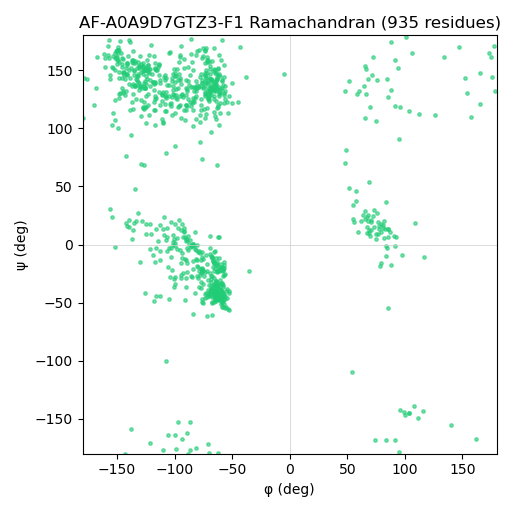LA A 1 779 ? 27.326 23.686 -22.000 1.00 57.19 779 ALA A C 1
ATOM 5593 O O . ALA A 1 779 ? 26.648 24.612 -21.579 1.00 57.19 779 ALA A O 1
ATOM 5594 N N . ASN A 1 780 ? 27.240 23.238 -23.267 1.00 64.81 780 ASN A N 1
ATOM 5595 C CA . ASN A 1 780 ? 26.481 23.904 -24.337 1.00 64.81 780 ASN A CA 1
ATOM 5596 C C . ASN A 1 780 ? 26.001 22.977 -25.492 1.00 64.81 780 ASN A C 1
ATOM 5598 O O . ASN A 1 780 ? 25.808 23.462 -26.606 1.00 64.81 780 ASN A O 1
ATOM 5602 N N . ASP A 1 781 ? 25.838 21.658 -25.309 1.00 80.94 781 ASP A N 1
ATOM 5603 C CA . ASP A 1 781 ? 25.329 20.792 -26.397 1.00 80.94 781 ASP A CA 1
ATOM 5604 C C . ASP A 1 781 ? 23.795 20.788 -26.459 1.00 80.94 781 ASP A C 1
ATOM 5606 O O . ASP A 1 781 ? 23.109 20.414 -25.507 1.00 80.94 781 ASP A O 1
ATOM 5610 N N . ALA A 1 782 ? 23.253 21.178 -27.615 1.00 81.62 782 ALA A N 1
ATOM 5611 C CA . ALA A 1 782 ? 21.818 21.340 -27.840 1.00 81.62 782 ALA A CA 1
ATOM 5612 C C . ALA A 1 782 ? 21.000 20.042 -27.699 1.00 81.62 782 ALA A C 1
ATOM 5614 O O . ALA A 1 782 ? 19.779 20.105 -27.559 1.00 81.62 782 ALA A O 1
ATOM 5615 N N . ARG A 1 783 ? 21.641 18.865 -27.726 1.00 86.00 783 ARG A N 1
ATOM 5616 C CA . ARG A 1 783 ? 20.967 17.561 -27.583 1.00 86.00 783 ARG A CA 1
ATOM 5617 C C . ARG A 1 783 ? 20.523 17.272 -26.151 1.00 86.00 783 ARG A C 1
ATOM 5619 O O . ARG A 1 783 ? 19.558 16.535 -25.944 1.00 86.00 783 ARG A O 1
ATOM 5626 N N . VAL A 1 784 ? 21.210 17.854 -25.168 1.00 83.38 784 VAL A N 1
ATOM 5627 C CA . VAL A 1 784 ? 20.915 17.690 -23.739 1.00 83.38 784 VAL A CA 1
ATOM 5628 C C . VAL A 1 784 ? 20.825 19.080 -23.102 1.00 83.38 784 VAL A C 1
ATOM 5630 O O . VAL A 1 784 ? 21.709 19.477 -22.345 1.00 83.38 784 VAL A O 1
ATOM 5633 N N . PRO A 1 785 ? 19.779 19.864 -23.424 1.00 83.31 785 PRO A N 1
ATOM 5634 C CA . PRO A 1 785 ? 19.657 21.222 -22.921 1.00 83.31 785 PRO A CA 1
ATOM 5635 C C . PRO A 1 785 ? 19.395 21.207 -21.412 1.00 83.31 785 PRO A C 1
ATOM 5637 O O . PRO A 1 785 ? 18.662 20.355 -20.886 1.00 83.31 785 PRO A O 1
ATOM 5640 N N . TRP A 1 786 ? 20.016 22.156 -20.716 1.00 82.00 786 TRP A N 1
ATOM 5641 C CA . TRP A 1 786 ? 19.990 22.250 -19.264 1.00 82.00 786 TRP A CA 1
ATOM 5642 C C . TRP A 1 786 ? 20.099 23.691 -18.787 1.00 82.00 786 TRP A C 1
ATOM 5644 O O . TRP A 1 786 ? 20.565 24.569 -19.512 1.00 82.00 786 TRP A O 1
ATOM 5654 N N . VAL A 1 787 ? 19.663 23.933 -17.553 1.00 80.38 787 VAL A N 1
ATOM 5655 C CA . VAL A 1 787 ? 19.809 25.229 -16.883 1.00 80.38 787 VAL A CA 1
ATOM 5656 C C . VAL A 1 787 ? 20.371 25.041 -15.479 1.00 80.38 787 VAL A C 1
ATOM 5658 O O . VAL A 1 787 ? 20.068 24.056 -14.802 1.00 80.38 787 VAL A O 1
ATOM 5661 N N . ASN A 1 788 ? 21.202 25.989 -15.039 1.00 79.31 788 ASN A N 1
ATOM 5662 C CA . ASN A 1 788 ? 21.608 26.076 -13.641 1.00 79.31 788 ASN A CA 1
ATOM 5663 C C . ASN A 1 788 ? 20.428 26.632 -12.839 1.00 79.31 788 ASN A C 1
ATOM 5665 O O . ASN A 1 788 ? 19.998 27.765 -13.060 1.00 79.31 788 ASN A O 1
ATOM 5669 N N . GLY A 1 789 ? 19.897 25.829 -11.921 1.00 71.62 789 GLY A N 1
ATOM 5670 C CA . GLY A 1 789 ? 18.767 26.202 -11.081 1.00 71.62 789 GLY A CA 1
ATOM 5671 C C . GLY A 1 789 ? 19.080 27.282 -10.046 1.00 71.62 789 GLY A C 1
ATOM 5672 O O . GLY A 1 789 ? 18.150 27.751 -9.395 1.00 71.62 789 GLY A O 1
ATOM 5673 N N . GLY A 1 790 ? 20.353 27.670 -9.877 1.00 72.88 790 GLY A N 1
ATOM 5674 C CA . GLY A 1 790 ? 20.795 28.684 -8.912 1.00 72.88 790 GLY A CA 1
ATOM 5675 C C . GLY A 1 790 ? 20.633 28.260 -7.449 1.00 72.88 790 GLY A C 1
ATOM 5676 O O . GLY A 1 790 ? 20.760 29.080 -6.545 1.00 72.88 790 GLY A O 1
ATOM 5677 N N . LEU A 1 791 ? 20.326 26.985 -7.227 1.00 69.50 791 LEU A N 1
ATOM 5678 C CA . LEU A 1 791 ? 20.117 26.358 -5.933 1.00 69.50 791 LEU A CA 1
ATOM 5679 C C . LEU A 1 791 ? 21.187 25.284 -5.734 1.00 69.50 791 LEU A C 1
ATOM 5681 O O . LEU A 1 791 ? 21.672 24.698 -6.704 1.00 69.50 791 LEU A O 1
ATOM 5685 N N . LEU A 1 792 ? 21.529 25.030 -4.477 1.00 71.75 792 LEU A N 1
ATOM 5686 C CA . LEU A 1 792 ? 22.331 23.873 -4.091 1.00 71.75 792 LEU A CA 1
ATOM 5687 C C . LEU A 1 792 ? 21.397 22.683 -3.825 1.00 71.75 792 LEU A C 1
ATOM 5689 O O . LEU A 1 792 ? 20.228 22.878 -3.475 1.00 71.75 792 LEU A O 1
ATOM 5693 N N . GLY A 1 793 ? 21.903 21.465 -4.017 1.00 63.44 793 GLY A N 1
ATOM 5694 C CA . GLY A 1 793 ? 21.219 20.223 -3.652 1.00 63.44 793 GLY A CA 1
ATOM 5695 C C . GLY A 1 793 ? 20.972 20.106 -2.140 1.00 63.44 793 GLY A C 1
ATOM 5696 O O . GLY A 1 793 ? 21.330 20.987 -1.360 1.00 63.44 793 GLY A O 1
ATOM 5697 N N . PHE A 1 794 ? 20.359 19.003 -1.687 1.00 59.19 794 PHE A N 1
ATOM 5698 C CA . PHE A 1 794 ? 20.058 18.788 -0.252 1.00 59.19 794 PHE A CA 1
ATOM 5699 C C . PHE A 1 794 ? 21.314 18.641 0.626 1.00 59.19 794 PHE A C 1
ATOM 5701 O O . PHE A 1 794 ? 21.215 18.753 1.845 1.00 59.19 794 PHE A O 1
ATOM 5708 N N . ASP A 1 795 ? 22.479 18.403 0.023 1.00 61.22 795 ASP A N 1
ATOM 5709 C CA . ASP A 1 795 ? 23.795 18.453 0.677 1.00 61.22 795 ASP A CA 1
ATOM 5710 C C . ASP A 1 795 ? 24.306 19.886 0.914 1.00 61.22 795 ASP A C 1
ATOM 5712 O O . ASP A 1 795 ? 25.319 20.067 1.585 1.00 61.22 795 ASP A O 1
ATOM 5716 N N . ALA A 1 796 ? 23.604 20.904 0.400 1.00 67.94 796 ALA A N 1
ATOM 5717 C CA . ALA A 1 796 ? 23.969 22.317 0.464 1.00 67.94 796 ALA A CA 1
ATOM 5718 C C . ALA A 1 796 ? 25.374 22.633 -0.087 1.00 67.94 796 ALA A C 1
ATOM 5720 O O . ALA A 1 796 ? 25.950 23.664 0.263 1.00 67.94 796 ALA A O 1
ATOM 5721 N N . GLN A 1 797 ? 25.922 21.768 -0.945 1.00 70.75 797 GLN A N 1
ATOM 5722 C CA . GLN A 1 797 ? 27.264 21.905 -1.515 1.00 70.75 797 GLN A CA 1
ATOM 5723 C C . GLN A 1 797 ? 27.236 21.846 -3.040 1.00 70.75 797 GLN A C 1
ATOM 5725 O O . GLN A 1 797 ? 27.892 22.665 -3.688 1.00 70.75 797 GLN A O 1
ATOM 5730 N N . THR A 1 798 ? 26.440 20.950 -3.621 1.00 70.19 798 THR A N 1
ATOM 5731 C CA . THR A 1 798 ? 26.507 20.689 -5.058 1.00 70.19 798 THR A CA 1
ATOM 5732 C C . THR A 1 798 ? 25.492 21.532 -5.851 1.00 70.19 798 THR A C 1
ATOM 5734 O O . THR A 1 798 ? 24.304 21.549 -5.510 1.00 70.19 798 THR A O 1
ATOM 5737 N N . PRO A 1 799 ? 25.907 22.255 -6.914 1.00 72.56 799 PRO A N 1
ATOM 5738 C CA . PRO A 1 799 ? 25.005 23.061 -7.739 1.00 72.56 799 PRO A CA 1
ATOM 5739 C C . PRO A 1 799 ? 23.976 22.241 -8.523 1.00 72.56 799 PRO A C 1
ATOM 5741 O O . PRO A 1 799 ? 24.291 21.231 -9.140 1.00 72.56 799 PRO A O 1
ATOM 5744 N N . TRP A 1 800 ? 22.741 22.734 -8.592 1.00 71.00 800 TRP A N 1
ATOM 5745 C CA . TRP A 1 800 ? 21.653 22.047 -9.282 1.00 71.00 800 TRP A CA 1
ATOM 5746 C C . TRP A 1 800 ? 21.592 22.341 -10.789 1.00 71.00 800 TRP A C 1
ATOM 5748 O O . TRP A 1 800 ? 21.273 23.461 -11.193 1.00 71.00 800 TRP A O 1
ATOM 5758 N N . PHE A 1 801 ? 21.738 21.307 -11.627 1.00 76.38 801 PHE A N 1
ATOM 5759 C CA . PHE A 1 801 ? 21.421 21.356 -13.064 1.00 76.38 801 PHE A CA 1
ATOM 5760 C C . PHE A 1 801 ? 20.231 20.465 -13.433 1.00 76.38 801 PHE A C 1
ATOM 5762 O O . PHE A 1 801 ? 20.293 19.249 -13.258 1.00 76.38 801 PHE A O 1
ATOM 5769 N N . TYR A 1 802 ? 19.157 21.036 -13.983 1.00 76.50 802 TYR A N 1
ATOM 5770 C CA . TYR A 1 802 ? 18.029 20.251 -14.500 1.00 76.50 802 TYR A CA 1
ATOM 5771 C C . TYR A 1 802 ? 17.896 20.379 -16.014 1.00 76.50 802 TYR A C 1
ATOM 5773 O O . TYR A 1 802 ? 18.181 21.425 -16.604 1.00 76.50 802 TYR A O 1
ATOM 5781 N N . THR A 1 803 ? 17.469 19.285 -16.646 1.00 77.31 803 THR A N 1
ATOM 5782 C CA . THR A 1 803 ? 17.228 19.251 -18.089 1.00 77.31 803 THR A CA 1
ATOM 5783 C C . THR A 1 803 ? 15.962 20.009 -18.460 1.00 77.31 803 THR A C 1
ATOM 5785 O O . THR A 1 803 ? 14.961 19.990 -17.741 1.00 77.31 803 THR A O 1
ATOM 5788 N N . THR A 1 804 ? 16.013 20.653 -19.620 1.00 80.06 804 THR A N 1
ATOM 5789 C CA . THR A 1 804 ? 14.885 21.322 -20.272 1.00 80.06 804 THR A CA 1
ATOM 5790 C C . THR A 1 804 ? 14.478 20.613 -21.565 1.00 80.06 804 THR A C 1
ATOM 5792 O O . THR A 1 804 ? 13.771 21.188 -22.388 1.00 80.06 804 THR A O 1
ATOM 5795 N N . LYS A 1 805 ? 14.909 19.352 -21.755 1.00 81.81 805 LYS A N 1
ATOM 5796 C CA . LYS A 1 805 ? 14.571 18.539 -22.937 1.00 81.81 805 LYS A CA 1
ATOM 5797 C C . LYS A 1 805 ? 13.061 18.356 -23.106 1.00 81.81 805 LYS A C 1
ATOM 5799 O O . LYS A 1 805 ? 12.580 18.306 -24.232 1.00 81.81 805 LYS A O 1
ATOM 5804 N N . TYR A 1 806 ? 12.337 18.268 -21.992 1.00 86.12 806 TYR A N 1
ATOM 5805 C CA . TYR A 1 806 ? 10.881 18.216 -21.954 1.00 86.12 806 TYR A CA 1
ATOM 5806 C C . TYR A 1 806 ? 10.348 19.504 -21.315 1.00 86.12 806 TYR A C 1
ATOM 5808 O O . TYR A 1 806 ? 10.927 20.041 -20.370 1.00 86.12 806 TYR A O 1
ATOM 5816 N N . SER A 1 807 ? 9.244 19.998 -21.850 1.00 87.31 807 SER A N 1
ATOM 5817 C CA . SER A 1 807 ? 8.550 21.232 -21.488 1.00 87.31 807 SER A CA 1
ATOM 5818 C C . SER A 1 807 ? 7.255 20.996 -20.700 1.00 87.31 807 SER A C 1
ATOM 5820 O O . SER A 1 807 ? 6.795 21.907 -20.007 1.00 87.31 807 SER A O 1
ATOM 5822 N N . SER A 1 808 ? 6.692 19.783 -20.761 1.00 87.88 808 SER A N 1
ATOM 5823 C CA . SER A 1 808 ? 5.425 19.409 -20.126 1.00 87.88 808 SER A CA 1
ATOM 5824 C C . SER A 1 808 ? 5.409 17.957 -19.633 1.00 87.88 808 SER A C 1
ATOM 5826 O O . SER A 1 808 ? 6.046 17.077 -20.210 1.00 87.88 808 SER A O 1
ATOM 5828 N N . VAL A 1 809 ? 4.569 17.677 -18.627 1.00 83.62 809 VAL A N 1
ATOM 5829 C CA . VAL A 1 809 ? 4.208 16.315 -18.180 1.00 83.62 809 VAL A CA 1
ATOM 5830 C C . VAL A 1 809 ? 3.518 15.479 -19.267 1.00 83.62 809 VAL A C 1
ATOM 5832 O O . VAL A 1 809 ? 3.335 14.282 -19.086 1.00 83.62 809 VAL A O 1
ATOM 5835 N N . ALA A 1 810 ? 3.095 16.082 -20.378 1.00 87.25 810 ALA A N 1
ATOM 5836 C CA . ALA A 1 810 ? 2.491 15.374 -21.508 1.00 87.25 810 ALA A CA 1
ATOM 5837 C C . ALA A 1 810 ? 3.484 15.089 -22.651 1.00 87.25 810 ALA A C 1
ATOM 5839 O O . ALA A 1 810 ? 3.100 14.459 -23.636 1.00 87.25 810 ALA A O 1
ATOM 5840 N N . ASP A 1 811 ? 4.733 15.557 -22.554 1.00 89.25 811 ASP A N 1
ATOM 5841 C CA . ASP A 1 811 ? 5.689 15.411 -23.651 1.00 89.25 811 ASP A CA 1
ATOM 5842 C C . ASP A 1 811 ? 6.101 13.944 -23.829 1.00 89.25 811 ASP A C 1
ATOM 5844 O O . ASP A 1 811 ? 6.472 13.301 -22.845 1.00 89.25 811 ASP A O 1
ATOM 5848 N N . PRO A 1 812 ? 6.088 13.412 -25.063 1.00 89.00 812 PRO A N 1
ATOM 5849 C CA . PRO A 1 812 ? 6.388 12.011 -25.313 1.00 89.00 812 PRO A CA 1
ATOM 5850 C C . PRO A 1 812 ? 7.880 11.695 -25.133 1.00 89.00 812 PRO A C 1
ATOM 5852 O O . PRO A 1 812 ? 8.749 12.510 -25.456 1.00 89.00 812 PRO A O 1
ATOM 5855 N N . ILE A 1 813 ? 8.189 10.478 -24.675 1.00 87.06 813 ILE A N 1
ATOM 5856 C CA . ILE A 1 813 ? 9.571 9.987 -24.535 1.00 87.06 813 ILE A CA 1
ATOM 5857 C C . ILE A 1 813 ? 9.882 9.030 -25.683 1.00 87.06 813 ILE A C 1
ATOM 5859 O O . ILE A 1 813 ? 9.249 7.984 -25.817 1.00 87.06 813 ILE A O 1
ATOM 5863 N N . VAL A 1 814 ? 10.882 9.365 -26.498 1.00 89.81 814 VAL A N 1
ATOM 5864 C CA . VAL A 1 814 ? 11.341 8.507 -27.600 1.00 89.81 814 VAL A CA 1
ATOM 5865 C C . VAL A 1 814 ? 12.056 7.276 -27.038 1.00 89.81 814 VAL A C 1
ATOM 5867 O O . VAL A 1 814 ? 13.012 7.403 -26.279 1.00 89.81 814 VAL A O 1
ATOM 5870 N N . VAL A 1 815 ? 11.601 6.085 -27.427 1.00 88.62 815 VAL A N 1
ATOM 5871 C CA . VAL A 1 815 ? 12.159 4.787 -27.001 1.00 88.62 815 VAL A CA 1
ATOM 5872 C C . VAL A 1 815 ? 13.081 4.192 -28.063 1.00 88.62 815 VAL A C 1
ATOM 5874 O O . VAL A 1 815 ? 14.068 3.542 -27.730 1.00 88.62 815 VAL A O 1
ATOM 5877 N N . ALA A 1 816 ? 12.763 4.427 -29.336 1.00 92.81 816 ALA A N 1
ATOM 5878 C CA . ALA A 1 816 ? 13.502 3.916 -30.483 1.00 92.81 816 ALA A CA 1
ATOM 5879 C C . ALA A 1 816 ? 13.520 4.960 -31.595 1.00 92.81 816 ALA A C 1
ATOM 5881 O O . ALA A 1 816 ? 12.520 5.653 -31.807 1.00 92.81 816 ALA A O 1
ATOM 5882 N N . SER A 1 817 ? 14.633 5.076 -32.317 1.00 94.44 817 SER A N 1
ATOM 5883 C CA . SER A 1 817 ? 14.761 6.084 -33.373 1.00 94.44 817 SER A CA 1
ATOM 5884 C C . SER A 1 817 ? 15.705 5.682 -34.502 1.00 94.44 817 SER A C 1
ATOM 5886 O O . SER A 1 817 ? 16.580 4.831 -34.339 1.00 94.44 817 SER A O 1
ATOM 5888 N N . GLY A 1 818 ? 15.569 6.353 -35.647 1.00 94.56 818 GLY A N 1
ATOM 5889 C CA . GLY A 1 818 ? 16.535 6.283 -36.742 1.00 94.56 818 GLY A CA 1
ATOM 5890 C C . GLY A 1 818 ? 17.928 6.765 -36.325 1.00 94.56 818 GLY A C 1
ATOM 5891 O O . GLY A 1 818 ? 18.927 6.220 -36.793 1.00 94.56 818 GLY A O 1
ATOM 5892 N N . THR A 1 819 ? 18.010 7.706 -35.379 1.00 94.31 819 THR A N 1
ATOM 5893 C CA . THR A 1 819 ? 19.273 8.154 -34.771 1.00 94.31 819 THR A CA 1
ATOM 5894 C C . THR A 1 819 ? 20.018 7.000 -34.105 1.00 94.31 819 THR A C 1
ATOM 5896 O O . THR A 1 819 ? 21.208 6.818 -34.351 1.00 94.31 819 THR A O 1
ATOM 5899 N N . GLU A 1 820 ? 19.321 6.180 -33.312 1.00 94.81 820 GLU A N 1
ATOM 5900 C CA . GLU A 1 820 ? 19.903 4.981 -32.695 1.00 94.81 820 GLU A CA 1
ATOM 5901 C C . GLU A 1 820 ? 20.432 4.013 -33.758 1.00 94.81 820 GLU A C 1
ATOM 5903 O O . GLU A 1 820 ? 21.566 3.552 -33.656 1.00 94.81 820 GLU A O 1
ATOM 5908 N N . ALA A 1 821 ? 19.670 3.775 -34.829 1.00 96.12 821 ALA A N 1
ATOM 5909 C CA . ALA A 1 821 ? 20.104 2.907 -35.919 1.00 96.12 821 ALA A CA 1
ATOM 5910 C C . ALA A 1 821 ? 21.395 3.406 -36.597 1.00 96.12 821 ALA A C 1
ATOM 5912 O O . ALA A 1 821 ? 22.314 2.621 -36.823 1.00 96.12 821 ALA A O 1
ATOM 5913 N N . ARG A 1 822 ? 21.523 4.711 -36.865 1.00 96.12 822 ARG A N 1
ATOM 5914 C CA . ARG A 1 822 ? 22.766 5.276 -37.427 1.00 96.12 822 ARG A CA 1
ATOM 5915 C C . ARG A 1 822 ? 23.952 5.170 -36.464 1.00 96.12 822 ARG A C 1
ATOM 5917 O O . ARG A 1 822 ? 25.076 4.940 -36.903 1.00 96.12 822 ARG A O 1
ATOM 5924 N N . LEU A 1 823 ? 23.719 5.295 -35.156 1.00 96.38 823 LEU A N 1
ATOM 5925 C CA . LEU A 1 823 ? 24.759 5.068 -34.145 1.00 96.38 823 LEU A CA 1
ATOM 5926 C C . LEU A 1 823 ? 25.232 3.606 -34.139 1.00 96.38 823 LEU A C 1
ATOM 5928 O O . LEU A 1 823 ? 26.426 3.362 -33.983 1.00 96.38 823 LEU A O 1
ATOM 5932 N N . ILE A 1 824 ? 24.325 2.644 -34.348 1.00 96.75 824 ILE A N 1
ATOM 5933 C CA . ILE A 1 824 ? 24.664 1.217 -34.486 1.00 96.75 824 ILE A CA 1
ATOM 5934 C C . ILE A 1 824 ? 25.504 0.973 -35.749 1.00 96.75 824 ILE A C 1
ATOM 5936 O O . ILE A 1 824 ? 26.482 0.232 -35.697 1.00 96.75 824 ILE A O 1
ATOM 5940 N N . GLU A 1 825 ? 25.184 1.614 -36.874 1.00 97.00 825 GLU A N 1
ATOM 5941 C CA . GLU A 1 825 ? 26.000 1.518 -38.095 1.00 97.00 825 GLU A CA 1
ATOM 5942 C C . GLU A 1 825 ? 27.404 2.106 -37.913 1.00 97.00 825 GLU A C 1
ATOM 5944 O O . GLU A 1 825 ? 28.389 1.499 -38.338 1.00 97.00 825 GLU A O 1
ATOM 5949 N N . ALA A 1 826 ? 27.511 3.266 -37.256 1.00 97.06 826 ALA A N 1
ATOM 5950 C CA . ALA A 1 826 ? 28.800 3.873 -36.937 1.00 97.06 826 ALA A CA 1
ATOM 5951 C C . ALA A 1 826 ? 29.630 2.962 -36.015 1.00 97.06 826 ALA A C 1
ATOM 5953 O O . ALA A 1 826 ? 30.825 2.765 -36.244 1.00 97.06 826 ALA A O 1
ATOM 5954 N N . GLU A 1 827 ? 28.993 2.359 -35.008 1.00 96.38 827 GLU A N 1
ATOM 5955 C CA . GLU A 1 827 ? 29.609 1.365 -34.129 1.00 96.38 827 GLU A CA 1
ATOM 5956 C C . GLU A 1 827 ? 30.093 0.134 -34.905 1.00 96.38 827 GLU A C 1
ATOM 5958 O O . GLU A 1 827 ? 31.227 -0.312 -34.718 1.00 96.38 827 GLU A O 1
ATOM 5963 N N . ALA A 1 828 ? 29.283 -0.376 -35.832 1.00 96.00 828 ALA A N 1
ATOM 5964 C CA . ALA A 1 828 ? 29.659 -1.505 -36.667 1.00 96.00 828 ALA A CA 1
ATOM 5965 C C . ALA A 1 828 ? 30.858 -1.195 -37.570 1.00 96.00 828 ALA A C 1
ATOM 5967 O O . ALA A 1 828 ? 31.783 -2.005 -37.653 1.00 96.00 828 ALA A O 1
ATOM 5968 N N . ALA A 1 829 ? 30.892 -0.007 -38.182 1.00 95.75 829 ALA A N 1
ATOM 5969 C CA . ALA A 1 829 ? 32.036 0.456 -38.964 1.00 95.75 829 ALA A CA 1
ATOM 5970 C C . ALA A 1 829 ? 33.315 0.532 -38.113 1.00 95.75 829 ALA A C 1
ATOM 5972 O O . ALA A 1 829 ? 34.375 0.080 -38.548 1.00 95.75 829 ALA A O 1
ATOM 5973 N N . LEU A 1 830 ? 33.216 1.030 -36.875 1.00 95.19 830 LEU A N 1
ATOM 5974 C CA . LEU A 1 830 ? 34.347 1.059 -35.945 1.00 95.19 830 LEU A CA 1
ATOM 5975 C C . LEU A 1 830 ? 34.855 -0.357 -35.630 1.00 95.19 830 LEU A C 1
ATOM 5977 O O . LEU A 1 830 ? 36.061 -0.596 -35.650 1.00 95.19 830 LEU A O 1
ATOM 5981 N N . ARG A 1 831 ? 33.945 -1.303 -35.375 1.00 92.19 831 ARG A N 1
ATOM 5982 C CA . ARG A 1 831 ? 34.273 -2.688 -34.991 1.00 92.19 831 ARG A CA 1
ATOM 5983 C C . ARG A 1 831 ? 34.943 -3.498 -36.098 1.00 92.19 831 ARG A C 1
ATOM 5985 O O . ARG A 1 831 ? 35.722 -4.391 -35.783 1.00 92.19 831 ARG A O 1
ATOM 5992 N N . VAL A 1 832 ? 34.695 -3.175 -37.367 1.00 91.38 832 VAL A N 1
ATOM 5993 C CA . VAL A 1 832 ? 35.380 -3.805 -38.513 1.00 91.38 832 VAL A CA 1
ATOM 5994 C C . VAL A 1 832 ? 36.644 -3.052 -38.952 1.00 91.38 832 VAL A C 1
ATOM 5996 O O . VAL A 1 832 ? 37.182 -3.325 -40.021 1.00 91.38 832 VAL A O 1
ATOM 5999 N N . GLY A 1 833 ? 37.126 -2.093 -38.151 1.00 91.81 833 GLY A N 1
ATOM 6000 C CA . GLY A 1 833 ? 38.356 -1.352 -38.440 1.00 91.81 833 GLY A CA 1
ATOM 6001 C C . GLY A 1 833 ? 38.211 -0.288 -39.531 1.00 91.81 833 GLY A C 1
ATOM 6002 O O . GLY A 1 833 ? 39.194 0.040 -40.191 1.00 91.81 833 GLY A O 1
ATOM 6003 N N . ASN A 1 834 ? 37.010 0.270 -39.726 1.00 95.00 834 ASN A N 1
ATOM 6004 C CA . ASN A 1 834 ? 36.734 1.340 -40.688 1.00 95.00 834 ASN A CA 1
ATOM 6005 C C . ASN A 1 834 ? 36.500 2.697 -39.979 1.00 95.00 834 ASN A C 1
ATOM 6007 O O . ASN A 1 834 ? 35.350 3.130 -39.829 1.00 95.00 834 ASN A O 1
ATOM 6011 N N . PRO A 1 835 ? 37.566 3.407 -39.547 1.00 94.44 835 PRO A N 1
ATOM 6012 C CA . PRO A 1 835 ? 37.443 4.683 -38.838 1.00 94.44 835 PRO A CA 1
ATOM 6013 C C . PRO A 1 835 ? 36.814 5.794 -39.695 1.00 94.44 835 PRO A C 1
ATOM 6015 O O . PRO A 1 835 ? 36.094 6.638 -39.165 1.00 94.44 835 PRO A O 1
ATOM 6018 N N . ALA A 1 836 ? 37.021 5.771 -41.017 1.00 94.31 836 ALA A N 1
ATOM 6019 C CA . ALA A 1 836 ? 36.419 6.737 -41.936 1.00 94.31 836 ALA A CA 1
ATOM 6020 C C . ALA A 1 836 ? 34.892 6.571 -42.016 1.00 94.31 836 ALA A C 1
ATOM 6022 O O . ALA A 1 836 ? 34.154 7.551 -41.913 1.00 94.31 836 ALA A O 1
ATOM 6023 N N . GLY A 1 837 ? 34.414 5.328 -42.141 1.00 93.94 837 GLY A N 1
ATOM 6024 C CA . GLY A 1 837 ? 32.986 5.003 -42.125 1.00 93.94 837 GLY A CA 1
ATOM 6025 C C . GLY A 1 837 ? 32.328 5.318 -40.782 1.00 93.94 837 GLY A C 1
ATOM 6026 O O . GLY A 1 837 ? 31.256 5.915 -40.754 1.00 93.94 837 GLY A O 1
ATOM 6027 N N . PHE A 1 838 ? 33.005 5.006 -39.674 1.00 96.12 838 PHE A N 1
ATOM 6028 C CA . PHE A 1 838 ? 32.583 5.382 -38.321 1.00 96.12 838 PHE A CA 1
ATOM 6029 C C . PHE A 1 838 ? 32.366 6.897 -38.187 1.00 96.12 838 PHE A C 1
ATOM 6031 O O . PHE A 1 838 ? 31.286 7.343 -37.794 1.00 96.12 838 PHE A O 1
ATOM 6038 N N . LEU A 1 839 ? 33.372 7.696 -38.556 1.00 96.19 839 LEU A N 1
ATOM 6039 C CA . LEU A 1 839 ? 33.323 9.149 -38.404 1.00 96.19 839 LEU A CA 1
ATOM 6040 C C . LEU A 1 839 ? 32.299 9.789 -39.350 1.00 96.19 839 LEU A C 1
ATOM 6042 O O . LEU A 1 839 ? 31.589 10.718 -38.961 1.00 96.19 839 LEU A O 1
ATOM 6046 N N . SER A 1 840 ? 32.189 9.277 -40.580 1.00 94.38 840 SER A N 1
ATOM 6047 C CA . SER A 1 840 ? 31.157 9.694 -41.532 1.00 94.38 840 SER A CA 1
ATOM 6048 C C . SER A 1 840 ? 29.754 9.425 -40.978 1.00 94.38 840 SER A C 1
ATOM 6050 O O . SER A 1 840 ? 28.927 10.336 -40.968 1.00 94.38 840 SER A O 1
ATOM 6052 N N . GLY A 1 841 ? 29.517 8.232 -40.423 1.00 92.94 841 GLY A N 1
ATOM 6053 C CA . GLY A 1 841 ? 28.243 7.853 -39.809 1.00 92.94 841 GLY A CA 1
ATOM 6054 C C . GLY A 1 841 ? 27.824 8.775 -38.662 1.00 92.94 841 GLY A C 1
ATOM 6055 O O . GLY A 1 841 ? 26.683 9.235 -38.627 1.00 92.94 841 GLY A O 1
ATOM 6056 N N . LEU A 1 842 ? 28.751 9.124 -37.762 1.00 95.06 842 LEU A N 1
ATOM 6057 C CA . LEU A 1 842 ? 28.465 10.083 -36.689 1.00 95.06 842 LEU A CA 1
ATOM 6058 C C . LEU A 1 842 ? 28.171 11.491 -37.230 1.00 95.06 842 LEU A C 1
ATOM 6060 O O . LEU A 1 842 ? 27.234 12.150 -36.779 1.00 95.06 842 LEU A O 1
ATOM 6064 N N . ASN A 1 843 ? 28.937 11.960 -38.217 1.00 94.75 843 ASN A N 1
ATOM 6065 C CA . ASN A 1 843 ? 28.749 13.294 -38.788 1.00 94.75 843 ASN A CA 1
ATOM 6066 C C . ASN A 1 843 ? 27.437 13.442 -39.579 1.00 94.75 843 ASN A C 1
ATOM 6068 O O . ASN A 1 843 ? 26.873 14.539 -39.599 1.00 94.75 843 ASN A O 1
ATOM 6072 N N . LEU A 1 844 ? 26.897 12.356 -40.148 1.00 91.75 844 LEU A N 1
ATOM 6073 C CA . LEU A 1 844 ? 25.570 12.355 -40.782 1.00 91.75 844 LEU A CA 1
ATOM 6074 C C . LEU A 1 844 ? 24.448 12.740 -39.808 1.00 91.75 844 LEU A C 1
ATOM 6076 O O . LEU A 1 844 ? 23.485 13.385 -40.216 1.00 91.75 844 LEU A O 1
ATOM 6080 N N . LEU A 1 845 ? 24.577 12.392 -38.526 1.00 92.75 845 LEU A N 1
ATOM 6081 C CA . LEU A 1 845 ? 23.620 12.794 -37.489 1.00 92.75 845 LEU A CA 1
ATOM 6082 C C . LEU A 1 845 ? 23.803 14.251 -37.056 1.00 92.75 845 LEU A C 1
ATOM 6084 O O . LEU A 1 845 ? 22.847 14.929 -36.687 1.00 92.75 845 LEU A O 1
ATOM 6088 N N . ARG A 1 846 ? 25.043 14.740 -37.089 1.00 92.31 846 ARG A N 1
ATOM 6089 C CA . ARG A 1 846 ? 25.418 16.060 -36.566 1.00 92.31 846 ARG A CA 1
ATOM 6090 C C . ARG A 1 846 ? 25.058 17.198 -37.509 1.00 92.31 846 ARG A C 1
ATOM 6092 O O . ARG A 1 846 ? 24.636 18.251 -37.034 1.00 92.31 846 ARG A O 1
ATOM 6099 N N . PHE A 1 847 ? 25.173 16.981 -38.820 1.00 87.88 847 PHE A N 1
ATOM 6100 C CA . PHE A 1 847 ? 24.910 18.016 -39.821 1.00 87.88 847 PHE A CA 1
ATOM 6101 C C . PHE A 1 847 ? 23.474 18.578 -39.759 1.00 87.88 847 PHE A C 1
ATOM 6103 O O . PHE A 1 847 ? 23.339 19.795 -39.627 1.00 87.88 847 PHE A O 1
ATOM 6110 N N . PRO A 1 848 ? 22.398 17.758 -39.748 1.00 86.06 848 PRO A N 1
ATOM 6111 C CA . PRO A 1 848 ? 21.029 18.274 -39.624 1.00 86.06 848 PRO A CA 1
ATOM 6112 C C . PRO A 1 848 ? 20.756 19.000 -38.300 1.00 86.06 848 PRO A C 1
ATOM 6114 O O . PRO A 1 848 ? 19.858 19.833 -38.232 1.00 86.06 848 PRO A O 1
ATOM 6117 N N . ALA A 1 849 ? 21.526 18.697 -37.251 1.00 85.44 849 ALA A N 1
ATOM 6118 C CA . ALA A 1 849 ? 21.410 19.325 -35.938 1.00 85.44 849 ALA A CA 1
ATOM 6119 C C . ALA A 1 849 ? 22.291 20.576 -35.769 1.00 85.44 849 ALA A C 1
ATOM 6121 O O . ALA A 1 849 ? 22.336 21.143 -34.679 1.00 85.44 849 ALA A O 1
ATOM 6122 N N . GLY A 1 850 ? 23.008 21.004 -36.818 1.00 89.56 850 GLY A N 1
ATOM 6123 C CA . GLY A 1 850 ? 23.894 22.170 -36.764 1.00 89.56 850 GLY A CA 1
ATOM 6124 C C . GLY A 1 850 ? 25.098 21.991 -35.833 1.00 89.56 850 GLY A C 1
ATOM 6125 O O . GLY A 1 850 ? 25.662 22.976 -35.360 1.00 89.56 850 GLY A O 1
ATOM 6126 N N . LEU A 1 851 ? 25.486 20.746 -35.539 1.00 90.44 851 LEU A N 1
ATOM 6127 C CA . LEU A 1 851 ? 26.594 20.442 -34.638 1.00 90.44 851 LEU A CA 1
ATOM 6128 C C . LEU A 1 851 ? 27.938 20.431 -35.394 1.00 90.44 851 LEU A C 1
ATOM 6130 O O . LEU A 1 851 ? 27.986 19.976 -36.540 1.00 90.44 851 LEU A O 1
ATOM 6134 N N . PRO A 1 852 ? 29.051 20.864 -34.764 1.00 90.81 852 PRO A N 1
ATOM 6135 C CA . PRO A 1 852 ? 30.369 20.861 -35.400 1.00 90.81 852 PRO A CA 1
ATOM 6136 C C . PRO A 1 852 ? 30.790 19.470 -35.877 1.00 90.81 852 PRO A C 1
ATOM 6138 O O . PRO A 1 852 ? 30.524 18.477 -35.192 1.00 90.81 852 PRO A O 1
ATOM 6141 N N . VAL A 1 853 ? 31.489 19.414 -37.012 1.00 92.69 853 VAL A N 1
ATOM 6142 C CA . VAL A 1 853 ? 32.056 18.177 -37.571 1.00 92.69 853 VAL A CA 1
ATOM 6143 C C . VAL A 1 853 ? 33.080 17.586 -36.600 1.00 92.69 853 VAL A C 1
ATOM 6145 O O . VAL A 1 853 ? 33.936 18.296 -36.074 1.00 92.69 853 VAL A O 1
ATOM 6148 N N . LEU A 1 854 ? 32.985 16.280 -36.359 1.00 94.12 854 LEU A N 1
ATOM 6149 C CA . LEU A 1 854 ? 33.914 15.537 -35.512 1.00 94.12 854 LEU A CA 1
ATOM 6150 C C . LEU A 1 854 ? 35.229 15.248 -36.239 1.00 94.12 854 LEU A C 1
ATOM 6152 O O . LEU A 1 854 ? 35.237 14.974 -37.441 1.00 94.12 854 LEU A O 1
ATOM 6156 N N . VAL A 1 855 ? 36.318 15.228 -35.472 1.00 93.88 855 VAL A N 1
ATOM 6157 C CA . VAL A 1 855 ? 37.667 14.844 -35.911 1.00 93.88 855 VAL A CA 1
ATOM 6158 C C . VAL A 1 855 ? 38.011 13.473 -35.323 1.00 93.88 855 VAL A C 1
ATOM 6160 O O . VAL A 1 855 ? 37.627 13.183 -34.190 1.00 93.88 855 VAL A O 1
ATOM 6163 N N . ASP A 1 856 ? 38.725 12.628 -36.078 1.00 94.44 856 ASP A N 1
ATOM 6164 C CA . ASP A 1 856 ? 39.199 11.336 -35.565 1.00 94.44 856 ASP A CA 1
ATOM 6165 C C . ASP A 1 856 ? 40.208 11.566 -34.420 1.00 94.44 856 ASP A C 1
ATOM 6167 O O . ASP A 1 856 ? 41.229 12.225 -34.635 1.00 94.44 856 ASP A O 1
ATOM 6171 N N . PRO A 1 857 ? 39.971 11.019 -33.215 1.00 94.19 857 PRO A N 1
ATOM 6172 C CA . PRO A 1 857 ? 40.900 11.116 -32.089 1.00 94.19 857 PRO A CA 1
ATOM 6173 C C . PRO A 1 857 ? 42.201 10.309 -32.274 1.00 94.19 857 PRO A C 1
ATOM 6175 O O . PRO A 1 857 ? 43.058 10.320 -31.391 1.00 94.19 857 PRO A O 1
ATOM 6178 N N . GLY A 1 858 ? 42.361 9.567 -33.374 1.00 93.62 858 GLY A N 1
ATOM 6179 C CA . GLY A 1 858 ? 43.612 8.920 -33.788 1.00 93.62 858 GLY A CA 1
ATOM 6180 C C . GLY A 1 858 ? 43.943 7.616 -33.056 1.00 93.62 858 GLY A C 1
ATOM 6181 O O . GLY A 1 858 ? 44.746 6.824 -33.544 1.00 93.62 858 GLY A O 1
ATOM 6182 N N . THR A 1 859 ? 43.291 7.342 -31.925 1.00 95.00 859 THR A N 1
ATOM 6183 C CA . THR A 1 859 ? 43.453 6.107 -31.144 1.00 95.00 859 THR A CA 1
ATOM 6184 C C . THR A 1 859 ? 42.155 5.309 -31.090 1.00 95.00 859 THR A C 1
ATOM 6186 O O . THR A 1 859 ? 41.061 5.873 -31.122 1.00 95.00 859 THR A O 1
ATOM 6189 N N . GLN A 1 860 ? 42.264 3.983 -30.965 1.00 92.00 860 GLN A N 1
ATOM 6190 C CA . GLN A 1 860 ? 41.099 3.106 -30.812 1.00 92.00 860 GLN A CA 1
ATOM 6191 C C . GLN A 1 860 ? 40.281 3.466 -29.560 1.00 92.00 860 GLN A C 1
ATOM 6193 O O . GLN A 1 860 ? 39.074 3.675 -29.652 1.00 92.00 860 GLN A O 1
ATOM 6198 N N . LEU A 1 861 ? 40.965 3.652 -28.426 1.00 90.44 861 LEU A N 1
ATOM 6199 C CA . LEU A 1 861 ? 40.374 4.102 -27.164 1.00 90.44 861 LEU A CA 1
ATOM 6200 C C . LEU A 1 861 ? 39.633 5.442 -27.317 1.00 90.44 861 LEU A C 1
ATOM 6202 O O . LEU A 1 861 ? 38.511 5.594 -26.834 1.00 90.44 861 LEU A O 1
ATOM 6206 N N . GLY A 1 862 ? 40.237 6.402 -28.023 1.00 92.69 862 GLY A N 1
ATOM 6207 C CA . GLY A 1 862 ? 39.618 7.692 -28.310 1.00 92.69 862 GLY A CA 1
ATOM 6208 C C . GLY A 1 862 ? 38.356 7.564 -29.163 1.00 92.69 862 GLY A C 1
ATOM 6209 O O . GLY A 1 862 ? 37.357 8.215 -28.865 1.00 92.69 862 GLY A O 1
ATOM 6210 N N . ARG A 1 863 ? 38.366 6.707 -30.194 1.00 94.88 863 ARG A N 1
ATOM 6211 C CA . ARG A 1 863 ? 37.198 6.477 -31.064 1.00 94.88 863 ARG A CA 1
ATOM 6212 C C . ARG A 1 863 ? 36.043 5.824 -30.312 1.00 94.88 863 ARG A C 1
ATOM 6214 O O . ARG A 1 863 ? 34.899 6.230 -30.488 1.00 94.88 863 ARG A O 1
ATOM 6221 N N . GLU A 1 864 ? 36.340 4.869 -29.436 1.00 92.50 864 GLU A N 1
ATOM 6222 C CA . GLU A 1 864 ? 35.346 4.263 -28.544 1.00 92.50 864 GLU A CA 1
ATOM 6223 C C . GLU A 1 864 ? 34.760 5.298 -27.584 1.00 92.50 864 GLU A C 1
ATOM 6225 O O . GLU A 1 864 ? 33.542 5.399 -27.455 1.00 92.50 864 GLU A O 1
ATOM 6230 N N . ASN A 1 865 ? 35.605 6.128 -26.965 1.00 89.88 865 ASN A N 1
ATOM 6231 C CA . ASN A 1 865 ? 35.121 7.189 -26.088 1.00 89.88 865 ASN A CA 1
ATOM 6232 C C . ASN A 1 865 ? 34.220 8.181 -26.836 1.00 89.88 865 ASN A C 1
ATOM 6234 O O . ASN A 1 865 ? 33.174 8.576 -26.319 1.00 89.88 865 ASN A O 1
ATOM 6238 N N . LEU A 1 866 ? 34.596 8.555 -28.062 1.00 91.69 866 LEU A N 1
ATOM 6239 C CA . LEU A 1 866 ? 33.796 9.426 -28.920 1.00 91.69 866 LEU A CA 1
ATOM 6240 C C . LEU A 1 866 ? 32.439 8.798 -29.267 1.00 91.69 866 LEU A C 1
ATOM 6242 O O . LEU A 1 866 ? 31.413 9.457 -29.115 1.00 91.69 866 LEU A O 1
ATOM 6246 N N . LEU A 1 867 ? 32.417 7.524 -29.675 1.00 93.06 867 LEU A N 1
ATOM 6247 C CA . LEU A 1 867 ? 31.185 6.794 -29.983 1.00 93.06 867 LEU A CA 1
ATOM 6248 C C . LEU A 1 867 ? 30.216 6.804 -28.797 1.00 93.06 867 LEU A C 1
ATOM 6250 O O . LEU A 1 867 ? 29.064 7.206 -28.940 1.00 93.06 867 LEU A O 1
ATOM 6254 N N . PHE A 1 868 ? 30.676 6.371 -27.623 1.00 90.31 868 PHE A N 1
ATOM 6255 C CA . PHE A 1 868 ? 29.814 6.236 -26.449 1.00 90.31 868 PHE A CA 1
ATOM 6256 C C . PHE A 1 868 ? 29.410 7.586 -25.842 1.00 90.31 868 PHE A C 1
ATOM 6258 O O . PHE A 1 868 ? 28.348 7.670 -25.224 1.00 90.31 868 PHE A O 1
ATOM 6265 N N . SER A 1 869 ? 30.186 8.649 -26.081 1.00 87.44 869 SER A N 1
ATOM 6266 C CA . SER A 1 869 ? 29.789 10.028 -25.765 1.00 87.44 869 SER A CA 1
ATOM 6267 C C . SER A 1 869 ? 28.675 10.519 -26.698 1.00 87.44 869 SER A C 1
ATOM 6269 O O . SER A 1 869 ? 27.674 11.063 -26.237 1.00 87.44 869 SER A O 1
ATOM 6271 N N . GLU A 1 870 ? 28.783 10.269 -28.007 1.00 90.12 870 GLU A N 1
ATOM 6272 C CA . GLU A 1 870 ? 27.718 10.610 -28.958 1.00 90.12 870 GLU A CA 1
ATOM 6273 C C . GLU A 1 870 ? 26.434 9.824 -28.670 1.00 90.12 870 GLU A C 1
ATOM 6275 O O . GLU A 1 870 ? 25.349 10.409 -28.670 1.00 90.12 870 GLU A O 1
ATOM 6280 N N . ARG A 1 871 ? 26.540 8.525 -28.359 1.00 90.75 871 ARG A N 1
ATOM 6281 C CA . ARG A 1 871 ? 25.391 7.701 -27.952 1.00 90.75 871 ARG A CA 1
ATOM 6282 C C . ARG A 1 871 ? 24.709 8.256 -26.705 1.00 90.75 871 ARG A C 1
ATOM 6284 O O . ARG A 1 871 ? 23.488 8.388 -26.699 1.00 90.75 871 ARG A O 1
ATOM 6291 N N . ALA A 1 872 ? 25.481 8.634 -25.686 1.00 83.31 872 ALA A N 1
ATOM 6292 C CA . ALA A 1 872 ? 24.954 9.226 -24.459 1.00 83.31 872 ALA A CA 1
ATOM 6293 C C . ALA A 1 872 ? 24.142 10.507 -24.734 1.00 83.31 872 ALA A C 1
ATOM 6295 O O . ALA A 1 872 ? 23.032 10.658 -24.224 1.00 83.31 872 ALA A O 1
ATOM 6296 N N . LEU A 1 873 ? 24.651 11.399 -25.588 1.00 86.00 873 LEU A N 1
ATOM 6297 C CA . LEU A 1 873 ? 23.995 12.672 -25.904 1.00 86.00 873 LEU A CA 1
ATOM 6298 C C . LEU A 1 873 ? 22.735 12.483 -26.762 1.00 86.00 873 LEU A C 1
ATOM 6300 O O . LEU A 1 873 ? 21.688 13.057 -26.465 1.00 86.00 873 LEU A O 1
ATOM 6304 N N . TRP A 1 874 ? 22.803 11.652 -27.803 1.00 88.75 874 TRP A N 1
ATOM 6305 C CA . TRP A 1 874 ? 21.666 11.400 -28.696 1.00 88.75 874 TRP A CA 1
ATOM 6306 C C . TRP A 1 874 ? 20.545 10.588 -28.040 1.00 88.75 874 TRP A C 1
ATOM 6308 O O . TRP A 1 874 ? 19.369 10.831 -28.312 1.00 88.75 874 TRP A O 1
ATOM 6318 N N . LEU A 1 875 ? 20.897 9.642 -27.168 1.00 87.75 875 LEU A N 1
ATOM 6319 C CA . LEU A 1 875 ? 19.964 8.709 -26.532 1.00 87.75 875 LEU A CA 1
ATOM 6320 C C . LEU A 1 875 ? 19.658 9.089 -25.073 1.00 87.75 875 LEU A C 1
ATOM 6322 O O . LEU A 1 875 ? 19.179 8.260 -24.294 1.00 87.75 875 LEU A O 1
ATOM 6326 N N . TYR A 1 876 ? 19.900 10.344 -24.684 1.00 81.94 876 TYR A N 1
ATOM 6327 C CA . TYR A 1 876 ? 19.607 10.828 -23.336 1.00 81.94 876 TYR A CA 1
ATOM 6328 C C . TYR A 1 876 ? 18.129 10.617 -22.962 1.00 81.94 876 TYR A C 1
ATOM 6330 O O . TYR A 1 876 ? 17.229 10.986 -23.724 1.00 81.94 876 TYR A O 1
ATOM 6338 N N . ALA A 1 877 ? 17.890 10.064 -21.767 1.00 77.62 877 ALA A N 1
ATOM 6339 C CA . ALA A 1 877 ? 16.565 9.739 -21.230 1.00 77.62 877 ALA A CA 1
ATOM 6340 C C . ALA A 1 877 ? 15.730 8.777 -22.106 1.00 77.62 877 ALA A C 1
ATOM 6342 O O . ALA A 1 877 ? 14.516 8.932 -22.207 1.00 77.62 877 ALA A O 1
ATOM 6343 N N . THR A 1 878 ? 16.379 7.784 -22.726 1.00 79.06 878 THR A N 1
ATOM 6344 C CA . THR A 1 878 ? 15.714 6.708 -23.498 1.00 79.06 878 THR A CA 1
ATOM 6345 C C . THR A 1 878 ? 15.840 5.316 -22.855 1.00 79.06 878 THR A C 1
ATOM 6347 O O . THR A 1 878 ? 15.230 4.357 -23.323 1.00 79.06 878 THR A O 1
ATOM 6350 N N . GLY A 1 879 ? 16.610 5.193 -21.762 1.00 77.38 879 GLY A N 1
ATOM 6351 C CA . GLY A 1 879 ? 16.854 3.929 -21.049 1.00 77.38 879 GLY A CA 1
ATOM 6352 C C . GLY A 1 879 ? 18.006 3.074 -21.602 1.00 77.38 879 GLY A C 1
ATOM 6353 O O . GLY A 1 879 ? 18.214 1.963 -21.133 1.00 77.38 879 GLY A O 1
ATOM 6354 N N . THR A 1 880 ? 18.777 3.570 -22.576 1.00 80.31 880 THR A N 1
ATOM 6355 C CA . THR A 1 880 ? 19.866 2.824 -23.253 1.00 80.31 880 THR A CA 1
ATOM 6356 C C . THR A 1 880 ? 21.182 2.775 -22.483 1.00 80.31 880 THR A C 1
ATOM 6358 O O . THR A 1 880 ? 22.059 1.960 -22.771 1.00 80.31 880 THR A O 1
ATOM 6361 N N . ARG A 1 881 ? 21.356 3.681 -21.520 1.00 80.94 881 ARG A N 1
ATOM 6362 C CA . ARG A 1 881 ? 22.679 3.992 -20.986 1.00 80.94 881 ARG A CA 1
ATOM 6363 C C . ARG A 1 881 ? 23.326 2.825 -20.250 1.00 80.94 881 ARG A C 1
ATOM 6365 O O . ARG A 1 881 ? 24.496 2.536 -20.490 1.00 80.94 881 ARG A O 1
ATOM 6372 N N . LEU A 1 882 ? 22.579 2.173 -19.365 1.00 85.00 882 LEU A N 1
ATOM 6373 C CA . LEU A 1 882 ? 23.101 1.052 -18.591 1.00 85.00 882 LEU A CA 1
ATOM 6374 C C . LEU A 1 882 ? 23.597 -0.072 -19.515 1.00 85.00 882 LEU A C 1
ATOM 6376 O O . LEU A 1 882 ? 24.701 -0.578 -19.331 1.00 85.00 882 LEU A O 1
ATOM 6380 N N . GLY A 1 883 ? 22.846 -0.372 -20.581 1.00 87.94 883 GLY A N 1
ATOM 6381 C CA . GLY A 1 883 ? 23.249 -1.334 -21.609 1.00 87.94 883 GLY A CA 1
ATOM 6382 C C . GLY A 1 883 ? 24.525 -0.929 -22.356 1.00 87.94 883 GLY A C 1
ATOM 6383 O O . GLY A 1 883 ? 25.403 -1.762 -22.575 1.00 87.94 883 GLY A O 1
ATOM 6384 N N . ASP A 1 884 ? 24.682 0.352 -22.698 1.00 89.12 884 ASP A N 1
ATOM 6385 C CA . ASP A 1 884 ? 25.901 0.874 -23.331 1.00 89.12 884 ASP A CA 1
ATOM 6386 C C . ASP A 1 884 ? 27.142 0.734 -22.427 1.00 89.12 884 ASP A C 1
ATOM 6388 O O . ASP A 1 884 ? 28.210 0.337 -22.893 1.00 89.12 884 ASP A O 1
ATOM 6392 N N . MET A 1 885 ? 27.009 1.001 -21.127 1.00 85.62 885 MET A N 1
ATOM 6393 C CA . MET A 1 885 ? 28.108 0.843 -20.165 1.00 85.62 885 MET A CA 1
ATOM 6394 C C . MET A 1 885 ? 28.480 -0.622 -19.941 1.00 85.62 885 MET A C 1
ATOM 6396 O O . MET A 1 885 ? 29.661 -0.966 -19.912 1.00 85.62 885 MET A O 1
ATOM 6400 N N . ARG A 1 886 ? 27.485 -1.508 -19.869 1.00 87.94 886 ARG A N 1
ATOM 6401 C CA . ARG A 1 886 ? 27.719 -2.956 -19.823 1.00 87.94 886 ARG A CA 1
ATOM 6402 C C . ARG A 1 886 ? 28.424 -3.446 -21.078 1.00 87.94 886 ARG A C 1
ATOM 6404 O O . ARG A 1 886 ? 29.332 -4.262 -20.986 1.00 87.94 886 ARG A O 1
ATOM 6411 N N . ARG A 1 887 ? 28.074 -2.907 -22.248 1.00 90.25 887 ARG A N 1
ATOM 6412 C CA . ARG A 1 887 ? 28.751 -3.248 -23.504 1.00 90.25 887 ARG A CA 1
ATOM 6413 C C . ARG A 1 887 ? 30.216 -2.819 -23.495 1.00 90.25 887 ARG A C 1
ATOM 6415 O O . ARG A 1 887 ? 31.064 -3.587 -23.945 1.00 90.25 887 ARG A O 1
ATOM 6422 N N . LEU A 1 888 ? 30.530 -1.644 -22.945 1.00 90.19 888 LEU A N 1
ATOM 6423 C CA . LEU A 1 888 ? 31.915 -1.207 -22.756 1.00 90.19 888 LEU A CA 1
ATOM 6424 C C . LEU A 1 888 ? 32.725 -2.196 -21.900 1.00 90.19 888 LEU A C 1
ATOM 6426 O O . LEU A 1 888 ? 33.867 -2.496 -22.243 1.00 90.19 888 LEU A O 1
ATOM 6430 N N . ILE A 1 889 ? 32.133 -2.729 -20.830 1.00 89.62 889 ILE A N 1
ATOM 6431 C CA . ILE A 1 889 ? 32.775 -3.722 -19.957 1.00 89.62 889 ILE A CA 1
ATOM 6432 C C . ILE A 1 889 ? 32.884 -5.076 -20.676 1.00 89.62 889 ILE A C 1
ATOM 6434 O O . ILE A 1 889 ? 33.986 -5.543 -20.952 1.00 89.62 889 ILE A O 1
ATOM 6438 N N . GLY A 1 890 ? 31.750 -5.675 -21.044 1.00 88.44 890 GLY A N 1
ATOM 6439 C CA . GLY A 1 890 ? 31.688 -7.059 -21.515 1.00 88.44 890 GLY A CA 1
ATOM 6440 C C . GLY A 1 890 ? 32.156 -7.278 -22.957 1.00 88.44 890 GLY A C 1
ATOM 6441 O O . GLY A 1 890 ? 32.800 -8.281 -23.244 1.00 88.44 890 GLY A O 1
ATOM 6442 N N . GLN A 1 891 ? 31.867 -6.356 -23.886 1.00 90.94 891 GLN A N 1
ATOM 6443 C CA . GLN A 1 891 ? 32.227 -6.530 -25.304 1.00 90.94 891 GLN A CA 1
ATOM 6444 C C . GLN A 1 891 ? 33.479 -5.758 -25.731 1.00 90.94 891 GLN A C 1
ATOM 6446 O O . GLN A 1 891 ? 34.157 -6.185 -26.665 1.00 90.94 891 GLN A O 1
ATOM 6451 N N . TYR A 1 892 ? 33.771 -4.620 -25.093 1.00 91.44 892 TYR A N 1
ATOM 6452 C CA . TYR A 1 892 ? 34.972 -3.819 -25.375 1.00 91.44 892 TYR A CA 1
ATOM 6453 C C . TYR A 1 892 ? 36.104 -4.058 -24.364 1.00 91.44 892 TYR A C 1
ATOM 6455 O O . TYR A 1 892 ? 37.181 -3.482 -24.509 1.00 91.44 892 TYR A O 1
ATOM 6463 N N . GLY A 1 893 ? 35.888 -4.905 -23.351 1.00 91.06 893 GLY A N 1
ATOM 6464 C CA . GLY A 1 893 ? 36.922 -5.308 -22.397 1.00 91.06 893 GLY A CA 1
ATOM 6465 C C . GLY A 1 893 ? 37.413 -4.178 -21.489 1.00 91.06 893 GLY A C 1
ATOM 6466 O O . GLY A 1 893 ? 38.543 -4.232 -21.000 1.00 91.06 893 GLY A O 1
ATOM 6467 N N . ARG A 1 894 ? 36.611 -3.126 -21.280 1.00 89.00 894 ARG A N 1
ATOM 6468 C CA . ARG A 1 894 ? 36.947 -2.058 -20.331 1.00 89.00 894 ARG A CA 1
ATOM 6469 C C . ARG A 1 894 ? 36.911 -2.589 -18.905 1.00 89.00 894 ARG A C 1
ATOM 6471 O O . ARG A 1 894 ? 36.000 -3.317 -18.521 1.00 89.00 894 ARG A O 1
ATOM 6478 N N . THR A 1 895 ? 37.844 -2.134 -18.075 1.00 88.50 895 THR A N 1
ATOM 6479 C CA . THR A 1 895 ? 37.733 -2.354 -16.632 1.00 88.50 895 THR A CA 1
ATOM 6480 C C . THR A 1 895 ? 36.583 -1.518 -16.075 1.00 88.50 895 THR A C 1
ATOM 6482 O O . THR A 1 895 ? 36.382 -0.371 -16.479 1.00 88.50 895 THR A O 1
ATOM 6485 N N . GLN A 1 896 ? 35.838 -2.065 -15.116 1.00 84.88 896 GLN A N 1
ATOM 6486 C CA . GLN A 1 896 ? 34.653 -1.408 -14.561 1.00 84.88 896 GLN A CA 1
ATOM 6487 C C . GLN A 1 896 ? 34.932 0.010 -14.036 1.00 84.88 896 GLN A C 1
ATOM 6489 O O . GLN A 1 896 ? 34.133 0.911 -14.268 1.00 84.88 896 GLN A O 1
ATOM 6494 N N . SER A 1 897 ? 36.088 0.234 -13.403 1.00 82.56 897 SER A N 1
ATOM 6495 C CA . SER A 1 897 ? 36.503 1.540 -12.866 1.00 82.56 897 SER A CA 1
ATOM 6496 C C . SER A 1 897 ? 36.779 2.612 -13.924 1.00 82.56 897 SER A C 1
ATOM 6498 O O . SER A 1 897 ? 36.867 3.789 -13.588 1.00 82.56 897 SER A O 1
ATOM 6500 N N . THR A 1 898 ? 36.917 2.227 -15.196 1.00 81.88 898 THR A N 1
ATOM 6501 C CA . THR A 1 898 ? 37.062 3.165 -16.327 1.00 81.88 898 THR A CA 1
ATOM 6502 C C . THR A 1 898 ? 35.730 3.501 -16.992 1.00 81.88 898 THR A C 1
ATOM 6504 O O . THR A 1 898 ? 35.680 4.361 -17.869 1.00 81.88 898 THR A O 1
ATOM 6507 N N . VAL A 1 899 ? 34.655 2.816 -16.594 1.00 82.38 899 VAL A N 1
ATOM 6508 C CA . VAL A 1 899 ? 33.308 2.991 -17.146 1.00 82.38 899 VAL A CA 1
ATOM 6509 C C . VAL A 1 899 ? 32.372 3.593 -16.106 1.00 82.38 899 VAL A C 1
ATOM 6511 O O . VAL A 1 899 ? 31.630 4.506 -16.447 1.00 82.38 899 VAL A O 1
ATOM 6514 N N . LEU A 1 900 ? 32.417 3.112 -14.861 1.00 82.06 900 LEU A N 1
ATOM 6515 C CA . LEU A 1 900 ? 31.542 3.515 -13.757 1.00 82.06 900 LEU A CA 1
ATOM 6516 C C . LEU A 1 900 ? 32.347 4.206 -12.635 1.00 82.06 900 LEU A C 1
ATOM 6518 O O . LEU A 1 900 ? 33.507 3.839 -12.422 1.00 82.06 900 LEU A O 1
ATOM 6522 N N . PRO A 1 901 ? 31.742 5.138 -11.872 1.00 78.69 901 PRO A N 1
ATOM 6523 C CA . PRO A 1 901 ? 32.401 5.791 -10.736 1.00 78.69 901 PRO A CA 1
ATOM 6524 C C . PRO A 1 901 ? 32.810 4.794 -9.645 1.00 78.69 901 PRO A C 1
ATOM 6526 O O . PRO A 1 901 ? 32.011 3.942 -9.268 1.00 78.69 901 PRO A O 1
ATOM 6529 N N . THR A 1 902 ? 34.019 4.885 -9.086 1.00 79.06 902 THR A N 1
ATOM 6530 C CA . THR A 1 902 ? 34.511 3.970 -8.028 1.00 79.06 902 THR A CA 1
ATOM 6531 C C . THR A 1 902 ? 35.189 4.723 -6.890 1.00 79.06 902 THR A C 1
ATOM 6533 O O . THR A 1 902 ? 35.741 5.793 -7.111 1.00 79.06 902 THR A O 1
ATOM 6536 N N . GLY A 1 903 ? 35.242 4.126 -5.695 1.00 80.75 903 GLY A N 1
ATOM 6537 C CA . GLY A 1 903 ? 35.935 4.698 -4.536 1.00 80.75 903 GLY A CA 1
ATOM 6538 C C . GLY A 1 903 ? 34.987 5.399 -3.565 1.00 80.75 903 GLY A C 1
ATOM 6539 O O . GLY A 1 903 ? 33.876 4.916 -3.331 1.00 80.75 903 GLY A O 1
ATOM 6540 N N . ALA A 1 904 ? 35.442 6.502 -2.965 1.00 80.50 904 ALA A N 1
ATOM 6541 C CA . ALA A 1 904 ? 34.622 7.299 -2.058 1.00 80.50 904 ALA A CA 1
ATOM 6542 C C . ALA A 1 904 ? 33.457 7.939 -2.825 1.00 80.50 904 ALA A C 1
ATOM 6544 O O . ALA A 1 904 ? 33.651 8.587 -3.849 1.00 80.50 904 ALA A O 1
ATOM 6545 N N . TYR A 1 905 ? 32.249 7.746 -2.311 1.00 78.81 905 TYR A N 1
ATOM 6546 C CA . TYR A 1 905 ? 31.069 8.469 -2.742 1.00 78.81 905 TYR A CA 1
ATOM 6547 C C . TYR A 1 905 ? 31.175 9.893 -2.198 1.00 78.81 905 TYR A C 1
ATOM 6549 O O . TYR A 1 905 ? 31.396 10.089 -1.001 1.00 78.81 905 TYR A O 1
ATOM 6557 N N . HIS A 1 906 ? 31.034 10.881 -3.077 1.00 68.81 906 HIS A N 1
ATOM 6558 C CA . HIS A 1 906 ? 31.229 12.298 -2.759 1.00 68.81 906 HIS A CA 1
ATOM 6559 C C . HIS A 1 906 ? 30.312 12.811 -1.626 1.00 68.81 906 HIS A C 1
ATOM 6561 O O . HIS A 1 906 ? 30.672 13.773 -0.949 1.00 68.81 906 HIS A O 1
ATOM 6567 N N . LYS A 1 907 ? 29.175 12.146 -1.346 1.00 70.31 907 LYS A N 1
ATOM 6568 C CA . LYS A 1 907 ? 28.288 12.474 -0.211 1.00 70.31 907 LYS A CA 1
ATOM 6569 C C . LYS A 1 907 ? 28.511 11.576 0.999 1.00 70.31 907 LYS A C 1
ATOM 6571 O O . LYS A 1 907 ? 28.695 10.364 0.891 1.00 70.31 907 LYS A O 1
ATOM 6576 N N . PHE A 1 908 ? 28.351 12.173 2.180 1.00 71.81 908 PHE A N 1
ATOM 6577 C CA . PHE A 1 908 ? 28.202 11.477 3.466 1.00 71.81 908 PHE A CA 1
ATOM 6578 C C . PHE A 1 908 ? 29.337 10.496 3.833 1.00 71.81 908 PHE A C 1
ATOM 6580 O O . PHE A 1 908 ? 29.131 9.625 4.673 1.00 71.81 908 PHE A O 1
ATOM 6587 N N . GLY A 1 909 ? 30.526 10.612 3.224 1.00 73.81 909 GLY A N 1
ATOM 6588 C CA . GLY A 1 909 ? 31.664 9.723 3.503 1.00 73.81 909 GLY A CA 1
ATOM 6589 C C . GLY A 1 909 ? 31.415 8.253 3.143 1.00 73.81 909 GLY A C 1
ATOM 6590 O O . GLY A 1 909 ? 31.997 7.361 3.758 1.00 73.81 909 GLY A O 1
ATOM 6591 N N . LEU A 1 910 ? 30.512 7.990 2.195 1.00 81.94 910 LEU A N 1
ATOM 6592 C CA . LEU A 1 910 ? 30.157 6.638 1.762 1.00 81.94 910 LEU A CA 1
ATOM 6593 C C . LEU A 1 910 ? 31.106 6.150 0.655 1.00 81.94 910 LEU A C 1
ATOM 6595 O O . LEU A 1 910 ? 32.046 6.839 0.272 1.00 81.94 910 LEU A O 1
ATOM 6599 N N . THR A 1 911 ? 30.862 4.953 0.121 1.00 84.31 911 THR A N 1
ATOM 6600 C CA . THR A 1 911 ? 31.579 4.401 -1.038 1.00 84.31 911 THR A CA 1
ATOM 6601 C C . THR A 1 911 ? 30.613 3.929 -2.118 1.00 84.31 911 THR A C 1
ATOM 6603 O O . THR A 1 911 ? 29.467 3.551 -1.826 1.00 84.31 911 THR A O 1
ATOM 6606 N N . TYR A 1 912 ? 31.097 3.962 -3.359 1.00 84.50 912 TYR A N 1
ATOM 6607 C CA . TYR A 1 912 ? 30.467 3.306 -4.498 1.00 84.50 912 TYR A CA 1
ATOM 6608 C C . TYR A 1 912 ? 30.623 1.785 -4.391 1.00 84.50 912 TYR A C 1
ATOM 6610 O O . TYR A 1 912 ? 31.688 1.278 -4.035 1.00 84.50 912 TYR A O 1
ATOM 6618 N N . GLY A 1 913 ? 29.560 1.066 -4.729 1.00 84.69 913 GLY A N 1
ATOM 6619 C CA . GLY A 1 913 ? 29.543 -0.378 -4.889 1.00 84.69 913 GLY A CA 1
ATOM 6620 C C . GLY A 1 913 ? 30.073 -0.832 -6.242 1.00 84.69 913 GLY A C 1
ATOM 6621 O O . GLY A 1 913 ? 30.556 -0.049 -7.060 1.00 84.69 913 GLY A O 1
ATOM 6622 N N . SER A 1 914 ? 29.989 -2.137 -6.472 1.00 83.00 914 SER A N 1
ATOM 6623 C CA . SER A 1 914 ? 30.472 -2.795 -7.685 1.00 83.00 914 SER A CA 1
ATOM 6624 C C . SER A 1 914 ? 29.352 -3.251 -8.617 1.00 83.00 914 SER A C 1
ATOM 6626 O O . SER A 1 914 ? 29.651 -3.911 -9.607 1.00 83.00 914 SER A O 1
ATOM 6628 N N . ASP A 1 915 ? 28.083 -2.928 -8.358 1.00 84.75 915 ASP A N 1
ATOM 6629 C CA . ASP A 1 915 ? 27.009 -3.352 -9.260 1.00 84.75 915 ASP A CA 1
ATOM 6630 C C . ASP A 1 915 ? 27.130 -2.639 -10.619 1.00 84.75 915 ASP A C 1
ATOM 6632 O O . ASP A 1 915 ? 27.353 -1.424 -10.691 1.00 84.75 915 ASP A O 1
ATOM 6636 N N . ALA A 1 916 ? 26.995 -3.398 -11.707 1.00 83.31 916 ALA A N 1
ATOM 6637 C CA . ALA A 1 916 ? 26.920 -2.881 -13.080 1.00 83.31 916 ALA A CA 1
ATOM 6638 C C . ALA A 1 916 ? 25.547 -3.141 -13.731 1.00 83.31 916 ALA A C 1
ATOM 6640 O O . ALA A 1 916 ? 25.338 -2.843 -14.907 1.00 83.31 916 ALA A O 1
ATOM 6641 N N . ASN A 1 917 ? 24.614 -3.716 -12.972 1.00 87.12 917 ASN A N 1
ATOM 6642 C CA . ASN A 1 917 ? 23.263 -4.050 -13.392 1.00 87.12 917 ASN A CA 1
ATOM 6643 C C . ASN A 1 917 ? 22.306 -4.034 -12.188 1.00 87.12 917 ASN A C 1
ATOM 6645 O O . ASN A 1 917 ? 22.726 -4.005 -11.030 1.00 87.12 917 ASN A O 1
ATOM 6649 N N . LEU A 1 918 ? 21.005 -4.019 -12.470 1.00 89.38 918 LEU A N 1
ATOM 6650 C CA . LEU A 1 918 ? 19.966 -4.141 -11.456 1.00 89.38 918 LEU A CA 1
ATOM 6651 C C . LEU A 1 918 ? 19.803 -5.613 -11.052 1.00 89.38 918 LEU A C 1
ATOM 6653 O O . LEU A 1 918 ? 19.714 -6.476 -11.930 1.00 89.38 918 LEU A O 1
ATOM 6657 N N . PRO A 1 919 ? 19.699 -5.941 -9.756 1.00 90.00 919 PRO A N 1
ATOM 6658 C CA . PRO A 1 919 ? 19.424 -7.314 -9.371 1.00 90.00 919 PRO A CA 1
ATOM 6659 C C . PRO A 1 919 ? 17.985 -7.724 -9.700 1.00 90.00 919 PRO A C 1
ATOM 6661 O O . PRO A 1 919 ? 17.082 -6.894 -9.804 1.00 90.00 919 PRO A O 1
ATOM 6664 N N . VAL A 1 920 ? 17.739 -9.030 -9.804 1.00 89.69 920 VAL A N 1
ATOM 6665 C CA . VAL A 1 920 ? 16.364 -9.556 -9.834 1.00 89.69 920 VAL A CA 1
ATOM 6666 C C . VAL A 1 920 ? 15.739 -9.390 -8.436 1.00 89.69 920 VAL A C 1
ATOM 6668 O O . VAL A 1 920 ? 16.398 -9.726 -7.457 1.00 89.69 920 VAL A O 1
ATOM 6671 N N . PRO A 1 921 ? 14.495 -8.917 -8.274 1.00 87.62 921 PRO A N 1
ATOM 6672 C CA . PRO A 1 921 ? 13.905 -8.774 -6.942 1.00 87.62 921 PRO A CA 1
ATOM 6673 C C . PRO A 1 921 ? 13.648 -10.111 -6.231 1.00 87.62 921 PRO A C 1
ATOM 6675 O O . PRO A 1 921 ? 13.311 -11.099 -6.883 1.00 87.62 921 PRO A O 1
ATOM 6678 N N . THR A 1 922 ? 13.712 -10.142 -4.894 1.00 79.00 922 THR A N 1
ATOM 6679 C CA . THR A 1 922 ? 13.449 -11.373 -4.110 1.00 79.00 922 THR A CA 1
ATOM 6680 C C . THR A 1 922 ? 12.040 -11.923 -4.319 1.00 79.00 922 THR A C 1
ATOM 6682 O O . THR A 1 922 ? 11.861 -13.129 -4.445 1.00 79.00 922 THR A O 1
ATOM 6685 N N . ALA A 1 923 ? 11.044 -11.042 -4.433 1.00 70.62 923 ALA A N 1
ATOM 6686 C CA . ALA A 1 923 ? 9.643 -11.408 -4.646 1.00 70.62 923 ALA A CA 1
ATOM 6687 C C . ALA A 1 923 ? 9.354 -12.048 -6.020 1.00 70.62 923 ALA A C 1
ATOM 6689 O O . ALA A 1 923 ? 8.259 -12.561 -6.230 1.00 70.62 923 ALA A O 1
ATOM 6690 N N . ALA A 1 924 ? 10.303 -12.002 -6.960 1.00 67.50 924 ALA A N 1
ATOM 6691 C CA . ALA A 1 924 ? 10.137 -12.507 -8.323 1.00 67.50 924 ALA A CA 1
ATOM 6692 C C . ALA A 1 924 ? 10.719 -13.917 -8.538 1.00 67.50 924 ALA A C 1
ATOM 6694 O O . ALA A 1 924 ? 10.777 -14.390 -9.671 1.00 67.50 924 ALA A O 1
ATOM 6695 N N . ARG A 1 925 ? 11.198 -14.567 -7.473 1.00 72.62 925 ARG A N 1
ATOM 6696 C CA . ARG A 1 925 ? 12.027 -15.775 -7.532 1.00 72.62 925 ARG A CA 1
ATOM 6697 C C . ARG A 1 925 ? 11.332 -16.945 -6.835 1.00 72.62 925 ARG A C 1
ATOM 6699 O O . ARG A 1 925 ? 10.721 -16.767 -5.784 1.00 72.62 925 ARG A O 1
ATOM 6706 N N . GLY A 1 926 ? 11.436 -18.140 -7.411 1.00 63.66 926 GLY A N 1
ATOM 6707 C CA . GLY A 1 926 ? 10.988 -19.379 -6.776 1.00 63.66 926 GLY A CA 1
ATOM 6708 C C . GLY A 1 926 ? 11.996 -19.892 -5.742 1.00 63.66 926 GLY A C 1
ATOM 6709 O O . GLY A 1 926 ? 13.136 -19.435 -5.692 1.00 63.66 926 GLY A O 1
ATOM 6710 N N . ALA A 1 927 ? 11.591 -20.858 -4.911 1.00 68.12 927 ALA A N 1
ATOM 6711 C CA . ALA A 1 927 ? 12.407 -21.369 -3.800 1.00 68.12 927 ALA A CA 1
ATOM 6712 C C . ALA A 1 927 ? 13.753 -21.986 -4.236 1.00 68.12 927 ALA A C 1
ATOM 6714 O O . ALA A 1 927 ? 14.673 -22.081 -3.428 1.00 68.12 927 ALA A O 1
ATOM 6715 N N . SER A 1 928 ? 13.873 -22.396 -5.503 1.00 67.50 928 SER A N 1
ATOM 6716 C CA . SER A 1 928 ? 15.088 -22.993 -6.075 1.00 67.50 928 SER A CA 1
ATOM 6717 C C . SER A 1 928 ? 15.920 -22.019 -6.915 1.00 67.50 928 SER A C 1
ATOM 6719 O O . SER A 1 928 ? 16.932 -22.419 -7.486 1.00 67.50 928 SER A O 1
ATOM 6721 N N . TYR A 1 929 ? 15.513 -20.752 -7.006 1.00 74.75 929 TYR A N 1
ATOM 6722 C CA . TYR A 1 929 ? 16.244 -19.738 -7.754 1.00 74.75 929 TYR A CA 1
ATOM 6723 C C . TYR A 1 929 ? 17.564 -19.386 -7.055 1.00 74.75 929 TYR A C 1
ATOM 6725 O O . TYR A 1 929 ? 17.580 -18.955 -5.903 1.00 74.75 929 TYR A O 1
ATOM 6733 N N . THR A 1 930 ? 18.682 -19.527 -7.765 1.00 65.94 930 THR A N 1
ATOM 6734 C CA . THR A 1 930 ? 20.033 -19.439 -7.186 1.00 65.94 930 THR A CA 1
ATOM 6735 C C . THR A 1 930 ? 20.616 -18.026 -7.111 1.00 65.94 930 THR A C 1
ATOM 6737 O O . THR A 1 930 ? 21.748 -17.860 -6.664 1.00 65.94 930 THR A O 1
ATOM 6740 N N . GLY A 1 931 ? 19.857 -16.994 -7.484 1.00 67.50 931 GLY A N 1
ATOM 6741 C CA . GLY A 1 931 ? 20.347 -15.614 -7.515 1.00 67.50 931 GLY A CA 1
ATOM 6742 C C . GLY A 1 931 ? 20.706 -15.154 -8.927 1.00 67.50 931 GLY A C 1
ATOM 6743 O O . GLY A 1 931 ? 20.593 -15.899 -9.896 1.00 67.50 931 GLY A O 1
ATOM 6744 N N . CYS A 1 932 ? 21.129 -13.897 -9.053 1.00 79.62 932 CYS A N 1
ATOM 6745 C CA . CYS A 1 932 ? 21.801 -13.438 -10.267 1.00 79.62 932 CYS A CA 1
ATOM 6746 C C . CYS A 1 932 ? 23.033 -14.316 -10.531 1.00 79.62 932 CYS A C 1
ATOM 6748 O O . CYS A 1 932 ? 23.876 -14.451 -9.644 1.00 79.62 932 CYS A O 1
ATOM 6750 N N . THR A 1 933 ? 23.179 -14.859 -11.738 1.00 72.44 933 THR A N 1
ATOM 6751 C CA . THR A 1 933 ? 24.396 -15.597 -12.117 1.00 72.44 933 THR A CA 1
ATOM 6752 C C . THR A 1 933 ? 25.558 -14.653 -12.403 1.00 72.44 933 THR A C 1
ATOM 6754 O O . THR A 1 933 ? 26.707 -15.077 -12.361 1.00 72.44 933 THR A O 1
ATOM 6757 N N . ASP A 1 934 ? 25.258 -13.383 -12.701 1.00 72.75 934 ASP A N 1
ATOM 6758 C CA . ASP A 1 934 ? 26.264 -12.357 -12.950 1.00 72.75 934 ASP A CA 1
ATOM 6759 C C . ASP A 1 934 ? 25.767 -10.934 -12.626 1.00 72.75 934 ASP A C 1
ATOM 6761 O O . ASP A 1 934 ? 24.872 -10.408 -13.299 1.00 72.75 934 ASP A O 1
ATOM 6765 N N . ARG A 1 935 ? 26.355 -10.306 -11.595 1.00 71.38 935 ARG A N 1
ATOM 6766 C CA . ARG A 1 935 ? 26.116 -8.898 -11.204 1.00 71.38 935 ARG A CA 1
ATOM 6767 C C . ARG A 1 935 ? 27.243 -7.940 -11.619 1.00 71.38 935 ARG A C 1
ATOM 6769 O O . ARG A 1 935 ? 27.078 -6.724 -11.506 1.00 71.38 935 ARG A O 1
ATOM 6776 N N . THR A 1 936 ? 28.381 -8.470 -12.067 1.00 54.75 936 THR A N 1
ATOM 6777 C CA . THR A 1 936 ? 29.651 -7.726 -12.156 1.00 54.75 936 THR A CA 1
ATOM 6778 C C . THR A 1 936 ? 30.362 -7.828 -13.506 1.00 54.75 936 THR A C 1
ATOM 6780 O O . THR A 1 936 ? 31.250 -7.010 -13.746 1.00 54.75 936 THR A O 1
ATOM 6783 N N . SER A 1 937 ? 29.997 -8.775 -14.376 1.00 44.19 937 SER A N 1
ATOM 6784 C CA . SER A 1 937 ? 30.580 -8.965 -15.713 1.00 44.19 937 SER A CA 1
ATOM 6785 C C . SER A 1 937 ? 29.594 -8.795 -16.870 1.00 44.19 937 SER A C 1
ATOM 6787 O O . SER A 1 937 ? 28.365 -8.997 -16.706 1.00 44.19 937 SER A O 1
#

Sequence (937 aa):
MTAYSRGRHLDPRGGAQRTVVRRWKMRRSNFCFVLAAVLGLVACQDTRESPPRLLPTDVQRPLTSVAPEEAIQIIPAPRSGVAVVAPVRTSAAPPIALSGIVGVGSGNNFSCALRGDGLVFCWGSNASGTLGNGSLAGSLTPKEAGGPQRFSSLVVGDFNVCGLTAAGAAYCWGDNFSGQLGIGSTGGNSLVPVAVSGGHSFTSLSIGLRSICGIATDGVTYCWGNNGSGQLGVGSTGGFINVPSPVVNSASLGFVTVSAGFFASCALTATGSAYCWGAAGANFGNGALHPASDVPVAAANGLTIAQLSTGSSYSCALTSVGRAGCWGAQRAGELGNGSFANPVATPTPVSGTIKFTMVDASAMNIVIPTTCGLAQSGHAWCWGNNDRGQLGTTSASTCTFSTTVFDCSAVPLAVSGGRRFSELAVGLRHVCALDGNGKVYCWGDNGAGQLGNNSVTPSQVPVQVVQLAAPAEDGSIVIAPLSGNIIFRGATLQLAATQLDEYGAPLAVQPAFRWRTSDPAIATVDQNGLVAAISNGLVVITARTRSDMIGQAPVTVSLVDPTLAFQRAWSGVASGTSVSDGLVAWGGLLADEWIHSGTFPTRLEVDRRIVSEGNSQLVQIFASLQLARNALEFEEGRLLGVTPGDQRIGEMRALAGYVYLGLAEAFCSGVPLNDANVGHSTAELFTLADVRFVQALAGPVGAPFDGLARAGRARARLGLGDIPGAAAAAAQVPPAFAYATTHSSMSGFENWVYSLNTTQRRLTIPDGEGGNGFPFRSANDARVPWVNGGLLGFDAQTPWFYTTKYSSVADPIVVASGTEARLIEAEAALRVGNPAGFLSGLNLLRFPAGLPVLVDPGTQLGRENLLFSERALWLYATGTRLGDMRRLIGQYGRTQSTVLPTGAYHKFGLTYGSDANLPVPTAARGASYTGCTDRTS

Mean predicted aligned error: 20.12 Å

Radius of gyration: 36.23 Å; Cα contacts (8 Å, |Δi|>4): 2355; chains: 1; bounding box: 100×120×89 Å

Nearest PDB structures (foldseek):
  4jhp-assembly1_C  TM=8.671E-01  e=2.847E-21  Homo sapiens
  4jhn-assembly3_C  TM=8.565E-01  e=2.102E-21  Homo sapiens
  4jhn-assembly4_D  TM=8.656E-01  e=4.719E-21  Homo sapiens
  4jhn-assembly2_B  TM=8.637E-01  e=5.777E-21  Homo sapiens
  4qam-assembly1_A  TM=8.654E-01  e=1.588E-20  Homo sapiens

Foldseek 3Di:
DDDDDDDDDDDDDDDDDDDDDDDDDDDDDDDDDDDDDDDDDDDDDDDDDDDDDDDDDDDDDDDDDDDDDDDDYDDDDDDDDDDDDDDDDDDDDDFPWLFQFPDKAAAAFKIWTAHPQQWIWIAFAQCQLARLCLDRDGHLATDTRDDLAGFPDKEDYRFKIWGAGPQQWIWMWGAFQQLQRQCPDHDGTGNHTDTHPDPFGFPDKADAHFKIWTQTPLQWIWMFGAFQFLQRQQQDGDGGGNHTGTHPCRSVQRFPDKYRFHFKIKTAHPQQWIWMAGAFALAQQPPDRGHHHNHTDTGQPPARFPDKYRAAFKIWTAGPQQWIWIFGAAQFLQRQQQDRDPHGNHTHTRDDDFGFPDKYKHHDDVDWIKIWTQGPVQWIWIFTFCQFLQRQDPPFDWDDGPHDIGTTHNHTDTHPDRAGFPDKYDYGFKIWTAGPRSWIWMAGAQCRSNRQCSDRRGHNHTDTHDIDGDDDDAAAKEKDDLPCLADEAFAKDQIDIFGAHPSRHGDPDGAQWAKAKPDVCQWGADSRGIITGHDFDWIKIWIAGPVGHIDIHIHGHDHDPLLVLLLCLAFFFQDDDDGARHLLVLLQLQFFAFLFDDPPPQSVCSNLQNHDLARPNLVRSLVSLLNSLRNLVNVLVVCCVPPVQDQSNLVSLLSNLVSLVSCLLFEFFFCDHSAQQGGHGSLRSLVSSLVSLVVSCVGRHDPPSVLSSLQSNLSSCVLNVVLVRSLVSLVPHDQARWDWRFADPVVRRFRSLCCCQPPVNRTAAGACVQVAAQGQDDPDDPLFAWDFPVARYPLRPHTGIGTPPDDTRGDIGTQGHNLSSLLSNLVSCLVVPNPVSNQVSLVVVQVVVVHDRDDPPPDSVSSLSVSLNSCCSNCPSNSCSLSSLVCCCPVVVDDNVNHGRFDFDPPPRHTRDQFSHHWNRPVSHDPNHPTRPDRHD

Secondary structure (DSSP, 8-state):
------------------------PPPP----------------------------------------------------------------PPP-SS-SEEEEEE-SSEEEEEETTS-EEEEE--TTSTT-SS----EEEEEEPPSS--EEEEEE-SSEEEEEETT-BEEEEEE-TTSTT-SS--SSEEEEEEEPTT--BEEEEEE-SSEEEEEETTS-EEEEEE-TTSTT-SS--SSEEEEEEEPTTHHHHTEEEEEE-SSEEEEEETT--EEEEES-BGGG-SSS-BPPEEEEEEESTT--EEEEEE-SSEEEEEETTS-EEEEE--SSSTT-SS---S-EEEEEEPSSSPPEEEEEE---SSS--EEEEEETTSBEEEEEE-TTSTTS-S-PEEEEETTEEEEEEEEEEEPTT--BEEEEEE-SSEEEEEETTS-EEEEE--TTSTT-SS----EEEEEEPPPPPPPPSS-EEEEE--TT-EEETT-EEE-EEEEE-TTSPBPSSPPPPEEEES-TTTEEE-TT-EEEE-SSEEEEEEEE-TT--EEEEEEEEE---HHHHHHHHHH---STT----HHHHHHHHTTS--TT--S-HHHHHHHTT---TT-HHHHHHHHHHHHHHHHHHHHHHHHHHH-TT-HHHHHHHHHHHHHHHHHHHHBPB-EESSSTT-EEPHHHHHHHHHHHHHHHHHS---TTHHHHHHHHHHHHHHHTT-HHHHHHHHTTS-TT-EEEE--BTTTTB--HHHIIIIIS--------TTSSS-----TT-TTS-EEEEEEE-TTSSSEEEEE-S--STTPPEEEEEHHHHHHHHHHHHHHTT-HHHHHHHHHHHHTTTTPPPP---SSHHHHHHHHHHHHHHHTTTSS-HHHHHHHHHHTT---GGGTS--SB-SSTT-B-----SBPPPGGG--TT----SBS--

Solvent-accessible surface area (backbone atoms only — not comparable to full-atom values): 49038 Å² total; per-residue (Å²): 132,88,80,92,81,88,87,86,92,89,86,86,88,90,87,88,86,89,89,84,90,84,90,84,88,82,84,88,81,84,86,84,82,92,81,85,86,88,85,84,91,88,90,82,89,86,90,82,86,89,89,88,85,85,87,86,86,91,84,84,86,85,91,86,85,87,87,85,91,90,87,85,91,84,92,89,88,89,91,86,81,90,84,90,86,86,83,82,90,74,77,83,73,79,81,56,39,65,55,50,39,73,46,64,29,23,16,46,49,22,28,36,36,32,30,74,84,14,49,41,30,18,18,3,46,8,87,40,9,48,34,12,52,71,45,55,71,54,30,32,36,63,36,62,38,45,75,85,75,47,33,72,46,77,42,43,19,51,44,29,33,36,32,26,28,85,82,13,45,41,28,21,21,3,43,16,69,39,4,37,42,14,58,70,51,62,59,59,60,32,28,35,63,36,66,38,43,87,79,64,37,34,78,46,71,22,47,14,58,43,26,31,33,31,35,30,76,86,38,40,32,28,19,19,3,42,16,71,43,4,35,37,14,56,70,52,66,53,63,63,38,23,35,69,35,63,26,49,65,27,53,84,64,40,50,75,46,62,24,28,12,50,38,33,22,36,34,27,25,85,82,15,49,38,29,28,20,2,49,54,34,24,55,42,13,58,68,47,74,40,72,57,30,25,36,66,38,85,20,39,68,95,54,58,40,68,44,69,22,34,11,29,57,23,30,38,33,28,30,80,84,16,48,44,26,17,20,6,57,29,80,44,9,44,38,15,51,67,50,67,69,64,69,30,25,39,67,34,59,36,47,80,85,73,41,33,76,45,63,40,41,17,38,58,76,91,54,76,42,35,24,39,31,34,28,72,84,19,40,44,28,18,17,3,34,27,81,46,17,40,32,15,34,88,82,60,43,82,42,75,50,94,92,48,74,42,35,18,26,25,36,64,36,65,34,49,87,79,56,52,36,76,48,72,21,52,16,61,44,27,32,37,33,31,28,85,80,20,44,50,30,18,19,2,43,10,84,46,6,34,34,15,52,69,44,53,70,57,29,39,39,68,37,61,40,53,62,54,80,62,82,73,95,82,35,47,39,50,52,35,71,78,76,68,40,64,41,36,36,49,27,71,47,71,36,47,78,45,49,18,39,90,78,69,47,71,46,95,71,73,78,72,58,48,46,42,48,73,35,67,71,30,24,41,48,40,78,75,32,43,29,40,29,62,28,70,42,78,31,41,38,33,39,26,42,90,88,68,50,68,17,71,40,70,34,35,22,39,86,67,61,32,69,58,34,41,42,37,20,41,40,11,38,72,50,98,85,60,77,30,68,14,44,27,54,54,29,48,31,61,43,37,46,37,74,33,62,58,95,48,66,74,51,42,23,32,53,29,22,58,63,58,42,80,33,68,58,59,41,46,33,53,50,31,38,54,46,16,36,38,33,16,55,24,51,29,54,52,37,54,75,75,44,72,78,43,39,63,42,11,37,26,28,21,54,32,17,50,42,30,41,53,48,32,40,39,36,23,22,30,47,48,74,92,44,38,52,52,52,39,41,40,63,54,30,23,49,53,14,32,51,27,15,52,56,11,70,75,45,49,44,49,85,63,32,45,52,44,15,29,35,50,30,12,49,22,27,46,75,66,63,39,42,69,60,11,28,60,30,15,72,72,30,54,70,86,42,68,40,59,40,84,32,33,77,88,77,39,35,29,25,36,65,36,38,35,24,60,72,69,56,53,40,28,61,26,59,46,74,60,80,35,38,77,55,62,56,55,100,80,45,82,73,56,36,65,46,77,68,87,41,56,30,98,83,70,71,45,74,36,40,26,51,57,79,52,92,44,44,43,45,61,46,55,67,43,37,14,62,57,22,42,52,46,38,16,50,33,28,46,74,73,71,32,62,68,56,18,52,50,39,53,38,65,64,26,56,87,70,75,44,81,82,79,76,83,69,85,40,73,70,44,46,53,52,51,51,57,49,52,49,47,40,77,45,60,77,37,40,53,56,27,33,54,52,43,40,39,32,67,75,66,67,43,58,63,64,74,47,32,48,56,51,71,33,92,60,92,84,40,57,37,43,71,48,65,43,41,67,66,33,60,92,61,49,35,99,73,40,88,58,62,79,33,51,71,111